Protein 3VB0 (pdb70)

Solvent-accessible surface area: 48831 Å² total; per-residue (Å²): 71,1,66,13,0,0,0,0,4,5,50,0,137,79,87,16,4,89,78,1,15,46,9,0,78,74,10,6,39,6,64,16,75,104,40,147,31,30,65,0,27,0,27,1,8,8,0,55,3,5,0,5,1,21,72,18,123,50,58,106,16,15,0,4,0,1,4,1,56,95,101,44,4,64,56,10,4,96,73,0,90,148,42,114,35,92,24,88,108,19,95,86,143,50,12,74,43,27,21,6,58,88,2,52,43,5,61,21,116,25,54,10,28,2,0,0,0,14,47,38,120,67,103,100,35,93,113,4,53,69,54,2,21,5,1,142,36,120,90,19,36,8,0,0,0,6,2,3,6,4,1,69,75,65,51,128,17,32,54,24,8,49,113,24,0,36,5,24,39,0,1,71,2,49,48,150,105,21,48,25,14,21,0,7,11,8,26,9,5,5,0,2,0,0,8,45,68,40,158,66,39,140,64,27,66,16,70,10,0,1,0,13,1,73,28,88,104,15,0,50,149,4,29,45,6,0,120,175,82,62,111,122,19,38,33,28,24,0,51,22,15,6,4,74,4,30,0,0,10,7,108,3,60,18,52,15,2,0,0,1,0,66,37,17,71,45,0,63,77,68,174,75,79,157,63,19,148,71,122,40,43,29,104,115,31,15,113,128,156,71,1,66,13,0,0,0,0,3,6,52,1,141,80,86,16,4,89,82,2,16,45,6,0,77,74,9,6,37,6,61,16,74,104,42,146,31,29,64,0,28,0,29,1,8,8,0,56,3,5,0,4,1,20,72,18,128,49,60,108,18,15,0,4,0,1,4,2,57,96,100,45,4,62,55,10,5,97,74,0,82,142,48,114,38,87,24,87,108,18,97,89,149,47,12,74,45,26,21,8,58,91,2,55,44,6,63,21,128,25,58,11,26,2,0,0,0,14,49,38,120,66,103,98,30,94,120,3,51,72,64,2,22,6,1,146,32,121,88,19,49,8,0,0,0,5,2,5,6,4,0,68,75,40,53,149,18,4,31,23,10,32,81,24,0,35,5,24,37,0,2,21,1,50,54,145,106,21,48,26,4,21,0,6,8,7,26,8,5,4,0,2,0,0,9,44,68,40,160,66,38,142,64,30,64,16,71,10,0,2,0,13,0,75,28,91,108,17,0,52,148,4,33,42,7,0,111,173,86,63,109,123,16,41,34,28,24,0,48,22,15,7,3,75,4,27,0,1,12,7,106,3,56,19,51,15,2,0,0,2,0,66,36,18,68,44,0,63,72,68,109,39,63,84,16,13,74,75,122,44,42,30,104,117,31,15,113,126,169,74,2,62,14,0,0,0,0,3,6,51,0,142,82,87,20,5,90,80,0,17,41,5,1,81,74,8,9,40,6,58,18,69,101,44,145,31,30,62,0,28,0,42,0,10,7,0,58,2,8,0,8,1,23,74,19,119,51,49,104,16,15,1,5,0,1,7,2,55,97,100,46,4,65,55,9,7,94,72,0,80,139,43,117,38,89,28,84,111,21,95,87,151,51,11,74,47,27,22,7,51,96,2,51,49,6,61,27,121,29,54,12,28,3,0,0,0,17,47,40,123,69,102,102,29,91,114,5,55,69,58,3,21,5,2,143,38,119,94,20,33,7,0,0,0,6,2,6,7,3,1,70,73,54,61,139,23,28,52,24,11,50,116,25,0,35,8,26,40,0,2,78,1,53,49,149,114,23,40,28,14,21,1,5,11,6,29,9,6,5,0,4,0,0,10,41,69,42,167,68,44,138,65,28,72,18,75,10,3,1,2,14,1,73,26,73,108,15,0,54,145,4,32,47,6,0,108,164,81,61,100,116,16,42,34,33,33,0,27,21,14,7,2,30,5,24,0,2,14,7,104,3,58,23,60,13,2,3,0,3,0,64,35,12,5,20,0,32,37,71,171,19,56,48,47,14,132,73,121,42,47,28,43,120,33,14,118,131,154,75,1,66,14,0,0,0,0,3,3,46,0,122,80,86,16,4,92,78,0,16,45,5,0,81,73,9,6,38,8,55,19,78,99,45,146,31,24,67,0,30,0,30,1,11,10,0,56,4,4,0,5,0,21,72,18,119,49,58,100,15,15,1,5,0,4,4,2,58,94,98,47,3,64,54,9,5,113,62,0,81,156,42,118,38,91,27,84,105,18,97,88,153,47,12,74,44,29,19,7,60,88,3,58,44,6,59,23,142,26,60,12,31,7,0,0,0,14,45,39,121,66,105,103,26,93,110,4,48,69,60,2,17,6,0,138,35,119,87,15,45,5,0,0,0,6,4,4,7,2,1,67,78,53,58,151,24,35,49,24,10,46,115,24,0,36,5,24,38,0,1,63,1,49,44,149,116,20,46,23,10,21,0,6,10,8,29,10,5,6,0,4,0,0,8,40,71,45,183,73,37,147,64,29,68,15,79,13,0,2,0,14,1,82,23,72,106,24,0,55,164,4,30,48,6,0,121,181,84,65,106,119,17,42,40,29,29,0,50,23,15,5,3,74,4,17,0,1,11,8,107,3,60,16,52,16,4,1,1,1,0,64,39,19,72,49,0,62,80,74,172,88,75,154,48,15,142,66,121,40,40,29,105,115,33,14,114,130,165

Radius of gyration: 57.14 Å; Cα contacts (8 Å, |Δi|>4): 2898; chains: 4; bounding box: 161×143×61 Å

Foldseek 3Di:
DFFAFAAWEKEDAPVLQVQVCCLQCVQLPFDWDADPQRKTATDLKQDSHRYIYHYDPATATAETEGEDAPVCQVVLQVLVVVVPWDKAWDDPVVCVVVQFPTWIWTADPLGYIYIYTHHDDGDTDVVSNLWFDAAQDPLWGYHFFAWEFEAADQVVVVCCCCVRVNWDWQEWEDEPFFIKTFTPDMFFSGRYMYTYDGVPDHRNDTAETETETADPVSQVRSLVSCVVVPHDWQFWFFAFPRQRWGWTWGQRPSGHIYIYTYDTGTDNDPVPRDYYYHHDGTPDGRDGD/DFFAFAAWEKEDAPVLQVQVCCLQCVQLVFDWDADPQRKTATHLKQDSHRYIYHYDPATATAETEGEHAPVCQVVLQVLVVVVPWDKAWDDPVVCVVVQFPTWIWTADPLGYIYIYTYHDDGDTDVVSNLWFDAAQDPQKGYHFFAWEFEAADQVVVVCCCCVRVNWDWQAWEDEPFWIKTFIPDMFFSGRYMYTYDTVPDHRNDTAETETETADPVSQVRSLVSCVVVPHDWQFWFFAFPRQRWGWTWGQRPSGHIYIYTYDGGTPNDRVPRDYYYHHDGGPDGRDGD/DFFAFQAWEKEDAPVLQVQVCCCQCVQLVFDWDADPQRKTATDLWQDSHRYIYHYDPAIATAETEGEDAPVCQVVLQVLVVVVPWDKAWDDPVVCVVVQFPTWIWTADPLGYIYIYTYHDDGDTDVVSNLWFDAAQDPQKGYHFFAWEFEAADQVVVVCCCCVRVPWDWQEWEAEPFWIKTFIPDMFFSGRYMYTYDGDPDHRNDTAETETETADVVSQVRSLVSCVVVPHDWQWWFFAFPRQRWGWTWGQRPSGHIYIYTYDTGTDNDRVPRDYYYHHDGGPDGRDGD/DFFAFAAWEKEDAPVLQVQVCCLQCVQLVFDWDADPQRKTATDLKQDSHRYIYHYDPATATAETEGEDAPVCQVVLQVLVVVVPWDKDWDDPVVCVVVQFPTWIWTADPLGYIYIYTYHDDGDTDVVSNLWFDAAQDPQKGYHFFAWEFEAADQVVVVCCCCVRVNWDWQEWEDEPFFIKTFIPDMFFSGRYMYTYDTVPDHRNDIAETETETADPVSQVRSQVSCVVVPHDWQFWFFAFPRQRWGWTWGQRSSGHIYIYTYDTGTDNDPVPRDYYYHHDGGPDGRDGD

Nearest PDB structures (foldseek):
  3vb0-assembly4_D  TM=1.003E+00  e=4.721E-67  Rhizorhabdus wittichii RW1
  3hpv-assembly1_D  TM=7.951E-01  e=1.410E-20  Pseudomonas alkylphenolica
  7q2a-assembly1_D  TM=8.163E-01  e=2.008E-17  Rhodococcus jostii RHA1
  7q2a-assembly1_C  TM=8.161E-01  e=2.704E-17  Rhodococcus jostii RHA1
  7q2a-assembly1_A  TM=8.266E-01  e=4.353E-17  Rhodococcus jostii RHA1

Structure (mmCIF, N/CA/C/O backbone):
data_3VB0
#
_entry.id   3VB0
#
_cell.length_a   131.587
_cell.length_b   131.587
_cell.length_c   103.146
_cell.angle_alpha   90.00
_cell.angle_beta   90.00
_cell.angle_gamma   90.00
#
_symmetry.space_group_name_H-M   'P 43 21 2'
#
loop_
_entity.id
_entity.type
_entity.pdbx_description
1 polymer 'Glyoxalase/bleomycin resistance protein/dioxygenase'
2 non-polymer 'FE (II) ION'
3 non-polymer 'HEXAETHYLENE GLYCOL'
4 non-polymer 'SULFATE ION'
5 water water
#
loop_
_atom_site.group_PDB
_atom_site.id
_atom_site.type_symbol
_atom_site.label_atom_id
_atom_site.label_alt_id
_atom_site.label_comp_id
_atom_site.label_asym_id
_atom_site.label_entity_id
_atom_site.label_seq_id
_atom_site.pdbx_PDB_ins_code
_atom_site.Cartn_x
_atom_site.Cartn_y
_atom_site.Cartn_z
_atom_site.occupancy
_atom_site.B_iso_or_equiv
_atom_site.auth_seq_id
_atom_site.auth_comp_id
_atom_site.auth_asym_id
_atom_site.auth_atom_id
_atom_site.pdbx_PDB_model_num
ATOM 1 N N . SER A 1 2 ? -15.514 96.039 27.367 0.80 24.82 2 SER A N 1
ATOM 2 C CA . SER A 1 2 ? -16.474 94.902 27.296 0.80 24.50 2 SER A CA 1
ATOM 3 C C . SER A 1 2 ? -15.946 93.773 26.404 0.80 23.40 2 SER A C 1
ATOM 4 O O . SER A 1 2 ? -14.943 93.944 25.701 0.80 23.45 2 SER A O 1
ATOM 7 N N . VAL A 1 3 ? -16.645 92.640 26.406 0.80 22.14 3 VAL A N 1
ATOM 8 C CA . VAL A 1 3 ? -16.291 91.515 25.528 0.80 21.14 3 VAL A CA 1
ATOM 9 C C . VAL A 1 3 ? -16.358 91.984 24.079 0.80 20.61 3 VAL A C 1
ATOM 10 O O . VAL A 1 3 ? -17.244 92.760 23.723 0.80 20.43 3 VAL A O 1
ATOM 14 N N . LYS A 1 4 ? -15.401 91.543 23.264 0.80 19.76 4 LYS A N 1
ATOM 15 C CA . LYS A 1 4 ? -15.309 91.986 21.863 0.80 19.12 4 LYS A CA 1
ATOM 16 C C . LYS A 1 4 ? -16.183 91.118 20.965 0.80 18.35 4 LYS A C 1
ATOM 17 O O . LYS A 1 4 ? -16.948 91.638 20.135 0.80 17.11 4 LYS A O 1
ATOM 23 N N . GLN A 1 5 ? -16.089 89.792 21.146 0.80 17.03 5 GLN A N 1
ATOM 24 C CA . GLN A 1 5 ? -16.852 88.860 20.302 0.80 16.44 5 GLN A CA 1
ATOM 25 C C . GLN A 1 5 ? -16.833 87.435 20.844 0.80 15.80 5 GLN A C 1
ATOM 26 O O . GLN A 1 5 ? -15.972 87.096 21.632 0.80 15.28 5 GLN A O 1
ATOM 32 N N . LEU A 1 6 ? -17.789 86.617 20.408 0.80 14.85 6 LEU A N 1
ATOM 33 C CA . LEU A 1 6 ? -17.732 85.193 20.618 0.80 14.44 6 LEU A CA 1
ATOM 34 C C . LEU A 1 6 ? -16.691 84.660 19.650 0.80 14.24 6 LEU A C 1
ATOM 35 O O . LEU A 1 6 ? -16.926 84.648 18.442 0.80 14.47 6 LEU A O 1
ATOM 40 N N . GLY A 1 7 ? -15.546 84.244 20.182 0.80 13.83 7 GLY A N 1
ATOM 41 C CA . GLY A 1 7 ? -14.401 83.806 19.372 0.80 13.19 7 GLY A CA 1
ATOM 42 C C . GLY A 1 7 ? -14.322 82.311 19.123 0.80 13.10 7 GLY A C 1
ATOM 43 O O . GLY A 1 7 ? -13.850 81.877 18.048 0.80 12.60 7 GLY A O 1
ATOM 44 N N . TYR A 1 8 ? -14.730 81.507 20.111 0.80 12.36 8 TYR A N 1
ATOM 45 C CA . TYR A 1 8 ? -14.741 80.043 19.927 0.80 11.85 8 TYR A CA 1
ATOM 46 C C . TYR A 1 8 ? -15.727 79.356 20.860 0.80 12.23 8 TYR A C 1
ATOM 47 O O . TYR A 1 8 ? -16.162 79.935 21.861 0.80 12.64 8 TYR A O 1
ATOM 56 N N . LEU A 1 9 ? -16.075 78.129 20.511 0.80 12.15 9 LEU A N 1
ATOM 57 C CA . LEU A 1 9 ? -16.863 77.249 21.362 0.80 12.32 9 LEU A CA 1
ATOM 58 C C . LEU A 1 9 ? -16.166 75.881 21.349 0.80 13.23 9 LEU A C 1
ATOM 59 O O . LEU A 1 9 ? -15.666 75.446 20.315 0.80 12.94 9 LEU A O 1
ATOM 64 N N . ILE A 1 10 ? -16.110 75.225 22.499 0.80 13.24 10 ILE A N 1
ATOM 65 C CA . ILE A 1 10 ? -15.504 73.907 22.584 0.80 14.27 10 ILE A CA 1
ATOM 66 C C . ILE A 1 10 ? -16.546 73.004 23.199 0.80 14.34 10 ILE A C 1
ATOM 67 O O . ILE A 1 10 ? -17.055 73.304 24.279 0.80 13.80 10 ILE A O 1
ATOM 72 N N . PHE A 1 11 ? -16.864 71.929 22.482 0.80 14.48 11 PHE A N 1
ATOM 73 C CA . PHE A 1 11 ? -17.838 70.942 22.934 0.80 15.14 11 PHE A CA 1
ATOM 74 C C . PHE A 1 11 ? -17.118 69.647 23.212 0.80 15.45 11 PHE A C 1
ATOM 75 O O . PHE A 1 11 ? -16.112 69.358 22.570 0.80 16.05 11 PHE A O 1
ATOM 83 N N . GLU A 1 12 ? -17.612 68.879 24.184 0.80 15.53 12 GLU A N 1
ATOM 84 C CA . GLU A 1 12 ? -17.207 67.489 24.327 0.80 16.29 12 GLU A CA 1
ATOM 85 C C . GLU A 1 12 ? -18.326 66.632 23.779 0.80 16.40 12 GLU A C 1
ATOM 86 O O . GLU A 1 12 ? -19.496 66.981 23.961 0.80 16.02 12 GLU A O 1
ATOM 92 N N . CYS A 1 13 ? -17.962 65.553 23.076 0.80 16.61 13 CYS A N 1
ATOM 93 C CA . CYS A 1 13 ? -18.921 64.596 22.497 0.80 18.08 13 CYS A CA 1
ATOM 94 C C . CYS A 1 13 ? -18.515 63.155 22.701 0.80 17.61 13 CYS A C 1
ATOM 95 O O . CYS A 1 13 ? -17.355 62.831 22.624 0.80 16.88 13 CYS A O 1
ATOM 98 N N . ARG A 1 14 ? -19.489 62.271 22.860 0.80 18.69 14 ARG A N 1
ATOM 99 C CA . ARG A 1 14 ? -19.208 60.824 22.787 0.80 19.96 14 ARG A CA 1
ATOM 100 C C . ARG A 1 14 ? -18.726 60.511 21.368 0.80 20.13 14 ARG A C 1
ATOM 101 O O . ARG A 1 14 ? -19.029 61.256 20.428 0.80 19.88 14 ARG A O 1
ATOM 109 N N . ALA A 1 15 ? -17.999 59.405 21.219 0.80 20.65 15 ALA A N 1
ATOM 110 C CA . ALA A 1 15 ? -17.295 59.078 19.977 0.80 21.11 15 ALA A CA 1
ATOM 111 C C . ALA A 1 15 ? -18.176 59.097 18.748 0.80 21.30 15 ALA A C 1
ATOM 112 O O . ALA A 1 15 ? -17.760 59.639 17.711 0.80 21.82 15 ALA A O 1
ATOM 114 N N . ASP A 1 16 ? -19.372 58.512 18.854 0.80 20.85 16 ASP A N 1
ATOM 115 C CA . ASP A 1 16 ? -20.274 58.436 17.704 0.80 21.19 16 ASP A CA 1
ATOM 116 C C . ASP A 1 16 ? -20.938 59.764 17.404 0.80 20.15 16 ASP A C 1
ATOM 117 O O . ASP A 1 16 ? -21.070 60.149 16.245 0.80 20.52 16 ASP A O 1
ATOM 122 N N . VAL A 1 17 ? -21.338 60.470 18.449 0.80 19.33 17 VAL A N 1
ATOM 123 C CA . VAL A 1 17 ? -21.881 61.807 18.309 0.80 18.69 17 VAL A CA 1
ATOM 124 C C . VAL A 1 17 ? -20.832 62.740 17.670 0.80 18.27 17 VAL A C 1
ATOM 125 O O . VAL A 1 17 ? -21.177 63.532 16.794 0.80 18.30 17 VAL A O 1
ATOM 129 N N . LEU A 1 18 ? -19.563 62.623 18.069 0.80 17.33 18 LEU A N 1
ATOM 130 C CA . LEU A 1 18 ? -18.537 63.485 17.476 0.80 16.79 18 LEU A CA 1
ATOM 131 C C . LEU A 1 18 ? -18.515 63.299 15.950 0.80 16.45 18 LEU A C 1
ATOM 132 O O . LEU A 1 18 ? -18.526 64.270 15.205 0.80 15.80 18 LEU A O 1
ATOM 137 N N . GLU A 1 19 ? -18.502 62.049 15.488 0.80 16.71 19 GLU A N 1
ATOM 138 C CA . GLU A 1 19 ? -18.417 61.773 14.047 0.80 16.61 19 GLU A CA 1
ATOM 139 C C . GLU A 1 19 ? -19.641 62.285 13.284 0.80 16.81 19 GLU A C 1
ATOM 140 O O . GLU A 1 19 ? -19.523 62.773 12.159 0.80 16.85 19 GLU A O 1
ATOM 146 N N . GLN A 1 20 ? -20.812 62.148 13.895 0.80 17.04 20 GLN A N 1
ATOM 147 C CA . GLN A 1 20 ? -22.067 62.667 13.349 0.80 17.51 20 GLN A CA 1
ATOM 148 C C . GLN A 1 20 ? -22.094 64.207 13.277 0.80 16.65 20 GLN A C 1
ATOM 149 O O . GLN A 1 20 ? -22.658 64.782 12.344 0.80 16.38 20 GLN A O 1
ATOM 155 N N . MET A 1 21 ? -21.489 64.879 14.251 0.80 16.24 21 MET A N 1
ATOM 156 C CA . MET A 1 21 ? -21.422 66.345 14.231 0.80 15.57 21 MET A CA 1
ATOM 157 C C . MET A 1 21 ? -20.501 66.859 13.115 0.80 15.53 21 MET A C 1
ATOM 158 O O . MET A 1 21 ? -20.758 67.913 12.528 0.80 14.99 21 MET A O 1
ATOM 163 N N . VAL A 1 22 ? -19.430 66.116 12.810 0.80 14.85 22 VAL A N 1
ATOM 164 C CA . VAL A 1 22 ? -18.587 66.460 11.681 0.80 14.51 22 VAL A CA 1
ATOM 165 C C . VAL A 1 22 ? -19.436 66.509 10.395 0.80 15.28 22 VAL A C 1
ATOM 166 O O . VAL A 1 22 ? -19.300 67.438 9.593 0.80 15.19 22 VAL A O 1
ATOM 170 N N . VAL A 1 23 ? -20.343 65.548 10.219 0.80 15.50 23 VAL A N 1
ATOM 171 C CA . VAL A 1 23 ? -21.258 65.601 9.081 0.80 16.63 23 VAL A CA 1
ATOM 172 C C . VAL A 1 23 ? -22.057 66.927 9.058 0.80 16.52 23 VAL A C 1
ATOM 173 O O . VAL A 1 23 ? -22.097 67.603 8.043 0.80 17.16 23 VAL A O 1
ATOM 177 N N . VAL A 1 24 ? -22.664 67.302 10.178 0.80 16.86 24 VAL A N 1
ATOM 178 C CA . VAL A 1 24 ? -23.383 68.568 10.282 0.80 17.12 24 VAL A CA 1
ATOM 179 C C . VAL A 1 24 ? -22.533 69.740 9.793 0.80 17.20 24 VAL A C 1
ATOM 180 O O . VAL A 1 24 ? -22.963 70.474 8.899 0.80 17.46 24 VAL A O 1
ATOM 184 N N . TYR A 1 25 ? -21.326 69.900 10.349 0.80 16.80 25 TYR A N 1
ATOM 185 C CA . TYR A 1 25 ? -20.506 71.077 10.043 0.80 16.74 25 TYR A CA 1
ATOM 186 C C . TYR A 1 25 ? -19.881 71.043 8.651 0.80 17.36 25 TYR A C 1
ATOM 187 O O . TYR A 1 25 ? -19.784 72.065 7.978 0.80 18.58 25 TYR A O 1
ATOM 196 N N . GLN A 1 26 ? -19.463 69.867 8.219 0.80 17.72 26 GLN A N 1
ATOM 197 C CA . GLN A 1 26 ? -18.732 69.752 6.976 0.80 18.03 26 GLN A CA 1
ATOM 198 C C . GLN A 1 26 ? -19.704 69.584 5.825 0.80 18.65 26 GLN A C 1
ATOM 199 O O . GLN A 1 26 ? -19.598 70.270 4.831 0.80 19.06 26 GLN A O 1
ATOM 205 N N . ASP A 1 27 ? -20.657 68.671 5.971 0.80 19.17 27 ASP A N 1
ATOM 206 C CA . ASP A 1 27 ? -21.429 68.242 4.828 0.80 20.06 27 ASP A CA 1
ATOM 207 C C . ASP A 1 27 ? -22.784 68.939 4.704 0.80 20.25 27 ASP A C 1
ATOM 208 O O . ASP A 1 27 ? -23.392 68.916 3.642 0.80 21.27 27 ASP A O 1
ATOM 213 N N . ILE A 1 28 ? -23.248 69.567 5.769 0.80 19.58 28 ILE A N 1
ATOM 214 C CA . ILE A 1 28 ? -24.444 70.383 5.662 0.80 19.61 28 ILE A CA 1
ATOM 215 C C . ILE A 1 28 ? -24.080 71.867 5.680 0.80 19.75 28 ILE A C 1
ATOM 216 O O . ILE A 1 28 ? -24.380 72.576 4.723 0.80 20.01 28 ILE A O 1
ATOM 221 N N . ILE A 1 29 ? -23.395 72.313 6.731 0.80 18.98 29 ILE A N 1
ATOM 222 C CA . ILE A 1 29 ? -23.029 73.737 6.894 0.80 19.11 29 ILE A CA 1
ATOM 223 C C . ILE A 1 29 ? -22.016 74.195 5.846 0.80 18.72 29 ILE A C 1
ATOM 224 O O . ILE A 1 29 ? -22.002 75.361 5.438 0.80 18.87 29 ILE A O 1
ATOM 229 N N . GLY A 1 30 ? -21.153 73.280 5.417 0.80 18.47 30 GLY A N 1
ATOM 230 C CA . GLY A 1 30 ? -20.111 73.621 4.451 0.80 17.84 30 GLY A CA 1
ATOM 231 C C . GLY A 1 30 ? -18.886 74.285 5.064 0.80 17.59 30 GLY A C 1
ATOM 232 O O . GLY A 1 30 ? -18.140 74.976 4.374 0.80 17.29 30 GLY A O 1
ATOM 233 N N . ALA A 1 31 ? -18.672 74.076 6.356 0.80 17.27 31 ALA A N 1
ATOM 234 C CA . ALA A 1 31 ? -17.470 74.607 7.014 0.80 17.59 31 ALA A CA 1
ATOM 235 C C . ALA A 1 31 ? -16.286 73.683 6.710 0.80 17.57 31 ALA A C 1
ATOM 236 O O . ALA A 1 31 ? -16.479 72.551 6.283 0.80 17.48 31 ALA A O 1
ATOM 238 N N . VAL A 1 32 ? -15.063 74.156 6.914 0.80 17.29 32 VAL A N 1
ATOM 239 C CA . VAL A 1 32 ? -13.910 73.255 6.816 0.80 17.09 32 VAL A CA 1
ATOM 240 C C . VAL A 1 32 ? -13.709 72.606 8.187 0.80 17.56 32 VAL A C 1
ATOM 241 O O . VAL A 1 32 ? -13.669 73.312 9.216 0.80 16.69 32 VAL A O 1
ATOM 245 N N . VAL A 1 33 ? -13.632 71.267 8.213 0.80 17.33 33 VAL A N 1
ATOM 246 C CA . VAL A 1 33 ? -13.439 70.544 9.469 0.80 17.33 33 VAL A CA 1
ATOM 247 C C . VAL A 1 33 ? -12.154 69.725 9.381 0.80 18.09 33 VAL A C 1
ATOM 248 O O . VAL A 1 33 ? -12.076 68.757 8.614 0.80 17.24 33 VAL A O 1
ATOM 252 N N . GLU A 1 34 ? -11.161 70.118 10.183 0.80 18.47 34 GLU A N 1
ATOM 253 C CA . GLU A 1 34 ? -9.871 69.445 10.242 0.80 19.33 34 GLU A CA 1
ATOM 254 C C . GLU A 1 34 ? -9.850 68.469 11.398 0.80 19.26 34 GLU A C 1
ATOM 255 O O . GLU A 1 34 ? -10.490 68.700 12.421 0.80 19.59 34 GLU A O 1
ATOM 261 N N . ARG A 1 35 ? -9.126 67.369 11.235 0.80 18.90 35 ARG A N 1
ATOM 262 C CA . ARG A 1 35 ? -8.967 66.394 12.316 0.80 18.88 35 ARG A CA 1
ATOM 263 C C . ARG A 1 35 ? -7.519 66.407 12.830 0.80 19.32 35 ARG A C 1
ATOM 264 O O . ARG A 1 35 ? -6.589 66.584 12.049 0.80 19.10 35 ARG A O 1
ATOM 272 N N . ASP A 1 36 ? -7.323 66.251 14.137 0.80 19.22 36 ASP A N 1
ATOM 273 C CA . ASP A 1 36 ? -5.948 66.191 14.646 0.80 20.23 36 ASP A CA 1
ATOM 274 C C . ASP A 1 36 ? -5.576 64.812 15.172 0.80 20.44 36 ASP A C 1
ATOM 275 O O . ASP A 1 36 ? -6.364 63.866 15.078 0.80 20.25 36 ASP A O 1
ATOM 280 N N . GLU A 1 37 ? -4.380 64.723 15.750 0.80 21.53 37 GLU A N 1
ATOM 281 C CA . GLU A 1 37 ? -3.803 63.457 16.221 0.80 22.56 37 GLU A CA 1
ATOM 282 C C . GLU A 1 37 ? -4.685 62.761 17.273 0.80 22.17 37 GLU A C 1
ATOM 283 O O . GLU A 1 37 ? -4.699 61.522 17.380 0.80 22.84 37 GLU A O 1
ATOM 289 N N . GLY A 1 38 ? -5.455 63.545 18.025 0.80 21.02 38 GLY A N 1
ATOM 290 C CA . GLY A 1 38 ? -6.305 62.981 19.067 0.80 19.71 38 GLY A CA 1
ATOM 291 C C . GLY A 1 38 ? -7.753 62.755 18.667 0.80 19.13 38 GLY A C 1
ATOM 292 O O . GLY A 1 38 ? -8.595 62.471 19.515 0.80 18.50 38 GLY A O 1
ATOM 293 N N . GLY A 1 39 ? -8.054 62.868 17.372 0.80 18.67 39 GLY A N 1
ATOM 294 C CA . GLY A 1 39 ? -9.437 62.679 16.905 0.80 17.19 39 GLY A CA 1
ATOM 295 C C . GLY A 1 39 ? -10.348 63.890 17.133 0.80 16.76 39 GLY A C 1
ATOM 296 O O . GLY A 1 39 ? -11.559 63.793 16.968 0.80 16.05 39 GLY A O 1
ATOM 297 N N . ARG A 1 40 ? -9.775 65.035 17.516 0.80 15.95 40 ARG A N 1
ATOM 298 C CA . ARG A 1 40 ? -10.579 66.245 17.695 0.80 15.47 40 ARG A CA 1
ATOM 299 C C . ARG A 1 40 ? -11.048 66.744 16.323 0.80 15.15 40 ARG A C 1
ATOM 300 O O . ARG A 1 40 ? -10.440 66.433 15.308 0.80 15.10 40 ARG A O 1
ATOM 308 N N . ALA A 1 41 ? -12.131 67.509 16.295 0.80 14.35 41 ALA A N 1
ATOM 309 C CA . ALA A 1 41 ? -12.621 68.085 15.044 0.80 13.52 41 ALA A CA 1
ATOM 310 C C . ALA A 1 41 ? -12.623 69.607 15.181 0.80 13.44 41 ALA A C 1
ATOM 311 O O . ALA A 1 41 ? -13.270 70.165 16.074 0.80 13.05 41 ALA A O 1
ATOM 313 N N . LEU A 1 42 ? -11.835 70.252 14.332 0.80 12.98 42 LEU A N 1
ATOM 314 C CA . LEU A 1 42 ? -11.626 71.696 14.386 0.80 13.84 42 LEU A CA 1
ATOM 315 C C . LEU A 1 42 ? -12.463 72.313 13.285 0.80 13.65 42 LEU A C 1
ATOM 316 O O . LEU A 1 42 ? -12.135 72.170 12.115 0.80 13.44 42 LEU A O 1
ATOM 321 N N . VAL A 1 43 ? -13.570 72.951 13.661 0.80 13.75 43 VAL A N 1
ATOM 322 C CA . VAL A 1 43 ? -14.515 73.517 12.682 0.80 13.26 43 VAL A CA 1
ATOM 323 C C . VAL A 1 43 ? -14.088 74.937 12.394 0.80 13.78 43 VAL A C 1
ATOM 324 O O . VAL A 1 43 ? -14.090 75.795 13.301 0.80 13.13 43 VAL A O 1
ATOM 328 N N . ARG A 1 44 ? -13.706 75.173 11.143 0.80 13.65 44 ARG A N 1
ATOM 329 C CA . ARG A 1 44 ? -13.128 76.449 10.730 0.80 14.83 44 ARG A CA 1
ATOM 330 C C . ARG A 1 44 ? -14.078 77.181 9.791 0.80 15.29 44 ARG A C 1
ATOM 331 O O . ARG A 1 44 ? -14.632 76.573 8.843 0.80 14.96 44 ARG A O 1
ATOM 339 N N . LEU A 1 45 ? -14.260 78.474 10.075 0.80 15.62 45 LEU A N 1
ATOM 340 C CA . LEU A 1 45 ? -15.101 79.384 9.279 0.80 15.88 45 LEU A CA 1
ATOM 341 C C . LEU A 1 45 ? -14.290 80.568 8.771 0.80 16.33 45 LEU A C 1
ATOM 342 O O . LEU A 1 45 ? -14.825 81.441 8.072 0.80 16.95 45 LEU A O 1
ATOM 347 N N . ASP A 1 46 ? -13.023 80.644 9.166 0.80 16.07 46 ASP A N 1
ATOM 348 C CA . ASP A 1 46 ? -12.113 81.675 8.654 0.80 16.48 46 ASP A CA 1
ATOM 349 C C . ASP A 1 46 ? -10.678 81.228 8.879 0.80 16.47 46 ASP A C 1
ATOM 350 O O . ASP A 1 46 ? -10.412 80.030 9.002 0.80 16.77 46 ASP A O 1
ATOM 355 N N . GLY A 1 47 ? -9.765 82.185 8.956 0.80 16.14 47 GLY A N 1
ATOM 356 C CA . GLY A 1 47 ? -8.368 81.885 9.157 0.80 16.32 47 GLY A CA 1
ATOM 357 C C . GLY A 1 47 ? -8.030 81.239 10.487 0.80 16.31 47 GLY A C 1
ATOM 358 O O . GLY A 1 47 ? -6.992 80.611 10.602 0.80 17.19 47 GLY A O 1
ATOM 359 N N . ARG A 1 48 ? -8.881 81.394 11.499 0.80 15.79 48 ARG A N 1
ATOM 360 C CA . ARG A 1 48 ? -8.576 80.876 12.829 0.80 15.37 48 ARG A CA 1
ATOM 361 C C . ARG A 1 48 ? -8.445 79.342 12.818 0.80 15.07 48 ARG A C 1
ATOM 362 O O . ARG A 1 48 ? -9.212 78.673 12.127 0.80 16.35 48 ARG A O 1
ATOM 370 N N . PRO A 1 49 ? -7.491 78.790 13.576 0.80 14.80 49 PRO A N 1
ATOM 371 C CA . PRO A 1 49 ? -7.320 77.328 13.692 0.80 14.67 49 PRO A CA 1
ATOM 372 C C . PRO A 1 49 ? -8.611 76.577 13.990 0.80 14.07 49 PRO A C 1
ATOM 373 O O . PRO A 1 49 ? -8.793 75.476 13.493 0.80 14.15 49 PRO A O 1
ATOM 377 N N . PHE A 1 50 ? -9.472 77.133 14.838 0.80 13.40 50 PHE A N 1
ATOM 378 C CA . PHE A 1 50 ? -10.845 76.620 14.986 0.80 13.29 50 PHE A CA 1
ATOM 379 C C . PHE A 1 50 ? -11.759 77.743 15.454 0.80 13.40 50 PHE A C 1
ATOM 380 O O . PHE A 1 50 ? -11.296 78.669 16.151 0.80 14.04 50 PHE A O 1
ATOM 388 N N . ARG A 1 51 ? -13.029 77.663 15.075 0.80 12.60 51 ARG A N 1
ATOM 389 C CA . ARG A 1 51 ? -14.071 78.487 15.691 0.80 13.18 51 ARG A CA 1
ATOM 390 C C . ARG A 1 51 ? -14.951 77.627 16.595 0.80 12.95 51 ARG A C 1
ATOM 391 O O . ARG A 1 51 ? -15.373 78.057 17.677 0.80 13.36 51 ARG A O 1
ATOM 399 N N . ILE A 1 52 ? -15.235 76.409 16.149 0.80 12.95 52 ILE A N 1
ATOM 400 C CA . ILE A 1 52 ? -15.881 75.418 16.999 0.80 13.15 52 ILE A CA 1
ATOM 401 C C . ILE A 1 52 ? -14.955 74.204 17.057 0.80 13.79 52 ILE A C 1
ATOM 402 O O . ILE A 1 52 ? -14.421 73.786 16.035 0.80 14.48 52 ILE A O 1
ATOM 407 N N . ARG A 1 53 ? -14.726 73.661 18.246 0.80 13.90 53 ARG A N 1
ATOM 408 C CA . ARG A 1 53 ? -13.922 72.433 18.349 0.80 13.93 53 ARG A CA 1
ATOM 409 C C . ARG A 1 53 ? -14.696 71.362 19.082 0.80 14.05 53 ARG A C 1
ATOM 410 O O . ARG A 1 53 ? -15.358 71.646 20.067 0.80 15.18 53 ARG A O 1
ATOM 418 N N . LEU A 1 54 ? -14.638 70.139 18.572 0.80 14.24 54 LEU A N 1
ATOM 419 C CA . LEU A 1 54 ? -15.279 68.993 19.210 0.80 14.37 54 LEU A CA 1
ATOM 420 C C . LEU A 1 54 ? -14.194 68.081 19.794 0.80 14.62 54 LEU A C 1
ATOM 421 O O . LEU A 1 54 ? -13.286 67.664 19.089 0.80 14.25 54 LEU A O 1
ATOM 426 N N . ASP A 1 55 ? -14.285 67.803 21.084 0.80 15.33 55 ASP A N 1
ATOM 427 C CA . ASP A 1 55 ? -13.274 66.975 21.773 0.80 16.28 55 ASP A CA 1
ATOM 428 C C . ASP A 1 55 ? -13.926 65.695 22.267 0.80 16.60 55 ASP A C 1
ATOM 429 O O . ASP A 1 55 ? -15.032 65.739 22.801 0.80 16.79 55 ASP A O 1
ATOM 434 N N . PRO A 1 56 ? -13.242 64.544 22.125 0.80 18.04 56 PRO A N 1
ATOM 435 C CA . PRO A 1 56 ? -13.895 63.313 22.628 0.80 18.60 56 PRO A CA 1
ATOM 436 C C . PRO A 1 56 ? -14.031 63.362 24.129 0.80 19.11 56 PRO A C 1
ATOM 437 O O . PRO A 1 56 ? -13.131 63.846 24.800 0.80 19.34 56 PRO A O 1
ATOM 441 N N . GLY A 1 57 ? -15.176 62.912 24.639 0.80 19.18 57 GLY A N 1
ATOM 442 C CA . GLY A 1 57 ? -15.430 62.900 26.076 0.80 19.42 57 GLY A CA 1
ATOM 443 C C . GLY A 1 57 ? -16.529 61.909 26.385 0.80 19.82 57 GLY A C 1
ATOM 444 O O . GLY A 1 57 ? -17.204 61.455 25.471 0.80 19.58 57 GLY A O 1
ATOM 445 N N . PRO A 1 58 ? -16.708 61.566 27.676 0.80 20.41 58 PRO A N 1
ATOM 446 C CA . PRO A 1 58 ? -17.710 60.592 28.150 0.80 20.37 58 PRO A CA 1
ATOM 447 C C . PRO A 1 58 ? -19.140 61.111 28.095 0.80 20.96 58 PRO A C 1
ATOM 448 O O . PRO A 1 58 ? -20.084 60.331 28.168 0.80 20.80 58 PRO A O 1
ATOM 452 N N . ALA A 1 59 ? -19.310 62.419 27.929 0.80 21.01 59 ALA A N 1
ATOM 453 C CA . ALA A 1 59 ? -20.646 62.992 27.813 0.80 20.99 59 ALA A CA 1
ATOM 454 C C . ALA A 1 59 ? -20.669 64.134 26.824 0.80 20.96 59 ALA A C 1
ATOM 455 O O . ALA A 1 59 ? -19.655 64.803 26.592 0.80 21.11 59 ALA A O 1
ATOM 457 N N . ASN A 1 60 ? -21.838 64.350 26.240 0.80 21.26 60 ASN A N 1
ATOM 458 C CA . ASN A 1 60 ? -22.067 65.454 25.334 0.80 21.23 60 ASN A CA 1
ATOM 459 C C . ASN A 1 60 ? -22.361 66.712 26.114 0.80 20.95 60 ASN A C 1
ATOM 460 O O . ASN A 1 60 ? -23.396 66.796 26.779 0.80 20.82 60 ASN A O 1
ATOM 465 N N . ARG A 1 61 ? -21.483 67.711 26.007 0.80 20.41 61 ARG A N 1
ATOM 466 C CA . ARG A 1 61 ? -21.719 68.995 26.685 0.80 20.03 61 ARG A CA 1
ATOM 467 C C . ARG A 1 61 ? -20.932 70.122 26.048 0.80 19.43 61 ARG A C 1
ATOM 468 O O . ARG A 1 61 ? -19.913 69.879 25.406 0.80 18.34 61 ARG A O 1
ATOM 476 N N . LEU A 1 62 ? -21.407 71.355 26.242 0.80 18.31 62 LEU A N 1
ATOM 477 C CA . LEU A 1 62 ? -20.625 72.528 25.927 0.80 17.90 62 LEU A CA 1
ATOM 478 C C . LEU A 1 62 ? -19.554 72.679 27.001 0.80 17.75 62 LEU A C 1
ATOM 479 O O . LEU A 1 62 ? -19.872 72.787 28.175 0.80 18.45 62 LEU A O 1
ATOM 484 N N . ALA A 1 63 ? -18.289 72.696 26.608 0.80 17.10 63 ALA A N 1
ATOM 485 C CA . ALA A 1 63 ? -17.213 72.641 27.577 0.80 16.55 63 ALA A CA 1
ATOM 486 C C . ALA A 1 63 ? -16.572 74.010 27.843 0.80 16.34 63 ALA A C 1
ATOM 487 O O . ALA A 1 63 ? -16.057 74.251 28.929 0.80 15.88 63 ALA A O 1
ATOM 489 N N . ALA A 1 64 ? -16.567 74.887 26.843 0.80 15.15 64 ALA A N 1
ATOM 490 C CA . ALA A 1 64 ? -15.962 76.187 27.026 0.80 15.51 64 ALA A CA 1
ATOM 491 C C . ALA A 1 64 ? -16.536 77.177 26.041 0.80 15.14 64 ALA A C 1
ATOM 492 O O . ALA A 1 64 ? -16.705 76.870 24.849 0.80 14.80 64 ALA A O 1
ATOM 494 N N . ILE A 1 65 ? -16.811 78.373 26.539 0.80 14.75 65 ILE A N 1
ATOM 495 C CA . ILE A 1 65 ? -17.212 79.482 25.692 0.80 14.43 65 ILE A CA 1
ATOM 496 C C . ILE A 1 65 ? -16.057 80.495 25.657 0.80 14.88 65 ILE A C 1
ATOM 497 O O . ILE A 1 65 ? -15.637 80.999 26.708 0.80 14.61 65 ILE A O 1
ATOM 502 N N . GLY A 1 66 ? -15.555 80.795 24.457 0.80 13.75 66 GLY A N 1
ATOM 503 C CA . GLY A 1 66 ? -14.397 81.669 24.329 0.80 13.64 66 GLY A CA 1
ATOM 504 C C . GLY A 1 66 ? -14.784 83.079 23.942 0.80 14.20 66 GLY A C 1
ATOM 505 O O . GLY A 1 66 ? -15.151 83.332 22.783 0.80 13.84 66 GLY A O 1
ATOM 506 N N . TRP A 1 67 ? -14.739 83.981 24.923 0.80 14.35 67 TRP A N 1
ATOM 507 C CA . TRP A 1 67 ? -15.077 85.381 24.722 0.80 15.21 67 TRP A CA 1
ATOM 508 C C . TRP A 1 67 ? -13.784 86.127 24.425 0.80 15.44 67 TRP A C 1
ATOM 509 O O . TRP A 1 67 ? -12.919 86.274 25.301 0.80 15.18 67 TRP A O 1
ATOM 520 N N . ASN A 1 68 ? -13.653 86.595 23.192 0.80 15.54 68 ASN A N 1
ATOM 521 C CA . ASN A 1 68 ? -12.462 87.330 22.808 0.80 16.45 68 ASN A CA 1
ATOM 522 C C . ASN A 1 68 ? -12.581 88.731 23.401 0.80 17.25 68 ASN A C 1
ATOM 523 O O . ASN A 1 68 ? -13.667 89.350 23.376 0.80 17.14 68 ASN A O 1
ATOM 528 N N . VAL A 1 69 ? -11.490 89.205 23.991 0.80 18.13 69 VAL A N 1
ATOM 529 C CA . VAL A 1 69 ? -11.438 90.583 24.506 0.80 19.20 69 VAL A CA 1
ATOM 530 C C . VAL A 1 69 ? -10.151 91.255 24.031 0.80 20.21 69 VAL A C 1
ATOM 531 O O . VAL A 1 69 ? -9.144 90.582 23.747 0.80 19.93 69 VAL A O 1
ATOM 535 N N . ASP A 1 70 ? -10.180 92.581 23.928 0.80 21.60 70 ASP A N 1
ATOM 536 C CA . ASP A 1 70 ? -8.962 93.317 23.589 0.80 23.26 70 ASP A CA 1
ATOM 537 C C . ASP A 1 70 ? -7.976 93.193 24.755 0.80 23.14 70 ASP A C 1
ATOM 538 O O . ASP A 1 70 ? -8.386 93.203 25.915 0.80 23.14 70 ASP A O 1
ATOM 543 N N . PRO A 1 71 ? -6.673 93.115 24.455 0.80 23.72 71 PRO A N 1
ATOM 544 C CA . PRO A 1 71 ? -5.673 93.015 25.517 0.80 23.98 71 PRO A CA 1
ATOM 545 C C . PRO A 1 71 ? -5.927 94.014 26.644 0.80 24.72 71 PRO A C 1
ATOM 546 O O . PRO A 1 71 ? -5.853 93.645 27.820 0.80 24.76 71 PRO A O 1
ATOM 550 N N . SER A 1 72 ? -6.259 95.257 26.292 0.80 24.98 72 SER A N 1
ATOM 551 C CA . SER A 1 72 ? -6.391 96.322 27.291 0.80 25.62 72 SER A CA 1
ATOM 552 C C . SER A 1 72 ? -7.596 96.158 28.206 0.80 26.00 72 SER A C 1
ATOM 553 O O . SER A 1 72 ? -7.646 96.762 29.282 0.80 26.61 72 SER A O 1
ATOM 556 N N . ASP A 1 73 ? -8.567 95.356 27.775 0.80 25.64 73 ASP A N 1
ATOM 557 C CA . ASP A 1 73 ? -9.772 95.114 28.563 0.80 25.64 73 ASP A CA 1
ATOM 558 C C . ASP A 1 73 ? -9.730 93.839 29.406 0.80 25.02 73 ASP A C 1
ATOM 559 O O . ASP A 1 73 ? -10.560 93.676 30.281 0.80 25.48 73 ASP A O 1
ATOM 564 N N . LEU A 1 74 ? -8.784 92.938 29.149 0.80 24.56 74 LEU A N 1
ATOM 565 C CA . LEU A 1 74 ? -8.802 91.619 29.804 0.80 24.26 74 LEU A CA 1
ATOM 566 C C . LEU A 1 74 ? -8.790 91.690 31.328 0.80 24.38 74 LEU A C 1
ATOM 567 O O . LEU A 1 74 ? -9.715 91.214 31.980 0.80 23.90 74 LEU A O 1
ATOM 572 N N . ALA A 1 75 ? -7.747 92.298 31.880 0.80 24.64 75 ALA A N 1
ATOM 573 C CA . ALA A 1 75 ? -7.586 92.390 33.335 0.80 25.16 75 ALA A CA 1
ATOM 574 C C . ALA A 1 75 ? -8.769 93.074 34.000 0.80 25.22 75 ALA A C 1
ATOM 575 O O . ALA A 1 75 ? -9.176 92.697 35.100 0.80 25.69 75 ALA A O 1
ATOM 577 N N . ALA A 1 76 ? -9.325 94.068 33.320 0.80 25.45 76 ALA A N 1
ATOM 578 C CA . ALA A 1 76 ? -10.421 94.855 33.875 0.80 25.58 76 ALA A CA 1
ATOM 579 C C . ALA A 1 76 ? -11.699 94.027 33.946 0.80 25.73 76 ALA A C 1
ATOM 580 O O . ALA A 1 76 ? -12.378 94.007 34.977 0.80 26.06 76 ALA A O 1
ATOM 582 N N . ILE A 1 77 ? -12.028 93.335 32.854 0.80 25.87 77 ILE A N 1
ATOM 583 C CA . ILE A 1 77 ? -13.241 92.508 32.830 0.80 25.70 77 ILE A CA 1
ATOM 584 C C . ILE A 1 77 ? -13.134 91.385 33.840 0.80 25.73 77 ILE A C 1
ATOM 585 O O . ILE A 1 77 ? -14.095 91.105 34.560 0.80 25.84 77 ILE A O 1
ATOM 590 N N . ALA A 1 78 ? -11.965 90.757 33.908 0.80 25.78 78 ALA A N 1
ATOM 591 C CA . ALA A 1 78 ? -11.734 89.683 34.861 0.80 26.34 78 ALA A CA 1
ATOM 592 C C . ALA A 1 78 ? -11.974 90.197 36.284 0.80 27.03 78 ALA A C 1
ATOM 593 O O . ALA A 1 78 ? -12.543 89.490 37.128 0.80 27.06 78 ALA A O 1
ATOM 595 N N . GLU A 1 79 ? -11.552 91.434 36.547 0.80 27.61 79 GLU A N 1
ATOM 596 C CA . GLU A 1 79 ? -11.782 92.033 37.858 0.80 28.34 79 GLU A CA 1
ATOM 597 C C . GLU A 1 79 ? -13.275 92.169 38.174 0.80 27.96 79 GLU A C 1
ATOM 598 O O . GLU A 1 79 ? -13.693 91.898 39.295 0.80 27.86 79 GLU A O 1
ATOM 604 N N . GLN A 1 80 ? -14.076 92.585 37.194 0.80 27.82 80 GLN A N 1
ATOM 605 C CA . GLN A 1 80 ? -15.513 92.740 37.426 0.80 27.77 80 GLN A CA 1
ATOM 606 C C . GLN A 1 80 ? -16.186 91.388 37.640 0.80 27.47 80 GLN A C 1
ATOM 607 O O . GLN A 1 80 ? -17.140 91.275 38.415 0.80 26.73 80 GLN A O 1
ATOM 613 N N . VAL A 1 81 ? -15.692 90.359 36.950 0.80 26.70 81 VAL A N 1
ATOM 614 C CA . VAL A 1 81 ? -16.221 89.024 37.152 0.80 26.53 81 VAL A CA 1
ATOM 615 C C . VAL A 1 81 ? -15.955 88.594 38.601 0.80 27.04 81 VAL A C 1
ATOM 616 O O . VAL A 1 81 ? -16.828 88.049 39.269 0.80 26.30 81 VAL A O 1
ATOM 620 N N . GLU A 1 82 ? -14.751 88.862 39.087 0.80 27.97 82 GLU A N 1
ATOM 621 C CA . GLU A 1 82 ? -14.421 88.492 40.447 0.80 29.39 82 GLU A CA 1
ATOM 622 C C . GLU A 1 82 ? -15.301 89.229 41.432 0.80 29.56 82 GLU A C 1
ATOM 623 O O . GLU A 1 82 ? -15.732 88.643 42.418 0.80 29.59 82 GLU A O 1
ATOM 629 N N . LYS A 1 83 ? -15.581 90.500 41.144 0.80 30.06 83 LYS A N 1
ATOM 630 C CA . LYS A 1 83 ? -16.460 91.328 41.982 0.80 30.66 83 LYS A CA 1
ATOM 631 C C . LYS A 1 83 ? -17.875 90.783 41.993 0.80 30.67 83 LYS A C 1
ATOM 632 O O . LYS A 1 83 ? -18.582 90.895 42.992 0.80 31.06 83 LYS A O 1
ATOM 638 N N . ALA A 1 84 ? -18.279 90.179 40.883 0.80 30.50 84 ALA A N 1
ATOM 639 C CA . ALA A 1 84 ? -19.561 89.484 40.806 0.80 30.37 84 ALA A CA 1
ATOM 640 C C . ALA A 1 84 ? -19.481 88.118 41.486 0.80 30.39 84 ALA A C 1
ATOM 641 O O . ALA A 1 84 ? -20.400 87.309 41.394 0.80 30.89 84 ALA A O 1
ATOM 643 N N . CYS A 1 85 ? -18.369 87.867 42.167 0.80 30.32 85 CYS A N 1
ATOM 644 C CA . CYS A 1 85 ? -18.175 86.646 42.965 0.80 30.07 85 CYS A CA 1
ATOM 645 C C . CYS A 1 85 ? -18.031 85.334 42.181 0.80 29.35 85 CYS A C 1
ATOM 646 O O . CYS A 1 85 ? -18.369 84.262 42.694 0.80 29.46 85 CYS A O 1
ATOM 649 N N . TYR A 1 86 ? -17.505 85.402 40.961 0.80 27.85 86 TYR A N 1
ATOM 650 C CA . TYR A 1 86 ? -16.964 84.192 40.315 0.80 26.69 86 TYR A CA 1
ATOM 651 C C . TYR A 1 86 ? -15.434 84.240 40.349 0.80 25.49 86 TYR A C 1
ATOM 652 O O . TYR A 1 86 ? -14.843 85.256 39.987 0.80 25.58 86 TYR A O 1
ATOM 661 N N . SER A 1 87 ? -14.797 83.154 40.776 0.80 24.40 87 SER A N 1
ATOM 662 C CA . SER A 1 87 ? -13.336 83.063 40.787 0.80 23.43 87 SER A CA 1
ATOM 663 C C . SER A 1 87 ? -12.799 82.923 39.379 0.80 22.12 87 SER A C 1
ATOM 664 O O . SER A 1 87 ? -13.257 82.056 38.630 0.80 21.56 87 SER A O 1
ATOM 667 N N . VAL A 1 88 ? -11.824 83.763 39.034 0.80 20.56 88 VAL A N 1
ATOM 668 C CA . VAL A 1 88 ? -11.184 83.740 37.710 0.80 19.43 88 VAL A CA 1
ATOM 669 C C . VAL A 1 88 ? -9.760 83.150 37.786 0.80 18.90 88 VAL A C 1
ATOM 670 O O . VAL A 1 88 ? -8.892 83.723 38.458 0.80 18.96 88 VAL A O 1
ATOM 674 N N . VAL A 1 89 ? -9.515 82.034 37.102 0.80 17.33 89 VAL A N 1
ATOM 675 C CA . VAL A 1 89 ? -8.189 81.423 37.112 0.80 17.08 89 VAL A CA 1
ATOM 676 C C . VAL A 1 89 ? -7.419 81.742 35.841 0.80 17.40 89 VAL A C 1
ATOM 677 O O . VAL A 1 89 ? -8.004 81.801 34.757 0.80 17.36 89 VAL A O 1
ATOM 681 N N . THR A 1 90 ? -6.114 81.970 35.991 0.80 16.96 90 THR A N 1
ATOM 682 C CA . THR A 1 90 ? -5.226 82.263 34.876 0.80 16.79 90 THR A CA 1
ATOM 683 C C . THR A 1 90 ? -4.789 80.949 34.227 0.80 17.11 90 THR A C 1
ATOM 684 O O . THR A 1 90 ? -4.279 80.052 34.900 0.80 16.99 90 THR A O 1
ATOM 688 N N . ALA A 1 91 ? -4.994 80.824 32.922 0.80 17.29 91 ALA A N 1
ATOM 689 C CA . ALA A 1 91 ? -4.598 79.601 32.228 0.80 17.37 91 ALA A CA 1
ATOM 690 C C . ALA A 1 91 ? -3.083 79.516 32.094 0.80 17.84 91 ALA A C 1
ATOM 691 O O . ALA A 1 91 ? -2.398 80.547 31.925 0.80 17.75 91 ALA A O 1
ATOM 693 N N . ASP A 1 92 ? -2.560 78.288 32.141 0.80 18.20 92 ASP A N 1
ATOM 694 C CA . ASP A 1 92 ? -1.133 78.085 31.905 0.80 18.94 92 ASP A CA 1
ATOM 695 C C . ASP A 1 92 ? -0.809 78.099 30.425 0.80 19.26 92 ASP A C 1
ATOM 696 O O . ASP A 1 92 ? -1.707 78.291 29.594 0.80 19.39 92 ASP A O 1
ATOM 701 N N . ALA A 1 93 ? 0.467 77.924 30.086 0.80 19.49 93 ALA A N 1
ATOM 702 C CA . ALA A 1 93 ? 0.889 78.047 28.698 0.80 19.68 93 ALA A CA 1
ATOM 703 C C . ALA A 1 93 ? 0.244 76.998 27.783 0.80 19.76 93 ALA A C 1
ATOM 704 O O . ALA A 1 93 ? -0.118 77.306 26.650 0.80 20.38 93 ALA A O 1
ATOM 706 N N . GLU A 1 94 ? 0.115 75.777 28.284 0.80 19.52 94 GLU A N 1
ATOM 707 C CA . GLU A 1 94 ? -0.463 74.664 27.548 0.80 19.57 94 GLU A CA 1
ATOM 708 C C . GLU A 1 94 ? -1.918 74.927 27.211 0.80 19.07 94 GLU A C 1
ATOM 709 O O . GLU A 1 94 ? -2.350 74.654 26.085 0.80 19.50 94 GLU A O 1
ATOM 715 N N . LEU A 1 95 ? -2.674 75.443 28.175 0.80 18.43 95 LEU A N 1
ATOM 716 C CA . LEU A 1 95 ? -4.088 75.722 27.950 0.80 18.07 95 LEU A CA 1
ATOM 717 C C . LEU A 1 95 ? -4.265 76.867 26.955 0.80 17.56 95 LEU A C 1
ATOM 718 O O . LEU A 1 95 ? -5.081 76.763 26.038 0.80 17.56 95 LEU A O 1
ATOM 723 N N . ALA A 1 96 ? -3.493 77.940 27.119 0.80 16.71 96 ALA A N 1
ATOM 724 C CA . ALA A 1 96 ? -3.552 79.083 26.193 0.80 16.90 96 ALA A CA 1
ATOM 725 C C . ALA A 1 96 ? -3.241 78.647 24.752 0.80 17.07 96 ALA A C 1
ATOM 726 O O . ALA A 1 96 ? -4.001 78.952 23.814 0.80 17.26 96 ALA A O 1
ATOM 728 N N . ALA A 1 97 ? -2.148 77.906 24.579 0.80 16.96 97 ALA A N 1
ATOM 729 C CA . ALA A 1 97 ? -1.797 77.378 23.264 0.80 17.29 97 ALA A CA 1
ATOM 730 C C . ALA A 1 97 ? -2.873 76.436 22.748 0.80 17.30 97 ALA A C 1
ATOM 731 O O . ALA A 1 97 ? -3.192 76.486 21.569 0.80 17.61 97 ALA A O 1
ATOM 733 N N . ASP A 1 98 ? -3.443 75.592 23.615 0.80 17.10 98 ASP A N 1
ATOM 734 C CA . ASP A 1 98 ? -4.507 74.668 23.180 0.80 17.13 98 ASP A CA 1
ATOM 735 C C . ASP A 1 98 ? -5.674 75.460 22.552 0.80 17.06 98 ASP A C 1
ATOM 736 O O . ASP A 1 98 ? -6.301 75.019 21.580 0.80 16.73 98 ASP A O 1
ATOM 741 N N . ARG A 1 99 ? -5.973 76.623 23.121 0.80 16.41 99 ARG A N 1
ATOM 742 C CA . ARG A 1 99 ? -7.079 77.437 22.627 0.80 15.88 99 ARG A CA 1
ATOM 743 C C . ARG A 1 99 ? -6.678 78.270 21.406 0.80 16.17 99 ARG A C 1
ATOM 744 O O . ARG A 1 99 ? -7.507 79.001 20.847 0.80 15.92 99 ARG A O 1
ATOM 752 N N . ALA A 1 100 ? -5.409 78.167 21.008 0.80 15.81 100 ALA A N 1
ATOM 753 C CA . ALA A 1 100 ? -4.807 79.080 20.023 0.80 16.49 100 ALA A CA 1
ATOM 754 C C . ALA A 1 100 ? -4.984 80.543 20.456 0.80 16.52 100 ALA A C 1
ATOM 755 O O . ALA A 1 100 ? -5.352 81.402 19.670 0.80 17.35 100 ALA A O 1
ATOM 757 N N . ALA A 1 101 ? -4.707 80.810 21.729 0.80 16.60 101 ALA A N 1
ATOM 758 C CA . ALA A 1 101 ? -4.906 82.131 22.323 0.80 16.78 101 ALA A CA 1
ATOM 759 C C . ALA A 1 101 ? -3.596 82.598 22.949 0.80 17.22 101 ALA A C 1
ATOM 760 O O . ALA A 1 101 ? -2.742 81.776 23.286 0.80 16.66 101 ALA A O 1
ATOM 762 N N . ALA A 1 102 ? -3.419 83.910 23.071 0.80 17.16 102 ALA A N 1
ATOM 763 C CA . ALA A 1 102 ? -2.212 84.440 23.694 0.80 17.60 102 ALA A CA 1
ATOM 764 C C . ALA A 1 102 ? -2.349 84.410 25.216 0.80 18.10 102 ALA A C 1
ATOM 765 O O . ALA A 1 102 ? -1.359 84.161 25.930 0.80 18.07 102 ALA A O 1
ATOM 767 N N . GLN A 1 103 ? -3.565 84.672 25.705 0.80 17.46 103 GLN A N 1
ATOM 768 C CA . GLN A 1 103 ? -3.877 84.581 27.147 0.80 18.54 103 GLN A CA 1
ATOM 769 C C . GLN A 1 103 ? -5.313 84.178 27.342 0.80 17.61 103 GLN A C 1
ATOM 770 O O . GLN A 1 103 ? -6.158 84.573 26.561 0.80 17.86 103 GLN A O 1
ATOM 776 N N . VAL A 1 104 ? -5.583 83.431 28.408 0.80 17.28 104 VAL A N 1
ATOM 777 C CA . VAL A 1 104 ? -6.927 82.947 28.713 0.80 17.25 104 VAL A CA 1
ATOM 778 C C . VAL A 1 104 ? -7.101 83.056 30.225 0.80 17.59 104 VAL A C 1
ATOM 779 O O . VAL A 1 104 ? -6.212 82.658 30.988 0.80 17.02 104 VAL A O 1
ATOM 783 N N . ARG A 1 105 ? -8.225 83.633 30.643 0.80 17.64 105 ARG A N 1
ATOM 784 C CA . ARG A 1 105 ? -8.656 83.570 32.030 0.80 18.41 105 ARG A CA 1
ATOM 785 C C . ARG A 1 105 ? -10.004 82.853 32.040 0.80 18.06 105 ARG A C 1
ATOM 786 O O . ARG A 1 105 ? -10.877 83.166 31.219 0.80 18.71 105 ARG A O 1
ATOM 794 N N . GLN A 1 106 ? -10.170 81.900 32.950 0.80 17.29 106 GLN A N 1
ATOM 795 C CA . GLN A 1 106 ? -11.343 81.035 32.952 0.80 17.07 106 GLN A CA 1
ATOM 796 C C . GLN A 1 106 ? -12.179 81.203 34.219 0.80 17.33 106 GLN A C 1
ATOM 797 O O . GLN A 1 106 ? -11.634 81.417 35.300 0.80 17.13 106 GLN A O 1
ATOM 803 N N . PHE A 1 107 ? -13.497 81.106 34.085 0.80 17.52 107 PHE A N 1
ATOM 804 C CA . PHE A 1 107 ? -14.395 81.040 35.255 0.80 17.88 107 PHE A CA 1
ATOM 805 C C . PHE A 1 107 ? -15.629 80.214 34.926 0.80 18.35 107 PHE A C 1
ATOM 806 O O . PHE A 1 107 ? -15.951 80.025 33.745 0.80 18.25 107 PHE A O 1
ATOM 814 N N . ALA A 1 108 ? -16.308 79.700 35.952 0.80 18.33 108 ALA A N 1
ATOM 815 C CA . ALA A 1 108 ? -17.571 78.965 35.740 0.80 19.26 108 ALA A CA 1
ATOM 816 C C . ALA A 1 108 ? -18.731 79.703 36.393 0.80 19.71 108 ALA A C 1
ATOM 817 O O . ALA A 1 108 ? -18.568 80.298 37.456 0.80 20.57 108 ALA A O 1
ATOM 819 N N . ASP A 1 109 ? -19.895 79.672 35.756 0.80 20.26 109 ASP A N 1
ATOM 820 C CA . ASP A 1 109 ? -21.050 80.403 36.266 0.80 21.20 109 ASP A CA 1
ATOM 821 C C . ASP A 1 109 ? -22.014 79.468 37.035 0.80 21.93 109 ASP A C 1
ATOM 822 O O . ASP A 1 109 ? -21.771 78.257 37.121 0.80 21.81 109 ASP A O 1
ATOM 827 N N . ASN A 1 110 ? -23.082 80.024 37.604 0.80 22.77 110 ASN A N 1
ATOM 828 C CA . ASN A 1 110 ? -24.038 79.211 38.349 0.80 23.86 110 ASN A CA 1
ATOM 829 C C . ASN A 1 110 ? -24.913 78.331 37.491 0.80 24.27 110 ASN A C 1
ATOM 830 O O . ASN A 1 110 ? -25.587 77.446 38.024 0.80 25.34 110 ASN A O 1
ATOM 835 N N . ASP A 1 111 ? -24.930 78.570 36.180 0.80 24.40 111 ASP A N 1
ATOM 836 C CA . ASP A 1 111 ? -25.703 77.744 35.256 0.80 24.43 111 ASP A CA 1
ATOM 837 C C . ASP A 1 111 ? -24.894 76.607 34.648 0.80 24.24 111 ASP A C 1
ATOM 838 O O . ASP A 1 111 ? -25.372 75.919 33.741 0.80 24.33 111 ASP A O 1
ATOM 843 N N . GLY A 1 112 ? -23.681 76.403 35.150 0.80 23.47 112 GLY A N 1
ATOM 844 C CA . GLY A 1 112 ? -22.835 75.286 34.688 0.80 23.07 112 GLY A CA 1
ATOM 845 C C . GLY A 1 112 ? -22.008 75.544 33.440 0.80 22.37 112 GLY A C 1
ATOM 846 O O . GLY A 1 112 ? -21.362 74.631 32.926 0.80 23.01 112 GLY A O 1
ATOM 847 N N . PHE A 1 113 ? -22.000 76.777 32.939 0.80 21.33 113 PHE A N 1
ATOM 848 C CA . PHE A 1 113 ? -21.168 77.086 31.776 0.80 20.29 113 PHE A CA 1
ATOM 849 C C . PHE A 1 113 ? -19.785 77.556 32.171 0.80 19.48 113 PHE A C 1
ATOM 850 O O . PHE A 1 113 ? -19.633 78.341 33.099 0.80 19.82 113 PHE A O 1
ATOM 858 N N . THR A 1 114 ? -18.786 77.103 31.431 0.80 18.06 114 THR A N 1
ATOM 859 C CA . THR A 1 114 ? -17.420 77.547 31.615 0.80 17.50 114 THR A CA 1
ATOM 860 C C . THR A 1 114 ? -17.108 78.662 30.602 0.80 17.22 114 THR A C 1
ATOM 861 O O . THR A 1 114 ? -17.279 78.481 29.402 0.80 16.50 114 THR A O 1
ATOM 865 N N . HIS A 1 115 ? -16.680 79.821 31.102 0.80 17.09 115 HIS A N 1
ATOM 866 C CA . HIS A 1 115 ? -16.366 80.994 30.265 0.80 16.82 115 HIS A CA 1
ATOM 867 C C . HIS A 1 115 ? -14.874 81.200 30.228 0.80 16.90 115 HIS A C 1
ATOM 868 O O . HIS A 1 115 ? -14.194 81.006 31.234 0.80 16.83 115 HIS A O 1
ATOM 875 N N . GLU A 1 116 ? -14.358 81.578 29.064 0.80 16.56 116 GLU A N 1
ATOM 876 C CA . GLU A 1 116 ? -12.948 81.903 28.935 0.80 16.81 116 GLU A CA 1
ATOM 877 C C . GLU A 1 116 ? -12.789 83.259 28.258 0.80 17.01 116 GLU A C 1
ATOM 878 O O . GLU A 1 116 ? -13.153 83.433 27.083 0.80 17.68 116 GLU A O 1
ATOM 884 N N . LEU A 1 117 ? -12.249 84.210 29.003 0.80 16.70 117 LEU A N 1
ATOM 885 C CA . LEU A 1 117 ? -11.866 85.506 28.456 0.80 16.55 117 LEU A CA 1
ATOM 886 C C . LEU A 1 117 ? -10.462 85.365 27.872 0.80 16.48 117 LEU A C 1
ATOM 887 O O . LEU A 1 117 ? -9.534 84.919 28.562 0.80 15.93 117 LEU A O 1
ATOM 892 N N . TYR A 1 118 ? -10.295 85.715 26.597 0.80 15.91 118 TYR A N 1
ATOM 893 C CA . TYR A 1 118 ? -9.022 85.437 25.952 0.80 15.59 118 TYR A CA 1
ATOM 894 C C . TYR A 1 118 ? -8.565 86.544 25.014 0.80 16.30 118 TYR A C 1
ATOM 895 O O . TYR A 1 118 ? -9.379 87.252 24.434 0.80 17.31 118 TYR A O 1
ATOM 904 N N . VAL A 1 119 ? -7.258 86.690 24.886 0.80 16.52 119 VAL A N 1
ATOM 905 C CA . VAL A 1 119 ? -6.666 87.562 23.893 0.80 17.02 119 VAL A CA 1
ATOM 906 C C . VAL A 1 119 ? -6.262 86.678 22.732 0.80 17.77 119 VAL A C 1
ATOM 907 O O . VAL A 1 119 ? -5.631 85.620 22.926 0.80 17.55 119 VAL A O 1
ATOM 911 N N . GLU A 1 120 ? -6.639 87.111 21.534 0.80 17.88 120 GLU A N 1
ATOM 912 C CA . GLU A 1 120 ? -6.428 86.353 20.318 0.80 18.95 120 GLU A CA 1
ATOM 913 C C . GLU A 1 120 ? -4.950 86.276 19.896 0.80 19.91 120 GLU A C 1
ATOM 914 O O . GLU A 1 120 ? -4.178 87.235 20.099 0.80 19.72 120 GLU A O 1
ATOM 920 N N . SER A 1 121 ? -4.573 85.122 19.336 0.80 20.49 121 SER A N 1
ATOM 921 C CA . SER A 1 121 ? -3.307 84.933 18.642 0.80 21.80 121 SER A CA 1
ATOM 922 C C . SER A 1 121 ? -3.527 85.250 17.169 0.80 22.49 121 SER A C 1
ATOM 923 O O . SER A 1 121 ? -4.578 84.923 16.619 0.80 22.22 121 SER A O 1
ATOM 926 N N . SER A 1 122 ? -2.536 85.849 16.511 0.80 23.39 122 SER A N 1
ATOM 927 C CA . SER A 1 122 ? -2.692 86.165 15.091 0.80 24.25 122 SER A CA 1
ATOM 928 C C . SER A 1 122 ? -2.834 84.886 14.265 0.80 24.19 122 SER A C 1
ATOM 929 O O . SER A 1 122 ? -2.355 83.813 14.646 0.80 24.48 122 SER A O 1
ATOM 932 N N . PHE A 1 123 ? -3.548 84.998 13.157 0.80 24.38 123 PHE A N 1
ATOM 933 C CA . PHE A 1 123 ? -3.708 83.891 12.216 0.80 24.50 123 PHE A CA 1
ATOM 934 C C . PHE A 1 123 ? -3.831 84.439 10.799 0.80 25.16 123 PHE A C 1
ATOM 935 O O . PHE A 1 123 ? -4.234 85.585 10.632 0.80 24.51 123 PHE A O 1
ATOM 943 N N . PRO A 1 124 ? -3.484 83.621 9.776 0.80 25.97 124 PRO A N 1
ATOM 944 C CA . PRO A 1 124 ? -3.489 84.117 8.403 0.80 26.69 124 PRO A CA 1
ATOM 945 C C . PRO A 1 124 ? -4.903 84.309 7.887 0.80 27.17 124 PRO A C 1
ATOM 946 O O . PRO A 1 124 ? -5.852 83.728 8.426 0.80 27.05 124 PRO A O 1
ATOM 950 N N . THR A 1 125 ? -5.031 85.123 6.849 0.80 27.86 125 THR A N 1
ATOM 951 C CA . THR A 1 125 ? -6.272 85.226 6.087 0.80 28.86 125 THR A CA 1
ATOM 952 C C . THR A 1 125 ? -6.581 83.881 5.419 0.80 28.79 125 THR A C 1
ATOM 953 O O . THR A 1 125 ? -5.667 83.135 5.073 0.80 28.90 125 THR A O 1
ATOM 957 N N . ASP A 1 126 ? -7.861 83.565 5.260 0.80 28.99 126 ASP A N 1
ATOM 958 C CA . ASP A 1 126 ? -8.285 82.417 4.449 0.80 29.00 126 ASP A CA 1
ATOM 959 C C . ASP A 1 126 ? -9.393 82.908 3.498 0.80 28.70 126 ASP A C 1
ATOM 960 O O . ASP A 1 126 ? -10.575 82.815 3.815 0.80 28.57 126 ASP A O 1
ATOM 965 N N . PRO A 1 127 ? -9.004 83.438 2.323 0.80 28.52 127 PRO A N 1
ATOM 966 C CA . PRO A 1 127 ? -9.935 84.146 1.436 0.80 28.20 127 PRO A CA 1
ATOM 967 C C . PRO A 1 127 ? -11.139 83.319 1.003 0.80 27.82 127 PRO A C 1
ATOM 968 O O . PRO A 1 127 ? -12.257 83.810 1.039 0.80 28.04 127 PRO A O 1
ATOM 972 N N . VAL A 1 128 ? -10.920 82.067 0.626 0.80 27.65 128 VAL A N 1
ATOM 973 C CA . VAL A 1 128 ? -12.013 81.227 0.162 0.80 27.45 128 VAL A CA 1
ATOM 974 C C . VAL A 1 128 ? -13.046 81.010 1.276 0.80 27.11 128 VAL A C 1
ATOM 975 O O . VAL A 1 128 ? -14.245 81.250 1.093 0.80 27.13 128 VAL A O 1
ATOM 979 N N . LEU A 1 129 ? -12.571 80.572 2.438 0.80 26.62 129 LEU A N 1
ATOM 980 C CA . LEU A 1 129 ? -13.444 80.308 3.576 0.80 25.90 129 LEU A CA 1
ATOM 981 C C . LEU A 1 129 ? -14.132 81.582 4.042 0.80 25.68 129 LEU A C 1
ATOM 982 O O . LEU A 1 129 ? -15.332 81.580 4.308 0.80 25.80 129 LEU A O 1
ATOM 987 N N . GLU A 1 130 ? -13.382 82.676 4.095 0.80 25.21 130 GLU A N 1
ATOM 988 C CA . GLU A 1 130 ? -13.942 83.979 4.470 0.80 25.23 130 GLU A CA 1
ATOM 989 C C . GLU A 1 130 ? -15.023 84.470 3.511 0.80 24.97 130 GLU A C 1
ATOM 990 O O . GLU A 1 130 ? -15.908 85.233 3.902 0.80 25.63 130 GLU A O 1
ATOM 996 N N . SER A 1 131 ? -14.978 84.027 2.260 0.80 24.26 131 SER A N 1
ATOM 997 C CA . SER A 1 131 ? -16.024 84.402 1.313 0.80 23.61 131 SER A CA 1
ATOM 998 C C . SER A 1 131 ? -17.336 83.688 1.632 0.80 23.04 131 SER A C 1
ATOM 999 O O . SER A 1 131 ? -18.366 83.990 1.041 0.80 23.85 131 SER A O 1
ATOM 1002 N N . LEU A 1 132 ? -17.306 82.738 2.563 0.80 21.77 132 LEU A N 1
ATOM 1003 C CA . LEU A 1 132 ? -18.455 81.880 2.806 0.80 20.98 132 LEU A CA 1
ATOM 1004 C C . LEU A 1 132 ? -19.260 82.169 4.097 0.80 20.54 132 LEU A C 1
ATOM 1005 O O . LEU A 1 132 ? -20.472 81.907 4.157 0.80 20.48 132 LEU A O 1
ATOM 1010 N N . PHE A 1 133 ? -18.596 82.702 5.117 0.80 19.39 133 PHE A N 1
ATOM 1011 C CA . PHE A 1 133 ? -19.224 82.887 6.433 0.80 18.61 133 PHE A CA 1
ATOM 1012 C C . PHE A 1 133 ? -19.012 84.285 6.986 0.80 18.57 133 PHE A C 1
ATOM 1013 O O . PHE A 1 133 ? -17.952 84.881 6.779 0.80 18.31 133 PHE A O 1
ATOM 1021 N N . VAL A 1 134 ? -20.019 84.809 7.690 0.80 18.91 134 VAL A N 1
ATOM 1022 C CA . VAL A 1 134 ? -19.821 86.027 8.470 0.80 19.52 134 VAL A CA 1
ATOM 1023 C C . VAL A 1 134 ? -19.218 85.601 9.813 0.80 19.82 134 VAL A C 1
ATOM 1024 O O . VAL A 1 134 ? -19.889 84.989 10.640 0.80 20.39 134 VAL A O 1
ATOM 1028 N N . CYS A 1 135 ? -17.951 85.914 10.018 0.80 21.05 135 CYS A N 1
ATOM 1029 C CA . CYS A 1 135 ? -17.222 85.425 11.192 0.80 21.21 135 CYS A CA 1
ATOM 1030 C C . CYS A 1 135 ? -16.089 86.381 11.519 0.80 21.82 135 CYS A C 1
ATOM 1031 O O . CYS A 1 135 ? -15.313 86.735 10.652 0.80 22.21 135 CYS A O 1
ATOM 1034 N N . GLY A 1 136 ? -15.999 86.820 12.769 0.80 22.53 136 GLY A N 1
ATOM 1035 C CA . GLY A 1 136 ? -14.846 87.614 13.198 0.80 22.78 136 GLY A CA 1
ATOM 1036 C C . GLY A 1 136 ? -14.885 89.016 12.627 0.80 23.71 136 GLY A C 1
ATOM 1037 O O . GLY A 1 136 ? -15.932 89.687 12.653 0.80 23.41 136 GLY A O 1
ATOM 1038 N N . GLU A 1 137 ? -13.745 89.469 12.115 0.80 24.08 137 GLU A N 1
ATOM 1039 C CA . GLU A 1 137 ? -13.654 90.824 11.606 0.80 25.55 137 GLU A CA 1
ATOM 1040 C C . GLU A 1 137 ? -14.062 90.878 10.140 0.80 24.91 137 GLU A C 1
ATOM 1041 O O . GLU A 1 137 ? -13.532 90.146 9.309 0.80 25.12 137 GLU A O 1
ATOM 1047 N N . GLU A 1 138 ? -15.049 91.717 9.855 0.80 24.58 138 GLU A N 1
ATOM 1048 C CA . GLU A 1 138 ? -15.580 91.925 8.514 0.80 24.51 138 GLU A CA 1
ATOM 1049 C C . GLU A 1 138 ? -15.402 93.400 8.082 0.80 24.80 138 GLU A C 1
ATOM 1050 O O . GLU A 1 138 ? -14.975 94.245 8.872 0.80 25.01 138 GLU A O 1
ATOM 1056 N N . ALA A 1 139 ? -15.727 93.701 6.830 0.80 24.87 139 ALA A N 1
ATOM 1057 C CA . ALA A 1 139 ? -15.673 95.076 6.323 0.80 24.86 139 ALA A CA 1
ATOM 1058 C C . ALA A 1 139 ? -16.660 95.983 7.055 0.80 24.68 139 ALA A C 1
ATOM 1059 O O . ALA A 1 139 ? -16.392 97.164 7.241 0.80 24.56 139 ALA A O 1
ATOM 1061 N N . ASN A 1 140 ? -17.805 95.433 7.454 0.80 24.22 140 ASN A N 1
ATOM 1062 C CA . ASN A 1 140 ? -18.824 96.223 8.157 0.80 24.23 140 ASN A CA 1
ATOM 1063 C C . ASN A 1 140 ? -18.813 96.019 9.684 0.80 23.83 140 ASN A C 1
ATOM 1064 O O . ASN A 1 140 ? -19.791 96.353 10.370 0.80 24.29 140 ASN A O 1
ATOM 1069 N N . GLY A 1 141 ? -17.721 95.479 10.228 0.80 22.97 141 GLY A N 1
ATOM 1070 C CA . GLY A 1 141 ? -17.600 95.413 11.680 0.80 21.90 141 GLY A CA 1
ATOM 1071 C C . GLY A 1 141 ? -17.066 94.117 12.248 0.80 21.11 141 GLY A C 1
ATOM 1072 O O . GLY A 1 141 ? -16.458 93.325 11.533 0.80 20.96 141 GLY A O 1
ATOM 1073 N N . ILE A 1 142 ? -17.284 93.929 13.548 0.80 20.45 142 ILE A N 1
ATOM 1074 C CA . ILE A 1 142 ? -16.810 92.759 14.286 0.80 19.86 142 ILE A CA 1
ATOM 1075 C C . ILE A 1 142 ? -18.033 91.914 14.609 0.80 19.39 142 ILE A C 1
ATOM 1076 O O . ILE A 1 142 ? -19.046 92.443 15.096 0.80 19.52 142 ILE A O 1
ATOM 1081 N N . PHE A 1 143 ? -17.953 90.612 14.356 0.80 18.45 143 PHE A N 1
ATOM 1082 C CA . PHE A 1 143 ? -19.141 89.762 14.420 0.80 18.19 143 PHE A CA 1
ATOM 1083 C C . PHE A 1 143 ? -19.005 88.513 15.303 0.80 17.94 143 PHE A C 1
ATOM 1084 O O . PHE A 1 143 ? -19.996 87.940 15.734 0.80 18.15 143 PHE A O 1
ATOM 1092 N N . GLY A 1 144 ? -17.775 88.076 15.544 0.80 18.05 144 GLY A N 1
ATOM 1093 C CA . GLY A 1 144 ? -17.548 86.780 16.169 0.80 17.49 144 GLY A CA 1
ATOM 1094 C C . GLY A 1 144 ? -18.089 85.693 15.262 0.80 17.34 144 GLY A C 1
ATOM 1095 O O . GLY A 1 144 ? -18.404 85.961 14.085 0.80 17.36 144 GLY A O 1
ATOM 1096 N N . LEU A 1 145 ? -18.249 84.483 15.807 0.80 16.55 145 LEU A N 1
ATOM 1097 C CA . LEU A 1 145 ? -18.577 83.299 14.993 0.80 15.94 145 LEU A CA 1
ATOM 1098 C C . LEU A 1 145 ? -20.059 83.070 14.721 0.80 16.03 145 LEU A C 1
ATOM 1099 O O . LEU A 1 145 ? -20.405 82.274 13.841 0.80 15.86 145 LEU A O 1
ATOM 1104 N N . GLY A 1 146 ? -20.933 83.700 15.501 0.80 15.93 146 GLY A N 1
ATOM 1105 C CA . GLY A 1 146 ? -22.355 83.379 15.431 0.80 16.01 146 GLY A CA 1
ATOM 1106 C C . GLY A 1 146 ? -22.994 83.703 16.754 0.80 16.28 146 GLY A C 1
ATOM 1107 O O . GLY A 1 146 ? -22.463 84.512 17.503 0.80 15.98 146 GLY A O 1
ATOM 1108 N N . HIS A 1 147 ? -24.123 83.066 17.048 0.80 16.27 147 HIS A N 1
ATOM 1109 C CA . HIS A 1 147 ? -24.736 83.213 18.364 0.80 17.13 147 HIS A CA 1
ATOM 1110 C C . HIS A 1 147 ? -25.066 81.913 19.030 0.80 17.90 147 HIS A C 1
ATOM 1111 O O . HIS A 1 147 ? -25.244 80.884 18.371 0.80 18.14 147 HIS A O 1
ATOM 1118 N N . LEU A 1 148 ? -25.099 81.975 20.351 0.80 18.62 148 LEU A N 1
ATOM 1119 C CA . LEU A 1 148 ? -25.474 80.867 21.198 0.80 19.51 148 LEU A CA 1
ATOM 1120 C C . LEU A 1 148 ? -26.687 81.294 22.013 0.80 20.24 148 LEU A C 1
ATOM 1121 O O . LEU A 1 148 ? -26.683 82.371 22.620 0.80 20.74 148 LEU A O 1
ATOM 1126 N N . VAL A 1 149 ? -27.709 80.443 22.047 0.80 20.43 149 VAL A N 1
ATOM 1127 C CA . VAL A 1 149 ? -28.887 80.690 22.856 0.80 20.93 149 VAL A CA 1
ATOM 1128 C C . VAL A 1 149 ? -28.930 79.634 23.968 0.80 21.63 149 VAL A C 1
ATOM 1129 O O . VAL A 1 149 ? -28.872 78.417 23.692 0.80 21.49 149 VAL A O 1
ATOM 1133 N N . VAL A 1 150 ? -28.993 80.102 25.217 0.80 21.99 150 VAL A N 1
ATOM 1134 C CA . VAL A 1 150 ? -28.930 79.219 26.385 0.80 22.77 150 VAL A CA 1
ATOM 1135 C C . VAL A 1 150 ? -30.134 79.368 27.318 0.80 23.79 150 VAL A C 1
ATOM 1136 O O . VAL A 1 150 ? -30.745 80.452 27.410 0.80 23.74 150 VAL A O 1
ATOM 1140 N N . ILE A 1 151 ? -30.475 78.262 27.983 0.80 24.48 151 ILE A N 1
ATOM 1141 C CA . ILE A 1 151 ? -31.497 78.235 29.020 0.80 25.18 151 ILE A CA 1
ATOM 1142 C C . ILE A 1 151 ? -30.846 78.359 30.399 0.80 25.76 151 ILE A C 1
ATOM 1143 O O . ILE A 1 151 ? -29.856 77.675 30.692 0.80 26.17 151 ILE A O 1
ATOM 1148 N N . VAL A 1 152 ? -31.401 79.234 31.239 0.80 26.17 152 VAL A N 1
ATOM 1149 C CA . VAL A 1 152 ? -30.860 79.497 32.567 0.80 26.44 152 VAL A CA 1
ATOM 1150 C C . VAL A 1 152 ? -31.957 79.520 33.668 0.80 27.10 152 VAL A C 1
ATOM 1151 O O . VAL A 1 152 ? -33.133 79.770 33.394 0.80 27.19 152 VAL A O 1
ATOM 1155 N N . ALA A 1 153 ? -31.556 79.252 34.908 0.80 27.18 153 ALA A N 1
ATOM 1156 C CA . ALA A 1 153 ? -32.495 79.233 36.029 0.80 27.73 153 ALA A CA 1
ATOM 1157 C C . ALA A 1 153 ? -33.114 80.602 36.271 0.80 27.70 153 ALA A C 1
ATOM 1158 O O . ALA A 1 153 ? -34.322 80.724 36.445 0.80 28.28 153 ALA A O 1
ATOM 1160 N N . ASP A 1 154 ? -32.269 81.624 36.279 0.80 27.86 154 ASP A N 1
ATOM 1161 C CA . ASP A 1 154 ? -32.677 82.988 36.606 0.80 27.74 154 ASP A CA 1
ATOM 1162 C C . ASP A 1 154 ? -32.247 83.938 35.492 0.80 26.99 154 ASP A C 1
ATOM 1163 O O . ASP A 1 154 ? -31.125 84.439 35.490 0.80 26.58 154 ASP A O 1
ATOM 1168 N N . ARG A 1 155 ? -33.157 84.194 34.560 0.80 26.37 155 ARG A N 1
ATOM 1169 C CA . ARG A 1 155 ? -32.842 84.979 33.381 0.80 26.19 155 ARG A CA 1
ATOM 1170 C C . ARG A 1 155 ? -32.357 86.388 33.723 0.80 25.57 155 ARG A C 1
ATOM 1171 O O . ARG A 1 155 ? -31.351 86.848 33.179 0.80 25.79 155 ARG A O 1
ATOM 1179 N N . ALA A 1 156 ? -33.068 87.074 34.616 0.80 24.96 156 ALA A N 1
ATOM 1180 C CA . ALA A 1 156 ? -32.732 88.452 34.997 0.80 24.24 156 ALA A CA 1
ATOM 1181 C C . ALA A 1 156 ? -31.314 88.562 35.555 0.80 23.89 156 ALA A C 1
ATOM 1182 O O . ALA A 1 156 ? -30.561 89.477 35.210 0.80 23.46 156 ALA A O 1
ATOM 1184 N N . LYS A 1 157 ? -30.951 87.631 36.434 0.80 23.71 157 LYS A N 1
ATOM 1185 C CA . LYS A 1 157 ? -29.617 87.668 37.033 0.80 23.82 157 LYS A CA 1
ATOM 1186 C C . LYS A 1 157 ? -28.546 87.448 35.948 0.80 23.48 157 LYS A C 1
ATOM 1187 O O . LYS A 1 157 ? -27.582 88.194 35.859 0.80 23.51 157 LYS A O 1
ATOM 1193 N N . THR A 1 158 ? -28.733 86.417 35.129 0.80 23.62 158 THR A N 1
ATOM 1194 C CA . THR A 1 158 ? -27.797 86.117 34.037 0.80 23.36 158 THR A CA 1
ATOM 1195 C C . THR A 1 158 ? -27.700 87.288 33.069 0.80 22.98 158 THR A C 1
ATOM 1196 O O . THR A 1 158 ? -26.607 87.652 32.630 0.80 23.53 158 THR A O 1
ATOM 1200 N N . GLN A 1 159 ? -28.844 87.894 32.757 0.80 22.98 159 GLN A N 1
ATOM 1201 C CA . GLN A 1 159 ? -28.863 89.091 31.915 0.80 22.93 159 GLN A CA 1
ATOM 1202 C C . GLN A 1 159 ? -28.070 90.230 32.542 0.80 22.38 159 GLN A C 1
ATOM 1203 O O . GLN A 1 159 ? -27.300 90.893 31.854 0.80 22.37 159 GLN A O 1
ATOM 1209 N N . SER A 1 160 ? -28.242 90.444 33.846 0.80 22.63 160 SER A N 1
ATOM 1210 C CA . SER A 1 160 ? -27.433 91.442 34.579 0.80 22.95 160 SER A CA 1
ATOM 1211 C C . SER A 1 160 ? -25.925 91.143 34.530 0.80 22.95 160 SER A C 1
ATOM 1212 O O . SER A 1 160 ? -25.123 92.055 34.351 0.80 23.33 160 SER A O 1
ATOM 1215 N N . PHE A 1 161 ? -25.541 89.883 34.726 0.80 22.66 161 PHE A N 1
ATOM 1216 C CA . PHE A 1 161 ? -24.125 89.500 34.577 0.80 22.71 161 PHE A CA 1
ATOM 1217 C C . PHE A 1 161 ? -23.614 89.846 33.164 0.80 22.43 161 PHE A C 1
ATOM 1218 O O . PHE A 1 161 ? -22.641 90.588 33.030 0.80 22.44 161 PHE A O 1
ATOM 1226 N N . PHE A 1 162 ? -24.288 89.342 32.122 0.80 21.73 162 PHE A N 1
ATOM 1227 C CA . PHE A 1 162 ? -23.883 89.649 30.747 0.80 21.71 162 PHE A CA 1
ATOM 1228 C C . PHE A 1 162 ? -23.820 91.153 30.515 0.80 21.96 162 PHE A C 1
ATOM 1229 O O . PHE A 1 162 ? -22.855 91.655 29.933 0.80 21.50 162 PHE A O 1
ATOM 1237 N N . THR A 1 163 ? -24.838 91.869 30.989 0.80 22.42 163 THR A N 1
ATOM 1238 C CA . THR A 1 163 ? -24.916 93.307 30.742 0.80 23.13 163 THR A CA 1
ATOM 1239 C C . THR A 1 163 ? -23.939 94.137 31.594 0.80 23.61 163 THR A C 1
ATOM 1240 O O . THR A 1 163 ? -23.139 94.903 31.044 0.80 23.08 163 THR A O 1
ATOM 1244 N N . ASP A 1 164 ? -23.997 93.988 32.924 0.80 24.02 164 ASP A N 1
ATOM 1245 C CA . ASP A 1 164 ? -23.211 94.847 33.823 0.80 24.80 164 ASP A CA 1
ATOM 1246 C C . ASP A 1 164 ? -21.777 94.389 34.010 0.80 24.43 164 ASP A C 1
ATOM 1247 O O . ASP A 1 164 ? -20.912 95.202 34.341 0.80 25.01 164 ASP A O 1
ATOM 1252 N N . VAL A 1 165 ? -21.521 93.096 33.830 0.80 23.89 165 VAL A N 1
ATOM 1253 C CA . VAL A 1 165 ? -20.160 92.572 34.008 0.80 23.33 165 VAL A CA 1
ATOM 1254 C C . VAL A 1 165 ? -19.430 92.399 32.680 0.80 22.72 165 VAL A C 1
ATOM 1255 O O . VAL A 1 165 ? -18.301 92.851 32.546 0.80 22.69 165 VAL A O 1
ATOM 1259 N N . LEU A 1 166 ? -20.069 91.753 31.707 0.80 21.87 166 LEU A N 1
ATOM 1260 C CA . LEU A 1 166 ? -19.405 91.433 30.442 0.80 21.11 166 LEU A CA 1
ATOM 1261 C C . LEU A 1 166 ? -19.578 92.517 29.389 0.80 21.47 166 LEU A C 1
ATOM 1262 O O . LEU A 1 166 ? -18.862 92.543 28.388 0.80 21.00 166 LEU A O 1
ATOM 1267 N N . GLY A 1 167 ? -20.533 93.414 29.623 0.80 21.30 167 GLY A N 1
ATOM 1268 C CA . GLY A 1 167 ? -20.650 94.627 28.816 0.80 21.07 167 GLY A CA 1
ATOM 1269 C C . GLY A 1 167 ? -21.533 94.491 27.594 0.80 20.82 167 GLY A C 1
ATOM 1270 O O . GLY A 1 167 ? -21.422 95.301 26.680 0.80 20.79 167 GLY A O 1
ATOM 1271 N N . PHE A 1 168 ? -22.394 93.469 27.571 0.80 20.40 168 PHE A N 1
ATOM 1272 C CA . PHE A 1 168 ? -23.332 93.262 26.475 0.80 20.99 168 PHE A CA 1
ATOM 1273 C C . PHE A 1 168 ? -24.455 94.292 26.560 0.80 21.36 168 PHE A C 1
ATOM 1274 O O . PHE A 1 168 ? -24.730 94.817 27.630 0.80 21.20 168 PHE A O 1
ATOM 1282 N N . GLY A 1 169 ? -25.104 94.575 25.436 0.80 21.87 169 GLY A N 1
ATOM 1283 C CA . GLY A 1 169 ? -26.279 95.454 25.440 0.80 22.20 169 GLY A CA 1
ATOM 1284 C C . GLY A 1 169 ? -27.457 94.648 24.950 0.80 22.55 169 GLY A C 1
ATOM 1285 O O . GLY A 1 169 ? -27.287 93.672 24.210 0.80 22.87 169 GLY A O 1
ATOM 1286 N N . LEU A 1 170 ? -28.646 95.034 25.376 0.80 22.55 170 LEU A N 1
ATOM 1287 C CA . LEU A 1 170 ? -29.859 94.350 24.979 0.80 23.01 170 LEU A CA 1
ATOM 1288 C C . LEU A 1 170 ? -30.295 94.814 23.591 0.80 23.16 170 LEU A C 1
ATOM 1289 O O . LEU A 1 170 ? -30.377 96.020 23.312 0.80 23.19 170 LEU A O 1
ATOM 1294 N N . SER A 1 171 ? -30.574 93.848 22.728 0.80 23.15 171 SER A N 1
ATOM 1295 C CA . SER A 1 171 ? -31.016 94.138 21.381 0.80 23.99 171 SER A CA 1
ATOM 1296 C C . SER A 1 171 ? -32.522 94.281 21.379 0.80 24.55 171 SER A C 1
ATOM 1297 O O . SER A 1 171 ? -33.058 95.323 20.983 0.80 24.76 171 SER A O 1
ATOM 1300 N N . ASP A 1 172 ? -33.201 93.240 21.846 0.80 24.97 172 ASP A N 1
ATOM 1301 C CA . ASP A 1 172 ? -34.648 93.223 21.853 0.80 25.98 172 ASP A CA 1
ATOM 1302 C C . ASP A 1 172 ? -35.151 92.053 22.654 0.80 26.93 172 ASP A C 1
ATOM 1303 O O . ASP A 1 172 ? -34.373 91.182 23.052 0.80 27.08 172 ASP A O 1
ATOM 1308 N N . ARG A 1 173 ? -36.456 92.052 22.898 0.80 27.78 173 ARG A N 1
ATOM 1309 C CA . ARG A 1 173 ? -37.128 90.984 23.612 0.80 28.69 173 ARG A CA 1
ATOM 1310 C C . ARG A 1 173 ? -38.244 90.469 22.717 0.80 29.04 173 ARG A C 1
ATOM 1311 O O . ARG A 1 173 ? -38.995 91.257 22.144 0.80 28.88 173 ARG A O 1
ATOM 1319 N N . VAL A 1 174 ? -38.322 89.150 22.568 0.80 29.69 174 VAL A N 1
ATOM 1320 C CA . VAL A 1 174 ? -39.376 88.521 21.788 0.80 30.70 174 VAL A CA 1
ATOM 1321 C C . VAL A 1 174 ? -40.207 87.640 22.722 0.80 32.20 174 VAL A C 1
ATOM 1322 O O . VAL A 1 174 ? -39.677 86.709 23.346 0.80 31.98 174 VAL A O 1
ATOM 1326 N N . THR A 1 175 ? -41.499 87.957 22.818 0.80 33.66 175 THR A N 1
ATOM 1327 C CA . THR A 1 175 ? -42.393 87.338 23.786 0.80 35.85 175 THR A CA 1
ATOM 1328 C C . THR A 1 175 ? -43.685 86.861 23.142 0.80 36.89 175 THR A C 1
ATOM 1329 O O . THR A 1 175 ? -44.367 87.618 22.447 0.80 36.93 175 THR A O 1
ATOM 1333 N N . TRP A 1 176 ? -43.995 85.588 23.366 0.80 38.27 176 TRP A N 1
ATOM 1334 C CA . TRP A 1 176 ? -45.255 84.993 22.932 0.80 39.80 176 TRP A CA 1
ATOM 1335 C C . TRP A 1 176 ? -45.668 83.901 23.922 0.80 40.22 176 TRP A C 1
ATOM 1336 O O . TRP A 1 176 ? -44.897 83.575 24.826 0.80 40.66 176 TRP A O 1
ATOM 1347 N N . PRO A 1 177 ? -46.893 83.362 23.793 0.80 40.70 177 PRO A N 1
ATOM 1348 C CA . PRO A 1 177 ? -47.402 82.431 24.818 0.80 40.66 177 PRO A CA 1
ATOM 1349 C C . PRO A 1 177 ? -46.428 81.341 25.267 0.80 40.49 177 PRO A C 1
ATOM 1350 O O . PRO A 1 177 ? -46.452 80.939 26.437 0.80 40.82 177 PRO A O 1
ATOM 1354 N N . GLU A 1 178 ? -45.565 80.893 24.358 0.80 40.26 178 GLU A N 1
ATOM 1355 C CA . GLU A 1 178 ? -44.641 79.783 24.639 0.80 39.64 178 GLU A CA 1
ATOM 1356 C C . GLU A 1 178 ? -43.298 80.200 25.235 0.80 39.08 178 GLU A C 1
ATOM 1357 O O . GLU A 1 178 ? -42.676 79.417 25.967 0.80 39.50 178 GLU A O 1
ATOM 1363 N N . ALA A 1 179 ? -42.841 81.412 24.926 0.80 37.95 179 ALA A N 1
ATOM 1364 C CA . ALA A 1 179 ? -41.516 81.833 25.390 0.80 36.98 179 ALA A CA 1
ATOM 1365 C C . ALA A 1 179 ? -41.338 83.334 25.544 0.80 36.25 179 ALA A C 1
ATOM 1366 O O . ALA A 1 179 ? -42.152 84.134 25.045 0.80 36.27 179 ALA A O 1
ATOM 1368 N N . ASP A 1 180 ? -40.259 83.689 26.243 0.80 34.62 180 ASP A N 1
ATOM 1369 C CA . ASP A 1 180 ? -39.884 85.061 26.512 0.80 33.53 180 ASP A CA 1
ATOM 1370 C C . ASP A 1 180 ? -38.360 85.187 26.441 0.80 31.92 180 ASP A C 1
ATOM 1371 O O . ASP A 1 180 ? -37.664 84.942 27.427 0.80 31.69 180 ASP A O 1
ATOM 1376 N N . ILE A 1 181 ? -37.850 85.556 25.267 0.80 30.21 181 ILE A N 1
ATOM 1377 C CA . ILE A 1 181 ? -36.414 85.485 24.989 0.80 28.30 181 ILE A CA 1
ATOM 1378 C C . ILE A 1 181 ? -35.735 86.864 24.892 0.80 27.06 181 ILE A C 1
ATOM 1379 O O . ILE A 1 181 ? -36.271 87.792 24.282 0.80 26.91 181 ILE A O 1
ATOM 1384 N N . PHE A 1 182 ? -34.549 86.972 25.487 0.80 25.19 182 PHE A N 1
ATOM 1385 C CA . PHE A 1 182 ? -33.812 88.233 25.597 0.80 23.84 182 PHE A CA 1
ATOM 1386 C C . PHE A 1 182 ? -32.512 88.147 24.801 0.80 23.26 182 PHE A C 1
ATOM 1387 O O . PHE A 1 182 ? -31.635 87.338 25.125 0.80 22.53 182 PHE A O 1
ATOM 1395 N N . PHE A 1 183 ? -32.395 88.989 23.772 0.80 22.10 183 PHE A N 1
ATOM 1396 C CA . PHE A 1 183 ? -31.301 88.917 22.806 0.80 21.25 183 PHE A CA 1
ATOM 1397 C C . PHE A 1 183 ? -30.280 90.002 23.077 0.80 21.38 183 PHE A C 1
ATOM 1398 O O . PHE A 1 183 ? -30.635 91.189 23.163 0.80 21.06 183 PHE A O 1
ATOM 1406 N N . LEU A 1 184 ? -29.016 89.596 23.197 0.80 20.72 184 LEU A N 1
ATOM 1407 C CA . LEU A 1 184 ? -27.935 90.471 23.650 0.80 20.89 184 LEU A CA 1
ATOM 1408 C C . LEU A 1 184 ? -26.794 90.510 22.662 0.80 20.64 184 LEU A C 1
ATOM 1409 O O . LEU A 1 184 ? -26.371 89.470 22.139 0.80 20.70 184 LEU A O 1
ATOM 1414 N N . HIS A 1 185 ? -26.254 91.704 22.463 0.80 20.27 185 HIS A N 1
ATOM 1415 C CA . HIS A 1 185 ? -25.178 91.918 21.514 0.80 20.52 185 HIS A CA 1
ATOM 1416 C C . HIS A 1 185 ? -23.949 92.456 22.218 0.80 20.29 185 HIS A C 1
ATOM 1417 O O . HIS A 1 185 ? -24.052 93.073 23.283 0.80 20.26 185 HIS A O 1
ATOM 1424 N N . CYS A 1 186 ? -22.789 92.270 21.600 0.80 19.86 186 CYS A N 1
ATOM 1425 C CA . CYS A 1 186 ? -21.585 92.885 22.124 0.80 20.15 186 CYS A CA 1
ATOM 1426 C C . CYS A 1 186 ? -20.762 93.484 21.010 0.80 19.92 186 CYS A C 1
ATOM 1427 O O . CYS A 1 186 ? -19.685 93.997 21.246 0.80 20.35 186 CYS A O 1
ATOM 1430 N N . ASN A 1 187 ? -21.298 93.439 19.794 0.80 19.73 187 ASN A N 1
ATOM 1431 C CA . ASN A 1 187 ? -20.642 94.003 18.613 0.80 19.66 187 ASN A CA 1
ATOM 1432 C C . ASN A 1 187 ? -21.696 94.197 17.516 0.80 19.81 187 ASN A C 1
ATOM 1433 O O . ASN A 1 187 ? -22.869 94.399 17.833 0.80 19.89 187 ASN A O 1
ATOM 1438 N N . GLN A 1 188 ? -21.289 94.141 16.247 0.80 19.47 188 GLN A N 1
ATOM 1439 C CA . GLN A 1 188 ? -22.210 94.324 15.111 0.80 19.36 188 GLN A CA 1
ATOM 1440 C C . GLN A 1 188 ? -23.282 93.252 14.935 0.80 19.06 188 GLN A C 1
ATOM 1441 O O . GLN A 1 188 ? -24.372 93.526 14.393 0.80 18.11 188 GLN A O 1
ATOM 1447 N N . ARG A 1 189 ? -22.986 92.027 15.366 0.80 18.16 189 ARG A N 1
ATOM 1448 C CA . ARG A 1 189 ? -23.941 90.932 15.221 0.80 18.15 189 ARG A CA 1
ATOM 1449 C C . ARG A 1 189 ? -25.194 91.205 16.081 0.80 18.25 189 ARG A C 1
ATOM 1450 O O . ARG A 1 189 ? -25.073 91.507 17.270 0.80 18.76 189 ARG A O 1
ATOM 1458 N N . HIS A 1 190 ? -26.380 91.099 15.484 0.80 18.43 190 HIS A N 1
ATOM 1459 C CA . HIS A 1 190 ? -27.625 91.459 16.160 0.80 18.56 190 HIS A CA 1
ATOM 1460 C C . HIS A 1 190 ? -27.677 90.868 17.562 0.80 18.68 190 HIS A C 1
ATOM 1461 O O . HIS A 1 190 ? -28.094 91.533 18.526 0.80 18.29 190 HIS A O 1
ATOM 1468 N N . HIS A 1 191 ? -27.297 89.600 17.679 0.80 17.69 191 HIS A N 1
ATOM 1469 C CA . HIS A 1 191 ? -27.056 89.045 18.992 0.80 17.97 191 HIS A CA 1
ATOM 1470 C C . HIS A 1 191 ? -25.994 87.974 18.934 0.80 18.20 191 HIS A C 1
ATOM 1471 O O . HIS A 1 191 ? -25.901 87.253 17.952 0.80 17.82 191 HIS A O 1
ATOM 1478 N N . THR A 1 192 ? -25.196 87.914 19.990 0.80 18.32 192 THR A N 1
ATOM 1479 C CA . THR A 1 192 ? -24.156 86.908 20.156 0.80 18.87 192 THR A CA 1
ATOM 1480 C C . THR A 1 192 ? -24.644 85.865 21.172 0.80 19.55 192 THR A C 1
ATOM 1481 O O . THR A 1 192 ? -24.242 84.703 21.124 0.80 19.93 192 THR A O 1
ATOM 1485 N N . VAL A 1 193 ? -25.502 86.302 22.095 0.80 19.98 193 VAL A N 1
ATOM 1486 C CA . VAL A 1 193 ? -26.122 85.431 23.092 0.80 21.53 193 VAL A CA 1
ATOM 1487 C C . VAL A 1 193 ? -27.585 85.776 23.216 0.80 21.85 193 VAL A C 1
ATOM 1488 O O . VAL A 1 193 ? -27.945 86.949 23.110 0.80 22.39 193 VAL A O 1
ATOM 1492 N N . ALA A 1 194 ? -28.432 84.766 23.408 0.80 22.03 194 ALA A N 1
ATOM 1493 C CA . ALA A 1 194 ? -29.818 85.002 23.835 0.80 22.39 194 ALA A CA 1
ATOM 1494 C C . ALA A 1 194 ? -30.135 84.141 25.047 0.80 22.89 194 ALA A C 1
ATOM 1495 O O . ALA A 1 194 ? -29.656 83.016 25.160 0.80 22.41 194 ALA A O 1
ATOM 1497 N N . LEU A 1 195 ? -30.960 84.681 25.941 0.80 23.71 195 LEU A N 1
ATOM 1498 C CA . LEU A 1 195 ? -31.262 84.056 27.216 0.80 24.07 195 LEU A CA 1
ATOM 1499 C C . LEU A 1 195 ? -32.739 83.757 27.363 0.80 24.89 195 LEU A C 1
ATOM 1500 O O . LEU A 1 195 ? -33.584 84.582 27.016 0.80 24.67 195 LEU A O 1
ATOM 1505 N N . SER A 1 196 ? -33.034 82.571 27.887 0.80 25.75 196 SER A N 1
ATOM 1506 C CA . SER A 1 196 ? -34.391 82.167 28.226 0.80 27.01 196 SER A CA 1
ATOM 1507 C C . SER A 1 196 ? -34.413 81.446 29.577 0.80 28.11 196 SER A C 1
ATOM 1508 O O . SER A 1 196 ? -33.447 80.763 29.944 0.80 28.19 196 SER A O 1
ATOM 1511 N N . ALA A 1 197 ? -35.509 81.624 30.315 0.80 29.35 197 ALA A N 1
ATOM 1512 C CA . ALA A 1 197 ? -35.839 80.798 31.479 0.80 30.56 197 ALA A CA 1
ATOM 1513 C C . ALA A 1 197 ? -36.296 79.409 30.995 0.80 31.66 197 ALA A C 1
ATOM 1514 O O . ALA A 1 197 ? -36.500 79.219 29.801 0.80 31.46 197 ALA A O 1
ATOM 1516 N N . PRO A 1 198 ? -36.428 78.425 31.909 0.80 33.10 198 PRO A N 1
ATOM 1517 C CA . PRO A 1 198 ? -36.899 77.096 31.517 0.80 34.24 198 PRO A CA 1
ATOM 1518 C C . PRO A 1 198 ? -38.232 77.097 30.773 0.80 35.60 198 PRO A C 1
ATOM 1519 O O . PRO A 1 198 ? -39.116 77.909 31.052 0.80 35.94 198 PRO A O 1
ATOM 1523 N N . ALA A 1 199 ? -38.365 76.184 29.821 0.80 37.15 199 ALA A N 1
ATOM 1524 C CA . ALA A 1 199 ? -39.564 76.125 28.995 0.80 38.71 199 ALA A CA 1
ATOM 1525 C C . ALA A 1 199 ? -39.892 74.684 28.638 0.80 39.84 199 ALA A C 1
ATOM 1526 O O . ALA A 1 199 ? -39.138 73.757 28.982 0.80 40.52 199 ALA A O 1
ATOM 1528 N N . LEU A 1 200 ? -41.018 74.493 27.952 0.80 40.65 200 LEU A N 1
ATOM 1529 C CA . LEU A 1 200 ? -41.375 73.168 27.468 0.80 41.24 200 LEU A CA 1
ATOM 1530 C C . LEU A 1 200 ? -40.155 72.580 26.765 0.80 41.46 200 LEU A C 1
ATOM 1531 O O . LEU A 1 200 ? -39.705 73.079 25.717 0.80 42.13 200 LEU A O 1
ATOM 1536 N N . GLY A 1 201 ? -39.588 71.563 27.404 0.80 41.23 201 GLY A N 1
ATOM 1537 C CA . GLY A 1 201 ? -38.456 70.845 26.858 0.80 40.90 201 GLY A CA 1
ATOM 1538 C C . GLY A 1 201 ? -37.204 71.098 27.666 0.80 40.59 201 GLY A C 1
ATOM 1539 O O . GLY A 1 201 ? -36.571 70.156 28.159 0.80 41.01 201 GLY A O 1
ATOM 1540 N N . LEU A 1 202 ? -36.863 72.374 27.832 0.80 39.81 202 LEU A N 1
ATOM 1541 C CA . LEU A 1 202 ? -35.502 72.739 28.202 0.80 38.89 202 LEU A CA 1
ATOM 1542 C C . LEU A 1 202 ? -35.325 73.166 29.655 0.80 38.11 202 LEU A C 1
ATOM 1543 O O . LEU A 1 202 ? -36.205 73.787 30.251 0.80 38.16 202 LEU A O 1
ATOM 1548 N N . LYS A 1 203 ? -34.164 72.827 30.206 0.80 36.89 203 LYS A N 1
ATOM 1549 C CA . LYS A 1 203 ? -33.860 73.057 31.610 0.80 35.97 203 LYS A CA 1
ATOM 1550 C C . LYS A 1 203 ? -32.625 73.942 31.748 0.80 34.91 203 LYS A C 1
ATOM 1551 O O . LYS A 1 203 ? -31.833 74.022 30.818 0.80 35.17 203 LYS A O 1
ATOM 1557 N N . PRO A 1 204 ? -32.460 74.615 32.903 0.80 33.84 204 PRO A N 1
ATOM 1558 C CA . PRO A 1 204 ? -31.307 75.478 33.138 0.80 33.00 204 PRO A CA 1
ATOM 1559 C C . PRO A 1 204 ? -29.994 74.814 32.737 0.80 32.30 204 PRO A C 1
ATOM 1560 O O . PRO A 1 204 ? -29.770 73.652 33.072 0.80 32.29 204 PRO A O 1
ATOM 1564 N N . GLY A 1 205 ? -29.140 75.550 32.026 0.80 31.25 205 GLY A N 1
ATOM 1565 C CA . GLY A 1 205 ? -27.823 75.055 31.622 0.80 29.87 205 GLY A CA 1
ATOM 1566 C C . GLY A 1 205 ? -27.781 74.330 30.280 0.80 29.30 205 GLY A C 1
ATOM 1567 O O . GLY A 1 205 ? -26.721 73.892 29.845 0.80 29.01 205 GLY A O 1
ATOM 1568 N N . MET A 1 206 ? -28.936 74.184 29.638 0.80 28.33 206 MET A N 1
ATOM 1569 C CA . MET A 1 206 ? -29.011 73.595 28.315 0.80 28.02 206 MET A CA 1
ATOM 1570 C C . MET A 1 206 ? -28.795 74.635 27.210 0.80 26.66 206 MET A C 1
ATOM 1571 O O . MET A 1 206 ? -29.146 75.808 27.355 0.80 26.03 206 MET A O 1
ATOM 1576 N N . VAL A 1 207 ? -28.206 74.187 26.106 0.80 25.63 207 VAL A N 1
ATOM 1577 C CA . VAL A 1 207 ? -28.112 74.983 24.892 0.80 24.05 207 VAL A CA 1
ATOM 1578 C C . VAL A 1 207 ? -29.403 74.810 24.102 0.80 24.12 207 VAL A C 1
ATOM 1579 O O . VAL A 1 207 ? -29.795 73.694 23.789 0.80 23.38 207 VAL A O 1
ATOM 1583 N N . HIS A 1 208 ? -30.068 75.921 23.797 0.80 24.06 208 HIS A N 1
ATOM 1584 C CA . HIS A 1 208 ? -31.228 75.886 22.914 0.80 24.03 208 HIS A CA 1
ATOM 1585 C C . HIS A 1 208 ? -30.773 75.691 21.465 0.80 23.26 208 HIS A C 1
ATOM 1586 O O . HIS A 1 208 ? -31.164 74.723 20.803 0.80 23.08 208 HIS A O 1
ATOM 1593 N N . HIS A 1 209 ? -29.974 76.629 20.968 0.80 21.99 209 HIS A N 1
ATOM 1594 C CA . HIS A 1 209 ? -29.336 76.465 19.671 0.80 21.45 209 HIS A CA 1
ATOM 1595 C C . HIS A 1 209 ? -28.073 77.271 19.536 0.80 21.05 209 HIS A C 1
ATOM 1596 O O . HIS A 1 209 ? -27.776 78.155 20.350 0.80 20.39 209 HIS A O 1
ATOM 1603 N N . LEU A 1 210 ? -27.371 76.955 18.456 0.80 20.71 210 LEU A N 1
ATOM 1604 C CA . LEU A 1 210 ? -26.189 77.647 18.001 0.80 20.29 210 LEU A CA 1
ATOM 1605 C C . LEU A 1 210 ? -26.517 78.136 16.598 0.80 19.79 210 LEU A C 1
ATOM 1606 O O . LEU A 1 210 ? -27.207 77.442 15.849 0.80 19.48 210 LEU A O 1
ATOM 1611 N N . MET A 1 211 ? -25.994 79.296 16.217 0.80 19.28 211 MET A N 1
ATOM 1612 C CA . MET A 1 211 ? -26.213 79.783 14.858 0.80 19.19 211 MET A CA 1
ATOM 1613 C C . MET A 1 211 ? -24.915 80.154 14.168 0.80 18.82 211 MET A C 1
ATOM 1614 O O . MET A 1 211 ? -24.068 80.843 14.750 0.80 18.71 211 MET A O 1
ATOM 1619 N N . LEU A 1 212 ? -24.772 79.706 12.922 0.80 18.10 212 LEU A N 1
ATOM 1620 C CA . LEU A 1 212 ? -23.703 80.171 12.044 0.80 18.01 212 LEU A CA 1
ATOM 1621 C C . LEU A 1 212 ? -24.313 80.965 10.879 0.80 18.27 212 LEU A C 1
ATOM 1622 O O . LEU A 1 212 ? -25.470 80.746 10.518 0.80 18.16 212 LEU A O 1
ATOM 1627 N N . GLU A 1 213 ? -23.530 81.860 10.295 0.80 18.11 213 GLU A N 1
ATOM 1628 C CA . GLU A 1 213 ? -24.066 82.776 9.301 0.80 19.67 213 GLU A CA 1
ATOM 1629 C C . GLU A 1 213 ? -23.316 82.695 7.984 0.80 19.29 213 GLU A C 1
ATOM 1630 O O . GLU A 1 213 ? -22.132 83.016 7.923 0.80 19.55 213 GLU A O 1
ATOM 1636 N N . ALA A 1 214 ? -24.018 82.256 6.942 0.80 20.02 214 ALA A N 1
ATOM 1637 C CA . ALA A 1 214 ? -23.477 82.205 5.579 0.80 20.79 214 ALA A CA 1
ATOM 1638 C C . ALA A 1 214 ? -23.478 83.592 4.928 0.80 21.54 214 ALA A C 1
ATOM 1639 O O . ALA A 1 214 ? -24.226 84.484 5.348 0.80 21.55 214 ALA A O 1
ATOM 1641 N N . LYS A 1 215 ? -22.659 83.758 3.891 0.80 22.07 215 LYS A N 1
ATOM 1642 C CA . LYS A 1 215 ? -22.590 85.022 3.174 0.80 23.24 215 LYS A CA 1
ATOM 1643 C C . LYS A 1 215 ? -23.491 85.093 1.925 0.80 24.10 215 LYS A C 1
ATOM 1644 O O . LYS A 1 215 ? -23.428 86.063 1.175 0.80 24.63 215 LYS A O 1
ATOM 1650 N N . SER A 1 216 ? -24.335 84.085 1.712 0.80 24.39 216 SER A N 1
ATOM 1651 C CA . SER A 1 216 ? -25.298 84.146 0.613 0.80 25.18 216 SER A CA 1
ATOM 1652 C C . SER A 1 216 ? -26.552 83.367 0.965 0.80 25.20 216 SER A C 1
ATOM 1653 O O . SER A 1 216 ? -26.495 82.370 1.703 0.80 24.86 216 SER A O 1
ATOM 1656 N N . LYS A 1 217 ? -27.678 83.808 0.418 0.80 24.76 217 LYS A N 1
ATOM 1657 C CA . LYS A 1 217 ? -28.932 83.127 0.637 0.80 25.14 217 LYS A CA 1
ATOM 1658 C C . LYS A 1 217 ? -28.882 81.714 0.045 0.80 24.94 217 LYS A C 1
ATOM 1659 O O . LYS A 1 217 ? -29.473 80.775 0.588 0.80 25.31 217 LYS A O 1
ATOM 1665 N N . GLU A 1 218 ? -28.163 81.569 -1.059 0.80 24.92 218 GLU A N 1
ATOM 1666 C CA . GLU A 1 218 ? -28.076 80.279 -1.756 0.80 25.16 218 GLU A CA 1
ATOM 1667 C C . GLU A 1 218 ? -27.389 79.202 -0.910 0.80 24.25 218 GLU A C 1
ATOM 1668 O O . GLU A 1 218 ? -27.769 78.032 -0.981 0.80 24.08 218 GLU A O 1
ATOM 1674 N N . GLN A 1 219 ? -26.394 79.593 -0.109 0.80 23.71 219 GLN A N 1
ATOM 1675 C CA . GLN A 1 219 ? -25.776 78.652 0.857 0.80 23.29 219 GLN A CA 1
ATOM 1676 C C . GLN A 1 219 ? -26.808 78.070 1.807 0.80 22.86 219 GLN A C 1
ATOM 1677 O O . GLN A 1 219 ? -26.765 76.890 2.119 0.80 22.82 219 GLN A O 1
ATOM 1683 N N . VAL A 1 220 ? -27.725 78.915 2.278 0.80 22.54 220 VAL A N 1
ATOM 1684 C CA . VAL A 1 220 ? -28.764 78.474 3.192 0.80 22.48 220 VAL A CA 1
ATOM 1685 C C . VAL A 1 220 ? -29.714 77.494 2.500 0.80 22.77 220 VAL A C 1
ATOM 1686 O O . VAL A 1 220 ? -30.045 76.442 3.060 0.80 22.63 220 VAL A O 1
ATOM 1690 N N . ASP A 1 221 ? -30.158 77.839 1.289 0.80 23.36 221 ASP A N 1
ATOM 1691 C CA . ASP A 1 221 ? -31.028 76.944 0.507 0.80 23.87 221 ASP A CA 1
ATOM 1692 C C . ASP A 1 221 ? -30.340 75.604 0.195 0.80 23.93 221 ASP A C 1
ATOM 1693 O O . ASP A 1 221 ? -30.953 74.556 0.303 0.80 24.09 221 ASP A O 1
ATOM 1698 N N . ARG A 1 222 ? -29.067 75.649 -0.182 0.80 24.50 222 ARG A N 1
ATOM 1699 C CA . ARG A 1 222 ? -28.299 74.430 -0.436 0.80 25.70 222 ARG A CA 1
ATOM 1700 C C . ARG A 1 222 ? -28.223 73.542 0.822 0.80 25.33 222 ARG A C 1
ATOM 1701 O O . ARG A 1 222 ? -28.564 72.341 0.781 0.80 25.17 222 ARG A O 1
ATOM 1709 N N . ALA A 1 223 ? -27.805 74.143 1.943 0.80 24.85 223 ALA A N 1
ATOM 1710 C CA . ALA A 1 223 ? -27.681 73.402 3.206 0.80 24.90 223 ALA A CA 1
ATOM 1711 C C . ALA A 1 223 ? -29.014 72.785 3.577 0.80 24.82 223 ALA A C 1
ATOM 1712 O O . ALA A 1 223 ? -29.084 71.622 3.945 0.80 24.16 223 ALA A O 1
ATOM 1714 N N . PHE A 1 224 ? -30.081 73.564 3.435 0.80 25.39 224 PHE A N 1
ATOM 1715 C CA . PHE A 1 224 ? -31.439 73.062 3.701 0.80 25.76 224 PHE A CA 1
ATOM 1716 C C . PHE A 1 224 ? -31.787 71.852 2.820 0.80 25.67 224 PHE A C 1
ATOM 1717 O O . PHE A 1 224 ? -32.302 70.847 3.305 0.80 25.45 224 PHE A O 1
ATOM 1725 N N . ALA A 1 225 ? -31.500 71.951 1.527 0.80 26.44 225 ALA A N 1
ATOM 1726 C CA . ALA A 1 225 ? -31.689 70.816 0.623 0.80 27.09 225 ALA A CA 1
ATOM 1727 C C . ALA A 1 225 ? -30.882 69.614 1.111 0.80 27.33 225 ALA A C 1
ATOM 1728 O O . ALA A 1 225 ? -31.389 68.488 1.116 0.80 27.44 225 ALA A O 1
ATOM 1730 N N . ALA A 1 226 ? -29.637 69.861 1.522 0.80 27.50 226 ALA A N 1
ATOM 1731 C CA . ALA A 1 226 ? -28.745 68.789 2.000 0.80 28.05 226 ALA A CA 1
ATOM 1732 C C . ALA A 1 226 ? -29.291 68.039 3.222 0.80 28.39 226 ALA A C 1
ATOM 1733 O O . ALA A 1 226 ? -29.227 66.813 3.266 0.80 28.58 226 ALA A O 1
ATOM 1735 N N . VAL A 1 227 ? -29.845 68.758 4.195 0.80 28.92 227 VAL A N 1
ATOM 1736 C CA . VAL A 1 227 ? -30.506 68.118 5.345 0.80 29.88 227 VAL A CA 1
ATOM 1737 C C . VAL A 1 227 ? -31.518 67.079 4.842 0.80 30.55 227 VAL A C 1
ATOM 1738 O O . VAL A 1 227 ? -31.503 65.922 5.263 0.80 30.57 227 VAL A O 1
ATOM 1742 N N . LYS A 1 228 ? -32.380 67.496 3.916 0.80 31.58 228 LYS A N 1
ATOM 1743 C CA . LYS A 1 228 ? -33.409 66.609 3.351 0.80 32.44 228 LYS A CA 1
ATOM 1744 C C . LYS A 1 228 ? -32.802 65.489 2.496 0.80 32.77 228 LYS A C 1
ATOM 1745 O O . LYS A 1 228 ? -33.078 64.312 2.724 0.80 33.04 228 LYS A O 1
ATOM 1751 N N . ARG A 1 229 ? -31.964 65.861 1.536 0.80 33.43 229 ARG A N 1
ATOM 1752 C CA . ARG A 1 229 ? -31.306 64.896 0.647 0.80 34.42 229 ARG A CA 1
ATOM 1753 C C . ARG A 1 229 ? -30.497 63.829 1.395 0.80 34.24 229 ARG A C 1
ATOM 1754 O O . ARG A 1 229 ? -30.442 62.682 0.960 0.80 34.70 229 ARG A O 1
ATOM 1762 N N . LEU A 1 230 ? -29.865 64.208 2.503 0.80 34.20 230 LEU A N 1
ATOM 1763 C CA . LEU A 1 230 ? -29.055 63.269 3.279 0.80 34.23 230 LEU A CA 1
ATOM 1764 C C . LEU A 1 230 ? -29.926 62.487 4.236 0.80 34.90 230 LEU A C 1
ATOM 1765 O O . LEU A 1 230 ? -29.433 61.706 5.054 0.80 34.71 230 LEU A O 1
ATOM 1770 N N . GLY A 1 231 ? -31.234 62.698 4.114 0.80 35.64 231 GLY A N 1
ATOM 1771 C CA . GLY A 1 231 ? -32.221 61.878 4.808 0.80 36.61 231 GLY A CA 1
ATOM 1772 C C . GLY A 1 231 ? -32.513 62.298 6.229 0.80 37.16 231 GLY A C 1
ATOM 1773 O O . GLY A 1 231 ? -33.150 61.550 6.976 0.80 37.59 231 GLY A O 1
ATOM 1774 N N . TYR A 1 232 ? -32.051 63.483 6.613 0.80 37.66 232 TYR A N 1
ATOM 1775 C CA . TYR A 1 232 ? -32.289 63.981 7.964 0.80 38.30 232 TYR A CA 1
ATOM 1776 C C . TYR A 1 232 ? -33.621 64.720 8.088 0.80 38.54 232 TYR A C 1
ATOM 1777 O O . TYR A 1 232 ? -34.353 64.910 7.095 0.80 38.49 232 TYR A O 1
ATOM 1786 N N . ASP A 1 233 ? -33.924 65.135 9.314 0.80 38.58 233 ASP A N 1
ATOM 1787 C CA . ASP A 1 233 ? -35.167 65.829 9.612 0.80 39.03 233 ASP A CA 1
ATOM 1788 C C . ASP A 1 233 ? -34.879 67.296 9.902 0.80 38.46 233 ASP A C 1
ATOM 1789 O O . ASP A 1 233 ? -33.825 67.641 10.424 0.80 38.38 233 ASP A O 1
ATOM 1794 N N . VAL A 1 234 ? -35.833 68.145 9.543 0.80 37.80 234 VAL A N 1
ATOM 1795 C CA . VAL A 1 234 ? -35.758 69.578 9.763 0.80 36.84 234 VAL A CA 1
ATOM 1796 C C . VAL A 1 234 ? -36.461 69.894 11.079 0.80 36.31 234 VAL A C 1
ATOM 1797 O O . VAL A 1 234 ? -37.526 69.335 11.366 0.80 36.66 234 VAL A O 1
ATOM 1801 N N . LEU A 1 235 ? -35.867 70.764 11.894 0.80 34.99 235 LEU A N 1
ATOM 1802 C CA . LEU A 1 235 ? -36.545 71.208 13.102 0.80 33.85 235 LEU A CA 1
ATOM 1803 C C . LEU A 1 235 ? -37.518 72.345 12.774 0.80 33.37 235 LEU A C 1
ATOM 1804 O O . LEU A 1 235 ? -38.695 72.273 13.122 0.80 33.21 235 LEU A O 1
ATOM 1809 N N . MET A 1 236 ? -36.999 73.385 12.126 0.80 32.41 236 MET A N 1
ATOM 1810 C CA . MET A 1 236 ? -37.783 74.490 11.596 0.80 32.56 236 MET A CA 1
ATOM 1811 C C . MET A 1 236 ? -37.407 74.772 10.153 0.80 30.93 236 MET A C 1
ATOM 1812 O O . MET A 1 236 ? -36.220 74.935 9.825 0.80 30.73 236 MET A O 1
ATOM 1817 N N . THR A 1 237 ? -38.422 74.834 9.294 0.80 29.27 237 THR A N 1
ATOM 1818 C CA . THR A 1 237 ? -38.233 75.112 7.874 0.80 28.14 237 THR A CA 1
ATOM 1819 C C . THR A 1 237 ? -37.733 76.540 7.660 0.80 27.46 237 THR A C 1
ATOM 1820 O O . THR A 1 237 ? -37.713 77.342 8.581 0.80 27.09 237 THR A O 1
ATOM 1824 N N . ILE A 1 238 ? -37.337 76.847 6.435 0.80 26.58 238 ILE A N 1
ATOM 1825 C CA . ILE A 1 238 ? -36.821 78.156 6.096 0.80 26.60 238 ILE A CA 1
ATOM 1826 C C . ILE A 1 238 ? -37.800 79.242 6.546 0.80 26.79 238 ILE A C 1
ATOM 1827 O O . ILE A 1 238 ? -39.017 79.068 6.467 0.80 26.85 238 ILE A O 1
ATOM 1832 N N . GLY A 1 239 ? -37.255 80.345 7.050 0.80 26.72 239 GLY A N 1
ATOM 1833 C CA . GLY A 1 239 ? -38.061 81.452 7.548 0.80 26.57 239 GLY A CA 1
ATOM 1834 C C . GLY A 1 239 ? -37.223 82.692 7.771 0.80 26.59 239 GLY A C 1
ATOM 1835 O O . GLY A 1 239 ? -36.040 82.721 7.439 0.80 25.77 239 GLY A O 1
ATOM 1836 N N . GLN A 1 240 ? -37.856 83.726 8.319 0.80 26.60 240 GLN A N 1
ATOM 1837 C CA . GLN A 1 240 ? -37.166 84.979 8.625 0.80 27.20 240 GLN A CA 1
ATOM 1838 C C . GLN A 1 240 ? -37.618 85.401 10.002 0.80 26.70 240 GLN A C 1
ATOM 1839 O O . GLN A 1 240 ? -38.828 85.457 10.274 0.80 26.49 240 GLN A O 1
ATOM 1845 N N . HIS A 1 241 ? -36.649 85.651 10.882 0.80 26.09 241 HIS A N 1
ATOM 1846 C CA . HIS A 1 241 ? -36.958 86.080 12.239 0.80 25.70 241 HIS A CA 1
ATOM 1847 C C . HIS A 1 241 ? -37.344 87.547 12.253 0.80 25.52 241 HIS A C 1
ATOM 1848 O O . HIS A 1 241 ? -36.842 88.339 11.455 0.80 25.35 241 HIS A O 1
ATOM 1855 N N . SER A 1 242 ? -38.228 87.899 13.176 0.80 26.16 242 SER A N 1
ATOM 1856 C CA . SER A 1 242 ? -38.747 89.255 13.229 0.80 26.64 242 SER A CA 1
ATOM 1857 C C . SER A 1 242 ? -37.692 90.216 13.755 0.80 26.77 242 SER A C 1
ATOM 1858 O O . SER A 1 242 ? -37.571 91.332 13.246 0.80 27.27 242 SER A O 1
ATOM 1861 N N . ASN A 1 243 ? -36.913 89.782 14.749 0.80 26.65 243 ASN A N 1
ATOM 1862 C CA . ASN A 1 243 ? -35.931 90.685 15.358 0.80 26.56 243 ASN A CA 1
ATOM 1863 C C . ASN A 1 243 ? -34.641 90.820 14.562 0.80 26.48 243 ASN A C 1
ATOM 1864 O O . ASN A 1 243 ? -34.301 91.928 14.136 0.80 26.98 243 ASN A O 1
ATOM 1869 N N . ASP A 1 244 ? -33.930 89.718 14.335 0.80 26.26 244 ASP A N 1
ATOM 1870 C CA . ASP A 1 244 ? -32.659 89.804 13.610 0.80 26.52 244 ASP A CA 1
ATOM 1871 C C . ASP A 1 244 ? -32.782 89.782 12.074 0.80 26.50 244 ASP A C 1
ATOM 1872 O O . ASP A 1 244 ? -31.787 90.027 11.367 0.80 26.80 244 ASP A O 1
ATOM 1877 N N . LYS A 1 245 ? -33.986 89.512 11.559 0.80 26.32 245 LYS A N 1
ATOM 1878 C CA . LYS A 1 245 ? -34.243 89.543 10.094 0.80 26.21 245 LYS A CA 1
ATOM 1879 C C . LYS A 1 245 ? -33.525 88.414 9.339 0.80 25.92 245 LYS A C 1
ATOM 1880 O O . LYS A 1 245 ? -33.506 88.389 8.099 0.80 25.85 245 LYS A O 1
ATOM 1886 N N . VAL A 1 246 ? -32.921 87.500 10.089 0.80 25.17 246 VAL A N 1
ATOM 1887 C CA . VAL A 1 246 ? -32.158 86.400 9.520 0.80 24.75 246 VAL A CA 1
ATOM 1888 C C . VAL A 1 246 ? -33.037 85.481 8.673 0.80 24.07 246 VAL A C 1
ATOM 1889 O O . VAL A 1 246 ? -34.132 85.081 9.083 0.80 23.68 246 VAL A O 1
ATOM 1893 N N . TYR A 1 247 ? -32.547 85.166 7.479 0.80 23.53 247 TYR A N 1
ATOM 1894 C CA . TYR A 1 247 ? -33.141 84.116 6.637 0.80 22.91 247 TYR A CA 1
ATOM 1895 C C . TYR A 1 247 ? -32.463 82.801 7.025 0.80 22.05 247 TYR A C 1
ATOM 1896 O O . TYR A 1 247 ? -31.274 82.625 6.756 0.80 21.05 247 TYR A O 1
ATOM 1905 N N . SER A 1 248 ? -33.195 81.891 7.663 0.80 21.30 248 SER A N 1
ATOM 1906 C CA . SER A 1 248 ? -32.554 80.699 8.207 0.80 21.30 248 SER A CA 1
ATOM 1907 C C . SER A 1 248 ? -33.456 79.492 8.299 0.80 21.27 248 SER A C 1
ATOM 1908 O O . SER A 1 248 ? -34.673 79.611 8.163 0.80 21.16 248 SER A O 1
ATOM 1911 N N . PHE A 1 249 ? -32.840 78.332 8.543 0.80 20.50 249 PHE A N 1
ATOM 1912 C CA . PHE A 1 249 ? -33.559 77.139 8.974 0.80 20.62 249 PHE A CA 1
ATOM 1913 C C . PHE A 1 249 ? -32.861 76.542 10.191 0.80 20.96 249 PHE A C 1
ATOM 1914 O O . PHE A 1 249 ? -31.718 76.906 10.500 0.80 20.65 249 PHE A O 1
ATOM 1922 N N . TYR A 1 250 ? -33.543 75.629 10.875 0.80 21.43 250 TYR A N 1
ATOM 1923 C CA . TYR A 1 250 ? -32.989 74.963 12.054 0.80 22.35 250 TYR A CA 1
ATOM 1924 C C . TYR A 1 250 ? -33.013 73.461 11.857 0.80 22.87 250 TYR A C 1
ATOM 1925 O O . TYR A 1 250 ? -33.933 72.907 11.238 0.80 23.46 250 TYR A O 1
ATOM 1934 N N . MET A 1 251 ? -32.000 72.794 12.385 0.80 23.42 251 MET A N 1
ATOM 1935 C CA . MET A 1 251 ? -31.980 71.339 12.408 0.80 24.16 251 MET A CA 1
ATOM 1936 C C . MET A 1 251 ? -31.615 70.904 13.813 0.80 23.93 251 MET A C 1
ATOM 1937 O O . MET A 1 251 ? -30.935 71.634 14.533 0.80 23.64 251 MET A O 1
ATOM 1942 N N . MET A 1 252 ? -32.088 69.730 14.208 0.80 24.30 252 MET A N 1
ATOM 1943 C CA . MET A 1 252 ? -31.735 69.154 15.492 0.80 25.07 252 MET A CA 1
ATOM 1944 C C . MET A 1 252 ? -30.459 68.344 15.313 0.80 25.01 252 MET A C 1
ATOM 1945 O O . MET A 1 252 ? -30.423 67.430 14.504 0.80 25.59 252 MET A O 1
ATOM 1950 N N . ALA A 1 253 ? -29.408 68.701 16.043 0.80 24.32 253 ALA A N 1
ATOM 1951 C CA . ALA A 1 253 ? -28.133 68.014 15.928 0.80 23.75 253 ALA A CA 1
ATOM 1952 C C . ALA A 1 253 ? -28.074 66.858 16.908 0.80 23.24 253 ALA A C 1
ATOM 1953 O O . ALA A 1 253 ? -28.722 66.897 17.935 0.80 23.15 253 ALA A O 1
ATOM 1955 N N . PRO A 1 254 ? -27.291 65.814 16.590 0.80 23.59 254 PRO A N 1
ATOM 1956 C CA . PRO A 1 254 ? -27.076 64.645 17.467 0.80 23.54 254 PRO A CA 1
ATOM 1957 C C . PRO A 1 254 ? -26.548 64.955 18.861 0.80 24.17 254 PRO A C 1
ATOM 1958 O O . PRO A 1 254 ? -26.781 64.174 19.789 0.80 24.83 254 PRO A O 1
ATOM 1962 N N . ALA A 1 255 ? -25.832 66.068 19.017 0.80 23.99 255 ALA A N 1
ATOM 1963 C CA . ALA A 1 255 ? -25.287 66.429 20.323 0.80 24.02 255 ALA A CA 1
ATOM 1964 C C . ALA A 1 255 ? -26.373 66.983 21.252 0.80 24.13 255 ALA A C 1
ATOM 1965 O O . ALA A 1 255 ? -26.096 67.370 22.403 0.80 24.55 255 ALA A O 1
ATOM 1967 N N . GLY A 1 256 ? -27.599 67.050 20.743 0.80 23.97 256 GLY A N 1
ATOM 1968 C CA . GLY A 1 256 ? -28.747 67.345 21.594 0.80 24.00 256 GLY A CA 1
ATOM 1969 C C . GLY A 1 256 ? -29.177 68.794 21.688 0.80 23.83 256 GLY A C 1
ATOM 1970 O O . GLY A 1 256 ? -29.844 69.167 22.661 0.80 24.79 256 GLY A O 1
ATOM 1971 N N . PHE A 1 257 ? -28.799 69.603 20.696 0.80 22.64 257 PHE A N 1
ATOM 1972 C CA . PHE A 1 257 ? -29.264 70.990 20.567 0.80 21.64 257 PHE A CA 1
ATOM 1973 C C . PHE A 1 257 ? -29.442 71.308 19.085 0.80 21.46 257 PHE A C 1
ATOM 1974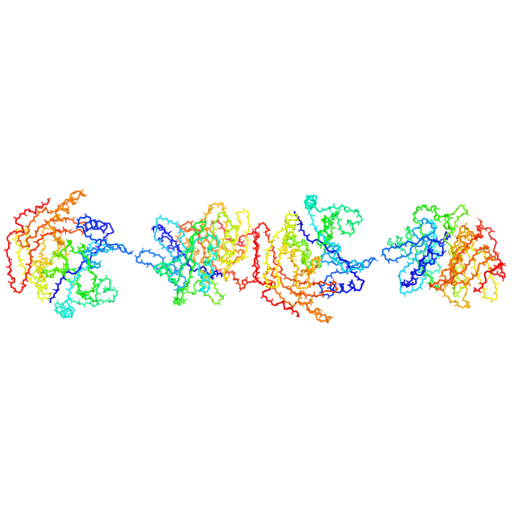 O O . PHE A 1 257 ? -28.889 70.615 18.224 0.80 21.48 257 PHE A O 1
ATOM 1982 N N . ALA A 1 258 ? -30.198 72.359 18.785 0.80 20.85 258 ALA A N 1
ATOM 1983 C CA . ALA A 1 258 ? -30.423 72.755 17.389 0.80 20.25 258 ALA A CA 1
ATOM 1984 C C . ALA A 1 258 ? -29.259 73.550 16.809 0.80 19.74 258 ALA A C 1
ATOM 1985 O O . ALA A 1 258 ? -28.526 74.255 17.514 0.80 19.87 258 ALA A O 1
ATOM 1987 N N . VAL A 1 259 ? -29.082 73.420 15.506 0.80 19.19 259 VAL A N 1
ATOM 1988 C CA . VAL A 1 259 ? -28.098 74.209 14.792 0.80 18.65 259 VAL A CA 1
ATOM 1989 C C . VAL A 1 259 ? -28.848 74.997 13.723 0.80 19.05 259 VAL A C 1
ATOM 1990 O O . VAL A 1 259 ? -29.674 74.439 13.010 0.80 18.87 259 VAL A O 1
ATOM 1994 N N . GLU A 1 260 ? -28.560 76.293 13.647 0.80 19.19 260 GLU A N 1
ATOM 1995 C CA . GLU A 1 260 ? -29.231 77.198 12.720 0.80 19.69 260 GLU A CA 1
ATOM 1996 C C . GLU A 1 260 ? -28.199 77.724 11.733 0.80 19.70 260 GLU A C 1
ATOM 1997 O O . GLU A 1 260 ? -27.086 78.102 12.124 0.80 19.67 260 GLU A O 1
ATOM 2003 N N . LEU A 1 261 ? -28.537 77.697 10.448 0.80 19.39 261 LEU A N 1
ATOM 2004 C CA . LEU A 1 261 ? -27.702 78.356 9.464 0.80 19.44 261 LEU A CA 1
ATOM 2005 C C . LEU A 1 261 ? -28.530 79.460 8.853 0.80 19.77 261 LEU A C 1
ATOM 2006 O O . LEU A 1 261 ? -29.604 79.204 8.324 0.80 19.92 261 LEU A O 1
ATOM 2011 N N . GLY A 1 262 ? -28.025 80.690 8.919 0.80 20.16 262 GLY A N 1
ATOM 2012 C CA . GLY A 1 262 ? -28.803 81.843 8.460 0.80 20.63 262 GLY A CA 1
ATOM 2013 C C . GLY A 1 262 ? -28.054 82.787 7.547 0.80 20.91 262 GLY A C 1
ATOM 2014 O O . GLY A 1 262 ? -26.832 82.684 7.393 0.80 20.67 262 GLY A O 1
ATOM 2015 N N . PHE A 1 263 ? -28.807 83.701 6.935 0.80 21.36 263 PHE A N 1
ATOM 2016 C CA . PHE A 1 263 ? -28.248 84.722 6.059 0.80 21.96 263 PHE A CA 1
ATOM 2017 C C . PHE A 1 263 ? -28.939 86.082 6.247 0.80 22.20 263 PHE A C 1
ATOM 2018 O O . PHE A 1 263 ? -30.138 86.142 6.469 0.80 22.12 263 PHE A O 1
ATOM 2026 N N . GLY A 1 264 ? -28.166 87.157 6.121 0.80 22.96 264 GLY A N 1
ATOM 2027 C CA . GLY A 1 264 ? -28.705 88.510 6.087 0.80 23.82 264 GLY A CA 1
ATOM 2028 C C . GLY A 1 264 ? -29.134 89.018 7.450 0.80 24.62 264 GLY A C 1
ATOM 2029 O O . GLY A 1 264 ? -30.181 89.663 7.575 0.80 24.62 264 GLY A O 1
ATOM 2030 N N . GLY A 1 265 ? -28.331 88.720 8.474 0.80 24.86 265 GLY A N 1
ATOM 2031 C CA . GLY A 1 265 ? -28.614 89.188 9.836 0.80 25.22 265 GLY A CA 1
ATOM 2032 C C . GLY A 1 265 ? -28.513 90.698 9.972 0.80 25.32 265 GLY A C 1
ATOM 2033 O O . GLY A 1 265 ? -27.587 91.302 9.443 0.80 25.50 265 GLY A O 1
ATOM 2034 N N . GLN A 1 266 ? -29.470 91.303 10.673 0.80 25.48 266 GLN A N 1
ATOM 2035 C CA . GLN A 1 266 ? -29.448 92.736 10.956 0.80 25.70 266 GLN A CA 1
ATOM 2036 C C . GLN A 1 266 ? -28.156 93.105 11.679 0.80 25.86 266 GLN A C 1
ATOM 2037 O O . GLN A 1 266 ? -27.745 92.440 12.628 0.80 25.51 266 GLN A O 1
ATOM 2043 N N . VAL A 1 267 ? -27.524 94.176 11.221 0.80 26.41 267 VAL A N 1
ATOM 2044 C CA . VAL A 1 267 ? -26.287 94.677 11.811 0.80 26.63 267 VAL A CA 1
ATOM 2045 C C . VAL A 1 267 ? -26.606 95.790 12.820 0.80 27.48 267 VAL A C 1
ATOM 2046 O O . VAL A 1 267 ? -27.472 96.646 12.561 0.80 27.36 267 VAL A O 1
ATOM 2050 N N . ILE A 1 268 ? -25.946 95.757 13.984 0.80 27.81 268 ILE A N 1
ATOM 2051 C CA . ILE A 1 268 ? -25.978 96.875 14.935 0.80 28.38 268 ILE A CA 1
ATOM 2052 C C . ILE A 1 268 ? -24.846 97.837 14.567 0.80 28.67 268 ILE A C 1
ATOM 2053 O O . ILE A 1 268 ? -23.688 97.651 14.990 0.80 29.45 268 ILE A O 1
ATOM 2058 N N . GLY A 1 269 ? -25.168 98.862 13.789 0.80 28.52 269 GLY A N 1
ATOM 2059 C CA . GLY A 1 269 ? -24.170 99.821 13.333 0.80 28.53 269 GLY A CA 1
ATOM 2060 C C . GLY A 1 269 ? -23.506 100.617 14.438 0.80 28.96 269 GLY A C 1
ATOM 2061 O O . GLY A 1 269 ? -22.279 100.766 14.459 0.80 29.84 269 GLY A O 1
ATOM 2062 N N . ASP A 1 270 ? -24.300 101.158 15.346 0.80 28.76 270 ASP A N 1
ATOM 2063 C CA . ASP A 1 270 ? -23.760 101.972 16.431 0.80 29.20 270 ASP A CA 1
ATOM 2064 C C . ASP A 1 270 ? -24.388 101.498 17.711 0.80 28.94 270 ASP A C 1
ATOM 2065 O O . ASP A 1 270 ? -25.591 101.706 17.923 0.80 28.68 270 ASP A O 1
ATOM 2070 N N . LEU A 1 271 ? -23.589 100.847 18.551 0.80 28.12 271 LEU A N 1
ATOM 2071 C CA . LEU A 1 271 ? -24.140 100.226 19.749 0.80 28.21 271 LEU A CA 1
ATOM 2072 C C . LEU A 1 271 ? -24.694 101.277 20.704 0.80 28.08 271 LEU A C 1
ATOM 2073 O O . LEU A 1 271 ? -25.687 101.030 21.375 0.80 28.29 271 LEU A O 1
ATOM 2078 N N . GLU A 1 272 ? -24.057 102.448 20.754 0.80 27.80 272 GLU A N 1
ATOM 2079 C CA . GLU A 1 272 ? -24.451 103.475 21.719 0.80 28.05 272 GLU A CA 1
ATOM 2080 C C . GLU A 1 272 ? -25.858 103.965 21.473 0.80 27.46 272 GLU A C 1
ATOM 2081 O O . GLU A 1 272 ? -26.532 104.353 22.402 0.80 27.76 272 GLU A O 1
ATOM 2087 N N . SER A 1 273 ? -26.314 103.938 20.226 0.80 27.37 273 SER A N 1
ATOM 2088 C CA . SER A 1 273 ? -27.624 104.497 19.918 0.80 27.29 273 SER A CA 1
ATOM 2089 C C . SER A 1 273 ? -28.684 103.449 19.556 0.80 26.86 273 SER A C 1
ATOM 2090 O O . SER A 1 273 ? -29.807 103.818 19.202 0.80 26.21 273 SER A O 1
ATOM 2093 N N . TRP A 1 274 ? -28.336 102.158 19.672 0.80 25.86 274 TRP A N 1
ATOM 2094 C CA . TRP A 1 274 ? -29.302 101.074 19.431 0.80 25.28 274 TRP A CA 1
ATOM 2095 C C . TRP A 1 274 ? -30.516 101.167 20.350 0.80 25.32 274 TRP A C 1
ATOM 2096 O O . TRP A 1 274 ? -30.384 101.316 21.559 0.80 25.43 274 TRP A O 1
ATOM 2107 N N . HIS A 1 275 ? -31.699 101.058 19.765 0.80 25.38 275 HIS A N 1
ATOM 2108 C CA . HIS A 1 275 ? -32.937 101.027 20.527 0.80 25.16 275 HIS A CA 1
ATOM 2109 C C . HIS A 1 275 ? -33.367 99.614 20.841 0.80 25.30 275 HIS A C 1
ATOM 2110 O O . HIS A 1 275 ? -33.481 98.779 19.933 0.80 25.11 275 HIS A O 1
ATOM 2117 N N . VAL A 1 276 ? -33.653 99.357 22.120 0.80 25.59 276 VAL A N 1
ATOM 2118 C CA . VAL A 1 276 ? -34.162 98.057 22.524 0.80 25.39 276 VAL A CA 1
ATOM 2119 C C . VAL A 1 276 ? -35.519 97.839 21.858 0.80 25.73 276 VAL A C 1
ATOM 2120 O O . VAL A 1 276 ? -36.433 98.638 22.036 0.80 25.89 276 VAL A O 1
ATOM 2124 N N . GLY A 1 277 ? -35.661 96.746 21.114 0.80 25.85 277 GLY A N 1
ATOM 2125 C CA . GLY A 1 277 ? -36.917 96.460 20.414 0.80 25.74 277 GLY A CA 1
ATOM 2126 C C . GLY A 1 277 ? -37.785 95.460 21.153 0.80 25.78 277 GLY A C 1
ATOM 2127 O O . GLY A 1 277 ? -37.326 94.777 22.064 0.80 25.21 277 GLY A O 1
ATOM 2128 N N . PHE A 1 278 ? -39.053 95.380 20.765 0.80 26.13 278 PHE A N 1
ATOM 2129 C CA . PHE A 1 278 ? -40.001 94.462 21.400 0.80 26.88 278 PHE A CA 1
ATOM 2130 C C . PHE A 1 278 ? -40.887 93.865 20.309 0.80 27.29 278 PHE A C 1
ATOM 2131 O O . PHE A 1 278 ? -41.394 94.593 19.454 0.80 27.71 278 PHE A O 1
ATOM 2139 N N . TYR A 1 279 ? -41.030 92.541 20.323 0.80 27.68 279 TYR A N 1
ATOM 2140 C CA . TYR A 1 279 ? -41.761 91.804 19.291 0.80 28.08 279 TYR A CA 1
ATOM 2141 C C . TYR A 1 279 ? -42.666 90.766 19.938 0.80 28.79 279 TYR A C 1
ATOM 2142 O O . TYR A 1 279 ? -42.288 90.159 20.936 0.80 28.98 279 TYR A O 1
ATOM 2151 N N . ASP A 1 280 ? -43.852 90.564 19.366 0.80 29.88 280 ASP A N 1
ATOM 2152 C CA . ASP A 1 280 ? -44.832 89.616 19.898 0.80 30.84 280 ASP A CA 1
ATOM 2153 C C . ASP A 1 280 ? -44.774 88.252 19.209 0.80 30.92 280 ASP A C 1
ATOM 2154 O O . ASP A 1 280 ? -45.469 87.305 19.616 0.80 31.47 280 ASP A O 1
ATOM 2159 N N . ALA A 1 281 ? -43.967 88.150 18.158 0.80 30.87 281 ALA A N 1
ATOM 2160 C CA . ALA A 1 281 ? -43.796 86.880 17.443 0.80 30.95 281 ALA A CA 1
ATOM 2161 C C . ALA A 1 281 ? -42.361 86.717 16.953 0.80 30.80 281 ALA A C 1
ATOM 2162 O O . ALA A 1 281 ? -41.737 87.698 16.532 0.80 30.98 281 ALA A O 1
ATOM 2164 N N . PRO A 1 282 ? -41.836 85.477 16.992 0.80 30.79 282 PRO A N 1
ATOM 2165 C CA . PRO A 1 282 ? -40.430 85.266 16.651 0.80 30.73 282 PRO A CA 1
ATOM 2166 C C . PRO A 1 282 ? -40.117 85.340 15.155 0.80 30.72 282 PRO A C 1
ATOM 2167 O O . PRO A 1 282 ? -38.986 85.671 14.786 0.80 30.70 282 PRO A O 1
ATOM 2171 N N . SER A 1 283 ? -41.100 85.064 14.299 0.80 30.51 283 SER A N 1
ATOM 2172 C CA . SER A 1 283 ? -40.854 85.065 12.852 0.80 30.59 283 SER A CA 1
ATOM 2173 C C . SER A 1 283 ? -41.859 85.879 12.012 0.80 30.89 283 SER A C 1
ATOM 2174 O O . SER A 1 283 ? -43.041 85.967 12.350 0.80 30.90 283 SER A O 1
ATOM 2177 N N . ILE A 1 284 ? -41.363 86.470 10.926 0.80 30.76 284 ILE A N 1
ATOM 2178 C CA . ILE A 1 284 ? -42.184 87.175 9.933 0.80 31.15 284 ILE A CA 1
ATOM 2179 C C . ILE A 1 284 ? -42.964 86.157 9.095 0.80 31.36 284 ILE A C 1
ATOM 2180 O O . ILE A 1 284 ? -44.178 86.257 8.958 0.80 31.52 284 ILE A O 1
ATOM 2185 N N . TRP A 1 285 ? -42.258 85.162 8.558 0.80 31.34 285 TRP A N 1
ATOM 2186 C CA . TRP A 1 285 ? -42.861 84.113 7.746 0.80 31.35 285 TRP A CA 1
ATOM 2187 C C . TRP A 1 285 ? -42.017 82.839 7.857 0.80 31.87 285 TRP A C 1
ATOM 2188 O O . TRP A 1 285 ? -40.867 82.893 8.305 0.80 31.79 285 TRP A O 1
ATOM 2199 N N . GLY A 1 286 ? -42.578 81.703 7.440 0.80 32.17 286 GLY A N 1
ATOM 2200 C CA . GLY A 1 286 ? -41.846 80.428 7.442 0.80 32.66 286 GLY A CA 1
ATOM 2201 C C . GLY A 1 286 ? -41.516 79.974 8.847 0.80 32.92 286 GLY A C 1
ATOM 2202 O O . GLY A 1 286 ? -42.279 80.231 9.771 0.80 32.84 286 GLY A O 1
ATOM 2203 N N . HIS A 1 287 ? -40.372 79.309 9.012 0.80 33.43 287 HIS A N 1
ATOM 2204 C CA . HIS A 1 287 ? -39.945 78.790 10.320 0.80 33.69 287 HIS A CA 1
ATOM 2205 C C . HIS A 1 287 ? -40.994 77.885 10.959 0.80 34.84 287 HIS A C 1
ATOM 2206 O O . HIS A 1 287 ? -41.274 77.986 12.159 0.80 34.76 287 HIS A O 1
ATOM 2213 N N . GLU A 1 288 ? -41.571 77.005 10.145 0.80 36.10 288 GLU A N 1
ATOM 2214 C CA . GLU A 1 288 ? -42.590 76.074 10.601 0.80 37.51 288 GLU A CA 1
ATOM 2215 C C . GLU A 1 288 ? -41.951 74.934 11.378 0.80 38.21 288 GLU A C 1
ATOM 2216 O O . GLU A 1 288 ? -41.054 74.251 10.873 0.80 37.87 288 GLU A O 1
ATOM 2222 N N . LEU A 1 289 ? -42.407 74.750 12.615 0.80 39.38 289 LEU A N 1
ATOM 2223 C CA . LEU A 1 289 ? -41.928 73.676 13.475 0.80 40.82 289 LEU A CA 1
ATOM 2224 C C . LEU A 1 289 ? -42.304 72.345 12.839 0.80 41.51 289 LEU A C 1
ATOM 2225 O O . LEU A 1 289 ? -43.459 72.155 12.458 0.80 41.80 289 LEU A O 1
ATOM 2230 N N . GLN A 1 290 ? -41.330 71.436 12.724 0.80 42.41 290 GLN A N 1
ATOM 2231 C CA . GLN A 1 290 ? -41.444 70.230 11.882 0.80 43.19 290 GLN A CA 1
ATOM 2232 C C . GLN A 1 290 ? -41.585 70.597 10.399 0.80 43.30 290 GLN A C 1
ATOM 2233 O O . GLN A 1 290 ? -40.800 70.157 9.553 0.80 43.24 290 GLN A O 1
ATOM 2239 N N . SER B 1 2 ? 30.117 50.133 10.868 0.80 23.05 2 SER B N 1
ATOM 2240 C CA . SER B 1 2 ? 29.060 49.108 10.989 0.80 22.98 2 SER B CA 1
ATOM 2241 C C . SER B 1 2 ? 27.935 49.664 11.866 0.80 22.27 2 SER B C 1
ATOM 2242 O O . SER B 1 2 ? 28.152 50.668 12.554 0.80 22.18 2 SER B O 1
ATOM 2245 N N . VAL B 1 3 ? 26.746 49.051 11.859 0.80 21.16 3 VAL B N 1
ATOM 2246 C CA . VAL B 1 3 ? 25.685 49.596 12.731 0.80 20.26 3 VAL B CA 1
ATOM 2247 C C . VAL B 1 3 ? 26.123 49.462 14.194 0.80 19.71 3 VAL B C 1
ATOM 2248 O O . VAL B 1 3 ? 26.913 48.576 14.529 0.80 19.48 3 VAL B O 1
ATOM 2252 N N . LYS B 1 4 ? 25.679 50.388 15.032 0.80 18.55 4 LYS B N 1
ATOM 2253 C CA . LYS B 1 4 ? 26.157 50.458 16.422 0.80 18.18 4 LYS B CA 1
ATOM 2254 C C . LYS B 1 4 ? 25.304 49.577 17.320 0.80 17.57 4 LYS B C 1
ATOM 2255 O O . LYS B 1 4 ? 25.826 48.825 18.157 0.80 16.65 4 LYS B O 1
ATOM 2261 N N . GLN B 1 5 ? 23.981 49.670 17.144 0.80 16.23 5 GLN B N 1
ATOM 2262 C CA . GLN B 1 5 ? 23.059 48.902 17.984 0.80 15.71 5 GLN B CA 1
ATOM 2263 C C . GLN B 1 5 ? 21.638 48.939 17.436 0.80 14.99 5 GLN B C 1
ATOM 2264 O O . GLN B 1 5 ? 21.301 49.805 16.632 0.80 14.35 5 GLN B O 1
ATOM 2270 N N . LEU B 1 6 ? 20.817 47.996 17.879 0.80 14.22 6 LEU B N 1
ATOM 2271 C CA . LEU B 1 6 ? 19.405 48.054 17.598 0.80 14.09 6 LEU B CA 1
ATOM 2272 C C . LEU B 1 6 ? 18.841 49.090 18.569 0.80 14.03 6 LEU B C 1
ATOM 2273 O O . LEU B 1 6 ? 18.782 48.836 19.778 0.80 13.98 6 LEU B O 1
ATOM 2278 N N . GLY B 1 7 ? 18.435 50.243 18.038 0.80 13.35 7 GLY B N 1
ATOM 2279 C CA . GLY B 1 7 ? 17.999 51.378 18.861 0.80 12.81 7 GLY B CA 1
ATOM 2280 C C . GLY B 1 7 ? 16.497 51.442 19.128 0.80 13.03 7 GLY B C 1
ATOM 2281 O O . GLY B 1 7 ? 16.072 51.903 20.203 0.80 12.50 7 GLY B O 1
ATOM 2282 N N . TYR B 1 8 ? 15.682 51.042 18.144 0.80 12.39 8 TYR B N 1
ATOM 2283 C CA . TYR B 1 8 ? 14.212 51.029 18.335 0.80 11.69 8 TYR B CA 1
ATOM 2284 C C . TYR B 1 8 ? 13.523 50.053 17.392 0.80 12.08 8 TYR B C 1
ATOM 2285 O O . TYR B 1 8 ? 14.097 49.646 16.380 0.80 12.04 8 TYR B O 1
ATOM 2294 N N . LEU B 1 9 ? 12.304 49.679 17.749 0.80 12.28 9 LEU B N 1
ATOM 2295 C CA . LEU B 1 9 ? 11.416 48.907 16.896 0.80 12.52 9 LEU B CA 1
ATOM 2296 C C . LEU B 1 9 ? 10.049 49.611 16.904 0.80 13.07 9 LEU B C 1
ATOM 2297 O O . LEU B 1 9 ? 9.617 50.115 17.926 0.80 11.90 9 LEU B O 1
ATOM 2302 N N . ILE B 1 10 ? 9.404 49.667 15.745 0.80 12.92 10 ILE B N 1
ATOM 2303 C CA . ILE B 1 10 ? 8.089 50.264 15.645 0.80 13.99 10 ILE B CA 1
ATOM 2304 C C . ILE B 1 10 ? 7.184 49.218 15.063 0.80 13.93 10 ILE B C 1
ATOM 2305 O O . ILE B 1 10 ? 7.486 48.688 14.001 0.80 13.97 10 ILE B O 1
ATOM 2310 N N . PHE B 1 11 ? 6.113 48.907 15.787 0.80 14.15 11 PHE B N 1
ATOM 2311 C CA . PHE B 1 11 ? 5.124 47.926 15.356 0.80 14.66 11 PHE B CA 1
ATOM 2312 C C . PHE B 1 11 ? 3.824 48.662 15.060 0.80 15.40 11 PHE B C 1
ATOM 2313 O O . PHE B 1 11 ? 3.522 49.687 15.709 0.80 15.53 11 PHE B O 1
ATOM 2321 N N . GLU B 1 12 ? 3.067 48.164 14.080 0.80 15.33 12 GLU B N 1
ATOM 2322 C CA . GLU B 1 12 ? 1.671 48.575 13.909 0.80 16.09 12 GLU B CA 1
ATOM 2323 C C . GLU B 1 12 ? 0.779 47.470 14.463 0.80 16.24 12 GLU B C 1
ATOM 2324 O O . GLU B 1 12 ? 1.087 46.300 14.279 0.80 16.14 12 GLU B O 1
ATOM 2330 N N . CYS B 1 13 ? -0.306 47.850 15.146 0.80 16.79 13 CYS B N 1
ATOM 2331 C CA . CYS B 1 13 ? -1.230 46.894 15.791 0.80 18.11 13 CYS B CA 1
ATOM 2332 C C . CYS B 1 13 ? -2.673 47.286 15.571 0.80 17.53 13 CYS B C 1
ATOM 2333 O O . CYS B 1 13 ? -3.003 48.448 15.641 0.80 16.85 13 CYS B O 1
ATOM 2336 N N . ARG B 1 14 ? -3.547 46.307 15.383 0.80 18.36 14 ARG B N 1
ATOM 2337 C CA . ARG B 1 14 ? -4.980 46.587 15.436 0.80 19.12 14 ARG B CA 1
ATOM 2338 C C . ARG B 1 14 ? -5.316 47.059 16.849 0.80 19.40 14 ARG B C 1
ATOM 2339 O O . ARG B 1 14 ? -4.570 46.784 17.791 0.80 19.25 14 ARG B O 1
ATOM 2347 N N . ALA B 1 15 ? -6.425 47.778 16.992 0.80 19.92 15 ALA B N 1
ATOM 2348 C CA . ALA B 1 15 ? -6.750 48.497 18.232 0.80 20.38 15 ALA B CA 1
ATOM 2349 C C . ALA B 1 15 ? -6.714 47.625 19.470 0.80 20.63 15 ALA B C 1
ATOM 2350 O O . ALA B 1 15 ? -6.129 48.024 20.487 0.80 21.42 15 ALA B O 1
ATOM 2352 N N . ASP B 1 16 ? -7.339 46.450 19.385 0.80 20.21 16 ASP B N 1
ATOM 2353 C CA . ASP B 1 16 ? -7.415 45.540 20.521 0.80 20.59 16 ASP B CA 1
ATOM 2354 C C . ASP B 1 16 ? -6.074 44.897 20.787 0.80 19.29 16 ASP B C 1
ATOM 2355 O O . ASP B 1 16 ? -5.677 44.777 21.948 0.80 19.53 16 ASP B O 1
ATOM 2360 N N . VAL B 1 17 ? -5.365 44.522 19.726 0.80 17.65 17 VAL B N 1
ATOM 2361 C CA . VAL B 1 17 ? -4.038 43.941 19.899 0.80 17.26 17 VAL B CA 1
ATOM 2362 C C . VAL B 1 17 ? -3.091 44.931 20.570 0.80 16.70 17 VAL B C 1
ATOM 2363 O O . VAL B 1 17 ? -2.361 44.558 21.463 0.80 16.99 17 VAL B O 1
ATOM 2367 N N . LEU B 1 18 ? -3.147 46.200 20.170 0.80 16.59 18 LEU B N 1
ATOM 2368 C CA . LEU B 1 18 ? -2.317 47.237 20.787 0.80 16.01 18 LEU B CA 1
ATOM 2369 C C . LEU B 1 18 ? -2.512 47.267 22.309 0.80 16.14 18 LEU B C 1
ATOM 2370 O O . LEU B 1 18 ? -1.530 47.275 23.067 0.80 14.88 18 LEU B O 1
ATOM 2375 N N . GLU B 1 19 ? -3.777 47.269 22.750 0.80 16.23 19 GLU B N 1
ATOM 2376 C CA . GLU B 1 19 ? -4.090 47.331 24.188 0.80 16.60 19 GLU B CA 1
ATOM 2377 C C . GLU B 1 19 ? -3.559 46.121 24.981 0.80 16.74 19 GLU B C 1
ATOM 2378 O O . GLU B 1 19 ? -3.055 46.267 26.096 0.80 16.77 19 GLU B O 1
ATOM 2384 N N . GLN B 1 20 ? -3.663 44.937 24.387 0.80 16.94 20 GLN B N 1
ATOM 2385 C CA . GLN B 1 20 ? -3.124 43.702 24.961 0.80 17.74 20 GLN B CA 1
ATOM 2386 C C . GLN B 1 20 ? -1.600 43.717 25.032 0.80 17.16 20 GLN B C 1
ATOM 2387 O O . GLN B 1 20 ? -1.013 43.208 25.987 0.80 17.04 20 GLN B O 1
ATOM 2393 N N . MET B 1 21 ? -0.949 44.228 23.993 0.80 16.96 21 MET B N 1
ATOM 2394 C CA . MET B 1 21 ? 0.517 44.334 24.014 0.80 16.41 21 MET B CA 1
ATOM 2395 C C . MET B 1 21 ? 1.012 45.272 25.122 0.80 16.12 21 MET B C 1
ATOM 2396 O O . MET B 1 21 ? 2.075 45.038 25.702 0.80 15.80 21 MET B O 1
ATOM 2401 N N . VAL B 1 22 ? 0.264 46.338 25.420 0.80 15.39 22 VAL B N 1
ATOM 2402 C CA . VAL B 1 22 ? 0.620 47.194 26.555 0.80 15.28 22 VAL B CA 1
ATOM 2403 C C . VAL B 1 22 ? 0.695 46.347 27.837 0.80 16.09 22 VAL B C 1
ATOM 2404 O O . VAL B 1 22 ? 1.629 46.492 28.630 0.80 16.03 22 VAL B O 1
ATOM 2408 N N . VAL B 1 23 ? -0.284 45.464 28.038 0.80 16.33 23 VAL B N 1
ATOM 2409 C CA . VAL B 1 23 ? -0.236 44.534 29.166 0.80 17.48 23 VAL B CA 1
ATOM 2410 C C . VAL B 1 23 ? 1.096 43.747 29.184 0.80 17.49 23 VAL B C 1
ATOM 2411 O O . VAL B 1 23 ? 1.781 43.713 30.189 0.80 17.68 23 VAL B O 1
ATOM 2415 N N . VAL B 1 24 ? 1.463 43.137 28.063 0.80 17.84 24 VAL B N 1
ATOM 2416 C CA . VAL B 1 24 ? 2.731 42.409 27.976 0.80 17.85 24 VAL B CA 1
ATOM 2417 C C . VAL B 1 24 ? 3.890 43.280 28.485 0.80 17.98 24 VAL B C 1
ATOM 2418 O O . VAL B 1 24 ? 4.619 42.882 29.412 0.80 18.02 24 VAL B O 1
ATOM 2422 N N . TYR B 1 25 ? 4.042 44.474 27.915 0.80 17.18 25 TYR B N 1
ATOM 2423 C CA . TYR B 1 25 ? 5.221 45.281 28.221 0.80 17.06 25 TYR B CA 1
ATOM 2424 C C . TYR B 1 25 ? 5.162 45.915 29.604 0.80 17.42 25 TYR B C 1
ATOM 2425 O O . TYR B 1 25 ? 6.170 45.998 30.289 0.80 18.64 25 TYR B O 1
ATOM 2434 N N . GLN B 1 26 ? 3.987 46.346 30.022 0.80 17.56 26 GLN B N 1
ATOM 2435 C CA . GLN B 1 26 ? 3.881 47.065 31.275 0.80 17.87 26 GLN B CA 1
ATOM 2436 C C . GLN B 1 26 ? 3.726 46.113 32.451 0.80 18.40 26 GLN B C 1
ATOM 2437 O O . GLN B 1 26 ? 4.419 46.240 33.447 0.80 18.64 26 GLN B O 1
ATOM 2443 N N . ASP B 1 27 ? 2.832 45.144 32.316 0.80 19.00 27 ASP B N 1
ATOM 2444 C CA . ASP B 1 27 ? 2.404 44.348 33.464 0.80 19.90 27 ASP B CA 1
ATOM 2445 C C . ASP B 1 27 ? 3.087 42.974 33.566 0.80 19.95 27 ASP B C 1
ATOM 2446 O O . ASP B 1 27 ? 3.081 42.352 34.612 0.80 20.72 27 ASP B O 1
ATOM 2451 N N . ILE B 1 28 ? 3.703 42.515 32.495 0.80 19.34 28 ILE B N 1
ATOM 2452 C CA . ILE B 1 28 ? 4.539 41.339 32.585 0.80 19.38 28 ILE B CA 1
ATOM 2453 C C . ILE B 1 28 ? 6.035 41.711 32.581 0.80 19.47 28 ILE B C 1
ATOM 2454 O O . ILE B 1 28 ? 6.758 41.399 33.537 0.80 19.27 28 ILE B O 1
ATOM 2459 N N . ILE B 1 29 ? 6.481 42.414 31.536 0.80 18.59 29 ILE B N 1
ATOM 2460 C CA . ILE B 1 29 ? 7.901 42.770 31.382 0.80 18.38 29 ILE B CA 1
ATOM 2461 C C . ILE B 1 29 ? 8.357 43.798 32.421 0.80 17.91 29 ILE B C 1
ATOM 2462 O O . ILE B 1 29 ? 9.526 43.846 32.805 0.80 17.74 29 ILE B O 1
ATOM 2467 N N . GLY B 1 30 ? 7.437 44.652 32.848 0.80 17.73 30 GLY B N 1
ATOM 2468 C CA . GLY B 1 30 ? 7.774 45.709 33.817 0.80 17.00 30 GLY B CA 1
ATOM 2469 C C . GLY B 1 30 ? 8.418 46.934 33.192 0.80 16.28 30 GLY B C 1
ATOM 2470 O O . GLY B 1 30 ? 9.091 47.694 33.860 0.80 15.82 30 GLY B O 1
ATOM 2471 N N . ALA B 1 31 ? 8.222 47.128 31.902 0.80 16.12 31 ALA B N 1
ATOM 2472 C CA . ALA B 1 31 ? 8.789 48.313 31.244 0.80 16.93 31 ALA B CA 1
ATOM 2473 C C . ALA B 1 31 ? 7.884 49.524 31.557 0.80 17.00 31 ALA B C 1
ATOM 2474 O O . ALA B 1 31 ? 6.772 49.346 32.045 0.80 17.14 31 ALA B O 1
ATOM 2476 N N . VAL B 1 32 ? 8.350 50.745 31.304 0.80 16.72 32 VAL B N 1
ATOM 2477 C CA . VAL B 1 32 ? 7.450 51.910 31.405 0.80 16.65 32 VAL B CA 1
ATOM 2478 C C . VAL B 1 32 ? 6.770 52.116 30.047 0.80 16.92 32 VAL B C 1
ATOM 2479 O O . VAL B 1 32 ? 7.448 52.122 29.009 0.80 16.15 32 VAL B O 1
ATOM 2483 N N . VAL B 1 33 ? 5.440 52.256 30.039 0.80 16.98 33 VAL B N 1
ATOM 2484 C CA . VAL B 1 33 ? 4.714 52.385 28.785 0.80 16.90 33 VAL B CA 1
ATOM 2485 C C . VAL B 1 33 ? 3.878 53.665 28.857 0.80 17.53 33 VAL B C 1
ATOM 2486 O O . VAL B 1 33 ? 2.900 53.723 29.600 0.80 16.56 33 VAL B O 1
ATOM 2490 N N . GLU B 1 34 ? 4.274 54.670 28.073 0.80 17.80 34 GLU B N 1
ATOM 2491 C CA . GLU B 1 34 ? 3.597 55.966 28.025 0.80 18.84 34 GLU B CA 1
ATOM 2492 C C . GLU B 1 34 ? 2.659 55.973 26.851 0.80 18.65 34 GLU B C 1
ATOM 2493 O O . GLU B 1 34 ? 2.935 55.331 25.843 0.80 18.91 34 GLU B O 1
ATOM 2499 N N . ARG B 1 35 ? 1.548 56.684 26.983 0.80 18.48 35 ARG B N 1
ATOM 2500 C CA . ARG B 1 35 ? 0.579 56.817 25.881 0.80 18.41 35 ARG B CA 1
ATOM 2501 C C . ARG B 1 35 ? 0.592 58.261 25.374 0.80 18.78 35 ARG B C 1
ATOM 2502 O O . ARG B 1 35 ? 0.788 59.173 26.157 0.80 18.56 35 ARG B O 1
ATOM 2510 N N . ASP B 1 36 ? 0.402 58.471 24.071 0.80 18.97 36 ASP B N 1
ATOM 2511 C CA . ASP B 1 36 ? 0.364 59.854 23.568 0.80 19.92 36 ASP B CA 1
ATOM 2512 C C . ASP B 1 36 ? -1.012 60.238 23.053 0.80 20.19 36 ASP B C 1
ATOM 2513 O O . ASP B 1 36 ? -1.948 59.464 23.164 0.80 20.36 36 ASP B O 1
ATOM 2518 N N . GLU B 1 37 ? -1.116 61.426 22.472 0.80 20.97 37 GLU B N 1
ATOM 2519 C CA . GLU B 1 37 ? -2.396 61.970 22.007 0.80 22.00 37 GLU B CA 1
ATOM 2520 C C . GLU B 1 37 ? -3.079 61.061 20.975 0.80 21.61 37 GLU B C 1
ATOM 2521 O O . GLU B 1 37 ? -4.307 60.923 20.957 0.80 21.91 37 GLU B O 1
ATOM 2527 N N . GLY B 1 38 ? -2.278 60.386 20.152 0.80 20.40 38 GLY B N 1
ATOM 2528 C CA . GLY B 1 38 ? -2.841 59.513 19.140 0.80 19.18 38 GLY B CA 1
ATOM 2529 C C . GLY B 1 38 ? -3.072 58.089 19.594 0.80 18.56 38 GLY B C 1
ATOM 2530 O O . GLY B 1 38 ? -3.365 57.228 18.770 0.80 18.61 38 GLY B O 1
ATOM 2531 N N . GLY B 1 39 ? -2.950 57.833 20.894 0.80 17.61 39 GLY B N 1
ATOM 2532 C CA . GLY B 1 39 ? -3.103 56.465 21.409 0.80 16.94 39 GLY B CA 1
ATOM 2533 C C . GLY B 1 39 ? -1.922 55.530 21.130 0.80 16.55 39 GLY B C 1
ATOM 2534 O O . GLY B 1 39 ? -2.031 54.306 21.306 0.80 16.15 39 GLY B O 1
ATOM 2535 N N . ARG B 1 40 ? -0.794 56.080 20.692 0.80 15.55 40 ARG B N 1
ATOM 2536 C CA . ARG B 1 40 ? 0.403 55.241 20.519 0.80 15.36 40 ARG B CA 1
ATOM 2537 C C . ARG B 1 40 ? 0.909 54.773 21.905 0.80 14.97 40 ARG B C 1
ATOM 2538 O O . ARG B 1 40 ? 0.578 55.373 22.928 0.80 14.88 40 ARG B O 1
ATOM 2546 N N . ALA B 1 41 ? 1.675 53.687 21.945 0.80 14.12 41 ALA B N 1
ATOM 2547 C CA . ALA B 1 41 ? 2.257 53.214 23.207 0.80 13.48 41 ALA B CA 1
ATOM 2548 C C . ALA B 1 41 ? 3.761 53.187 23.071 0.80 13.36 41 ALA B C 1
ATOM 2549 O O . ALA B 1 41 ? 4.302 52.498 22.206 0.80 12.46 41 ALA B O 1
ATOM 2551 N N . LEU B 1 42 ? 4.424 53.970 23.911 0.80 13.12 42 LEU B N 1
ATOM 2552 C CA . LEU B 1 42 ? 5.874 54.162 23.846 0.80 13.77 42 LEU B CA 1
ATOM 2553 C C . LEU B 1 42 ? 6.496 53.342 24.966 0.80 13.90 42 LEU B C 1
ATOM 2554 O O . LEU B 1 42 ? 6.350 53.681 26.130 0.80 13.65 42 LEU B O 1
ATOM 2559 N N . VAL B 1 43 ? 7.153 52.243 24.601 0.80 14.06 43 VAL B N 1
ATOM 2560 C CA . VAL B 1 43 ? 7.697 51.299 25.573 0.80 13.76 43 VAL B CA 1
ATOM 2561 C C . VAL B 1 43 ? 9.126 51.720 25.873 0.80 14.14 43 VAL B C 1
ATOM 2562 O O . VAL B 1 43 ? 9.992 51.708 24.984 0.80 13.59 43 VAL B O 1
ATOM 2566 N N . ARG B 1 44 ? 9.349 52.110 27.119 0.80 14.25 44 ARG B N 1
ATOM 2567 C CA . ARG B 1 44 ? 10.628 52.662 27.546 0.80 15.49 44 ARG B CA 1
ATOM 2568 C C . ARG B 1 44 ? 11.369 51.710 28.473 0.80 15.47 44 ARG B C 1
ATOM 2569 O O . ARG B 1 44 ? 10.785 51.122 29.404 0.80 15.18 44 ARG B O 1
ATOM 2577 N N . LEU B 1 45 ? 12.657 51.557 28.181 0.80 15.90 45 LEU B N 1
ATOM 2578 C CA . LEU B 1 45 ? 13.572 50.695 28.938 0.80 16.03 45 LEU B CA 1
ATOM 2579 C C . LEU B 1 45 ? 14.741 51.509 29.488 0.80 16.07 45 LEU B C 1
ATOM 2580 O O . LEU B 1 45 ? 15.568 50.984 30.253 0.80 16.42 45 LEU B O 1
ATOM 2585 N N . ASP B 1 46 ? 14.832 52.769 29.065 0.80 15.99 46 ASP B N 1
ATOM 2586 C CA . ASP B 1 46 ? 15.842 53.702 29.588 0.80 16.33 46 ASP B CA 1
ATOM 2587 C C . ASP B 1 46 ? 15.384 55.129 29.350 0.80 16.44 46 ASP B C 1
ATOM 2588 O O . ASP B 1 46 ? 14.180 55.383 29.213 0.80 16.73 46 ASP B O 1
ATOM 2593 N N . GLY B 1 47 ? 16.341 56.054 29.276 0.80 16.12 47 GLY B N 1
ATOM 2594 C CA . GLY B 1 47 ? 16.045 57.456 29.109 0.80 15.81 47 GLY B CA 1
ATOM 2595 C C . GLY B 1 47 ? 15.393 57.776 27.776 0.80 15.94 47 GLY B C 1
ATOM 2596 O O . GLY B 1 47 ? 14.718 58.769 27.666 0.80 16.41 47 GLY B O 1
ATOM 2597 N N . ARG B 1 48 ? 15.583 56.940 26.757 0.80 15.59 48 ARG B N 1
ATOM 2598 C CA . ARG B 1 48 ? 15.055 57.249 25.417 0.80 14.73 48 ARG B CA 1
ATOM 2599 C C . ARG B 1 48 ? 13.534 57.368 25.445 0.80 14.63 48 ARG B C 1
ATOM 2600 O O . ARG B 1 48 ? 12.869 56.597 26.136 0.80 15.15 48 ARG B O 1
ATOM 2608 N N . PRO B 1 49 ? 12.980 58.325 24.690 0.80 14.32 49 PRO B N 1
ATOM 2609 C CA . PRO B 1 49 ? 11.526 58.477 24.557 0.80 14.05 49 PRO B CA 1
ATOM 2610 C C . PRO B 1 49 ? 10.784 57.175 24.237 0.80 13.87 49 PRO B C 1
ATOM 2611 O O . PRO B 1 49 ? 9.672 56.976 24.726 0.80 13.70 49 PRO B O 1
ATOM 2615 N N . PHE B 1 50 ? 11.369 56.309 23.414 0.80 13.52 50 PHE B N 1
ATOM 2616 C CA . PHE B 1 50 ? 10.860 54.940 23.277 0.80 13.27 50 PHE B CA 1
ATOM 2617 C C . PHE B 1 50 ? 11.961 54.001 22.794 0.80 13.46 50 PHE B C 1
ATOM 2618 O O . PHE B 1 50 ? 12.926 54.441 22.134 0.80 13.50 50 PHE B O 1
ATOM 2626 N N . ARG B 1 51 ? 11.812 52.720 23.115 0.80 12.15 51 ARG B N 1
ATOM 2627 C CA . ARG B 1 51 ? 12.631 51.684 22.506 0.80 12.27 51 ARG B CA 1
ATOM 2628 C C . ARG B 1 51 ? 11.778 50.807 21.618 0.80 12.65 51 ARG B C 1
ATOM 2629 O O . ARG B 1 51 ? 12.204 50.394 20.534 0.80 12.88 51 ARG B O 1
ATOM 2637 N N . ILE B 1 52 ? 10.568 50.507 22.084 0.80 12.85 52 ILE B N 1
ATOM 2638 C CA . ILE B 1 52 ? 9.563 49.884 21.230 0.80 13.73 52 ILE B CA 1
ATOM 2639 C C . ILE B 1 52 ? 8.354 50.810 21.188 0.80 13.91 52 ILE B C 1
ATOM 2640 O O . ILE B 1 52 ? 7.921 51.311 22.221 0.80 14.30 52 ILE B O 1
ATOM 2645 N N . ARG B 1 53 ? 7.832 51.083 19.997 0.80 14.11 53 ARG B N 1
ATOM 2646 C CA . ARG B 1 53 ? 6.602 51.879 19.900 0.80 13.42 53 ARG B CA 1
ATOM 2647 C C . ARG B 1 53 ? 5.558 51.083 19.150 0.80 13.82 53 ARG B C 1
ATOM 2648 O O . ARG B 1 53 ? 5.855 50.454 18.128 0.80 13.45 53 ARG B O 1
ATOM 2656 N N . LEU B 1 54 ? 4.333 51.131 19.668 0.80 13.95 54 LEU B N 1
ATOM 2657 C CA . LEU B 1 54 ? 3.172 50.511 19.037 0.80 14.05 54 LEU B CA 1
ATOM 2658 C C . LEU B 1 54 ? 2.271 51.605 18.458 0.80 14.66 54 LEU B C 1
ATOM 2659 O O . LEU B 1 54 ? 1.863 52.504 19.177 0.80 14.60 54 LEU B O 1
ATOM 2664 N N . ASP B 1 55 ? 1.995 51.521 17.160 0.80 15.23 55 ASP B N 1
ATOM 2665 C CA . ASP B 1 55 ? 1.167 52.507 16.443 0.80 16.60 55 ASP B CA 1
ATOM 2666 C C . ASP B 1 55 ? -0.116 51.836 15.959 0.80 16.69 55 ASP B C 1
ATOM 2667 O O . ASP B 1 55 ? -0.067 50.702 15.493 0.80 17.28 55 ASP B O 1
ATOM 2672 N N . PRO B 1 56 ? -1.260 52.535 16.030 0.80 17.70 56 PRO B N 1
ATOM 2673 C CA . PRO B 1 56 ? -2.511 51.935 15.569 0.80 18.07 56 PRO B CA 1
ATOM 2674 C C . PRO B 1 56 ? -2.439 51.755 14.082 0.80 18.47 56 PRO B C 1
ATOM 2675 O O . PRO B 1 56 ? -1.955 52.628 13.391 0.80 18.77 56 PRO B O 1
ATOM 2679 N N . GLY B 1 57 ? -2.899 50.614 13.594 0.80 18.81 57 GLY B N 1
ATOM 2680 C CA . GLY B 1 57 ? -2.871 50.340 12.172 0.80 19.00 57 GLY B CA 1
ATOM 2681 C C . GLY B 1 57 ? -3.873 49.262 11.879 0.80 19.54 57 GLY B C 1
ATOM 2682 O O . GLY B 1 57 ? -4.340 48.607 12.804 0.80 19.46 57 GLY B O 1
ATOM 2683 N N . PRO B 1 58 ? -4.200 49.064 10.589 0.80 20.06 58 PRO B N 1
ATOM 2684 C CA . PRO B 1 58 ? -5.192 48.078 10.161 0.80 20.32 58 PRO B CA 1
ATOM 2685 C C . PRO B 1 58 ? -4.650 46.631 10.153 0.80 20.85 58 PRO B C 1
ATOM 2686 O O . PRO B 1 58 ? -5.423 45.684 10.061 0.80 20.51 58 PRO B O 1
ATOM 2690 N N . ALA B 1 59 ? -3.336 46.471 10.318 0.80 21.16 59 ALA B N 1
ATOM 2691 C CA . ALA B 1 59 ? -2.728 45.144 10.391 0.80 21.43 59 ALA B CA 1
ATOM 2692 C C . ALA B 1 59 ? -1.618 45.101 11.419 0.80 21.42 59 ALA B C 1
ATOM 2693 O O . ALA B 1 59 ? -0.943 46.111 11.665 0.80 21.14 59 ALA B O 1
ATOM 2695 N N . ASN B 1 60 ? -1.413 43.922 12.002 0.80 21.64 60 ASN B N 1
ATOM 2696 C CA . ASN B 1 60 ? -0.324 43.723 12.933 0.80 21.70 60 ASN B CA 1
ATOM 2697 C C . ASN B 1 60 ? 0.923 43.405 12.150 0.80 21.11 60 ASN B C 1
ATOM 2698 O O . ASN B 1 60 ? 0.973 42.405 11.435 0.80 20.64 60 ASN B O 1
ATOM 2703 N N . ARG B 1 61 ? 1.934 44.257 12.288 0.80 20.63 61 ARG B N 1
ATOM 2704 C CA . ARG B 1 61 ? 3.202 44.030 11.596 0.80 19.84 61 ARG B CA 1
ATOM 2705 C C . ARG B 1 61 ? 4.311 44.859 12.210 0.80 19.27 61 ARG B C 1
ATOM 2706 O O . ARG B 1 61 ? 4.041 45.896 12.828 0.80 18.64 61 ARG B O 1
ATOM 2714 N N . LEU B 1 62 ? 5.554 44.396 12.024 0.80 18.06 62 LEU B N 1
ATOM 2715 C CA . LEU B 1 62 ? 6.741 45.169 12.353 0.80 17.47 62 LEU B CA 1
ATOM 2716 C C . LEU B 1 62 ? 6.888 46.228 11.273 0.80 16.96 62 LEU B C 1
ATOM 2717 O O . LEU B 1 62 ? 6.970 45.906 10.102 0.80 17.57 62 LEU B O 1
ATOM 2722 N N . ALA B 1 63 ? 6.897 47.489 11.664 0.80 16.43 63 ALA B N 1
ATOM 2723 C CA . ALA B 1 63 ? 6.839 48.586 10.703 0.80 15.87 63 ALA B CA 1
ATOM 2724 C C . ALA B 1 63 ? 8.213 49.180 10.415 0.80 15.47 63 ALA B C 1
ATOM 2725 O O . ALA B 1 63 ? 8.464 49.626 9.299 0.80 15.01 63 ALA B O 1
ATOM 2727 N N . ALA B 1 64 ? 9.088 49.225 11.421 0.80 14.06 64 ALA B N 1
ATOM 2728 C CA . ALA B 1 64 ? 10.399 49.785 11.200 0.80 14.40 64 ALA B CA 1
ATOM 2729 C C . ALA B 1 64 ? 11.367 49.226 12.198 0.80 14.22 64 ALA B C 1
ATOM 2730 O O . ALA B 1 64 ? 11.027 49.071 13.378 0.80 14.12 64 ALA B O 1
ATOM 2732 N N . ILE B 1 65 ? 12.573 48.954 11.720 0.80 13.69 65 ILE B N 1
ATOM 2733 C CA . ILE B 1 65 ? 13.689 48.552 12.561 0.80 13.28 65 ILE B CA 1
ATOM 2734 C C . ILE B 1 65 ? 14.700 49.700 12.570 0.80 13.89 65 ILE B C 1
ATOM 2735 O O . ILE B 1 65 ? 15.207 50.098 11.515 0.80 13.27 65 ILE B O 1
ATOM 2740 N N . GLY B 1 66 ? 14.991 50.230 13.763 0.80 13.01 66 GLY B N 1
ATOM 2741 C CA . GLY B 1 66 ? 15.872 51.365 13.885 0.80 12.88 66 GLY B CA 1
ATOM 2742 C C . GLY B 1 66 ? 17.279 50.995 14.293 0.80 13.88 66 GLY B C 1
ATOM 2743 O O . GLY B 1 66 ? 17.540 50.679 15.476 0.80 13.19 66 GLY B O 1
ATOM 2744 N N . TRP B 1 67 ? 18.181 51.019 13.310 0.80 14.14 67 TRP B N 1
ATOM 2745 C CA . TRP B 1 67 ? 19.585 50.674 13.510 0.80 15.11 67 TRP B CA 1
ATOM 2746 C C . TRP B 1 67 ? 20.325 51.949 13.810 0.80 15.63 67 TRP B C 1
ATOM 2747 O O . TRP B 1 67 ? 20.509 52.793 12.926 0.80 16.05 67 TRP B O 1
ATOM 2758 N N . ASN B 1 68 ? 20.751 52.096 15.051 0.80 15.98 68 ASN B N 1
ATOM 2759 C CA . 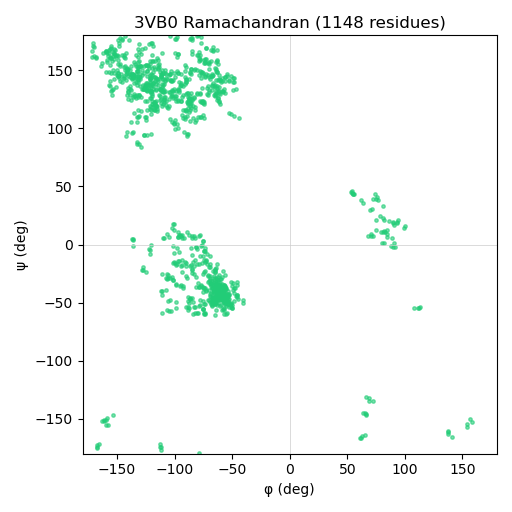ASN B 1 68 ? 21.530 53.255 15.442 0.80 17.05 68 ASN B CA 1
ATOM 2760 C C . ASN B 1 68 ? 22.933 53.147 14.831 0.80 17.75 68 ASN B C 1
ATOM 2761 O O . ASN B 1 68 ? 23.558 52.062 14.833 0.80 16.99 68 ASN B O 1
ATOM 2766 N N . VAL B 1 69 ? 23.405 54.255 14.268 0.80 18.48 69 VAL B N 1
ATOM 2767 C CA . VAL B 1 69 ? 24.775 54.312 13.749 0.80 19.85 69 VAL B CA 1
ATOM 2768 C C . VAL B 1 69 ? 25.446 55.585 14.265 0.80 20.86 69 VAL B C 1
ATOM 2769 O O . VAL B 1 69 ? 24.760 56.572 14.574 0.80 20.78 69 VAL B O 1
ATOM 2773 N N . ASP B 1 70 ? 26.774 55.565 14.389 0.80 21.87 70 ASP B N 1
ATOM 2774 C CA . ASP B 1 70 ? 27.505 56.801 14.705 0.80 23.42 70 ASP B CA 1
ATOM 2775 C C . ASP B 1 70 ? 27.395 57.768 13.528 0.80 23.10 70 ASP B C 1
ATOM 2776 O O . ASP B 1 70 ? 27.371 57.343 12.382 0.80 23.05 70 ASP B O 1
ATOM 2781 N N . PRO B 1 71 ? 27.338 59.077 13.810 0.80 23.78 71 PRO B N 1
ATOM 2782 C CA . PRO B 1 71 ? 27.252 60.074 12.744 0.80 23.89 71 PRO B CA 1
ATOM 2783 C C . PRO B 1 71 ? 28.240 59.806 11.615 0.80 24.38 71 PRO B C 1
ATOM 2784 O O . PRO B 1 71 ? 27.872 59.892 10.444 0.80 24.58 71 PRO B O 1
ATOM 2788 N N . SER B 1 72 ? 29.476 59.455 11.958 0.80 24.68 72 SER B N 1
ATOM 2789 C CA . SER B 1 72 ? 30.532 59.306 10.951 0.80 25.18 72 SER B CA 1
ATOM 2790 C C . SER B 1 72 ? 30.336 58.101 10.043 0.80 25.75 72 SER B C 1
ATOM 2791 O O . SER B 1 72 ? 30.917 58.048 8.957 0.80 26.49 72 SER B O 1
ATOM 2794 N N . ASP B 1 73 ? 29.524 57.139 10.476 0.80 25.54 73 ASP B N 1
ATOM 2795 C CA . ASP B 1 73 ? 29.278 55.938 9.677 0.80 25.87 73 ASP B CA 1
ATOM 2796 C C . ASP B 1 73 ? 28.005 56.003 8.849 0.80 25.37 73 ASP B C 1
ATOM 2797 O O . ASP B 1 73 ? 27.832 55.193 7.952 0.80 26.16 73 ASP B O 1
ATOM 2802 N N . LEU B 1 74 ? 27.116 56.951 9.134 0.80 24.68 74 LEU B N 1
ATOM 2803 C CA . LEU B 1 74 ? 25.801 56.940 8.488 0.80 24.46 74 LEU B CA 1
ATOM 2804 C C . LEU B 1 74 ? 25.873 56.965 6.962 0.80 24.33 74 LEU B C 1
ATOM 2805 O O . LEU B 1 74 ? 25.331 56.090 6.304 0.80 23.54 74 LEU B O 1
ATOM 2810 N N . ALA B 1 75 ? 26.550 57.973 6.424 0.80 24.65 75 ALA B N 1
ATOM 2811 C CA . ALA B 1 75 ? 26.655 58.139 4.977 0.80 25.00 75 ALA B CA 1
ATOM 2812 C C . ALA B 1 75 ? 27.349 56.960 4.343 0.80 25.06 75 ALA B C 1
ATOM 2813 O O . ALA B 1 75 ? 26.968 56.529 3.257 0.80 25.74 75 ALA B O 1
ATOM 2815 N N . ALA B 1 76 ? 28.338 56.406 5.035 0.80 25.45 76 ALA B N 1
ATOM 2816 C CA . ALA B 1 76 ? 29.102 55.279 4.490 0.80 25.61 76 ALA B CA 1
ATOM 2817 C C . ALA B 1 76 ? 28.244 54.011 4.381 0.80 25.78 76 ALA B C 1
ATOM 2818 O O . ALA B 1 76 ? 28.210 53.350 3.330 0.80 25.81 76 ALA B O 1
ATOM 2820 N N . ILE B 1 77 ? 27.536 53.683 5.464 0.80 25.98 77 ILE B N 1
ATOM 2821 C CA . ILE B 1 77 ? 26.689 52.488 5.480 0.80 25.80 77 ILE B CA 1
ATOM 2822 C C . ILE B 1 77 ? 25.575 52.604 4.449 0.80 25.77 77 ILE B C 1
ATOM 2823 O O . ILE B 1 77 ? 25.294 51.655 3.718 0.80 25.67 77 ILE B O 1
ATOM 2828 N N . ALA B 1 78 ? 24.961 53.777 4.377 0.80 25.82 78 ALA B N 1
ATOM 2829 C CA . ALA B 1 78 ? 23.895 54.008 3.413 0.80 26.42 78 ALA B CA 1
ATOM 2830 C C . ALA B 1 78 ? 24.418 53.739 1.996 0.80 26.81 78 ALA B C 1
ATOM 2831 O O . ALA B 1 78 ? 23.719 53.161 1.152 0.80 26.47 78 ALA B O 1
ATOM 2833 N N . GLU B 1 79 ? 25.661 54.136 1.739 0.80 27.72 79 GLU B N 1
ATOM 2834 C CA . GLU B 1 79 ? 26.255 53.888 0.423 0.80 28.48 79 GLU B CA 1
ATOM 2835 C C . GLU B 1 79 ? 26.397 52.394 0.120 0.80 27.80 79 GLU B C 1
ATOM 2836 O O . GLU B 1 79 ? 26.158 51.967 -1.009 0.80 27.72 79 GLU B O 1
ATOM 2842 N N . GLN B 1 80 ? 26.774 51.601 1.116 0.80 27.62 80 GLN B N 1
ATOM 2843 C CA . GLN B 1 80 ? 26.906 50.168 0.882 0.80 27.93 80 GLN B CA 1
ATOM 2844 C C . GLN B 1 80 ? 25.555 49.486 0.642 0.80 27.37 80 GLN B C 1
ATOM 2845 O O . GLN B 1 80 ? 25.469 48.554 -0.157 0.80 26.87 80 GLN B O 1
ATOM 2851 N N . VAL B 1 81 ? 24.512 49.957 1.328 0.80 26.55 81 VAL B N 1
ATOM 2852 C CA . VAL B 1 81 ? 23.151 49.476 1.112 0.80 26.39 81 VAL B CA 1
ATOM 2853 C C . VAL B 1 81 ? 22.721 49.747 -0.340 0.80 27.01 81 VAL B C 1
ATOM 2854 O O . VAL B 1 81 ? 22.228 48.851 -1.017 0.80 26.15 81 VAL B O 1
ATOM 2858 N N . GLU B 1 82 ? 22.948 50.974 -0.811 0.80 27.83 82 GLU B N 1
ATOM 2859 C CA . GLU B 1 82 ? 22.632 51.330 -2.189 0.80 29.51 82 GLU B CA 1
ATOM 2860 C C . GLU B 1 82 ? 23.409 50.434 -3.146 0.80 29.63 82 GLU B C 1
ATOM 2861 O O . GLU B 1 82 ? 22.849 49.948 -4.118 0.80 30.15 82 GLU B O 1
ATOM 2867 N N . LYS B 1 83 ? 24.675 50.176 -2.842 0.80 30.08 83 LYS B N 1
ATOM 2868 C CA . LYS B 1 83 ? 25.511 49.282 -3.667 0.80 30.73 83 LYS B CA 1
ATOM 2869 C C . LYS B 1 83 ? 24.974 47.860 -3.696 0.80 30.89 83 LYS B C 1
ATOM 2870 O O . LYS B 1 83 ? 25.057 47.178 -4.708 0.80 31.23 83 LYS B O 1
ATOM 2876 N N . ALA B 1 84 ? 24.422 47.417 -2.576 0.80 31.00 84 ALA B N 1
ATOM 2877 C CA . ALA B 1 84 ? 23.776 46.121 -2.486 0.80 31.28 84 ALA B CA 1
ATOM 2878 C C . ALA B 1 84 ? 22.411 46.157 -3.179 0.80 31.64 84 ALA B C 1
ATOM 2879 O O . ALA B 1 84 ? 21.668 45.181 -3.169 0.80 31.93 84 ALA B O 1
ATOM 2881 N N . CYS B 1 85 ? 22.101 47.306 -3.773 0.80 32.12 85 CYS B N 1
ATOM 2882 C CA . CYS B 1 85 ? 20.884 47.537 -4.566 0.80 32.52 85 CYS B CA 1
ATOM 2883 C C . CYS B 1 85 ? 19.560 47.641 -3.801 0.80 31.11 85 CYS B C 1
ATOM 2884 O O . CYS B 1 85 ? 18.527 47.160 -4.259 0.80 31.84 85 CYS B O 1
ATOM 2887 N N . TYR B 1 86 ? 19.588 48.298 -2.645 0.80 29.17 86 TYR B N 1
ATOM 2888 C CA . TYR B 1 86 ? 18.356 48.794 -2.041 0.80 27.33 86 TYR B CA 1
ATOM 2889 C C . TYR B 1 86 ? 18.399 50.308 -2.103 0.80 26.06 86 TYR B C 1
ATOM 2890 O O . TYR B 1 86 ? 19.414 50.912 -1.734 0.80 25.96 86 TYR B O 1
ATOM 2899 N N . SER B 1 87 ? 17.317 50.929 -2.558 0.80 24.89 87 SER B N 1
ATOM 2900 C CA . SER B 1 87 ? 17.244 52.402 -2.565 0.80 24.15 87 SER B CA 1
ATOM 2901 C C . SER B 1 87 ? 17.127 52.903 -1.152 0.80 22.44 87 SER B C 1
ATOM 2902 O O . SER B 1 87 ? 16.306 52.394 -0.387 0.80 21.85 87 SER B O 1
ATOM 2905 N N . VAL B 1 88 ? 17.930 53.913 -0.825 0.80 21.22 88 VAL B N 1
ATOM 2906 C CA . VAL B 1 88 ? 17.921 54.518 0.509 0.80 19.62 88 VAL B CA 1
ATOM 2907 C C . VAL B 1 88 ? 17.354 55.948 0.467 0.80 19.13 88 VAL B C 1
ATOM 2908 O O . VAL B 1 88 ? 17.910 56.820 -0.195 0.80 19.40 88 VAL B O 1
ATOM 2912 N N . VAL B 1 89 ? 16.267 56.198 1.181 0.80 17.64 89 VAL B N 1
ATOM 2913 C CA . VAL B 1 89 ? 15.680 57.525 1.163 0.80 17.46 89 VAL B CA 1
ATOM 2914 C C . VAL B 1 89 ? 15.993 58.285 2.435 0.80 17.72 89 VAL B C 1
ATOM 2915 O O . VAL B 1 89 ? 16.124 57.683 3.517 0.80 17.41 89 VAL B O 1
ATOM 2919 N N . THR B 1 90 ? 16.138 59.600 2.286 0.80 17.08 90 THR B N 1
ATOM 2920 C CA . THR B 1 90 ? 16.423 60.493 3.393 0.80 17.10 90 THR B CA 1
ATOM 2921 C C . THR B 1 90 ? 15.119 60.959 4.022 0.80 17.69 90 THR B C 1
ATOM 2922 O O . THR B 1 90 ? 14.224 61.461 3.328 0.80 17.90 90 THR B O 1
ATOM 2926 N N . ALA B 1 91 ? 15.006 60.792 5.332 0.80 17.83 91 ALA B N 1
ATOM 2927 C CA . ALA B 1 91 ? 13.793 61.190 6.036 0.80 17.85 91 ALA B CA 1
ATOM 2928 C C . ALA B 1 91 ? 13.704 62.709 6.147 0.80 18.15 91 ALA B C 1
ATOM 2929 O O . ALA B 1 91 ? 14.734 63.385 6.330 0.80 18.29 91 ALA B O 1
ATOM 2931 N N . ASP B 1 92 ? 12.485 63.246 6.082 0.80 18.19 92 ASP B N 1
ATOM 2932 C CA . ASP B 1 92 ? 12.291 64.672 6.314 0.80 18.94 92 ASP B CA 1
ATOM 2933 C C . ASP B 1 92 ? 12.312 64.985 7.807 0.80 19.38 92 ASP B C 1
ATOM 2934 O O . ASP B 1 92 ? 12.504 64.082 8.634 0.80 19.00 92 ASP B O 1
ATOM 2939 N N . ALA B 1 93 ? 12.125 66.256 8.156 0.80 19.64 93 ALA B N 1
ATOM 2940 C CA . ALA B 1 93 ? 12.237 66.675 9.548 0.80 20.17 93 ALA B CA 1
ATOM 2941 C C . ALA B 1 93 ? 11.187 66.002 10.426 0.80 20.51 93 ALA B C 1
ATOM 2942 O O . ALA B 1 93 ? 11.469 65.650 11.561 0.80 20.75 93 ALA B O 1
ATOM 2944 N N . GLU B 1 94 ? 9.979 65.860 9.899 0.80 20.88 94 GLU B N 1
ATOM 2945 C CA . GLU B 1 94 ? 8.872 65.253 10.626 0.80 22.10 94 GLU B CA 1
ATOM 2946 C C . GLU B 1 94 ? 9.141 63.806 10.991 0.80 20.45 94 GLU B C 1
ATOM 2947 O O . GLU B 1 94 ? 8.883 63.417 12.133 0.80 20.37 94 GLU B O 1
ATOM 2953 N N . LEU B 1 95 ? 9.629 63.020 10.032 0.80 19.27 95 LEU B N 1
ATOM 2954 C CA . LEU B 1 95 ? 9.950 61.621 10.276 0.80 18.60 95 LEU B CA 1
ATOM 2955 C C . LEU B 1 95 ? 11.086 61.478 11.285 0.80 17.86 95 LEU B C 1
ATOM 2956 O O . LEU B 1 95 ? 10.973 60.693 12.236 0.80 17.66 95 LEU B O 1
ATOM 2961 N N . ALA B 1 96 ? 12.167 62.233 11.093 0.80 16.75 96 ALA B N 1
ATOM 2962 C CA . ALA B 1 96 ? 13.289 62.187 12.026 0.80 17.25 96 ALA B CA 1
ATOM 2963 C C . ALA B 1 96 ? 12.831 62.523 13.452 0.80 17.10 96 ALA B C 1
ATOM 2964 O O . ALA B 1 96 ? 13.115 61.780 14.395 0.80 18.03 96 ALA B O 1
ATOM 2966 N N . ALA B 1 97 ? 12.087 63.615 13.609 0.80 16.88 97 ALA B N 1
ATOM 2967 C CA . ALA B 1 97 ? 11.582 63.984 14.933 0.80 16.92 97 ALA B CA 1
ATOM 2968 C C . ALA B 1 97 ? 10.656 62.894 15.470 0.80 16.26 97 ALA B C 1
ATOM 2969 O O . ALA B 1 97 ? 10.749 62.552 16.633 0.80 16.59 97 ALA B O 1
ATOM 2971 N N . ASP B 1 98 ? 9.784 62.344 14.625 0.80 16.19 98 ASP B N 1
ATOM 2972 C CA . ASP B 1 98 ? 8.868 61.274 15.059 0.80 16.40 98 ASP B CA 1
ATOM 2973 C C . ASP B 1 98 ? 9.652 60.086 15.673 0.80 16.32 98 ASP B C 1
ATOM 2974 O O . ASP B 1 98 ? 9.209 59.460 16.636 0.80 16.21 98 ASP B O 1
ATOM 2979 N N . ARG B 1 99 ? 10.811 59.778 15.099 0.80 15.88 99 ARG B N 1
ATOM 2980 C CA . ARG B 1 99 ? 11.635 58.679 15.593 0.80 15.74 99 ARG B CA 1
ATOM 2981 C C . ARG B 1 99 ? 12.491 59.084 16.799 0.80 15.92 99 ARG B C 1
ATOM 2982 O O . ARG B 1 99 ? 13.225 58.253 17.353 0.80 15.98 99 ARG B O 1
ATOM 2990 N N . ALA B 1 100 ? 12.399 60.354 17.199 0.80 16.11 100 ALA B N 1
ATOM 2991 C CA . ALA B 1 100 ? 13.309 60.963 18.198 0.80 16.31 100 ALA B CA 1
ATOM 2992 C C . ALA B 1 100 ? 14.778 60.788 17.795 0.80 16.29 100 ALA B C 1
ATOM 2993 O O . ALA B 1 100 ? 15.640 60.452 18.597 0.80 17.09 100 ALA B O 1
ATOM 2995 N N . ALA B 1 101 ? 15.048 61.025 16.525 0.80 16.16 101 ALA B N 1
ATOM 2996 C CA . ALA B 1 101 ? 16.366 60.835 15.962 0.80 16.41 101 ALA B CA 1
ATOM 2997 C C . ALA B 1 101 ? 16.838 62.160 15.321 0.80 16.61 101 ALA B C 1
ATOM 2998 O O . ALA B 1 101 ? 16.008 63.002 14.953 0.80 15.85 101 ALA B O 1
ATOM 3000 N N . ALA B 1 102 ? 18.154 62.369 15.242 0.80 16.86 102 ALA B N 1
ATOM 3001 C CA . ALA B 1 102 ? 18.681 63.571 14.582 0.80 17.19 102 ALA B CA 1
ATOM 3002 C C . ALA B 1 102 ? 18.615 63.424 13.065 0.80 17.61 102 ALA B C 1
ATOM 3003 O O . ALA B 1 102 ? 18.401 64.419 12.345 0.80 17.82 102 ALA B O 1
ATOM 3005 N N . GLN B 1 103 ? 18.816 62.197 12.585 0.80 17.03 103 GLN B N 1
ATOM 3006 C CA . GLN B 1 103 ? 18.748 61.888 11.146 0.80 18.24 103 GLN B CA 1
ATOM 3007 C C . GLN B 1 103 ? 18.356 60.452 10.944 0.80 17.08 103 GLN B C 1
ATOM 3008 O O . GLN B 1 103 ? 18.727 59.601 11.734 0.80 16.86 103 GLN B O 1
ATOM 3014 N N . VAL B 1 104 ? 17.637 60.195 9.861 0.80 16.71 104 VAL B N 1
ATOM 3015 C CA . VAL B 1 104 ? 17.144 58.848 9.549 0.80 16.67 104 VAL B CA 1
ATOM 3016 C C . VAL B 1 104 ? 17.262 58.637 8.050 0.80 17.02 104 VAL B C 1
ATOM 3017 O O . VAL B 1 104 ? 16.833 59.499 7.266 0.80 16.74 104 VAL B O 1
ATOM 3021 N N . ARG B 1 105 ? 17.882 57.523 7.656 0.80 17.20 105 ARG B N 1
ATOM 3022 C CA . ARG B 1 105 ? 17.831 57.058 6.269 0.80 18.02 105 ARG B CA 1
ATOM 3023 C C . ARG B 1 105 ? 17.099 55.718 6.252 0.80 17.98 105 ARG B C 1
ATOM 3024 O O . ARG B 1 105 ? 17.378 54.833 7.076 0.80 18.39 105 ARG B O 1
ATOM 3032 N N . GLN B 1 106 ? 16.167 55.576 5.319 0.80 17.37 106 GLN B N 1
ATOM 3033 C CA . GLN B 1 106 ? 15.257 54.44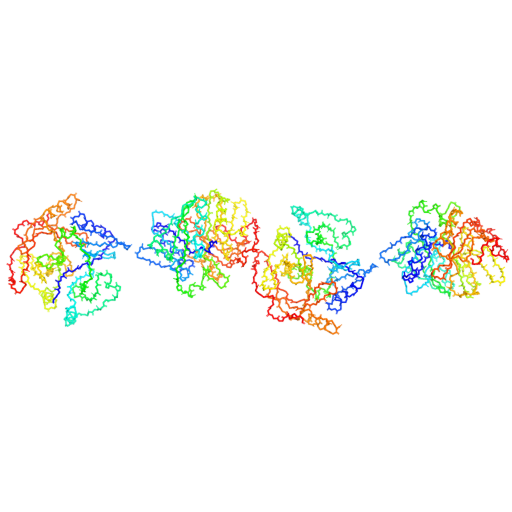2 5.314 0.80 18.24 106 GLN B CA 1
ATOM 3034 C C . GLN B 1 106 ? 15.415 53.581 4.057 0.80 18.27 106 GLN B C 1
ATOM 3035 O O . GLN B 1 106 ? 15.582 54.116 2.953 0.80 18.12 106 GLN B O 1
ATOM 3041 N N . PHE B 1 107 ? 15.353 52.258 4.220 0.80 18.44 107 PHE B N 1
ATOM 3042 C CA . PHE B 1 107 ? 15.246 51.323 3.072 0.80 18.48 107 PHE B CA 1
ATOM 3043 C C . PHE B 1 107 ? 14.404 50.101 3.421 0.80 18.61 107 PHE B C 1
ATOM 3044 O O . PHE B 1 107 ? 14.145 49.837 4.600 0.80 17.61 107 PHE B O 1
ATOM 3052 N N . ALA B 1 108 ? 13.962 49.388 2.383 0.80 18.24 108 ALA B N 1
ATOM 3053 C CA . ALA B 1 108 ? 13.158 48.178 2.543 0.80 19.38 108 ALA B CA 1
ATOM 3054 C C . ALA B 1 108 ? 13.887 47.010 1.887 0.80 19.70 108 ALA B C 1
ATOM 3055 O O . ALA B 1 108 ? 14.518 47.173 0.845 0.80 19.94 108 ALA B O 1
ATOM 3057 N N . ASP B 1 109 ? 13.820 45.838 2.499 0.80 20.29 109 ASP B N 1
ATOM 3058 C CA . ASP B 1 109 ? 14.578 44.712 1.975 0.80 21.19 109 ASP B CA 1
ATOM 3059 C C . ASP B 1 109 ? 13.651 43.726 1.232 0.80 22.06 109 ASP B C 1
ATOM 3060 O O . ASP B 1 109 ? 12.436 43.940 1.140 0.80 21.91 109 ASP B O 1
ATOM 3065 N N . ASN B 1 110 ? 14.231 42.659 0.697 0.80 22.87 110 ASN B N 1
ATOM 3066 C CA . ASN B 1 110 ? 13.475 41.669 -0.054 0.80 24.01 110 ASN B CA 1
ATOM 3067 C C . ASN B 1 110 ? 12.581 40.801 0.790 0.80 24.34 110 ASN B C 1
ATOM 3068 O O . ASN B 1 110 ? 11.679 40.156 0.266 0.80 25.17 110 ASN B O 1
ATOM 3073 N N . ASP B 1 111 ? 12.831 40.798 2.095 0.80 24.36 111 ASP B N 1
ATOM 3074 C CA . ASP B 1 111 ? 12.083 39.986 3.041 0.80 24.33 111 ASP B CA 1
ATOM 3075 C C . ASP B 1 111 ? 10.890 40.733 3.619 0.80 24.15 111 ASP B C 1
ATOM 3076 O O . ASP B 1 111 ? 10.223 40.223 4.521 0.80 24.12 111 ASP B O 1
ATOM 3081 N N . GLY B 1 112 ? 10.630 41.939 3.119 0.80 23.51 112 GLY B N 1
ATOM 3082 C CA . GLY B 1 112 ? 9.505 42.745 3.612 0.80 23.10 112 GLY B CA 1
ATOM 3083 C C . GLY B 1 112 ? 9.771 43.659 4.802 0.80 22.31 112 GLY B C 1
ATOM 3084 O O . GLY B 1 112 ? 8.876 44.375 5.233 0.80 23.04 112 GLY B O 1
ATOM 3085 N N . PHE B 1 113 ? 10.990 43.663 5.340 0.80 21.47 113 PHE B N 1
ATOM 3086 C CA . PHE B 1 113 ? 11.291 44.516 6.499 0.80 20.36 113 PHE B CA 1
ATOM 3087 C C . PHE B 1 113 ? 11.728 45.905 6.078 0.80 19.91 113 PHE B C 1
ATOM 3088 O O . PHE B 1 113 ? 12.460 46.057 5.098 0.80 20.16 113 PHE B O 1
ATOM 3096 N N . THR B 1 114 ? 11.301 46.908 6.840 0.80 18.45 114 THR B N 1
ATOM 3097 C CA . THR B 1 114 ? 11.740 48.277 6.636 0.80 18.12 114 THR B CA 1
ATOM 3098 C C . THR B 1 114 ? 12.840 48.621 7.641 0.80 17.54 114 THR B C 1
ATOM 3099 O O . THR B 1 114 ? 12.661 48.452 8.852 0.80 17.43 114 THR B O 1
ATOM 3103 N N . HIS B 1 115 ? 13.980 49.098 7.145 0.80 16.96 115 HIS B N 1
ATOM 3104 C CA . HIS B 1 115 ? 15.145 49.390 7.999 0.80 16.47 115 HIS B CA 1
ATOM 3105 C C . HIS B 1 115 ? 15.348 50.884 8.030 0.80 16.59 115 HIS B C 1
ATOM 3106 O O . HIS B 1 115 ? 15.111 51.567 7.022 0.80 16.91 115 HIS B O 1
ATOM 3113 N N . GLU B 1 116 ? 15.779 51.395 9.171 0.80 15.78 116 GLU B N 1
ATOM 3114 C CA . GLU B 1 116 ? 16.101 52.800 9.312 0.80 16.41 116 GLU B CA 1
ATOM 3115 C C . GLU B 1 116 ? 17.457 52.953 9.989 0.80 16.73 116 GLU B C 1
ATOM 3116 O O . GLU B 1 116 ? 17.636 52.562 11.158 0.80 17.60 116 GLU B O 1
ATOM 3122 N N . LEU B 1 117 ? 18.400 53.507 9.246 0.80 15.81 117 LEU B N 1
ATOM 3123 C CA . LEU B 1 117 ? 19.711 53.851 9.774 0.80 15.95 117 LEU B CA 1
ATOM 3124 C C . LEU B 1 117 ? 19.572 55.253 10.348 0.80 15.71 117 LEU B C 1
ATOM 3125 O O . LEU B 1 117 ? 19.096 56.176 9.646 0.80 15.57 117 LEU B O 1
ATOM 3130 N N . TYR B 1 118 ? 19.939 55.421 11.614 0.80 15.06 118 TYR B N 1
ATOM 3131 C CA . TYR B 1 118 ? 19.660 56.692 12.283 0.80 15.00 118 TYR B CA 1
ATOM 3132 C C . TYR B 1 118 ? 20.775 57.149 13.199 0.80 15.35 118 TYR B C 1
ATOM 3133 O O . TYR B 1 118 ? 21.539 56.331 13.715 0.80 15.33 118 TYR B O 1
ATOM 3142 N N . VAL B 1 119 ? 20.878 58.464 13.356 0.80 15.48 119 VAL B N 1
ATOM 3143 C CA . VAL B 1 119 ? 21.745 59.067 14.358 0.80 16.08 119 VAL B CA 1
ATOM 3144 C C . VAL B 1 119 ? 20.856 59.492 15.515 0.80 16.73 119 VAL B C 1
ATOM 3145 O O . VAL B 1 119 ? 19.809 60.142 15.304 0.80 16.59 119 VAL B O 1
ATOM 3149 N N . GLU B 1 120 ? 21.284 59.132 16.720 0.80 17.10 120 GLU B N 1
ATOM 3150 C CA . GLU B 1 120 ? 20.539 59.345 17.959 0.80 18.19 120 GLU B CA 1
ATOM 3151 C C . GLU B 1 120 ? 20.430 60.825 18.376 0.80 19.20 120 GLU B C 1
ATOM 3152 O O . GLU B 1 120 ? 21.380 61.601 18.182 0.80 19.56 120 GLU B O 1
ATOM 3158 N N . SER B 1 121 ? 19.271 61.207 18.916 0.80 19.58 121 SER B N 1
ATOM 3159 C CA . SER B 1 121 ? 19.094 62.486 19.602 0.80 20.53 121 SER B CA 1
ATOM 3160 C C . SER B 1 121 ? 19.417 62.290 21.070 0.80 21.19 121 SER B C 1
ATOM 3161 O O . SER B 1 121 ? 19.083 61.264 21.637 0.80 20.83 121 SER B O 1
ATOM 3164 N N . SER B 1 122 ? 20.046 63.275 21.706 0.80 22.27 122 SER B N 1
ATOM 3165 C CA . SER B 1 122 ? 20.404 63.096 23.116 0.80 23.36 122 SER B CA 1
ATOM 3166 C C . SER B 1 122 ? 19.130 62.981 23.950 0.80 23.45 122 SER B C 1
ATOM 3167 O O . SER B 1 122 ? 18.072 63.456 23.553 0.80 23.48 122 SER B O 1
ATOM 3170 N N . PHE B 1 123 ? 19.224 62.273 25.063 0.80 23.52 123 PHE B N 1
ATOM 3171 C CA . PHE B 1 123 ? 18.110 62.116 25.997 0.80 23.87 123 PHE B CA 1
ATOM 3172 C C . PHE B 1 123 ? 18.667 61.966 27.410 0.80 24.74 123 PHE B C 1
ATOM 3173 O O . PHE B 1 123 ? 19.808 61.547 27.580 0.80 24.39 123 PHE B O 1
ATOM 3181 N N . PRO B 1 124 ? 17.860 62.314 28.433 0.80 25.75 124 PRO B N 1
ATOM 3182 C CA . PRO B 1 124 ? 18.377 62.289 29.791 0.80 26.30 124 PRO B CA 1
ATOM 3183 C C . PRO B 1 124 ? 18.431 60.887 30.365 0.80 26.96 124 PRO B C 1
ATOM 3184 O O . PRO B 1 124 ? 17.750 59.983 29.883 0.80 26.76 124 PRO B O 1
ATOM 3188 N N . THR B 1 125 ? 19.275 60.715 31.376 0.80 27.56 125 THR B N 1
ATOM 3189 C CA . THR B 1 125 ? 19.363 59.472 32.130 0.80 28.45 125 THR B CA 1
ATOM 3190 C C . THR B 1 125 ? 18.042 59.193 32.851 0.80 28.35 125 THR B C 1
ATOM 3191 O O . THR B 1 125 ? 17.325 60.118 33.220 0.80 28.15 125 THR B O 1
ATOM 3195 N N . ASP B 1 126 ? 17.709 57.916 33.024 0.80 28.41 126 ASP B N 1
ATOM 3196 C CA . ASP B 1 126 ? 16.556 57.533 33.836 0.80 28.44 126 ASP B CA 1
ATOM 3197 C C . ASP B 1 126 ? 17.033 56.414 34.765 0.80 28.05 126 ASP B C 1
ATOM 3198 O O . ASP B 1 126 ? 16.915 55.237 34.442 0.80 27.85 126 ASP B O 1
ATOM 3203 N N . PRO B 1 127 ? 17.592 56.795 35.928 0.80 27.97 127 PRO B N 1
ATOM 3204 C CA . PRO B 1 127 ? 18.254 55.853 36.843 0.80 27.62 127 PRO B CA 1
ATOM 3205 C C . PRO B 1 127 ? 17.393 54.663 37.278 0.80 27.18 127 PRO B C 1
ATOM 3206 O O . PRO B 1 127 ? 17.873 53.532 37.214 0.80 27.34 127 PRO B O 1
ATOM 3210 N N . VAL B 1 128 ? 16.138 54.887 37.679 0.80 26.86 128 VAL B N 1
ATOM 3211 C CA . VAL B 1 128 ? 15.317 53.768 38.128 0.80 26.55 128 VAL B CA 1
ATOM 3212 C C . VAL B 1 128 ? 15.129 52.784 36.987 0.80 26.37 128 VAL B C 1
ATOM 3213 O O . VAL B 1 128 ? 15.397 51.587 37.117 0.80 26.56 128 VAL B O 1
ATOM 3217 N N . LEU B 1 129 ? 14.718 53.293 35.843 0.80 25.96 129 LEU B N 1
ATOM 3218 C CA . LEU B 1 129 ? 14.432 52.427 34.721 0.80 25.60 129 LEU B CA 1
ATOM 3219 C C . LEU B 1 129 ? 15.707 51.746 34.233 0.80 25.51 129 LEU B C 1
ATOM 3220 O O . LEU B 1 129 ? 15.703 50.564 33.913 0.80 25.81 129 LEU B O 1
ATOM 3225 N N . GLU B 1 130 ? 16.810 52.478 34.226 0.80 25.24 130 GLU B N 1
ATOM 3226 C CA . GLU B 1 130 ? 18.079 51.899 33.781 0.80 25.28 130 GLU B CA 1
ATOM 3227 C C . GLU B 1 130 ? 18.615 50.809 34.711 0.80 24.89 130 GLU B C 1
ATOM 3228 O O . GLU B 1 130 ? 19.398 49.955 34.293 0.80 25.28 130 GLU B O 1
ATOM 3234 N N . SER B 1 131 ? 18.187 50.821 35.965 0.80 24.16 131 SER B N 1
ATOM 3235 C CA . SER B 1 131 ? 18.586 49.772 36.887 0.80 23.28 131 SER B CA 1
ATOM 3236 C C . SER B 1 131 ? 17.840 48.475 36.590 0.80 22.52 131 SER B C 1
ATOM 3237 O O . SER B 1 131 ? 18.112 47.451 37.211 0.80 22.98 131 SER B O 1
ATOM 3240 N N . LEU B 1 132 ? 16.896 48.508 35.650 0.80 21.30 132 LEU B N 1
ATOM 3241 C CA . LEU B 1 132 ? 16.016 47.357 35.427 0.80 20.55 132 LEU B CA 1
ATOM 3242 C C . LEU B 1 132 ? 16.305 46.540 34.156 0.80 19.87 132 LEU B C 1
ATOM 3243 O O . LEU B 1 132 ? 15.973 45.346 34.090 0.80 19.43 132 LEU B O 1
ATOM 3248 N N . PHE B 1 133 ? 16.893 47.183 33.154 0.80 18.75 133 PHE B N 1
ATOM 3249 C CA . PHE B 1 133 ? 17.052 46.571 31.821 0.80 18.25 133 PHE B CA 1
ATOM 3250 C C . PHE B 1 133 ? 18.444 46.807 31.276 0.80 18.26 133 PHE B C 1
ATOM 3251 O O . PHE B 1 133 ? 19.015 47.893 31.469 0.80 17.76 133 PHE B O 1
ATOM 3259 N N . VAL B 1 134 ? 19.010 45.777 30.647 0.80 18.21 134 VAL B N 1
ATOM 3260 C CA . VAL B 1 134 ? 20.223 45.973 29.857 0.80 18.57 134 VAL B CA 1
ATOM 3261 C C . VAL B 1 134 ? 19.767 46.567 28.507 0.80 18.79 134 VAL B C 1
ATOM 3262 O O . VAL B 1 134 ? 19.128 45.880 27.688 0.80 19.03 134 VAL B O 1
ATOM 3266 N N . CYS B 1 135 ? 20.080 47.840 28.287 0.80 19.37 135 CYS B N 1
ATOM 3267 C CA . CYS B 1 135 ? 19.607 48.563 27.094 0.80 19.67 135 CYS B CA 1
ATOM 3268 C C . CYS B 1 135 ? 20.535 49.714 26.758 0.80 20.49 135 CYS B C 1
ATOM 3269 O O . CYS B 1 135 ? 20.900 50.471 27.627 0.80 20.83 135 CYS B O 1
ATOM 3272 N N . GLY B 1 136 ? 20.935 49.838 25.497 0.80 21.52 136 GLY B N 1
ATOM 3273 C CA . GLY B 1 136 ? 21.772 50.960 25.061 0.80 21.97 136 GLY B CA 1
ATOM 3274 C C . GLY B 1 136 ? 23.184 50.907 25.614 0.80 22.97 136 GLY B C 1
ATOM 3275 O O . GLY B 1 136 ? 23.853 49.869 25.570 0.80 22.45 136 GLY B O 1
ATOM 3276 N N . GLU B 1 137 ? 23.641 52.031 26.143 0.80 23.45 137 GLU B N 1
ATOM 3277 C CA . GLU B 1 137 ? 25.006 52.112 26.663 0.80 25.58 137 GLU B CA 1
ATOM 3278 C C . GLU B 1 137 ? 25.055 51.709 28.139 0.80 24.84 137 GLU B C 1
ATOM 3279 O O . GLU B 1 137 ? 24.354 52.282 28.978 0.80 25.27 137 GLU B O 1
ATOM 3285 N N . GLU B 1 138 ? 25.869 50.706 28.431 0.80 24.50 138 GLU B N 1
ATOM 3286 C CA . GLU B 1 138 ? 26.070 50.189 29.788 0.80 24.44 138 GLU B CA 1
ATOM 3287 C C . GLU B 1 138 ? 27.547 50.352 30.221 0.80 24.71 138 GLU B C 1
ATOM 3288 O O . GLU B 1 138 ? 28.404 50.693 29.412 0.80 24.93 138 GLU B O 1
ATOM 3294 N N . ALA B 1 139 ? 27.832 50.105 31.492 0.80 24.85 139 ALA B N 1
ATOM 3295 C CA . ALA B 1 139 ? 29.205 50.132 32.008 0.80 25.23 139 ALA B CA 1
ATOM 3296 C C . ALA B 1 139 ? 30.102 49.161 31.251 0.80 25.09 139 ALA B C 1
ATOM 3297 O O . ALA B 1 139 ? 31.292 49.427 31.058 0.80 25.24 139 ALA B O 1
ATOM 3299 N N . ASN B 1 140 ? 29.535 48.030 30.834 0.80 24.67 140 ASN B N 1
ATOM 3300 C CA . ASN B 1 140 ? 30.320 46.990 30.152 0.80 24.18 140 ASN B CA 1
ATOM 3301 C C . ASN B 1 140 ? 30.155 46.975 28.627 0.80 24.04 140 ASN B C 1
ATOM 3302 O O . ASN B 1 140 ? 30.490 45.982 27.961 0.80 24.29 140 ASN B O 1
ATOM 3307 N N . GLY B 1 141 ? 29.642 48.067 28.063 0.80 22.91 141 GLY B N 1
ATOM 3308 C CA . GLY B 1 141 ? 29.574 48.164 26.612 0.80 21.76 141 GLY B CA 1
ATOM 3309 C C . GLY B 1 141 ? 28.290 48.733 26.045 0.80 20.79 141 GLY B C 1
ATOM 3310 O O . GLY B 1 141 ? 27.527 49.413 26.748 0.80 20.19 141 GLY B O 1
ATOM 3311 N N . ILE B 1 142 ? 28.075 48.469 24.756 0.80 20.32 142 ILE B N 1
ATOM 3312 C CA . ILE B 1 142 ? 26.889 48.945 24.036 0.80 19.62 142 ILE B CA 1
ATOM 3313 C C . ILE B 1 142 ? 26.042 47.736 23.669 0.80 19.19 142 ILE B C 1
ATOM 3314 O O . ILE B 1 142 ? 26.568 46.728 23.175 0.80 18.89 142 ILE B O 1
ATOM 3319 N N . PHE B 1 143 ? 24.741 47.826 23.913 0.80 17.87 143 PHE B N 1
ATOM 3320 C CA . PHE B 1 143 ? 23.885 46.649 23.807 0.80 17.60 143 PHE B CA 1
ATOM 3321 C C . PHE B 1 143 ? 22.652 46.796 22.932 0.80 17.23 143 PHE B C 1
ATOM 3322 O O . PHE B 1 143 ? 22.085 45.800 22.512 0.80 17.62 143 PHE B O 1
ATOM 3330 N N . GLY B 1 144 ? 22.222 48.026 22.666 0.80 17.12 144 GLY B N 1
ATOM 3331 C CA . GLY B 1 144 ? 20.917 48.245 22.025 0.80 16.40 144 GLY B CA 1
ATOM 3332 C C . GLY B 1 144 ? 19.818 47.680 22.910 0.80 16.51 144 GLY B C 1
ATOM 3333 O O . GLY B 1 144 ? 20.072 47.332 24.065 0.80 16.53 144 GLY B O 1
ATOM 3334 N N . LEU B 1 145 ? 18.603 47.546 22.379 0.80 15.36 145 LEU B N 1
ATOM 3335 C CA . LEU B 1 145 ? 17.452 47.204 23.227 0.80 15.05 145 LEU B CA 1
ATOM 3336 C C . LEU B 1 145 ? 17.252 45.712 23.535 0.80 14.76 145 LEU B C 1
ATOM 3337 O O . LEU B 1 145 ? 16.525 45.363 24.473 0.80 14.15 145 LEU B O 1
ATOM 3342 N N . GLY B 1 146 ? 17.865 44.836 22.732 0.80 14.77 146 GLY B N 1
ATOM 3343 C CA . GLY B 1 146 ? 17.579 43.406 22.795 0.80 14.48 146 GLY B CA 1
ATOM 3344 C C . GLY B 1 146 ? 17.858 42.760 21.466 0.80 14.60 146 GLY B C 1
ATOM 3345 O O . GLY B 1 146 ? 18.650 43.269 20.701 0.80 13.67 146 GLY B O 1
ATOM 3346 N N . HIS B 1 147 ? 17.199 41.641 21.186 0.80 14.61 147 HIS B N 1
ATOM 3347 C CA . HIS B 1 147 ? 17.379 40.998 19.893 0.80 16.03 147 HIS B CA 1
ATOM 3348 C C . HIS B 1 147 ? 16.088 40.673 19.220 0.80 17.13 147 HIS B C 1
ATOM 3349 O O . HIS B 1 147 ? 15.056 40.476 19.878 0.80 17.22 147 HIS B O 1
ATOM 3356 N N . LEU B 1 148 ? 16.172 40.615 17.900 0.80 17.92 148 LEU B N 1
ATOM 3357 C CA . LEU B 1 148 ? 15.059 40.266 17.053 0.80 19.01 148 LEU B CA 1
ATOM 3358 C C . LEU B 1 148 ? 15.450 39.025 16.275 0.80 20.02 148 LEU B C 1
ATOM 3359 O O . LEU B 1 148 ? 16.510 38.992 15.637 0.80 20.79 148 LEU B O 1
ATOM 3364 N N . VAL B 1 149 ? 14.610 37.999 16.308 0.80 20.36 149 VAL B N 1
ATOM 3365 C CA . VAL B 1 149 ? 14.867 36.830 15.496 0.80 20.73 149 VAL B CA 1
ATOM 3366 C C . VAL B 1 149 ? 13.836 36.772 14.357 0.80 21.29 149 VAL B C 1
ATOM 3367 O O . VAL B 1 149 ? 12.619 36.844 14.599 0.80 21.10 149 VAL B O 1
ATOM 3371 N N . VAL B 1 150 ? 14.336 36.686 13.120 0.80 21.66 150 VAL B N 1
ATOM 3372 C CA . VAL B 1 150 ? 13.477 36.720 11.936 0.80 22.38 150 VAL B CA 1
ATOM 3373 C C . VAL B 1 150 ? 13.603 35.490 11.030 0.80 23.59 150 VAL B C 1
ATOM 3374 O O . VAL B 1 150 ? 14.661 34.824 10.976 0.80 23.37 150 VAL B O 1
ATOM 3378 N N . ILE B 1 151 ? 12.500 35.199 10.338 0.80 24.37 151 ILE B N 1
ATOM 3379 C CA . ILE B 1 151 ? 12.424 34.147 9.326 0.80 25.29 151 ILE B CA 1
ATOM 3380 C C . ILE B 1 151 ? 12.541 34.769 7.939 0.80 25.68 151 ILE B C 1
ATOM 3381 O O . ILE B 1 151 ? 11.816 35.721 7.609 0.80 26.07 151 ILE B O 1
ATOM 3386 N N . VAL B 1 152 ? 13.470 34.249 7.133 0.80 26.14 152 VAL B N 1
ATOM 3387 C CA . VAL B 1 152 ? 13.695 34.767 5.782 0.80 26.34 152 VAL B CA 1
ATOM 3388 C C . VAL B 1 152 ? 13.735 33.656 4.704 0.80 26.96 152 VAL B C 1
ATOM 3389 O O . VAL B 1 152 ? 13.983 32.487 5.006 0.80 26.98 152 VAL B O 1
ATOM 3393 N N . ALA B 1 153 ? 13.478 34.037 3.453 0.80 27.25 153 ALA B N 1
ATOM 3394 C CA . ALA B 1 153 ? 13.468 33.085 2.337 0.80 27.61 153 ALA B CA 1
ATOM 3395 C C . ALA B 1 153 ? 14.854 32.502 2.093 0.80 27.78 153 ALA B C 1
ATOM 3396 O O . ALA B 1 153 ? 15.014 31.292 1.961 0.80 28.27 153 ALA B O 1
ATOM 3398 N N . ASP B 1 154 ? 15.853 33.374 2.034 0.80 27.80 154 ASP B N 1
ATOM 3399 C CA . ASP B 1 154 ? 17.207 32.979 1.687 0.80 27.54 154 ASP B CA 1
ATOM 3400 C C . ASP B 1 154 ? 18.128 33.418 2.817 0.80 26.93 154 ASP B C 1
ATOM 3401 O O . ASP B 1 154 ? 18.600 34.553 2.841 0.80 26.63 154 ASP B O 1
ATOM 3406 N N . ARG B 1 155 ? 18.379 32.509 3.753 0.80 26.47 155 ARG B N 1
ATOM 3407 C CA . ARG B 1 155 ? 19.152 32.844 4.960 0.80 26.48 155 ARG B CA 1
ATOM 3408 C C . ARG B 1 155 ? 20.560 33.357 4.642 0.80 25.93 155 ARG B C 1
ATOM 3409 O O . ARG B 1 155 ? 21.021 34.326 5.243 0.80 26.00 155 ARG B O 1
ATOM 3417 N N . ALA B 1 156 ? 21.237 32.718 3.691 0.80 25.51 156 ALA B N 1
ATOM 3418 C CA . ALA B 1 156 ? 22.634 33.042 3.379 0.80 24.95 156 ALA B CA 1
ATOM 3419 C C . ALA B 1 156 ? 22.803 34.431 2.781 0.80 24.80 156 ALA B C 1
ATOM 3420 O O . ALA B 1 156 ? 23.749 35.147 3.114 0.80 24.56 156 ALA B O 1
ATOM 3422 N N . LYS B 1 157 ? 21.893 34.816 1.889 0.80 24.54 157 LYS B N 1
ATOM 3423 C CA . LYS B 1 157 ? 21.959 36.145 1.289 0.80 24.17 157 LYS B CA 1
ATOM 3424 C C . LYS B 1 157 ? 21.709 37.218 2.336 0.80 23.68 157 LYS B C 1
ATOM 3425 O O . LYS B 1 157 ? 22.454 38.194 2.430 0.80 24.06 157 LYS B O 1
ATOM 3431 N N . THR B 1 158 ? 20.665 37.024 3.129 0.80 23.64 158 THR B N 1
ATOM 3432 C CA . THR B 1 158 ? 20.334 37.950 4.207 0.80 23.63 158 THR B CA 1
ATOM 3433 C C . THR B 1 158 ? 21.473 38.010 5.215 0.80 23.25 158 THR B C 1
ATOM 3434 O O . THR B 1 158 ? 21.850 39.084 5.668 0.80 23.28 158 THR B O 1
ATOM 3438 N N . GLN B 1 159 ? 22.029 36.851 5.563 0.80 23.23 159 GLN B N 1
ATOM 3439 C CA . GLN B 1 159 ? 23.189 36.840 6.443 0.80 23.17 159 GLN B CA 1
ATOM 3440 C C . GLN B 1 159 ? 24.328 37.636 5.850 0.80 22.77 159 GLN B C 1
ATOM 3441 O O . GLN B 1 159 ? 24.946 38.441 6.536 0.80 23.16 159 GLN B O 1
ATOM 3447 N N . SER B 1 160 ? 24.592 37.460 4.566 0.80 23.22 160 SER B N 1
ATOM 3448 C CA . SER B 1 160 ? 25.700 38.200 3.976 0.80 24.10 160 SER B CA 1
ATOM 3449 C C . SER B 1 160 ? 25.385 39.715 3.841 0.80 23.67 160 SER B C 1
ATOM 3450 O O . SER B 1 160 ? 26.289 40.556 3.874 0.80 24.04 160 SER B O 1
ATOM 3453 N N . PHE B 1 161 ? 24.110 40.070 3.734 0.80 23.51 161 PHE B N 1
ATOM 3454 C CA . PHE B 1 161 ? 23.737 41.503 3.796 0.80 23.02 161 PHE B CA 1
ATOM 3455 C C . PHE B 1 161 ? 24.047 42.080 5.189 0.80 22.34 161 PHE B C 1
ATOM 3456 O O . PHE B 1 161 ? 24.730 43.087 5.305 0.80 22.10 161 PHE B O 1
ATOM 3464 N N . PHE B 1 162 ? 23.576 41.411 6.245 0.80 21.65 162 PHE B N 1
ATOM 3465 C CA . PHE B 1 162 ? 23.848 41.859 7.615 0.80 21.37 162 PHE B CA 1
ATOM 3466 C C . PHE B 1 162 ? 25.343 41.919 7.888 0.80 21.77 162 PHE B C 1
ATOM 3467 O O . PHE B 1 162 ? 25.841 42.870 8.507 0.80 21.46 162 PHE B O 1
ATOM 3475 N N . THR B 1 163 ? 26.061 40.906 7.414 0.80 22.15 163 THR B N 1
ATOM 3476 C CA . THR B 1 163 ? 27.494 40.814 7.656 0.80 22.96 163 THR B CA 1
ATOM 3477 C C . THR B 1 163 ? 28.316 41.779 6.806 0.80 23.26 163 THR B C 1
ATOM 3478 O O . THR B 1 163 ? 29.100 42.567 7.334 0.80 23.24 163 THR B O 1
ATOM 3482 N N . ASP B 1 164 ? 28.151 41.722 5.485 0.80 24.00 164 ASP B N 1
ATOM 3483 C CA . ASP B 1 164 ? 29.042 42.483 4.598 0.80 24.61 164 ASP B CA 1
ATOM 3484 C C . ASP B 1 164 ? 28.624 43.938 4.372 0.80 24.25 164 ASP B C 1
ATOM 3485 O O . ASP B 1 164 ? 29.457 44.770 4.000 0.80 24.56 164 ASP B O 1
ATOM 3490 N N . VAL B 1 165 ? 27.344 44.241 4.581 0.80 23.62 165 VAL B N 1
ATOM 3491 C CA . VAL B 1 165 ? 26.836 45.595 4.339 0.80 23.00 165 VAL B CA 1
ATOM 3492 C C . VAL B 1 165 ? 26.632 46.331 5.651 0.80 22.15 165 VAL B C 1
ATOM 3493 O O . VAL B 1 165 ? 27.068 47.461 5.798 0.80 21.90 165 VAL B O 1
ATOM 3497 N N . LEU B 1 166 ? 25.984 45.678 6.611 0.80 21.42 166 LEU B N 1
ATOM 3498 C CA . LEU B 1 166 ? 25.628 46.325 7.869 0.80 20.56 166 LEU B CA 1
ATOM 3499 C C . LEU B 1 166 ? 26.720 46.167 8.922 0.80 20.95 166 LEU B C 1
ATOM 3500 O O . LEU B 1 166 ? 26.769 46.909 9.902 0.80 20.48 166 LEU B O 1
ATOM 3505 N N . GLY B 1 167 ? 27.604 45.190 8.711 0.80 20.77 167 GLY B N 1
ATOM 3506 C CA . GLY B 1 167 ? 28.810 45.088 9.519 0.80 20.23 167 GLY B CA 1
ATOM 3507 C C . GLY B 1 167 ? 28.683 44.193 10.729 0.80 19.83 167 GLY B C 1
ATOM 3508 O O . GLY B 1 167 ? 29.490 44.288 11.627 0.80 19.81 167 GLY B O 1
ATOM 3509 N N . PHE B 1 168 ? 27.679 43.323 10.749 0.80 19.84 168 PHE B N 1
ATOM 3510 C CA . PHE B 1 168 ? 27.487 42.393 11.854 0.80 20.38 168 PHE B CA 1
ATOM 3511 C C . PHE B 1 168 ? 28.520 41.271 11.770 0.80 20.97 168 PHE B C 1
ATOM 3512 O O . PHE B 1 168 ? 29.070 41.017 10.693 0.80 21.25 168 PHE B O 1
ATOM 3520 N N . GLY B 1 169 ? 28.768 40.601 12.894 0.80 21.31 169 GLY B N 1
ATOM 3521 C CA . GLY B 1 169 ? 29.664 39.433 12.935 0.80 21.66 169 GLY B CA 1
ATOM 3522 C C . GLY B 1 169 ? 28.867 38.238 13.405 0.80 22.20 169 GLY B C 1
ATOM 3523 O O . GLY B 1 169 ? 27.882 38.390 14.127 0.80 22.08 169 GLY B O 1
ATOM 3524 N N . LEU B 1 170 ? 29.274 37.051 12.980 0.80 22.66 170 LEU B N 1
ATOM 3525 C CA . LEU B 1 170 ? 28.606 35.819 13.370 0.80 23.10 170 LEU B CA 1
ATOM 3526 C C . LEU B 1 170 ? 29.018 35.440 14.787 0.80 23.32 170 LEU B C 1
ATOM 3527 O O . LEU B 1 170 ? 30.207 35.431 15.116 0.80 23.89 170 LEU B O 1
ATOM 3532 N N . SER B 1 171 ? 28.046 35.145 15.639 0.80 23.40 171 SER B N 1
ATOM 3533 C CA . SER B 1 171 ? 28.357 34.751 17.010 0.80 24.13 171 SER B CA 1
ATOM 3534 C C . SER B 1 171 ? 28.516 33.252 17.040 0.80 24.77 171 SER B C 1
ATOM 3535 O O . SER B 1 171 ? 29.549 32.730 17.474 0.80 24.90 171 SER B O 1
ATOM 3538 N N . ASP B 1 172 ? 27.494 32.564 16.550 0.80 24.85 172 ASP B N 1
ATOM 3539 C CA . ASP B 1 172 ? 27.487 31.124 16.540 0.80 25.84 172 ASP B CA 1
ATOM 3540 C C . ASP B 1 172 ? 26.313 30.632 15.734 0.80 26.71 172 ASP B C 1
ATOM 3541 O O . ASP B 1 172 ? 25.458 31.426 15.305 0.80 27.14 172 ASP B O 1
ATOM 3546 N N . ARG B 1 173 ? 26.279 29.322 15.534 0.80 27.48 173 ARG B N 1
ATOM 3547 C CA . ARG B 1 173 ? 25.211 28.674 14.814 0.80 28.15 173 ARG B CA 1
ATOM 3548 C C . ARG B 1 173 ? 24.676 27.549 15.687 0.80 28.89 173 ARG B C 1
ATOM 3549 O O . ARG B 1 173 ? 25.453 26.790 16.265 0.80 28.86 173 ARG B O 1
ATOM 3557 N N . VAL B 1 174 ? 23.354 27.449 15.793 0.80 29.44 174 VAL B N 1
ATOM 3558 C CA . VAL B 1 174 ? 22.730 26.373 16.556 0.80 30.41 174 VAL B CA 1
ATOM 3559 C C . VAL B 1 174 ? 21.889 25.538 15.601 0.80 31.87 174 VAL B C 1
ATOM 3560 O O . VAL B 1 174 ? 20.992 26.062 14.926 0.80 31.69 174 VAL B O 1
ATOM 3564 N N . THR B 1 175 ? 22.196 24.243 15.537 0.80 33.25 175 THR B N 1
ATOM 3565 C CA . THR B 1 175 ? 21.593 23.358 14.554 0.80 35.05 175 THR B CA 1
ATOM 3566 C C . THR B 1 175 ? 21.121 22.068 15.198 0.80 36.12 175 THR B C 1
ATOM 3567 O O . THR B 1 175 ? 21.887 21.384 15.877 0.80 36.10 175 THR B O 1
ATOM 3571 N N . TRP B 1 176 ? 19.849 21.752 14.984 0.80 37.45 176 TRP B N 1
ATOM 3572 C CA . TRP B 1 176 ? 19.287 20.469 15.377 0.80 38.99 176 TRP B CA 1
ATOM 3573 C C . TRP B 1 176 ? 18.203 20.069 14.373 0.80 39.62 176 TRP B C 1
ATOM 3574 O O . TRP B 1 176 ? 17.956 20.811 13.423 0.80 40.13 176 TRP B O 1
ATOM 3585 N N . PRO B 1 177 ? 17.586 18.886 14.543 0.80 40.22 177 PRO B N 1
ATOM 3586 C CA . PRO B 1 177 ? 16.660 18.383 13.518 0.80 40.37 177 PRO B CA 1
ATOM 3587 C C . PRO B 1 177 ? 15.567 19.363 13.081 0.80 40.43 177 PRO B C 1
ATOM 3588 O O . PRO B 1 177 ? 15.161 19.348 11.909 0.80 40.70 177 PRO B O 1
ATOM 3592 N N . GLU B 1 178 ? 15.107 20.218 13.991 0.80 40.40 178 GLU B N 1
ATOM 3593 C CA . GLU B 1 178 ? 14.007 21.118 13.647 0.80 40.28 178 GLU B CA 1
ATOM 3594 C C . GLU B 1 178 ? 14.417 22.512 13.168 0.80 39.41 178 GLU B C 1
ATOM 3595 O O . GLU B 1 178 ? 13.617 23.197 12.525 0.80 39.64 178 GLU B O 1
ATOM 3601 N N . ALA B 1 179 ? 15.650 22.930 13.451 0.80 38.30 179 ALA B N 1
ATOM 3602 C CA . ALA B 1 179 ? 16.087 24.268 13.043 0.80 37.12 179 ALA B CA 1
ATOM 3603 C C . ALA B 1 179 ? 17.587 24.430 12.854 0.80 36.33 179 ALA B C 1
ATOM 3604 O O . ALA B 1 179 ? 18.391 23.667 13.417 0.80 36.31 179 ALA B O 1
ATOM 3606 N N . ASP B 1 180 ? 17.944 25.443 12.062 0.80 34.57 180 ASP B N 1
ATOM 3607 C CA . ASP B 1 180 ? 19.327 25.827 11.838 0.80 33.41 180 ASP B CA 1
ATOM 3608 C C . ASP B 1 180 ? 19.418 27.351 11.908 0.80 31.87 180 ASP B C 1
ATOM 3609 O O . ASP B 1 180 ? 19.123 28.050 10.933 0.80 31.54 180 ASP B O 1
ATOM 3614 N N . ILE B 1 181 ? 19.808 27.858 13.078 0.80 30.29 181 ILE B N 1
ATOM 3615 C CA . ILE B 1 181 ? 19.718 29.292 13.365 0.80 28.46 181 ILE B CA 1
ATOM 3616 C C . ILE B 1 181 ? 21.092 29.958 13.467 0.80 27.22 181 ILE B C 1
ATOM 3617 O O . ILE B 1 181 ? 22.020 29.401 14.056 0.80 27.09 181 ILE B O 1
ATOM 3622 N N . PHE B 1 182 ? 21.194 31.153 12.892 0.80 25.48 182 PHE B N 1
ATOM 3623 C CA . PHE B 1 182 ? 22.439 31.909 12.809 0.80 24.07 182 PHE B CA 1
ATOM 3624 C C . PHE B 1 182 ? 22.332 33.222 13.588 0.80 23.48 182 PHE B C 1
ATOM 3625 O O . PHE B 1 182 ? 21.506 34.081 13.265 0.80 22.78 182 PHE B O 1
ATOM 3633 N N . PHE B 1 183 ? 23.191 33.362 14.596 0.80 22.15 183 PHE B N 1
ATOM 3634 C CA . PHE B 1 183 ? 23.125 34.439 15.566 0.80 21.23 183 PHE B CA 1
ATOM 3635 C C . PHE B 1 183 ? 24.204 35.468 15.283 0.80 21.25 183 PHE B C 1
ATOM 3636 O O . PHE B 1 183 ? 25.396 35.123 15.233 0.80 21.03 183 PHE B O 1
ATOM 3644 N N . LEU B 1 184 ? 23.788 36.728 15.132 0.80 20.25 184 LEU B N 1
ATOM 3645 C CA . LEU B 1 184 ? 24.673 37.810 14.683 0.80 20.56 184 LEU B CA 1
ATOM 3646 C C . LEU B 1 184 ? 24.701 38.965 15.656 0.80 20.25 184 LEU B C 1
ATOM 3647 O O . LEU B 1 184 ? 23.658 39.388 16.169 0.80 20.06 184 LEU B O 1
ATOM 3652 N N . HIS B 1 185 ? 25.898 39.499 15.866 0.80 19.95 185 HIS B N 1
ATOM 3653 C CA . HIS B 1 185 ? 26.104 40.587 16.803 0.80 19.97 185 HIS B CA 1
ATOM 3654 C C . HIS B 1 185 ? 26.641 41.815 16.096 0.80 19.62 185 HIS B C 1
ATOM 3655 O O . HIS B 1 185 ? 27.234 41.712 15.019 0.80 19.35 185 HIS B O 1
ATOM 3662 N N . CYS B 1 186 ? 26.454 42.974 16.714 0.80 19.22 186 CYS B N 1
ATOM 3663 C CA . CYS B 1 186 ? 27.073 44.191 16.201 0.80 19.51 186 CYS B CA 1
ATOM 3664 C C . CYS B 1 186 ? 27.695 45.032 17.326 0.80 19.34 186 CYS B C 1
ATOM 3665 O O . CYS B 1 186 ? 28.222 46.121 17.093 0.80 19.79 186 CYS B O 1
ATOM 3668 N N . ASN B 1 187 ? 27.649 44.503 18.543 0.80 19.12 187 ASN B N 1
ATOM 3669 C CA . ASN B 1 187 ? 28.215 45.158 19.727 0.80 19.18 187 ASN B CA 1
ATOM 3670 C C . ASN B 1 187 ? 28.392 44.072 20.802 0.80 19.17 187 ASN B C 1
ATOM 3671 O O . ASN B 1 187 ? 28.582 42.897 20.467 0.80 19.81 187 ASN B O 1
ATOM 3676 N N . GLN B 1 188 ? 28.307 44.456 22.072 0.80 18.88 188 GLN B N 1
ATOM 3677 C CA . GLN B 1 188 ? 28.493 43.538 23.211 0.80 18.90 188 GLN B CA 1
ATOM 3678 C C . GLN B 1 188 ? 27.393 42.500 23.394 0.80 18.97 188 GLN B C 1
ATOM 3679 O O . GLN B 1 188 ? 27.633 41.425 23.962 0.80 18.35 188 GLN B O 1
ATOM 3685 N N . ARG B 1 189 ? 26.176 42.808 22.941 0.80 18.16 189 ARG B N 1
ATOM 3686 C CA . ARG B 1 189 ? 25.076 41.846 23.088 0.80 18.41 189 ARG B CA 1
ATOM 3687 C C . ARG B 1 189 ? 25.338 40.563 22.260 0.80 18.41 189 ARG B C 1
ATOM 3688 O O . ARG B 1 189 ? 25.597 40.651 21.074 0.80 18.43 189 ARG B O 1
ATOM 3696 N N . HIS B 1 190 ? 25.244 39.383 22.874 0.80 18.96 190 HIS B N 1
ATOM 3697 C CA . HIS B 1 190 ? 25.595 38.138 22.189 0.80 18.87 190 HIS B CA 1
ATOM 3698 C C . HIS B 1 190 ? 25.008 38.086 20.779 0.80 19.01 190 HIS B C 1
ATOM 3699 O O . HIS B 1 190 ? 25.691 37.710 19.812 0.80 18.38 190 HIS B O 1
ATOM 3706 N N . HIS B 1 191 ? 23.728 38.425 20.658 0.80 18.31 191 HIS B N 1
ATOM 3707 C CA . HIS B 1 191 ? 23.176 38.682 19.334 0.80 18.14 191 HIS B CA 1
ATOM 3708 C C . HIS B 1 191 ? 22.109 39.757 19.370 0.80 18.42 191 HIS B C 1
ATOM 3709 O O . HIS B 1 191 ? 21.376 39.870 20.340 0.80 18.61 191 HIS B O 1
ATOM 3716 N N . THR B 1 192 ? 22.040 40.518 18.290 0.80 18.63 192 THR B N 1
ATOM 3717 C CA . THR B 1 192 ? 21.042 41.556 18.110 0.80 18.99 192 THR B CA 1
ATOM 3718 C C . THR B 1 192 ? 20.011 41.084 17.077 0.80 19.55 192 THR B C 1
ATOM 3719 O O . THR B 1 192 ? 18.849 41.476 17.108 0.80 19.39 192 THR B O 1
ATOM 3723 N N . VAL B 1 193 ? 20.475 40.247 16.152 0.80 19.99 193 VAL B N 1
ATOM 3724 C CA . VAL B 1 193 ? 19.610 39.598 15.180 0.80 21.24 193 VAL B CA 1
ATOM 3725 C C . VAL B 1 193 ? 19.975 38.132 15.110 0.80 21.72 193 VAL B C 1
ATOM 3726 O O . VAL B 1 193 ? 21.152 37.776 15.213 0.80 22.25 193 VAL B O 1
ATOM 3730 N N . ALA B 1 194 ? 18.975 37.279 14.946 0.80 22.12 194 ALA B N 1
ATOM 3731 C CA . ALA B 1 194 ? 19.225 35.895 14.528 0.80 22.39 194 ALA B CA 1
ATOM 3732 C C . ALA B 1 194 ? 18.378 35.589 13.304 0.80 22.86 194 ALA B C 1
ATOM 3733 O O . ALA B 1 194 ? 17.263 36.107 13.170 0.80 22.34 194 ALA B O 1
ATOM 3735 N N . LEU B 1 195 ? 18.915 34.739 12.430 0.80 23.46 195 LEU B N 1
ATOM 3736 C CA . LEU B 1 195 ? 18.297 34.425 11.145 0.80 24.07 195 LEU B CA 1
ATOM 3737 C C . LEU B 1 195 ? 17.985 32.953 11.002 0.80 24.78 195 LEU B C 1
ATOM 3738 O O . LEU B 1 195 ? 18.812 32.102 11.326 0.80 24.64 195 LEU B O 1
ATOM 3743 N N . SER B 1 196 ? 16.796 32.670 10.488 0.80 25.71 196 SER B N 1
ATOM 3744 C CA . SER B 1 196 ? 16.397 31.317 10.135 0.80 27.36 196 SER B CA 1
ATOM 3745 C C . SER B 1 196 ? 15.666 31.271 8.777 0.80 28.27 196 SER B C 1
ATOM 3746 O O . SER B 1 196 ? 14.926 32.195 8.423 0.80 28.09 196 SER B O 1
ATOM 3749 N N . ALA B 1 197 ? 15.902 30.196 8.021 0.80 29.44 197 ALA B N 1
ATOM 3750 C CA . ALA B 1 197 ? 15.078 29.833 6.866 0.80 30.75 197 ALA B CA 1
ATOM 3751 C C . ALA B 1 197 ? 13.696 29.393 7.360 0.80 31.95 197 ALA B C 1
ATOM 3752 O O . ALA B 1 197 ? 13.522 29.164 8.557 0.80 31.73 197 ALA B O 1
ATOM 3754 N N . PRO B 1 198 ? 12.703 29.272 6.449 0.80 33.55 198 PRO B N 1
ATOM 3755 C CA . PRO B 1 198 ? 11.376 28.817 6.876 0.80 34.71 198 PRO B CA 1
ATOM 3756 C C . PRO B 1 198 ? 11.420 27.492 7.613 0.80 36.11 198 PRO B C 1
ATOM 3757 O O . PRO B 1 198 ? 12.262 26.642 7.330 0.80 36.47 198 PRO B O 1
ATOM 3761 N N . ALA B 1 199 ? 10.516 27.336 8.571 0.80 37.72 199 ALA B N 1
ATOM 3762 C CA . ALA B 1 199 ? 10.423 26.121 9.370 0.80 39.14 199 ALA B CA 1
ATOM 3763 C C . ALA B 1 199 ? 8.960 25.753 9.603 0.80 40.30 199 ALA B C 1
ATOM 3764 O O . ALA B 1 199 ? 8.038 26.499 9.201 0.80 40.86 199 ALA B O 1
ATOM 3766 N N . LEU B 1 200 ? 8.743 24.612 10.257 0.80 41.06 200 LEU B N 1
ATOM 3767 C CA . LEU B 1 200 ? 7.400 24.268 10.712 0.80 41.67 200 LEU B CA 1
ATOM 3768 C C . LEU B 1 200 ? 6.857 25.441 11.517 0.80 41.74 200 LEU B C 1
ATOM 3769 O O . LEU B 1 200 ? 7.393 25.807 12.584 0.80 42.18 200 LEU B O 1
ATOM 3774 N N . GLY B 1 201 ? 5.824 26.057 10.951 0.80 41.51 201 GLY B N 1
ATOM 3775 C CA . GLY B 1 201 ? 5.174 27.195 11.564 0.80 40.91 201 GLY B CA 1
ATOM 3776 C C . GLY B 1 201 ? 5.387 28.462 10.768 0.80 40.55 201 GLY B C 1
ATOM 3777 O O . GLY B 1 201 ? 4.421 29.115 10.384 0.80 41.02 201 GLY B O 1
ATOM 3778 N N . LEU B 1 202 ? 6.648 28.792 10.487 0.80 39.91 202 LEU B N 1
ATOM 3779 C CA . LEU B 1 202 ? 7.003 30.158 10.122 0.80 38.83 202 LEU B CA 1
ATOM 3780 C C . LEU B 1 202 ? 7.424 30.374 8.666 0.80 38.12 202 LEU B C 1
ATOM 3781 O O . LEU B 1 202 ? 8.110 29.544 8.064 0.80 38.34 202 LEU B O 1
ATOM 3786 N N . LYS B 1 203 ? 7.016 31.513 8.119 0.80 36.94 203 LYS B N 1
ATOM 3787 C CA . LYS B 1 203 ? 7.234 31.831 6.716 0.80 35.91 203 LYS B CA 1
ATOM 3788 C C . LYS B 1 203 ? 8.160 33.031 6.589 0.80 34.83 203 LYS B C 1
ATOM 3789 O O . LYS B 1 203 ? 8.327 33.768 7.555 0.80 34.87 203 LYS B O 1
ATOM 3795 N N . PRO B 1 204 ? 8.788 33.219 5.409 0.80 33.82 204 PRO B N 1
ATOM 3796 C CA . PRO B 1 204 ? 9.667 34.374 5.222 0.80 33.15 204 PRO B CA 1
ATOM 3797 C C . PRO B 1 204 ? 9.000 35.671 5.685 0.80 32.54 204 PRO B C 1
ATOM 3798 O O . PRO B 1 204 ? 7.786 35.824 5.530 0.80 32.09 204 PRO B O 1
ATOM 3802 N N . GLY B 1 205 ? 9.787 36.573 6.274 0.80 31.44 205 GLY B N 1
ATOM 3803 C CA . GLY B 1 205 ? 9.296 37.884 6.706 0.80 30.12 205 GLY B CA 1
ATOM 3804 C C . GLY B 1 205 ? 8.537 37.915 8.028 0.80 29.36 205 GLY B C 1
ATOM 3805 O O . GLY B 1 205 ? 8.039 38.968 8.433 0.80 28.92 205 GLY B O 1
ATOM 3806 N N . MET B 1 206 ? 8.418 36.756 8.678 0.80 28.48 206 MET B N 1
ATOM 3807 C CA . MET B 1 206 ? 7.834 36.653 10.016 0.80 28.08 206 MET B CA 1
ATOM 3808 C C . MET B 1 206 ? 8.857 36.906 11.107 0.80 26.73 206 MET B C 1
ATOM 3809 O O . MET B 1 206 ? 10.036 36.570 10.962 0.80 26.16 206 MET B O 1
ATOM 3814 N N . VAL B 1 207 ? 8.391 37.499 12.203 0.80 25.81 207 VAL B N 1
ATOM 3815 C CA . VAL B 1 207 ? 9.200 37.633 13.399 0.80 24.49 207 VAL B CA 1
ATOM 3816 C C . VAL B 1 207 ? 8.993 36.360 14.194 0.80 24.09 207 VAL B C 1
ATOM 3817 O O . VAL B 1 207 ? 7.862 35.990 14.499 0.80 23.73 207 VAL B O 1
ATOM 3821 N N . HIS B 1 208 ? 10.090 35.673 14.492 0.80 23.97 208 HIS B N 1
ATOM 3822 C CA . HIS B 1 208 ? 10.038 34.529 15.389 0.80 23.77 208 HIS B CA 1
ATOM 3823 C C . HIS B 1 208 ? 9.875 35.010 16.833 0.80 22.84 208 HIS B C 1
ATOM 3824 O O . HIS B 1 208 ? 8.921 34.646 17.521 0.80 22.78 208 HIS B O 1
ATOM 3831 N N . HIS B 1 209 ? 10.824 35.812 17.301 0.80 21.70 209 HIS B N 1
ATOM 3832 C CA . HIS B 1 209 ? 10.657 36.466 18.589 0.80 20.92 209 HIS B CA 1
ATOM 3833 C C . HIS B 1 209 ? 11.484 37.712 18.749 0.80 20.51 209 HIS B C 1
ATOM 3834 O O . HIS B 1 209 ? 12.395 38.003 17.965 0.80 19.81 209 HIS B O 1
ATOM 3841 N N . LEU B 1 210 ? 11.123 38.430 19.806 0.80 20.36 210 LEU B N 1
ATOM 3842 C CA . LEU B 1 210 ? 11.798 39.613 20.285 0.80 19.66 210 LEU B CA 1
ATOM 3843 C C . LEU B 1 210 ? 12.285 39.285 21.694 0.80 19.20 210 LEU B C 1
ATOM 3844 O O . LEU B 1 210 ? 11.578 38.608 22.447 0.80 18.97 210 LEU B O 1
ATOM 3849 N N . MET B 1 211 ? 13.455 39.793 22.078 0.80 18.43 211 MET B N 1
ATOM 3850 C CA . MET B 1 211 ? 13.941 39.574 23.436 0.80 18.18 211 MET B CA 1
ATOM 3851 C C . MET B 1 211 ? 14.307 40.874 24.140 0.80 17.64 211 MET B C 1
ATOM 3852 O O . MET B 1 211 ? 14.987 41.717 23.565 0.80 17.20 211 MET B O 1
ATOM 3857 N N . LEU B 1 212 ? 13.866 41.015 25.386 0.80 16.81 212 LEU B N 1
ATOM 3858 C CA . LEU B 1 212 ? 14.349 42.081 26.272 0.80 16.72 212 LEU B CA 1
ATOM 3859 C C . LEU B 1 212 ? 15.153 41.490 27.458 0.80 17.16 212 LEU B C 1
ATOM 3860 O O . LEU B 1 212 ? 14.924 40.359 27.871 0.80 16.88 212 LEU B O 1
ATOM 3865 N N . GLU B 1 213 ? 16.073 42.262 28.005 0.80 17.52 213 GLU B N 1
ATOM 3866 C CA . GLU B 1 213 ? 16.965 41.742 29.028 0.80 18.98 213 GLU B CA 1
ATOM 3867 C C . GLU B 1 213 ? 16.855 42.498 30.344 0.80 18.92 213 GLU B C 1
ATOM 3868 O O . GLU B 1 213 ? 17.167 43.680 30.419 0.80 19.78 213 GLU B O 1
ATOM 3874 N N . ALA B 1 214 ? 16.404 41.811 31.379 0.80 19.81 214 ALA B N 1
ATOM 3875 C CA . ALA B 1 214 ? 16.344 42.386 32.724 0.80 20.45 214 ALA B CA 1
ATOM 3876 C C . ALA B 1 214 ? 17.733 42.392 33.368 0.80 20.96 214 ALA B C 1
ATOM 3877 O O . ALA B 1 214 ? 18.622 41.666 32.924 0.80 20.90 214 ALA B O 1
ATOM 3879 N N . LYS B 1 215 ? 17.907 43.182 34.427 0.80 21.18 215 LYS B N 1
ATOM 3880 C CA . LYS B 1 215 ? 19.177 43.211 35.129 0.80 21.98 215 LYS B CA 1
ATOM 3881 C C . LYS B 1 215 ? 19.261 42.291 36.348 0.80 22.65 215 LYS B C 1
ATOM 3882 O O . LYS B 1 215 ? 20.240 42.334 37.082 0.80 23.12 215 LYS B O 1
ATOM 3888 N N . SER B 1 216 ? 18.253 41.454 36.554 0.80 23.03 216 SER B N 1
ATOM 3889 C CA . SER B 1 216 ? 18.273 40.506 37.667 0.80 23.77 216 SER B CA 1
ATOM 3890 C C . SER B 1 216 ? 17.508 39.253 37.316 0.80 24.19 216 SER B C 1
ATOM 3891 O O . SER B 1 216 ? 16.509 39.303 36.577 0.80 23.70 216 SER B O 1
ATOM 3894 N N . LYS B 1 217 ? 17.964 38.131 37.864 0.80 24.27 217 LYS B N 1
ATOM 3895 C CA . LYS B 1 217 ? 17.279 36.866 37.671 0.80 25.10 217 LYS B CA 1
ATOM 3896 C C . LYS B 1 217 ? 15.849 36.914 38.245 0.80 25.14 217 LYS B C 1
ATOM 3897 O O . LYS B 1 217 ? 14.910 36.362 37.662 0.80 25.49 217 LYS B O 1
ATOM 3903 N N . GLU B 1 218 ? 15.695 37.611 39.362 0.80 25.40 218 GLU B N 1
ATOM 3904 C CA . GLU B 1 218 ? 14.415 37.727 40.061 0.80 25.71 218 GLU B CA 1
ATOM 3905 C C . GLU B 1 218 ? 13.347 38.407 39.192 0.80 24.76 218 GLU B C 1
ATOM 3906 O O . GLU B 1 218 ? 12.181 38.004 39.204 0.80 24.46 218 GLU B O 1
ATOM 3912 N N . GLN B 1 219 ? 13.749 39.431 38.439 0.80 23.98 219 GLN B N 1
ATOM 3913 C CA . GLN B 1 219 ? 12.846 40.052 37.455 0.80 23.34 219 GLN B CA 1
ATOM 3914 C C . GLN B 1 219 ? 12.257 39.013 36.497 0.80 23.09 219 GLN B C 1
ATOM 3915 O O . GLN B 1 219 ? 11.062 39.041 36.202 0.80 22.79 219 GLN B O 1
ATOM 3921 N N . VAL B 1 220 ? 13.097 38.092 36.019 0.80 22.51 220 VAL B N 1
ATOM 3922 C CA . VAL B 1 220 ? 12.641 37.046 35.102 0.80 22.26 220 VAL B CA 1
ATOM 3923 C C . VAL B 1 220 ? 11.649 36.120 35.802 0.80 22.89 220 VAL B C 1
ATOM 3924 O O . VAL B 1 220 ? 10.565 35.845 35.276 0.80 23.12 220 VAL B O 1
ATOM 3928 N N . ASP B 1 221 ? 12.014 35.641 36.994 0.80 23.43 221 ASP B N 1
ATOM 3929 C CA . ASP B 1 221 ? 11.117 34.789 37.786 0.80 23.49 221 ASP B CA 1
ATOM 3930 C C . ASP B 1 221 ? 9.776 35.465 38.112 0.80 23.49 221 ASP B C 1
ATOM 3931 O O . ASP B 1 221 ? 8.728 34.832 38.035 0.80 23.40 221 ASP B O 1
ATOM 3936 N N . ARG B 1 222 ? 9.806 36.745 38.458 0.80 23.50 222 ARG B N 1
ATOM 3937 C CA . ARG B 1 222 ? 8.565 37.475 38.720 0.80 24.26 222 ARG B CA 1
ATOM 3938 C C . ARG B 1 222 ? 7.693 37.598 37.458 0.80 24.29 222 ARG B C 1
ATOM 3939 O O . ARG B 1 222 ? 6.481 37.321 37.491 0.80 24.34 222 ARG B O 1
ATOM 3947 N N . ALA B 1 223 ? 8.317 37.972 36.343 0.80 23.80 223 ALA B N 1
ATOM 3948 C CA . ALA B 1 223 ? 7.588 38.108 35.089 0.80 23.91 223 ALA B CA 1
ATOM 3949 C C . ALA B 1 223 ? 6.931 36.779 34.740 0.80 24.04 223 ALA B C 1
ATOM 3950 O O . ALA B 1 223 ? 5.750 36.735 34.409 0.80 23.68 223 ALA B O 1
ATOM 3952 N N . PHE B 1 224 ? 7.695 35.698 34.842 0.80 24.53 224 PHE B N 1
ATOM 3953 C CA . PHE B 1 224 ? 7.182 34.343 34.578 0.80 25.26 224 PHE B CA 1
ATOM 3954 C C . PHE B 1 224 ? 5.983 33.990 35.454 0.80 25.34 224 PHE B C 1
ATOM 3955 O O . PHE B 1 224 ? 5.000 33.442 34.970 0.80 25.51 224 PHE B O 1
ATOM 3963 N N . ALA B 1 225 ? 6.076 34.291 36.744 0.80 25.82 225 ALA B N 1
ATOM 3964 C CA . ALA B 1 225 ? 4.949 34.106 37.640 0.80 26.44 225 ALA B CA 1
ATOM 3965 C C . ALA B 1 225 ? 3.762 34.942 37.157 0.80 26.79 225 ALA B C 1
ATOM 3966 O O . ALA B 1 225 ? 2.625 34.456 37.146 0.80 26.89 225 ALA B O 1
ATOM 3968 N N . ALA B 1 226 ? 4.025 36.185 36.748 0.80 27.01 226 ALA B N 1
ATOM 3969 C CA . ALA B 1 226 ? 2.948 37.076 36.275 0.80 27.54 226 ALA B CA 1
ATOM 3970 C C . ALA B 1 226 ? 2.178 36.526 35.067 0.80 27.92 226 ALA B C 1
ATOM 3971 O O . ALA B 1 226 ? 0.953 36.616 35.038 0.80 27.86 226 ALA B O 1
ATOM 3973 N N . VAL B 1 227 ? 2.879 35.942 34.093 0.80 28.47 227 VAL B N 1
ATOM 3974 C CA . VAL B 1 227 ? 2.222 35.288 32.954 0.80 29.63 227 VAL B CA 1
ATOM 3975 C C . VAL B 1 227 ? 1.189 34.274 33.472 0.80 30.42 227 VAL B C 1
ATOM 3976 O O . VAL B 1 227 ? 0.032 34.302 33.073 0.80 30.70 227 VAL B O 1
ATOM 3980 N N . LYS B 1 228 ? 1.604 33.410 34.393 0.80 31.51 228 LYS B N 1
ATOM 3981 C CA . LYS B 1 228 ? 0.712 32.390 34.965 0.80 32.45 228 LYS B CA 1
ATOM 3982 C C . LYS B 1 228 ? -0.392 33.008 35.822 0.80 32.65 228 LYS B C 1
ATOM 3983 O O . LYS B 1 228 ? -1.568 32.727 35.619 0.80 32.88 228 LYS B O 1
ATOM 3989 N N . ARG B 1 229 ? -0.011 33.861 36.764 0.80 33.11 229 ARG B N 1
ATOM 3990 C CA . ARG B 1 229 ? -0.975 34.518 37.653 0.80 33.82 229 ARG B CA 1
ATOM 3991 C C . ARG B 1 229 ? -2.064 35.320 36.910 0.80 33.84 229 ARG B C 1
ATOM 3992 O O . ARG B 1 229 ? -3.214 35.371 37.357 0.80 34.08 229 ARG B O 1
ATOM 4000 N N . LEU B 1 230 ? -1.698 35.935 35.787 0.80 33.65 230 LEU B N 1
ATOM 4001 C CA . LEU B 1 230 ? -2.633 36.730 35.004 0.80 33.85 230 LEU B CA 1
ATOM 4002 C C . LEU B 1 230 ? -3.405 35.834 34.055 0.80 34.49 230 LEU B C 1
ATOM 4003 O O . LEU B 1 230 ? -4.167 36.303 33.199 0.80 34.12 230 LEU B O 1
ATOM 4008 N N . GLY B 1 231 ? -3.204 34.531 34.228 0.80 35.16 231 GLY B N 1
ATOM 4009 C CA . GLY B 1 231 ? -3.994 33.523 33.529 0.80 36.10 231 GLY B CA 1
ATOM 4010 C C . GLY B 1 231 ? -3.571 33.234 32.105 0.80 36.65 231 GLY B C 1
ATOM 4011 O O . GLY B 1 231 ? -4.294 32.558 31.379 0.80 37.14 231 GLY B O 1
ATOM 4012 N N . TYR B 1 232 ? -2.411 33.741 31.697 0.80 37.15 232 TYR B N 1
ATOM 4013 C CA . TYR B 1 232 ? -1.909 33.492 30.342 0.80 37.80 232 TYR B CA 1
ATOM 4014 C C . TYR B 1 232 ? -1.143 32.175 30.215 0.80 37.98 232 TYR B C 1
ATOM 4015 O O . TYR B 1 232 ? -0.948 31.446 31.202 0.80 37.93 232 TYR B O 1
ATOM 4024 N N . ASP B 1 233 ? -0.705 31.886 28.992 0.80 38.08 233 ASP B N 1
ATOM 4025 C CA . ASP B 1 233 ? 0.019 30.654 28.708 0.80 38.48 233 ASP B CA 1
ATOM 4026 C C . ASP B 1 233 ? 1.497 30.924 28.436 0.80 38.03 233 ASP B C 1
ATOM 4027 O O . ASP B 1 233 ? 1.876 31.979 27.947 0.80 38.03 233 ASP B O 1
ATOM 4032 N N . VAL B 1 234 ? 2.321 29.944 28.777 0.80 37.50 234 VAL B N 1
ATOM 4033 C CA . VAL B 1 234 ? 3.758 30.004 28.601 0.80 36.55 234 VAL B CA 1
ATOM 4034 C C . VAL B 1 234 ? 4.087 29.308 27.288 0.80 35.92 234 VAL B C 1
ATOM 4035 O O . VAL B 1 234 ? 3.611 28.194 27.054 0.80 36.42 234 VAL B O 1
ATOM 4039 N N . LEU B 1 235 ? 4.883 29.941 26.431 0.80 34.33 235 LEU B N 1
ATOM 4040 C CA . LEU B 1 235 ? 5.337 29.265 25.224 0.80 33.21 235 LEU B CA 1
ATOM 4041 C C . LEU B 1 235 ? 6.477 28.292 25.549 0.80 32.80 235 LEU B C 1
ATOM 4042 O O . LEU B 1 235 ? 6.435 27.121 25.161 0.80 32.37 235 LEU B O 1
ATOM 4047 N N . MET B 1 236 ? 7.490 28.807 26.240 0.80 31.91 236 MET B N 1
ATOM 4048 C CA . MET B 1 236 ? 8.600 28.012 26.745 0.80 31.97 236 MET B CA 1
ATOM 4049 C C . MET B 1 236 ? 8.920 28.387 28.183 0.80 30.52 236 MET B C 1
ATOM 4050 O O . MET B 1 236 ? 9.076 29.568 28.512 0.80 30.20 236 MET B O 1
ATOM 4055 N N . THR B 1 237 ? 9.008 27.369 29.034 0.80 29.08 237 THR B N 1
ATOM 4056 C CA . THR B 1 237 ? 9.254 27.541 30.455 0.80 27.97 237 THR B CA 1
ATOM 4057 C C . THR B 1 237 ? 10.651 28.098 30.656 0.80 27.39 237 THR B C 1
ATOM 4058 O O . THR B 1 237 ? 11.460 28.079 29.726 0.80 27.22 237 THR B O 1
ATOM 4062 N N . ILE B 1 238 ? 10.932 28.579 31.865 0.80 26.57 238 ILE B N 1
ATOM 4063 C CA . ILE B 1 238 ? 12.260 29.057 32.222 0.80 26.31 238 ILE B CA 1
ATOM 4064 C C . ILE B 1 238 ? 13.337 28.041 31.810 0.80 26.44 238 ILE B C 1
ATOM 4065 O O . ILE B 1 238 ? 13.149 26.834 31.922 0.80 26.33 238 ILE B O 1
ATOM 4070 N N . GLY B 1 239 ? 14.453 28.551 31.308 0.80 26.25 239 GLY B N 1
ATOM 4071 C CA . GLY B 1 239 ? 15.549 27.716 30.852 0.80 26.23 239 GLY B CA 1
ATOM 4072 C C . GLY B 1 239 ? 16.789 28.553 30.618 0.80 25.94 239 GLY B C 1
ATOM 4073 O O . GLY B 1 239 ? 16.823 29.732 30.957 0.80 25.08 239 GLY B O 1
ATOM 4074 N N . GLN B 1 240 ? 17.809 27.926 30.049 0.80 25.67 240 GLN B N 1
ATOM 4075 C CA . GLN B 1 240 ? 19.047 28.620 29.739 0.80 26.04 240 GLN B CA 1
ATOM 4076 C C . GLN B 1 240 ? 19.526 28.155 28.376 0.80 25.81 240 GLN B C 1
ATOM 4077 O O . GLN B 1 240 ? 19.600 26.948 28.118 0.80 25.93 240 GLN B O 1
ATOM 4083 N N . HIS B 1 241 ? 19.820 29.122 27.506 0.80 25.33 241 HIS B N 1
ATOM 4084 C CA . HIS B 1 241 ? 20.267 28.837 26.151 0.80 24.98 241 HIS B CA 1
ATOM 4085 C C . HIS B 1 241 ? 21.729 28.451 26.121 0.80 25.13 241 HIS B C 1
ATOM 4086 O O . HIS B 1 241 ? 22.527 28.965 26.900 0.80 24.76 241 HIS B O 1
ATOM 4093 N N . SER B 1 242 ? 22.074 27.553 25.206 0.80 25.58 242 SER B N 1
ATOM 4094 C CA . SER B 1 242 ? 23.435 27.031 25.142 0.80 26.11 242 SER B CA 1
ATOM 4095 C C . SER B 1 242 ? 24.407 28.088 24.646 0.80 26.17 242 SER B C 1
ATOM 4096 O O . SER B 1 242 ? 25.519 28.200 25.161 0.80 26.32 242 SER B O 1
ATOM 4099 N N . ASN B 1 243 ? 23.977 28.886 23.669 0.80 26.24 243 ASN B N 1
ATOM 4100 C CA . ASN B 1 243 ? 24.890 29.845 23.050 0.80 25.96 243 ASN B CA 1
ATOM 4101 C C . ASN B 1 243 ? 25.017 31.157 23.819 0.80 25.95 243 ASN B C 1
ATOM 4102 O O . ASN B 1 243 ? 26.120 31.501 24.279 0.80 26.28 243 ASN B O 1
ATOM 4107 N N . ASP B 1 244 ? 23.909 31.880 23.993 0.80 25.77 244 ASP B N 1
ATOM 4108 C CA . ASP B 1 244 ? 23.970 33.159 24.707 0.80 25.96 244 ASP B CA 1
ATOM 4109 C C . ASP B 1 244 ? 23.938 33.026 26.232 0.80 25.66 244 ASP B C 1
ATOM 4110 O O . ASP B 1 244 ? 24.242 33.986 26.937 0.80 25.88 244 ASP B O 1
ATOM 4115 N N . LYS B 1 245 ? 23.587 31.844 26.741 0.80 25.67 245 LYS B N 1
ATOM 4116 C CA . LYS B 1 245 ? 23.650 31.570 28.194 0.80 25.43 245 LYS B CA 1
ATOM 4117 C C . LYS B 1 245 ? 22.553 32.297 28.957 0.80 25.16 245 LYS B C 1
ATOM 4118 O O . LYS B 1 245 ? 22.546 32.301 30.196 0.80 24.96 245 LYS B O 1
ATOM 4124 N N . VAL B 1 246 ? 21.640 32.928 28.218 0.80 24.57 246 VAL B N 1
ATOM 4125 C CA . VAL B 1 246 ? 20.555 33.692 28.820 0.80 24.13 246 VAL B CA 1
ATOM 4126 C C . VAL B 1 246 ? 19.632 32.789 29.638 0.80 23.48 246 VAL B C 1
ATOM 4127 O O . VAL B 1 246 ? 19.283 31.681 29.220 0.80 23.27 246 VAL B O 1
ATOM 4131 N N . TYR B 1 247 ? 19.267 33.275 30.815 0.80 22.65 247 TYR B N 1
ATOM 4132 C CA . TYR B 1 247 ? 18.238 32.651 31.640 0.80 22.25 247 TYR B CA 1
ATOM 4133 C C . TYR B 1 247 ? 16.939 33.344 31.257 0.80 21.53 247 TYR B C 1
ATOM 4134 O O . TYR B 1 247 ? 16.807 34.541 31.475 0.80 20.51 247 TYR B O 1
ATOM 4143 N N . SER B 1 248 ? 15.989 32.613 30.687 0.80 20.98 248 SER B N 1
ATOM 4144 C CA . SER B 1 248 ? 14.825 33.270 30.100 0.80 20.84 248 SER B CA 1
ATOM 4145 C C . SER B 1 248 ? 13.621 32.370 29.997 0.80 20.91 248 SER B C 1
ATOM 4146 O O . SER B 1 248 ? 13.742 31.147 30.105 0.80 20.74 248 SER B O 1
ATOM 4149 N N . PHE B 1 249 ? 12.460 32.987 29.772 0.80 20.30 249 PHE B N 1
ATOM 4150 C CA . PHE B 1 249 ? 11.263 32.273 29.346 0.80 20.32 249 PHE B CA 1
ATOM 4151 C C . PHE B 1 249 ? 10.672 32.960 28.112 0.80 20.67 249 PHE B C 1
ATOM 4152 O O . PHE B 1 249 ? 11.030 34.099 27.800 0.80 20.47 249 PHE B O 1
ATOM 4160 N N . TYR B 1 250 ? 9.789 32.263 27.408 0.80 20.78 250 TYR B N 1
ATOM 4161 C CA . TYR B 1 250 ? 9.097 32.821 26.240 0.80 21.53 250 TYR B CA 1
ATOM 4162 C C . TYR B 1 250 ? 7.594 32.790 26.453 0.80 22.27 250 TYR B C 1
ATOM 4163 O O . TYR B 1 250 ? 7.047 31.853 27.051 0.80 22.54 250 TYR B O 1
ATOM 4172 N N . MET B 1 251 ? 6.925 33.824 25.965 0.80 22.79 251 MET B N 1
ATOM 4173 C CA . MET B 1 251 ? 5.472 33.848 25.905 0.80 23.47 251 MET B CA 1
ATOM 4174 C C . MET B 1 251 ? 5.041 34.200 24.487 0.80 23.31 251 MET B C 1
ATOM 4175 O O . MET B 1 251 ? 5.760 34.885 23.763 0.80 22.86 251 MET B O 1
ATOM 4180 N N . MET B 1 252 ? 3.881 33.703 24.080 0.80 23.71 252 MET B N 1
ATOM 4181 C CA . MET B 1 252 ? 3.326 34.059 22.788 0.80 24.60 252 MET B CA 1
ATOM 4182 C C . MET B 1 252 ? 2.523 35.345 22.978 0.80 24.60 252 MET B C 1
ATOM 4183 O O . MET B 1 252 ? 1.593 35.376 23.771 0.80 25.14 252 MET B O 1
ATOM 4188 N N . ALA B 1 253 ? 2.917 36.400 22.282 0.80 23.82 253 ALA B N 1
ATOM 4189 C CA . ALA B 1 253 ? 2.233 37.688 22.369 0.80 23.70 253 ALA B CA 1
ATOM 4190 C C . ALA B 1 253 ? 1.072 37.725 21.404 0.80 23.30 253 ALA B C 1
ATOM 4191 O O . ALA B 1 253 ? 1.116 37.070 20.374 0.80 23.02 253 ALA B O 1
ATOM 4193 N N . PRO B 1 254 ? 0.024 38.505 21.724 0.80 23.87 254 PRO B N 1
ATOM 4194 C CA . PRO B 1 254 ? -1.129 38.614 20.820 0.80 23.89 254 PRO B CA 1
ATOM 4195 C C . PRO B 1 254 ? -0.836 39.233 19.450 0.80 24.43 254 PRO B C 1
ATOM 4196 O O . PRO B 1 254 ? -1.632 39.071 18.518 0.80 25.16 254 PRO B O 1
ATOM 4200 N N . ALA B 1 255 ? 0.294 39.913 19.298 0.80 24.12 255 ALA B N 1
ATOM 4201 C CA . ALA B 1 255 ? 0.642 40.461 17.985 0.80 23.95 255 ALA B CA 1
ATOM 4202 C C . ALA B 1 255 ? 1.173 39.391 17.034 0.80 24.16 255 ALA B C 1
ATOM 4203 O O . ALA B 1 255 ? 1.510 39.685 15.883 0.80 24.86 255 ALA B O 1
ATOM 4205 N N . GLY B 1 256 ? 1.273 38.159 17.518 0.80 24.05 256 GLY B N 1
ATOM 4206 C CA . GLY B 1 256 ? 1.546 37.020 16.638 0.80 23.85 256 GLY B CA 1
ATOM 4207 C C . GLY B 1 256 ? 2.981 36.522 16.609 0.80 23.65 256 GLY B C 1
ATOM 4208 O O . GLY B 1 256 ? 3.354 35.778 15.703 0.80 24.40 256 GLY B O 1
ATOM 4209 N N . PHE B 1 257 ? 3.785 36.927 17.589 0.80 22.34 257 PHE B N 1
ATOM 4210 C CA . PHE B 1 257 ? 5.159 36.449 17.720 0.80 21.10 257 PHE B CA 1
ATOM 4211 C C . PHE B 1 257 ? 5.491 36.299 19.201 0.80 20.83 257 PHE B C 1
ATOM 4212 O O . PHE B 1 257 ? 4.797 36.862 20.053 0.80 21.17 257 PHE B O 1
ATOM 4220 N N . ALA B 1 258 ? 6.560 35.565 19.514 0.80 20.11 258 ALA B N 1
ATOM 4221 C CA . ALA B 1 258 ? 6.936 35.338 20.911 0.80 19.53 258 ALA B CA 1
ATOM 4222 C C . ALA B 1 258 ? 7.723 36.509 21.474 0.80 19.14 258 ALA B C 1
ATOM 4223 O O . ALA B 1 258 ? 8.409 37.239 20.744 0.80 19.01 258 ALA B O 1
ATOM 4225 N N . VAL B 1 259 ? 7.592 36.700 22.781 0.80 18.57 259 VAL B N 1
ATOM 4226 C CA . VAL B 1 259 ? 8.379 37.671 23.497 0.80 18.04 259 VAL B CA 1
ATOM 4227 C C . VAL B 1 259 ? 9.155 36.904 24.569 0.80 18.39 259 VAL B C 1
ATOM 4228 O O . VAL B 1 259 ? 8.582 36.076 25.306 0.80 18.04 259 VAL B O 1
ATOM 4232 N N . GLU B 1 260 ? 10.457 37.165 24.615 0.80 18.18 260 GLU B N 1
ATOM 4233 C CA . GLU B 1 260 ? 11.357 36.530 25.571 0.80 18.66 260 GLU B CA 1
ATOM 4234 C C . GLU B 1 260 ? 11.868 37.573 26.561 0.80 18.62 260 GLU B C 1
ATOM 4235 O O . GLU B 1 260 ? 12.232 38.678 26.159 0.80 18.63 260 GLU B O 1
ATOM 4241 N N . LEU B 1 261 ? 11.848 37.245 27.854 0.80 18.28 261 LEU B N 1
ATOM 4242 C CA . LEU B 1 261 ? 12.494 38.092 28.846 0.80 18.43 261 LEU B CA 1
ATOM 4243 C C . LEU B 1 261 ? 13.601 37.290 29.478 0.80 18.84 261 LEU B C 1
ATOM 4244 O O . LEU B 1 261 ? 13.363 36.198 30.010 0.80 19.26 261 LEU B O 1
ATOM 4249 N N . GLY B 1 262 ? 14.820 37.809 29.397 0.80 19.08 262 GLY B N 1
ATOM 4250 C CA . GLY B 1 262 ? 15.974 37.034 29.868 0.80 19.75 262 GLY B CA 1
ATOM 4251 C C . GLY B 1 262 ? 16.912 37.784 30.787 0.80 19.93 262 GLY B C 1
ATOM 4252 O O . GLY B 1 262 ? 16.790 38.995 30.975 0.80 20.13 262 GLY B O 1
ATOM 4253 N N . PHE B 1 263 ? 17.865 37.060 31.347 0.80 20.29 263 PHE B N 1
ATOM 4254 C CA . PHE B 1 263 ? 18.857 37.658 32.199 0.80 21.05 263 PHE B CA 1
ATOM 4255 C C . PHE B 1 263 ? 20.217 36.971 32.008 0.80 21.47 263 PHE B C 1
ATOM 4256 O O . PHE B 1 263 ? 20.280 35.762 31.796 0.80 21.37 263 PHE B O 1
ATOM 4264 N N . GLY B 1 264 ? 21.290 37.753 32.104 0.80 21.93 264 GLY B N 1
ATOM 4265 C CA . GLY B 1 264 ? 22.644 37.208 32.141 0.80 22.88 264 GLY B CA 1
ATOM 4266 C C . GLY B 1 264 ? 23.172 36.761 30.793 0.80 23.59 264 GLY B C 1
ATOM 4267 O O . GLY B 1 264 ? 23.856 35.741 30.698 0.80 23.50 264 GLY B O 1
ATOM 4268 N N . GLY B 1 265 ? 22.852 37.506 29.737 0.80 23.72 265 GLY B N 1
ATOM 4269 C CA . GLY B 1 265 ? 23.391 37.171 28.418 0.80 24.08 265 GLY B CA 1
ATOM 4270 C C . GLY B 1 265 ? 24.917 37.240 28.365 0.80 24.37 265 GLY B C 1
ATOM 4271 O O . GLY B 1 265 ? 25.521 38.122 28.979 0.80 24.30 265 GLY B O 1
ATOM 4272 N N . GLN B 1 266 ? 25.531 36.308 27.633 0.80 24.26 266 GLN B N 1
ATOM 4273 C CA . GLN B 1 266 ? 26.953 36.369 27.340 0.80 24.48 266 GLN B CA 1
ATOM 4274 C C . GLN B 1 266 ? 27.301 37.676 26.629 0.80 24.63 266 GLN B C 1
ATOM 4275 O O . GLN B 1 266 ? 26.646 38.073 25.662 0.80 24.01 266 GLN B O 1
ATOM 4281 N N . VAL B 1 267 ? 28.346 38.340 27.113 0.80 25.05 267 VAL B N 1
ATOM 4282 C CA . VAL B 1 267 ? 28.835 39.576 26.522 0.80 25.29 267 VAL B CA 1
ATOM 4283 C C . VAL B 1 267 ? 29.939 39.259 25.494 0.80 26.16 267 VAL B C 1
ATOM 4284 O O . VAL B 1 267 ? 30.808 38.412 25.745 0.80 26.02 267 VAL B O 1
ATOM 4288 N N . ILE B 1 268 ? 29.890 39.918 24.335 0.80 26.35 268 ILE B N 1
ATOM 4289 C CA . ILE B 1 268 ? 30.984 39.852 23.366 0.80 26.99 268 ILE B CA 1
ATOM 4290 C C . ILE B 1 268 ? 31.949 40.984 23.715 0.80 27.45 268 ILE B C 1
ATOM 4291 O O . ILE B 1 268 ? 31.779 42.134 23.274 0.80 27.93 268 ILE B O 1
ATOM 4296 N N . GLY B 1 269 ? 32.953 40.662 24.520 0.80 27.45 269 GLY B N 1
ATOM 4297 C CA . GLY B 1 269 ? 33.888 41.663 25.006 0.80 27.70 269 GLY B CA 1
ATOM 4298 C C . GLY B 1 269 ? 34.755 42.286 23.937 0.80 28.02 269 GLY B C 1
ATOM 4299 O O . GLY B 1 269 ? 35.028 43.486 23.972 0.80 28.80 269 GLY B O 1
ATOM 4300 N N . ASP B 1 270 ? 35.212 41.486 22.990 0.80 27.99 270 ASP B N 1
ATOM 4301 C CA . ASP B 1 270 ? 36.079 42.004 21.949 0.80 28.50 270 ASP B CA 1
ATOM 4302 C C . ASP B 1 270 ? 35.634 41.388 20.650 0.80 28.29 270 ASP B C 1
ATOM 4303 O O . ASP B 1 270 ? 35.863 40.202 20.418 0.80 27.85 270 ASP B O 1
ATOM 4308 N N . LEU B 1 271 ? 34.969 42.188 19.819 0.80 27.80 271 LEU B N 1
ATOM 4309 C CA . LEU B 1 271 ? 34.358 41.665 18.601 0.80 27.87 271 LEU B CA 1
ATOM 4310 C C . LEU B 1 271 ? 35.401 41.064 17.663 0.80 27.82 271 LEU B C 1
ATOM 4311 O O . LEU B 1 271 ? 35.135 40.063 17.017 0.80 27.94 271 LEU B O 1
ATOM 4316 N N . GLU B 1 272 ? 36.580 41.678 17.609 0.80 27.93 272 GLU B N 1
ATOM 4317 C CA . GLU B 1 272 ? 37.630 41.259 16.677 0.80 28.84 272 GLU B CA 1
ATOM 4318 C C . GLU B 1 272 ? 38.113 39.842 16.924 0.80 28.09 272 GLU B C 1
ATOM 4319 O O . GLU B 1 272 ? 38.438 39.141 15.981 0.80 28.47 272 GLU B O 1
ATOM 4325 N N . SER B 1 273 ? 38.156 39.423 18.183 0.80 27.86 273 SER B N 1
ATOM 4326 C CA . SER B 1 273 ? 38.707 38.117 18.509 0.80 27.80 273 SER B CA 1
ATOM 4327 C C . SER B 1 273 ? 37.647 37.075 18.860 0.80 27.41 273 SER B C 1
ATOM 4328 O O . SER B 1 273 ? 37.999 35.965 19.272 0.80 27.08 273 SER B O 1
ATOM 4331 N N . TRP B 1 274 ? 36.361 37.417 18.699 0.80 26.54 274 TRP B N 1
ATOM 4332 C CA . TRP B 1 274 ? 35.281 36.466 18.995 0.80 26.16 274 TRP B CA 1
ATOM 4333 C C . TRP B 1 274 ? 35.358 35.225 18.111 0.80 26.31 274 TRP B C 1
ATOM 4334 O O . TRP B 1 274 ? 35.496 35.327 16.897 0.80 26.74 274 TRP B O 1
ATOM 4345 N N . HIS B 1 275 ? 35.261 34.055 18.731 0.80 26.61 275 HIS B N 1
ATOM 4346 C CA . HIS B 1 275 ? 35.315 32.779 18.018 0.80 27.03 275 HIS B CA 1
ATOM 4347 C C . HIS B 1 275 ? 33.899 32.303 17.690 0.80 26.80 275 HIS B C 1
ATOM 4348 O O . HIS B 1 275 ? 33.056 32.164 18.588 0.80 26.83 275 HIS B O 1
ATOM 4355 N N . VAL B 1 276 ? 33.631 32.062 16.408 0.80 26.73 276 VAL B N 1
ATOM 4356 C CA . VAL B 1 276 ? 32.329 31.556 15.985 0.80 26.20 276 VAL B CA 1
ATOM 4357 C C . VAL B 1 276 ? 32.086 30.193 16.628 0.80 26.47 276 VAL B C 1
ATOM 4358 O O . VAL B 1 276 ? 32.882 29.267 16.462 0.80 26.48 276 VAL B O 1
ATOM 4362 N N . GLY B 1 277 ? 30.990 30.075 17.370 0.80 26.24 277 GLY B N 1
ATOM 4363 C CA . GLY B 1 277 ? 30.660 28.821 18.030 0.80 26.05 277 GLY B CA 1
ATOM 4364 C C . GLY B 1 277 ? 29.666 27.972 17.257 0.80 26.21 277 GLY B C 1
ATOM 4365 O O . GLY B 1 277 ? 28.993 28.439 16.339 0.80 25.22 277 GLY B O 1
ATOM 4366 N N . PHE B 1 278 ? 29.583 26.704 17.632 0.80 26.84 278 PHE B N 1
ATOM 4367 C CA . PHE B 1 278 ? 28.632 25.779 17.027 0.80 27.67 278 PHE B CA 1
ATOM 4368 C C . PHE B 1 278 ? 28.033 24.917 18.128 0.80 27.94 278 PHE B C 1
ATOM 4369 O O . PHE B 1 278 ? 28.754 24.450 19.014 0.80 27.95 278 PHE B O 1
ATOM 4377 N N . TYR B 1 279 ? 26.717 24.719 18.075 0.80 28.22 279 TYR B N 1
ATOM 4378 C CA . TYR B 1 279 ? 25.989 23.974 19.108 0.80 28.54 279 TYR B CA 1
ATOM 4379 C C . TYR B 1 279 ? 24.944 23.063 18.461 0.80 29.42 279 TYR B C 1
ATOM 4380 O O . TYR B 1 279 ? 24.378 23.409 17.419 0.80 29.46 279 TYR B O 1
ATOM 4389 N N . ASP B 1 280 ? 24.695 21.900 19.069 0.80 30.36 280 ASP B N 1
ATOM 4390 C CA . ASP B 1 280 ? 23.726 20.944 18.515 0.80 31.43 280 ASP B CA 1
ATOM 4391 C C . ASP B 1 280 ? 22.377 20.965 19.229 0.80 31.39 280 ASP B C 1
ATOM 4392 O O . ASP B 1 280 ? 21.458 20.216 18.863 0.80 31.91 280 ASP B O 1
ATOM 4397 N N . ALA B 1 281 ? 22.257 21.807 20.252 0.80 31.15 281 ALA B N 1
ATOM 4398 C CA . ALA B 1 281 ? 20.996 21.972 20.966 0.80 31.09 281 ALA B CA 1
ATOM 4399 C C . ALA B 1 281 ? 20.865 23.407 21.460 0.80 30.85 281 ALA B C 1
ATOM 4400 O O . ALA B 1 281 ? 21.849 23.984 21.921 0.80 30.81 281 ALA B O 1
ATOM 4402 N N . PRO B 1 282 ? 19.649 23.976 21.377 0.80 30.67 282 PRO B N 1
ATOM 4403 C CA . PRO B 1 282 ? 19.461 25.385 21.717 0.80 30.71 282 PRO B CA 1
ATOM 4404 C C . PRO B 1 282 ? 19.525 25.700 23.210 0.80 30.64 282 PRO B C 1
ATOM 4405 O O . PRO B 1 282 ? 19.818 26.850 23.577 0.80 30.71 282 PRO B O 1
ATOM 4409 N N . SER B 1 283 ? 19.278 24.704 24.061 0.80 30.13 283 SER B N 1
ATOM 4410 C CA . SER B 1 283 ? 19.228 24.944 25.504 0.80 30.27 283 SER B CA 1
ATOM 4411 C C . SER B 1 283 ? 20.007 23.946 26.360 0.80 30.51 283 SER B C 1
ATOM 4412 O O . SER B 1 283 ? 20.080 22.759 26.040 0.80 30.83 283 SER B O 1
ATOM 4415 N N . ILE B 1 284 ? 20.580 24.452 27.448 0.80 30.43 284 ILE B N 1
ATOM 4416 C CA . ILE B 1 284 ? 21.295 23.644 28.436 0.80 30.84 284 ILE B CA 1
ATOM 4417 C C . ILE B 1 284 ? 20.286 22.875 29.290 0.80 30.92 284 ILE B C 1
ATOM 4418 O O . ILE B 1 284 ? 20.418 21.666 29.488 0.80 30.92 284 ILE B O 1
ATOM 4423 N N . TRP B 1 285 ? 19.281 23.592 29.791 0.80 30.87 285 TRP B N 1
ATOM 4424 C CA . TRP B 1 285 ? 18.233 23.016 30.630 0.80 30.87 285 TRP B CA 1
ATOM 4425 C C . TRP B 1 285 ? 16.946 23.846 30.514 0.80 31.40 285 TRP B C 1
ATOM 4426 O O . TRP B 1 285 ? 16.982 25.001 30.084 0.80 31.15 285 TRP B O 1
ATOM 4437 N N . GLY B 1 286 ? 15.817 23.259 30.910 0.80 31.75 286 GLY B N 1
ATOM 4438 C CA . GLY B 1 286 ? 14.534 23.971 30.917 0.80 32.35 286 GLY B CA 1
ATOM 4439 C C . GLY B 1 286 ? 14.089 24.304 29.512 0.80 32.55 286 GLY B C 1
ATOM 4440 O O . GLY B 1 286 ? 14.353 23.542 28.593 0.80 32.43 286 GLY B O 1
ATOM 4441 N N . HIS B 1 287 ? 13.427 25.449 29.343 0.80 32.97 287 HIS B N 1
ATOM 4442 C CA . HIS B 1 287 ? 12.916 25.870 28.030 0.80 33.36 287 HIS B CA 1
ATOM 4443 C C . HIS B 1 287 ? 12.007 24.817 27.401 0.80 34.56 287 HIS B C 1
ATOM 4444 O O . HIS B 1 287 ? 12.103 24.518 26.206 0.80 34.61 287 HIS B O 1
ATOM 4451 N N . GLU B 1 288 ? 11.129 24.251 28.223 0.80 36.03 288 GLU B N 1
ATOM 4452 C CA . GLU B 1 288 ? 10.210 23.215 27.782 0.80 37.55 288 GLU B CA 1
ATOM 4453 C C . GLU B 1 288 ? 9.078 23.837 26.981 0.80 38.24 288 GLU B C 1
ATOM 4454 O O . GLU B 1 288 ? 8.383 24.733 27.462 0.80 37.97 288 GLU B O 1
ATOM 4460 N N . LEU B 1 289 ? 8.923 23.376 25.744 0.80 39.40 289 LEU B N 1
ATOM 4461 C CA . LEU B 1 289 ? 7.869 23.848 24.867 0.80 40.79 289 LEU B CA 1
ATOM 4462 C C . LEU B 1 289 ? 6.518 23.499 25.483 0.80 41.62 289 LEU B C 1
ATOM 4463 O O . LEU B 1 289 ? 6.268 22.348 25.829 0.80 41.68 289 LEU B O 1
ATOM 4468 N N . GLN B 1 290 ? 5.669 24.517 25.629 0.80 42.73 290 GLN B N 1
ATOM 4469 C CA . GLN B 1 290 ? 4.419 24.452 26.405 0.80 43.86 290 GLN B CA 1
ATOM 4470 C C . GLN B 1 290 ? 4.665 24.143 27.889 0.80 43.78 290 GLN B C 1
ATOM 4471 O O . GLN B 1 290 ? 4.292 24.929 28.770 0.80 43.89 290 GLN B O 1
ATOM 4477 N N . SER C 1 2 ? 35.594 15.562 -2.358 0.20 24.24 2 SER C N 1
ATOM 4478 C CA . SER C 1 2 ? 36.737 16.524 -2.300 0.20 23.85 2 SER C CA 1
ATOM 4479 C C . SER C 1 2 ? 37.842 16.032 -1.368 0.20 23.21 2 SER C C 1
ATOM 4480 O O . SER C 1 2 ? 37.650 15.071 -0.621 0.20 23.26 2 SER C O 1
ATOM 4483 N N . VAL C 1 3 ? 38.991 16.702 -1.405 0.20 22.15 3 VAL C N 1
ATOM 4484 C CA . VAL C 1 3 ? 40.104 16.350 -0.527 0.20 21.06 3 VAL C CA 1
ATOM 4485 C C . VAL C 1 3 ? 39.635 16.388 0.926 0.20 20.53 3 VAL C C 1
ATOM 4486 O O . VAL C 1 3 ? 38.866 17.268 1.317 0.20 20.37 3 VAL C O 1
ATOM 4490 N N . LYS C 1 4 ? 40.102 15.435 1.724 0.20 19.58 4 LYS C N 1
ATOM 4491 C CA . LYS C 1 4 ? 39.688 15.329 3.123 0.20 18.95 4 LYS C CA 1
ATOM 4492 C C . LYS C 1 4 ? 40.525 16.228 4.036 0.20 18.17 4 LYS C C 1
ATOM 4493 O O . LYS C 1 4 ? 39.990 16.942 4.893 0.20 17.32 4 LYS C O 1
ATOM 4499 N N . GLN C 1 5 ? 41.840 16.185 3.844 0.20 17.08 5 GLN C N 1
ATOM 4500 C CA . GLN C 1 5 ? 42.758 16.936 4.693 0.20 16.40 5 GLN C CA 1
ATOM 4501 C C . GLN C 1 5 ? 44.189 16.885 4.162 0.20 15.73 5 GLN C C 1
ATOM 4502 O O . GLN C 1 5 ? 44.534 16.021 3.353 0.20 15.35 5 GLN C O 1
ATOM 4508 N N . LEU C 1 6 ? 45.020 17.818 4.612 0.20 15.04 6 LEU C N 1
ATOM 4509 C CA . LEU C 1 6 ? 46.448 17.694 4.362 0.20 14.55 6 LEU C CA 1
ATOM 4510 C C . LEU C 1 6 ? 46.977 16.636 5.316 0.20 14.13 6 LEU C C 1
ATOM 4511 O O . LEU C 1 6 ? 47.020 16.844 6.526 0.20 14.37 6 LEU C O 1
ATOM 4516 N N . GLY C 1 7 ? 47.372 15.498 4.762 0.20 13.82 7 GLY C N 1
ATOM 4517 C CA . GLY C 1 7 ? 47.846 14.376 5.566 0.20 13.18 7 GLY C CA 1
ATOM 4518 C C . GLY C 1 7 ? 49.349 14.340 5.791 0.20 12.95 7 GLY C C 1
ATOM 4519 O O . GLY C 1 7 ? 49.812 13.959 6.864 0.20 12.69 7 GLY C O 1
ATOM 4520 N N . TYR C 1 8 ? 50.127 14.718 4.783 0.20 12.38 8 TYR C N 1
ATOM 4521 C CA . TYR C 1 8 ? 51.583 14.747 4.960 0.20 12.04 8 TYR C CA 1
ATOM 4522 C C . TYR C 1 8 ? 52.299 15.712 4.020 0.20 12.31 8 TYR C C 1
ATOM 4523 O O . TYR C 1 8 ? 51.747 16.122 2.997 0.20 12.34 8 TYR C O 1
ATOM 4532 N N . LEU C 1 9 ? 53.523 16.075 4.405 0.20 12.39 9 LEU C N 1
ATOM 4533 C CA . LEU C 1 9 ? 54.432 16.871 3.589 0.20 12.70 9 LEU C CA 1
ATOM 4534 C C . LEU C 1 9 ? 55.788 16.176 3.538 0.20 13.02 9 LEU C C 1
ATOM 4535 O O . LEU C 1 9 ? 56.284 15.684 4.548 0.20 12.82 9 LEU C O 1
ATOM 4540 N N . ILE C 1 10 ? 56.383 16.124 2.355 0.20 13.54 10 ILE C N 1
ATOM 4541 C CA . ILE C 1 10 ? 57.711 15.546 2.216 0.20 14.11 10 ILE C CA 1
ATOM 4542 C C . ILE C 1 10 ? 58.653 16.603 1.675 0.20 14.19 10 ILE C C 1
ATOM 4543 O O . ILE C 1 10 ? 58.424 17.145 0.596 0.20 13.90 10 ILE C O 1
ATOM 4548 N N . PHE C 1 11 ? 59.705 16.892 2.431 0.20 14.44 11 PHE C N 1
ATOM 4549 C CA . PHE C 1 11 ? 60.702 17.866 2.015 0.20 15.03 11 PHE C CA 1
ATOM 4550 C C . PHE C 1 11 ? 62.018 17.171 1.703 0.20 15.45 11 PHE C C 1
ATOM 4551 O O . PHE C 1 11 ? 62.362 16.161 2.320 0.20 15.74 11 PHE C O 1
ATOM 4559 N N . GLU C 1 12 ? 62.745 17.714 0.735 0.20 15.71 12 GLU C N 1
ATOM 4560 C CA . GLU C 1 12 ? 64.128 17.329 0.506 0.20 16.56 12 GLU C CA 1
ATOM 4561 C C . GLU C 1 12 ? 65.029 18.426 1.083 0.20 16.56 12 GLU C C 1
ATOM 4562 O O . GLU C 1 12 ? 64.799 19.614 0.846 0.20 16.19 12 GLU C O 1
ATOM 4568 N N . CYS C 1 13 ? 66.035 18.024 1.856 0.20 16.95 13 CYS C N 1
ATOM 4569 C CA . CYS C 1 13 ? 66.969 18.966 2.477 0.20 17.82 13 CYS C CA 1
ATOM 4570 C C . CYS C 1 13 ? 68.413 18.549 2.220 0.20 17.89 13 CYS C C 1
ATOM 4571 O O . CYS C 1 13 ? 68.727 17.360 2.211 0.20 17.36 13 CYS C O 1
ATOM 4574 N N . ARG C 1 14 ? 69.296 19.524 2.032 0.20 18.87 14 ARG C N 1
ATOM 4575 C CA . ARG C 1 14 ? 70.727 19.244 2.084 0.20 20.00 14 ARG C CA 1
ATOM 4576 C C . ARG C 1 14 ? 71.103 18.767 3.487 0.20 20.04 14 ARG C C 1
ATOM 4577 O O . ARG C 1 14 ? 70.386 19.029 4.450 0.20 19.91 14 ARG C O 1
ATOM 4585 N N . ALA C 1 15 ? 72.231 18.075 3.597 0.20 20.52 15 ALA C N 1
ATOM 4586 C CA . ALA C 1 15 ? 72.601 17.370 4.825 0.20 20.92 15 ALA C CA 1
ATOM 4587 C C . ALA C 1 15 ? 72.571 18.221 6.092 0.20 21.08 15 ALA C C 1
ATOM 4588 O O . ALA C 1 15 ? 72.033 17.797 7.117 0.20 21.49 15 ALA C O 1
ATOM 4590 N N . ASP C 1 16 ? 73.160 19.411 6.028 0.20 20.86 16 ASP C N 1
ATOM 4591 C CA . ASP C 1 16 ? 73.225 20.285 7.194 0.20 20.85 16 ASP C CA 1
ATOM 4592 C C . ASP C 1 16 ? 71.886 20.961 7.486 0.20 20.14 16 ASP C C 1
ATOM 4593 O O . ASP C 1 16 ? 71.511 21.135 8.643 0.20 20.14 16 ASP C O 1
ATOM 4598 N N . VAL C 1 17 ? 71.168 21.328 6.430 0.20 19.39 17 VAL C N 1
ATOM 4599 C CA . VAL C 1 17 ? 69.832 21.888 6.580 0.20 18.63 17 VAL C CA 1
ATOM 4600 C C . VAL C 1 17 ? 68.917 20.862 7.244 0.20 18.22 17 VAL C C 1
ATOM 4601 O O . VAL C 1 17 ? 68.137 21.202 8.134 0.20 18.15 17 VAL C O 1
ATOM 4605 N N . LEU C 1 18 ? 69.021 19.605 6.823 0.20 17.45 18 LEU C N 1
ATOM 4606 C CA . LEU C 1 18 ? 68.175 18.566 7.395 0.20 16.93 18 LEU C CA 1
ATOM 4607 C C . LEU C 1 18 ? 68.343 18.514 8.916 0.20 16.59 18 LEU C C 1
ATOM 4608 O O . LEU C 1 18 ? 67.361 18.503 9.656 0.20 15.98 18 LEU C O 1
ATOM 4613 N N . GLU C 1 19 ? 69.591 18.502 9.376 0.20 16.58 19 GLU C N 1
ATOM 4614 C CA . GLU C 1 19 ? 69.870 18.411 10.806 0.20 16.63 19 GLU C CA 1
ATOM 4615 C C . GLU C 1 19 ? 69.359 19.628 11.572 0.20 16.80 19 GLU C C 1
ATOM 4616 O O . GLU C 1 19 ? 68.871 19.508 12.694 0.20 16.78 19 GLU C O 1
ATOM 4622 N N . GLN C 1 20 ? 69.481 20.798 10.953 0.20 16.93 20 GLN C N 1
ATOM 4623 C CA . GLN C 1 20 ? 68.993 22.044 11.533 0.20 17.24 20 GLN C CA 1
ATOM 4624 C C . GLN C 1 20 ? 67.471 22.066 11.629 0.20 16.56 20 GLN C C 1
ATOM 4625 O O . GLN C 1 20 ? 66.905 22.645 12.555 0.20 16.44 20 GLN C O 1
ATOM 4631 N N . MET C 1 21 ? 66.808 21.450 10.656 0.20 16.32 21 MET C N 1
ATOM 4632 C CA . MET C 1 21 ? 65.351 21.373 10.663 0.20 15.76 21 MET C CA 1
ATOM 4633 C C . MET C 1 21 ? 64.859 20.505 11.814 0.20 15.38 21 MET C C 1
ATOM 4634 O O . MET C 1 21 ? 63.829 20.795 12.423 0.20 15.15 21 MET C O 1
ATOM 4639 N N . VAL C 1 22 ? 65.598 19.438 12.104 0.20 15.01 22 VAL C N 1
ATOM 4640 C CA . VAL C 1 22 ? 65.291 18.565 13.237 0.20 14.75 22 VAL C CA 1
ATOM 4641 C C . VAL C 1 22 ? 65.178 19.426 14.498 0.20 15.22 22 VAL C C 1
ATOM 4642 O O . VAL C 1 22 ? 64.267 19.248 15.308 0.20 15.23 22 VAL C O 1
ATOM 4646 N N . VAL C 1 23 ? 66.108 20.364 14.653 0.20 15.64 23 VAL C N 1
ATOM 4647 C CA . VAL C 1 23 ? 66.087 21.278 15.784 0.20 16.35 23 VAL C CA 1
ATOM 4648 C C . VAL C 1 23 ? 64.747 22.013 15.845 0.20 16.48 23 VAL C C 1
ATOM 4649 O O . VAL C 1 23 ? 64.085 22.034 16.877 0.20 16.76 23 VAL C O 1
ATOM 4653 N N . VAL C 1 24 ? 64.367 22.626 14.733 0.20 16.80 24 VAL C N 1
ATOM 4654 C CA . VAL C 1 24 ? 63.107 23.359 14.656 0.20 17.10 24 VAL C CA 1
ATOM 4655 C C . VAL C 1 24 ? 61.941 22.516 15.176 0.20 17.09 24 VAL C C 1
ATOM 4656 O O . VAL C 1 24 ? 61.186 22.963 16.041 0.20 17.34 24 VAL C O 1
ATOM 4660 N N . TYR C 1 25 ? 61.801 21.299 14.656 0.20 16.88 25 TYR C N 1
ATOM 4661 C CA . TYR C 1 25 ? 60.614 20.486 14.930 0.20 16.85 25 TYR C CA 1
ATOM 4662 C C . TYR C 1 25 ? 60.642 19.802 16.288 0.20 17.32 25 TYR C C 1
ATOM 4663 O O . TYR C 1 25 ? 59.615 19.661 16.944 0.20 18.07 25 TYR C O 1
ATOM 4672 N N . GLN C 1 26 ? 61.819 19.370 16.707 0.20 17.72 26 GLN C N 1
ATOM 4673 C CA . GLN C 1 26 ? 61.946 18.662 17.963 0.20 17.97 26 GLN C CA 1
ATOM 4674 C C . GLN C 1 26 ? 62.143 19.638 19.123 0.20 18.64 26 GLN C C 1
ATOM 4675 O O . GLN C 1 26 ? 61.432 19.577 20.123 0.20 18.88 26 GLN C O 1
ATOM 4681 N N . ASP C 1 27 ? 63.091 20.557 18.971 0.20 19.21 27 ASP C N 1
ATOM 4682 C CA . ASP C 1 27 ? 63.540 21.375 20.097 0.20 19.84 27 ASP C CA 1
ATOM 4683 C C . ASP C 1 27 ? 62.815 22.720 20.229 0.20 19.94 27 ASP C C 1
ATOM 4684 O O . ASP C 1 27 ? 62.893 23.378 21.258 0.20 20.63 27 ASP C O 1
ATOM 4689 N N . ILE C 1 28 ? 62.093 23.117 19.193 0.20 19.81 28 ILE C N 1
ATOM 4690 C CA . ILE C 1 28 ? 61.295 24.330 19.258 0.20 19.73 28 ILE C CA 1
ATOM 4691 C C . ILE C 1 28 ? 59.798 24.000 19.248 0.20 19.63 28 ILE C C 1
ATOM 4692 O O . ILE C 1 28 ? 59.068 24.346 20.179 0.20 19.67 28 ILE C O 1
ATOM 4697 N N . ILE C 1 29 ? 59.345 23.322 18.199 0.20 19.18 29 ILE C N 1
ATOM 4698 C CA . ILE C 1 29 ? 57.926 22.980 18.083 0.20 19.00 29 ILE C CA 1
ATOM 4699 C C . ILE C 1 29 ? 57.494 21.953 19.134 0.20 18.74 29 ILE C C 1
ATOM 4700 O O . ILE C 1 29 ? 56.360 21.986 19.610 0.20 18.77 29 ILE C O 1
ATOM 4705 N N . GLY C 1 30 ? 58.399 21.050 19.496 0.20 18.42 30 GLY C N 1
ATOM 4706 C CA . GLY C 1 30 ? 58.090 20.030 20.498 0.20 17.90 30 GLY C CA 1
ATOM 4707 C C . GLY C 1 30 ? 57.434 18.804 19.898 0.20 17.61 30 GLY C C 1
ATOM 4708 O O . GLY C 1 30 ? 56.781 18.033 20.595 0.20 17.38 30 GLY C O 1
ATOM 4709 N N . ALA C 1 31 ? 57.600 18.628 18.593 0.20 17.41 31 ALA C N 1
ATOM 4710 C CA . ALA C 1 31 ? 57.089 17.445 17.919 0.20 17.47 31 ALA C CA 1
ATOM 4711 C C . ALA C 1 31 ? 58.024 16.256 18.158 0.20 17.41 31 ALA C C 1
ATOM 4712 O O . ALA C 1 31 ? 59.189 16.434 18.512 0.20 17.51 31 ALA C O 1
ATOM 4714 N N . VAL C 1 32 ? 57.512 15.047 17.965 0.20 17.35 32 VAL C N 1
ATOM 4715 C CA . VAL C 1 32 ? 58.346 13.846 18.044 0.20 17.22 32 VAL C CA 1
ATOM 4716 C C . VAL C 1 32 ? 59.047 13.657 16.703 0.20 17.26 32 VAL C C 1
ATOM 4717 O O . VAL C 1 32 ? 58.402 13.649 15.658 0.20 16.93 32 VAL C O 1
ATOM 4721 N N . VAL C 1 33 ? 60.367 13.513 16.734 0.20 17.44 33 VAL C N 1
ATOM 4722 C CA . VAL C 1 33 ? 61.149 13.415 15.506 0.20 17.60 33 VAL C CA 1
ATOM 4723 C C . VAL C 1 33 ? 61.981 12.136 15.532 0.20 17.99 33 VAL C C 1
ATOM 4724 O O . VAL C 1 33 ? 62.941 12.018 16.294 0.20 17.37 33 VAL C O 1
ATOM 4728 N N . GLU C 1 34 ? 61.601 11.181 14.693 0.20 18.44 34 GLU C N 1
ATOM 4729 C CA . GLU C 1 34 ? 62.269 9.891 14.655 0.20 19.23 34 GLU C CA 1
ATOM 4730 C C . GLU C 1 34 ? 63.188 9.811 13.448 0.20 19.06 34 GLU C C 1
ATOM 4731 O O . GLU C 1 34 ? 62.932 10.428 12.419 0.20 19.30 34 GLU C O 1
ATOM 4737 N N . ARG C 1 35 ? 64.269 9.058 13.584 0.20 18.95 35 ARG C N 1
ATOM 4738 C CA . ARG C 1 35 ? 65.249 8.937 12.514 0.20 18.97 35 ARG C CA 1
ATOM 4739 C C . ARG C 1 35 ? 65.260 7.503 12.018 0.20 19.28 35 ARG C C 1
ATOM 4740 O O . ARG C 1 35 ? 65.107 6.575 12.806 0.20 19.12 35 ARG C O 1
ATOM 4748 N N . ASP C 1 36 ? 65.423 7.311 10.715 0.20 19.57 36 ASP C N 1
ATOM 4749 C CA . ASP C 1 36 ? 65.478 5.949 10.194 0.20 20.20 36 ASP C CA 1
ATOM 4750 C C . ASP C 1 36 ? 66.845 5.562 9.636 0.20 20.48 36 ASP C C 1
ATOM 4751 O O . ASP C 1 36 ? 67.821 6.299 9.769 0.20 20.48 36 ASP C O 1
ATOM 4756 N N . GLU C 1 37 ? 66.892 4.401 9.003 0.20 21.23 37 GLU C N 1
ATOM 4757 C CA . GLU C 1 37 ? 68.136 3.813 8.525 0.20 22.17 37 GLU C CA 1
ATOM 4758 C C . GLU C 1 37 ? 68.868 4.708 7.524 0.20 21.73 37 GLU C C 1
ATOM 4759 O O . GLU C 1 37 ? 70.098 4.686 7.439 0.20 22.25 37 GLU C O 1
ATOM 4765 N N . GLY C 1 38 ? 68.107 5.502 6.777 0.20 20.90 38 GLY C N 1
ATOM 4766 C CA . GLY C 1 38 ? 68.677 6.351 5.736 0.20 19.78 38 GLY C CA 1
ATOM 4767 C C . GLY C 1 38 ? 68.922 7.788 6.154 0.20 19.02 38 GLY C C 1
ATOM 4768 O O . GLY C 1 38 ? 69.294 8.623 5.332 0.20 18.70 38 GLY C O 1
ATOM 4769 N N . GLY C 1 39 ? 68.716 8.080 7.434 0.20 18.32 39 GLY C N 1
ATOM 4770 C CA . GLY C 1 39 ? 68.956 9.420 7.958 0.20 17.28 39 GLY C CA 1
ATOM 4771 C C . GLY C 1 39 ? 67.782 10.363 7.759 0.20 16.63 39 GLY C C 1
ATOM 4772 O O . GLY C 1 39 ? 67.892 11.566 7.994 0.20 16.23 39 GLY C O 1
ATOM 4773 N N . ARG C 1 40 ? 66.652 9.821 7.322 0.20 15.93 40 ARG C N 1
ATOM 4774 C CA . ARG C 1 40 ? 65.460 10.639 7.132 0.20 15.43 40 ARG C CA 1
ATOM 4775 C C . ARG C 1 40 ? 64.912 11.065 8.495 0.20 14.97 40 ARG C C 1
ATOM 4776 O O . ARG C 1 40 ? 65.176 10.418 9.509 0.20 14.92 40 ARG C O 1
ATOM 4784 N N . ALA C 1 41 ? 64.176 12.171 8.527 0.20 14.24 41 ALA C N 1
ATOM 4785 C CA . ALA C 1 41 ? 63.595 12.647 9.782 0.20 13.74 41 ALA C CA 1
ATOM 4786 C C . ALA C 1 41 ? 62.073 12.642 9.701 0.20 13.48 41 ALA C C 1
ATOM 4787 O O . ALA C 1 41 ? 61.479 13.367 8.907 0.20 12.97 41 ALA C O 1
ATOM 4789 N N . LEU C 1 42 ? 61.454 11.807 10.525 0.20 13.18 42 LEU C N 1
ATOM 4790 C CA . LEU C 1 42 ? 60.006 11.626 10.501 0.20 13.44 42 LEU C CA 1
ATOM 4791 C C . LEU C 1 42 ? 59.377 12.477 11.603 0.20 13.36 42 LEU C C 1
ATOM 4792 O O . LEU C 1 42 ? 59.468 12.145 12.778 0.20 13.13 42 LEU C O 1
ATOM 4797 N N . VAL C 1 43 ? 58.771 13.598 11.218 0.20 13.43 43 VAL C N 1
ATOM 4798 C CA . VAL C 1 43 ? 58.183 14.503 12.198 0.20 13.47 43 VAL C CA 1
ATOM 4799 C C . VAL C 1 43 ? 56.759 14.045 12.497 0.20 13.70 43 VAL C C 1
ATOM 4800 O O . VAL C 1 43 ? 55.904 14.044 11.615 0.20 13.34 43 VAL C O 1
ATOM 4804 N N . ARG C 1 44 ? 56.528 13.641 13.743 0.20 13.98 44 ARG C N 1
ATOM 4805 C CA . ARG C 1 44 ? 55.245 13.084 14.162 0.20 14.97 44 ARG C CA 1
ATOM 4806 C C . ARG C 1 44 ? 54.499 14.027 15.101 0.20 15.16 44 ARG C C 1
ATOM 4807 O O . ARG C 1 44 ? 55.071 14.543 16.067 0.20 14.95 44 ARG C O 1
ATOM 4815 N N . LEU C 1 45 ? 53.221 14.245 14.805 0.20 15.59 45 LEU C N 1
ATOM 4816 C CA . LEU C 1 45 ? 52.361 15.085 15.637 0.20 15.89 45 LEU C CA 1
ATOM 4817 C C . LEU C 1 45 ? 51.157 14.286 16.149 0.20 16.15 45 LEU C C 1
ATOM 4818 O O . LEU C 1 45 ? 50.312 14.809 16.881 0.20 16.64 45 LEU C O 1
ATOM 4823 N N . ASP C 1 46 ? 51.095 13.016 15.761 0.20 16.08 46 ASP C N 1
ATOM 4824 C CA . ASP C 1 46 ? 50.091 12.090 16.284 0.20 16.37 46 ASP C CA 1
ATOM 4825 C C . ASP C 1 46 ? 50.488 10.639 16.016 0.20 16.40 46 ASP C C 1
ATOM 4826 O O . ASP C 1 46 ? 51.670 10.320 15.914 0.20 16.49 46 ASP C O 1
ATOM 4831 N N . GLY C 1 47 ? 49.492 9.768 15.887 0.20 16.38 47 GLY C N 1
ATOM 4832 C CA . GLY C 1 47 ? 49.737 8.350 15.688 0.20 16.30 47 GLY C CA 1
ATOM 4833 C C . GLY C 1 47 ? 50.445 8.010 14.394 0.20 16.12 47 GLY C C 1
ATOM 4834 O O . GLY C 1 47 ? 51.161 7.015 14.323 0.20 16.58 47 GLY C O 1
ATOM 4835 N N . ARG C 1 48 ? 50.252 8.828 13.364 0.20 15.91 48 ARG C N 1
ATOM 4836 C CA . ARG C 1 48 ? 50.831 8.522 12.054 0.20 15.26 48 ARG C CA 1
ATOM 4837 C C . ARG C 1 48 ? 52.355 8.410 12.106 0.20 15.16 48 ARG C C 1
ATOM 4838 O O . ARG C 1 48 ? 53.015 9.170 12.812 0.20 15.65 48 ARG C O 1
ATOM 4846 N N . PRO C 1 49 ? 52.916 7.446 11.356 0.20 14.95 49 PRO C N 1
ATOM 4847 C CA . PRO C 1 49 ? 54.364 7.288 11.215 0.20 14.60 49 PRO C CA 1
ATOM 4848 C C . PRO C 1 49 ? 55.082 8.601 10.898 0.20 14.09 49 PRO C C 1
ATOM 4849 O O . PRO C 1 49 ? 56.193 8.827 11.381 0.20 13.97 49 PRO C O 1
ATOM 4853 N N . PHE C 1 50 ? 54.462 9.447 10.084 0.20 13.62 50 PHE C N 1
ATOM 4854 C CA . PHE C 1 50 ? 54.988 10.789 9.852 0.20 13.38 50 PHE C CA 1
ATOM 4855 C C . PHE C 1 50 ? 53.899 11.757 9.387 0.20 13.42 50 PHE C C 1
ATOM 4856 O O . PHE C 1 50 ? 52.945 11.360 8.718 0.20 13.60 50 PHE C O 1
ATOM 4864 N N . ARG C 1 51 ? 54.055 13.024 9.756 0.20 12.95 51 ARG C N 1
ATOM 4865 C CA . ARG C 1 51 ? 53.214 14.094 9.240 0.20 12.97 51 ARG C CA 1
ATOM 4866 C C . ARG C 1 51 ? 54.049 14.997 8.337 0.20 13.02 51 ARG C C 1
ATOM 4867 O O . ARG C 1 51 ? 53.606 15.413 7.269 0.20 13.18 51 ARG C O 1
ATOM 4875 N N . ILE C 1 52 ? 55.259 15.303 8.787 0.20 13.13 52 ILE C N 1
ATOM 4876 C CA . ILE C 1 52 ? 56.276 15.915 7.937 0.20 13.53 52 ILE C CA 1
ATOM 4877 C C . ILE C 1 52 ? 57.470 14.958 7.881 0.20 13.71 52 ILE C C 1
ATOM 4878 O O . ILE C 1 52 ? 57.868 14.391 8.894 0.20 14.30 52 ILE C O 1
ATOM 4883 N N . ARG C 1 53 ? 58.032 14.764 6.697 0.20 14.02 53 ARG C N 1
ATOM 4884 C CA . ARG C 1 53 ? 59.225 13.936 6.570 0.20 13.98 53 ARG C CA 1
ATOM 4885 C C . ARG C 1 53 ? 60.291 14.716 5.827 0.20 14.25 53 ARG C C 1
ATOM 4886 O O . ARG C 1 53 ? 60.003 15.406 4.843 0.20 14.70 53 ARG C O 1
ATOM 4894 N N . LEU C 1 54 ? 61.523 14.617 6.310 0.20 14.30 54 LEU C N 1
ATOM 4895 C CA . LEU C 1 54 ? 62.639 15.282 5.663 0.20 14.29 54 LEU C CA 1
ATOM 4896 C C . LEU C 1 54 ? 63.569 14.233 5.053 0.20 14.63 54 LEU C C 1
ATOM 4897 O O . LEU C 1 54 ? 64.019 13.323 5.739 0.20 14.30 54 LEU C O 1
ATOM 4902 N N . ASP C 1 55 ? 63.829 14.361 3.754 0.20 15.21 55 ASP C N 1
ATOM 4903 C CA . ASP C 1 55 ? 64.639 13.395 3.017 0.20 16.20 55 ASP C CA 1
ATOM 4904 C C . ASP C 1 55 ? 65.934 14.033 2.525 0.20 16.75 55 ASP C C 1
ATOM 4905 O O . ASP C 1 55 ? 65.922 15.149 2.011 0.20 16.78 55 ASP C O 1
ATOM 4910 N N . PRO C 1 56 ? 67.056 13.317 2.652 0.20 17.79 56 PRO C N 1
ATOM 4911 C CA . PRO C 1 56 ? 68.315 13.871 2.175 0.20 18.32 56 PRO C CA 1
ATOM 4912 C C . PRO C 1 56 ? 68.266 14.071 0.664 0.20 18.84 56 PRO C C 1
ATOM 4913 O O . PRO C 1 56 ? 67.854 13.172 -0.065 0.20 19.13 56 PRO C O 1
ATOM 4917 N N . GLY C 1 57 ? 68.676 15.245 0.199 0.20 19.18 57 GLY C N 1
ATOM 4918 C CA . GLY C 1 57 ? 68.735 15.524 -1.232 0.20 19.42 57 GLY C CA 1
ATOM 4919 C C . GLY C 1 57 ? 69.749 16.604 -1.525 0.20 19.76 57 GLY C C 1
ATOM 4920 O O . GLY C 1 57 ? 70.252 17.242 -0.604 0.20 19.78 57 GLY C O 1
ATOM 4921 N N . PRO C 1 58 ? 70.051 16.825 -2.814 0.20 20.18 58 PRO C N 1
ATOM 4922 C CA . PRO C 1 58 ? 71.042 17.807 -3.253 0.20 20.44 58 PRO C CA 1
ATOM 4923 C C . PRO C 1 58 ? 70.522 19.248 -3.171 0.20 20.80 58 PRO C C 1
ATOM 4924 O O . PRO C 1 58 ? 71.302 20.198 -3.222 0.20 20.81 58 PRO C O 1
ATOM 4928 N N . ALA C 1 59 ? 69.210 19.401 -3.046 0.20 20.87 59 ALA C N 1
ATOM 4929 C CA . ALA C 1 59 ? 68.613 20.724 -2.962 0.20 20.97 59 ALA C CA 1
ATOM 4930 C C . ALA C 1 59 ? 67.484 20.745 -1.947 0.20 20.99 59 ALA C C 1
ATOM 4931 O O . ALA C 1 59 ? 66.819 19.733 -1.716 0.20 21.10 59 ALA C O 1
ATOM 4933 N N . ASN C 1 60 ? 67.265 21.900 -1.336 0.20 21.13 60 ASN C N 1
ATOM 4934 C CA . ASN C 1 60 ? 66.154 22.036 -0.419 0.20 21.10 60 ASN C CA 1
ATOM 4935 C C . ASN C 1 60 ? 64.890 22.456 -1.155 0.20 20.90 60 ASN C C 1
ATOM 4936 O O . ASN C 1 60 ? 64.831 23.519 -1.780 0.20 20.98 60 ASN C O 1
ATOM 4941 N N . ARG C 1 61 ? 63.888 21.588 -1.109 0.20 20.38 61 ARG C N 1
ATOM 4942 C CA . ARG C 1 61 ? 62.615 21.868 -1.752 0.20 19.92 61 ARG C CA 1
ATOM 4943 C C . ARG C 1 61 ? 61.488 21.034 -1.156 0.20 19.33 61 ARG C C 1
ATOM 4944 O O . ARG C 1 61 ? 61.732 19.996 -0.541 0.20 18.82 61 ARG C O 1
ATOM 4952 N N . LEU C 1 62 ? 60.256 21.504 -1.338 0.20 18.51 62 LEU C N 1
ATOM 4953 C CA . LEU C 1 62 ? 59.082 20.711 -1.012 0.20 17.95 62 LEU C CA 1
ATOM 4954 C C . LEU C 1 62 ? 58.926 19.647 -2.094 0.20 17.68 62 LEU C C 1
ATOM 4955 O O . LEU C 1 62 ? 58.796 19.970 -3.275 0.20 18.06 62 LEU C O 1
ATOM 4960 N N . ALA C 1 63 ? 58.950 18.381 -1.693 0.20 17.08 63 ALA C N 1
ATOM 4961 C CA . ALA C 1 63 ? 58.984 17.288 -2.657 0.20 16.47 63 ALA C CA 1
ATOM 4962 C C . ALA C 1 63 ? 57.615 16.670 -2.913 0.20 16.17 63 ALA C C 1
ATOM 4963 O O . ALA C 1 63 ? 57.329 16.219 -4.022 0.20 15.91 63 ALA C O 1
ATOM 4965 N N . ALA C 1 64 ? 56.774 16.624 -1.886 0.20 15.37 64 ALA C N 1
ATOM 4966 C CA . ALA C 1 64 ? 55.465 16.021 -2.051 0.20 15.37 64 ALA C CA 1
ATOM 4967 C C . ALA C 1 64 ? 54.451 16.583 -1.074 0.20 14.98 64 ALA C C 1
ATOM 4968 O O . ALA C 1 64 ? 54.734 16.722 0.114 0.20 14.90 64 ALA C O 1
ATOM 4970 N N . ILE C 1 65 ? 53.271 16.905 -1.591 0.20 14.73 65 ILE C N 1
ATOM 4971 C CA . ILE C 1 65 ? 52.143 17.306 -0.758 0.20 14.61 65 ILE C CA 1
ATOM 4972 C C . ILE C 1 65 ? 51.122 16.167 -0.752 0.20 14.55 65 ILE C C 1
ATOM 4973 O O . ILE C 1 65 ? 50.622 15.758 -1.803 0.20 14.40 65 ILE C O 1
ATOM 4978 N N . GLY C 1 66 ? 50.840 15.647 0.439 0.20 14.09 66 GLY C N 1
ATOM 4979 C CA . GLY C 1 66 ? 49.972 14.488 0.594 0.20 14.01 66 GLY C CA 1
ATOM 4980 C C . GLY C 1 66 ? 48.554 14.845 0.985 0.20 14.34 66 GLY C C 1
ATOM 4981 O O . GLY C 1 66 ? 48.265 15.098 2.159 0.20 13.99 66 GLY C O 1
ATOM 4982 N N . TRP C 1 67 ? 47.673 14.865 -0.014 0.20 14.52 67 TRP C N 1
ATOM 4983 C CA . TRP C 1 67 ? 46.261 15.146 0.187 0.20 14.92 67 TRP C CA 1
ATOM 4984 C C . TRP C 1 67 ? 45.519 13.860 0.523 0.20 15.28 67 TRP C C 1
ATOM 4985 O O . TRP C 1 67 ? 45.298 13.013 -0.345 0.20 15.10 67 TRP C O 1
ATOM 4996 N N . ASN C 1 68 ? 45.137 13.713 1.783 0.20 15.78 68 ASN C N 1
ATOM 4997 C CA . ASN C 1 68 ? 44.322 12.588 2.187 0.20 16.64 68 ASN C CA 1
ATOM 4998 C C . ASN C 1 68 ? 42.926 12.668 1.573 0.20 17.34 68 ASN C C 1
ATOM 4999 O O . ASN C 1 68 ? 42.282 13.713 1.598 0.20 17.19 68 ASN C O 1
ATOM 5004 N N . VAL C 1 69 ? 42.472 11.552 1.018 0.20 18.33 69 VAL C N 1
ATOM 5005 C CA . VAL C 1 69 ? 41.143 11.470 0.436 0.20 19.33 69 VAL C CA 1
ATOM 5006 C C . VAL C 1 69 ? 40.445 10.197 0.928 0.20 20.29 69 VAL C C 1
ATOM 5007 O O . VAL C 1 69 ? 41.104 9.195 1.218 0.20 20.05 69 VAL C O 1
ATOM 5011 N N . ASP C 1 70 ? 39.121 10.239 1.046 0.20 21.49 70 ASP C N 1
ATOM 5012 C CA . ASP C 1 70 ? 38.369 9.028 1.366 0.20 22.91 70 ASP C CA 1
ATOM 5013 C C . ASP C 1 70 ? 38.424 8.059 0.184 0.20 23.09 70 ASP C C 1
ATOM 5014 O O . ASP C 1 70 ? 38.435 8.476 -0.970 0.20 23.03 70 ASP C O 1
ATOM 5019 N N . PRO C 1 71 ? 38.472 6.755 0.475 0.20 23.70 71 PRO C N 1
ATOM 5020 C CA . PRO C 1 71 ? 38.575 5.751 -0.573 0.20 24.07 71 PRO C CA 1
ATOM 5021 C C . PRO C 1 71 ? 37.597 6.014 -1.714 0.20 24.54 71 PRO C C 1
ATOM 5022 O O . PRO C 1 71 ? 37.976 5.936 -2.880 0.20 24.62 71 PRO C O 1
ATOM 5026 N N . SER C 1 72 ? 36.353 6.337 -1.373 0.20 24.94 72 SER C N 1
ATOM 5027 C CA . SER C 1 72 ? 35.289 6.485 -2.366 0.20 25.44 72 SER C CA 1
ATOM 5028 C C . SER C 1 72 ? 35.468 7.701 -3.273 0.20 25.78 72 SER C C 1
ATOM 5029 O O . SER C 1 72 ? 34.846 7.789 -4.335 0.20 26.17 72 SER C O 1
ATOM 5032 N N . ASP C 1 73 ? 36.314 8.639 -2.859 0.20 25.62 73 ASP C N 1
ATOM 5033 C CA . ASP C 1 73 ? 36.512 9.856 -3.635 0.20 25.51 73 ASP C CA 1
ATOM 5034 C C . ASP C 1 73 ? 37.788 9.832 -4.481 0.20 25.15 73 ASP C C 1
ATOM 5035 O O . ASP C 1 73 ? 37.947 10.646 -5.389 0.20 25.39 73 ASP C O 1
ATOM 5040 N N . LEU C 1 74 ? 38.692 8.898 -4.199 0.20 24.77 74 LEU C N 1
ATOM 5041 C CA . LEU C 1 74 ? 40.004 8.909 -4.853 0.20 24.46 74 LEU C CA 1
ATOM 5042 C C . LEU C 1 74 ? 39.934 8.907 -6.383 0.20 24.45 74 LEU C C 1
ATOM 5043 O O . LEU C 1 74 ? 40.430 9.825 -7.033 0.20 24.11 74 LEU C O 1
ATOM 5048 N N . ALA C 1 75 ? 39.327 7.872 -6.949 0.20 24.67 75 ALA C N 1
ATOM 5049 C CA . ALA C 1 75 ? 39.249 7.736 -8.398 0.20 25.02 75 ALA C CA 1
ATOM 5050 C C . ALA C 1 75 ? 38.514 8.906 -9.052 0.20 25.19 75 ALA C C 1
ATOM 5051 O O . ALA C 1 75 ? 38.839 9.304 -10.169 0.20 25.48 75 ALA C O 1
ATOM 5053 N N . ALA C 1 76 ? 37.529 9.459 -8.354 0.20 25.42 76 ALA C N 1
ATOM 5054 C CA . ALA C 1 76 ? 36.734 10.554 -8.902 0.20 25.59 76 ALA C CA 1
ATOM 5055 C C . ALA C 1 76 ? 37.553 11.838 -8.979 0.20 25.71 76 ALA C C 1
ATOM 5056 O O . ALA C 1 76 ? 37.567 12.525 -10.004 0.20 25.81 76 ALA C O 1
ATOM 5058 N N . ILE C 1 77 ? 38.236 12.150 -7.884 0.20 25.81 77 ILE C N 1
ATOM 5059 C CA . ILE C 1 77 ? 39.082 13.332 -7.803 0.20 25.80 77 ILE C CA 1
ATOM 5060 C C . ILE C 1 77 ? 40.188 13.248 -8.856 0.20 25.90 77 ILE C C 1
ATOM 5061 O O . ILE C 1 77 ? 40.441 14.209 -9.586 0.20 25.84 77 ILE C O 1
ATOM 5066 N N . ALA C 1 78 ? 40.836 12.091 -8.938 0.20 26.01 78 ALA C N 1
ATOM 5067 C CA . ALA C 1 78 ? 41.890 11.885 -9.924 0.20 26.45 78 ALA C CA 1
ATOM 5068 C C . ALA C 1 78 ? 41.363 12.148 -11.331 0.20 26.91 78 ALA C C 1
ATOM 5069 O O . ALA C 1 78 ? 42.064 12.708 -12.172 0.20 26.84 78 ALA C O 1
ATOM 5071 N N . GLU C 1 79 ? 40.121 11.752 -11.583 0.20 27.50 79 GLU C N 1
ATOM 5072 C CA . GLU C 1 79 ? 39.522 11.961 -12.896 0.20 28.28 79 GLU C CA 1
ATOM 5073 C C . GLU C 1 79 ? 39.410 13.446 -13.223 0.20 27.86 79 GLU C C 1
ATOM 5074 O O . GLU C 1 79 ? 39.679 13.866 -14.347 0.20 27.76 79 GLU C O 1
ATOM 5080 N N . GLN C 1 80 ? 39.009 14.238 -12.238 0.20 27.83 80 GLN C N 1
ATOM 5081 C CA . GLN C 1 80 ? 38.832 15.665 -12.461 0.20 27.85 80 GLN C CA 1
ATOM 5082 C C . GLN C 1 80 ? 40.177 16.370 -12.636 0.20 27.46 80 GLN C C 1
ATOM 5083 O O . GLN C 1 80 ? 40.288 17.343 -13.388 0.20 26.93 80 GLN C O 1
ATOM 5089 N N . VAL C 1 81 ? 41.196 15.864 -11.948 0.20 26.98 81 VAL C N 1
ATOM 5090 C CA . VAL C 1 81 ? 42.558 16.350 -12.120 0.20 26.88 81 VAL C CA 1
ATOM 5091 C C . VAL C 1 81 ? 42.983 16.132 -13.570 0.20 27.24 81 VAL C C 1
ATOM 5092 O O . VAL C 1 81 ? 43.516 17.034 -14.217 0.20 26.65 81 VAL C O 1
ATOM 5096 N N . GLU C 1 82 ? 42.729 14.931 -14.076 0.20 28.05 82 GLU C N 1
ATOM 5097 C CA . GLU C 1 82 ? 43.056 14.596 -15.454 0.20 29.23 82 GLU C CA 1
ATOM 5098 C C . GLU C 1 82 ? 42.308 15.499 -16.429 0.20 29.50 82 GLU C C 1
ATOM 5099 O O . GLU C 1 82 ? 42.871 15.946 -17.427 0.20 29.56 82 GLU C O 1
ATOM 5105 N N . LYS C 1 83 ? 41.040 15.767 -16.131 0.20 30.04 83 LYS C N 1
ATOM 5106 C CA . LYS C 1 83 ? 40.223 16.654 -16.960 0.20 30.55 83 LYS C CA 1
ATOM 5107 C C . LYS C 1 83 ? 40.798 18.066 -16.978 0.20 30.56 83 LYS C C 1
ATOM 5108 O O . LYS C 1 83 ? 40.661 18.792 -17.960 0.20 30.82 83 LYS C O 1
ATOM 5114 N N . ALA C 1 84 ? 41.438 18.449 -15.879 0.20 30.50 84 ALA C N 1
ATOM 5115 C CA . ALA C 1 84 ? 42.098 19.744 -15.792 0.20 30.39 84 ALA C CA 1
ATOM 5116 C C . ALA C 1 84 ? 43.441 19.697 -16.519 0.20 30.34 84 ALA C C 1
ATOM 5117 O O . ALA C 1 84 ? 44.230 20.640 -16.462 0.20 30.60 84 ALA C O 1
ATOM 5119 N N . CYS C 1 85 ? 43.687 18.580 -17.197 0.20 30.12 85 CYS C N 1
ATOM 5120 C CA . CYS C 1 85 ? 44.888 18.387 -18.015 0.20 29.71 85 CYS C CA 1
ATOM 5121 C C . CYS C 1 85 ? 46.205 18.211 -17.239 0.20 29.06 85 CYS C C 1
ATOM 5122 O O . CYS C 1 85 ? 47.272 18.586 -17.721 0.20 29.33 85 CYS C O 1
ATOM 5125 N N . TYR C 1 86 ? 46.131 17.635 -16.043 0.20 27.79 86 TYR C N 1
ATOM 5126 C CA . TYR C 1 86 ? 47.332 17.127 -15.382 0.20 26.58 86 TYR C CA 1
ATOM 5127 C C . TYR C 1 86 ? 47.300 15.602 -15.395 0.20 25.51 86 TYR C C 1
ATOM 5128 O O . TYR C 1 86 ? 46.312 14.997 -14.982 0.20 25.41 86 TYR C O 1
ATOM 5137 N N . SER C 1 87 ? 48.371 14.980 -15.880 0.20 24.36 87 SER C N 1
ATOM 5138 C CA . SER C 1 87 ? 48.455 13.518 -15.888 0.20 23.26 87 SER C CA 1
ATOM 5139 C C . SER C 1 87 ? 48.612 12.978 -14.470 0.20 22.02 87 SER C C 1
ATOM 5140 O O . SER C 1 87 ? 49.453 13.452 -13.709 0.20 21.65 87 SER C O 1
ATOM 5143 N N . VAL C 1 88 ? 47.803 11.982 -14.121 0.20 20.74 88 VAL C N 1
ATOM 5144 C CA . VAL C 1 88 ? 47.889 11.368 -12.796 0.20 19.55 88 VAL C CA 1
ATOM 5145 C C . VAL C 1 88 ? 48.414 9.930 -12.878 0.20 18.89 88 VAL C C 1
ATOM 5146 O O . VAL C 1 88 ? 47.838 9.077 -13.555 0.20 18.85 88 VAL C O 1
ATOM 5150 N N . VAL C 1 89 ? 49.515 9.668 -12.185 0.20 17.84 89 VAL C N 1
ATOM 5151 C CA . VAL C 1 89 ? 50.138 8.351 -12.236 0.20 17.48 89 VAL C CA 1
ATOM 5152 C C . VAL C 1 89 ? 49.855 7.559 -10.967 0.20 17.39 89 VAL C C 1
ATOM 5153 O O . VAL C 1 89 ? 49.827 8.116 -9.866 0.20 17.37 89 VAL C O 1
ATOM 5157 N N . THR C 1 90 ? 49.623 6.261 -11.132 0.20 17.13 90 THR C N 1
ATOM 5158 C CA . THR C 1 90 ? 49.320 5.389 -10.004 0.20 16.97 90 THR C CA 1
ATOM 5159 C C . THR C 1 90 ? 50.625 4.904 -9.372 0.20 17.18 90 THR C C 1
ATOM 5160 O O . THR C 1 90 ? 51.522 4.422 -10.062 0.20 17.11 90 THR C O 1
ATOM 5164 N N . ALA C 1 91 ? 50.725 5.039 -8.056 0.20 17.32 91 ALA C N 1
ATOM 5165 C CA . ALA C 1 91 ? 51.941 4.677 -7.350 0.20 17.55 91 ALA C CA 1
ATOM 5166 C C . ALA C 1 91 ? 52.077 3.164 -7.236 0.20 17.87 91 ALA C C 1
ATOM 5167 O O . ALA C 1 91 ? 51.084 2.446 -7.122 0.20 17.96 91 ALA C O 1
ATOM 5169 N N . ASP C 1 92 ? 53.309 2.677 -7.259 0.20 18.30 92 ASP C N 1
ATOM 5170 C CA . ASP C 1 92 ? 53.544 1.256 -7.056 0.20 18.99 92 ASP C CA 1
ATOM 5171 C C . ASP C 1 92 ? 53.516 0.896 -5.566 0.20 19.20 92 ASP C C 1
ATOM 5172 O O . ASP C 1 92 ? 53.319 1.759 -4.707 0.20 19.18 92 ASP C O 1
ATOM 5177 N N . ALA C 1 93 ? 53.706 -0.382 -5.263 0.20 19.42 93 ALA C N 1
ATOM 5178 C CA . ALA C 1 93 ? 53.636 -0.852 -3.884 0.20 19.53 93 ALA C CA 1
ATOM 5179 C C . ALA C 1 93 ? 54.670 -0.169 -2.999 0.20 19.64 93 ALA C C 1
ATOM 5180 O O . ALA C 1 93 ? 54.362 0.240 -1.882 0.20 20.01 93 ALA C O 1
ATOM 5182 N N . GLU C 1 94 ? 55.899 -0.062 -3.499 0.20 19.52 94 GLU C N 1
ATOM 5183 C CA . GLU C 1 94 ? 56.991 0.552 -2.738 0.20 19.46 94 GLU C CA 1
ATOM 5184 C C . GLU C 1 94 ? 56.696 1.999 -2.367 0.20 18.99 94 GLU C C 1
ATOM 5185 O O . GLU C 1 94 ? 56.939 2.408 -1.236 0.20 19.12 94 GLU C O 1
ATOM 5191 N N . LEU C 1 95 ? 56.178 2.770 -3.318 0.20 18.50 95 LEU C N 1
ATOM 5192 C CA . LEU C 1 95 ? 55.877 4.175 -3.064 0.20 18.06 95 LEU C CA 1
ATOM 5193 C C . LEU C 1 95 ? 54.728 4.342 -2.073 0.20 17.64 95 LEU C C 1
ATOM 5194 O O . LEU C 1 95 ? 54.811 5.149 -1.146 0.20 17.55 95 LEU C O 1
ATOM 5199 N N . ALA C 1 96 ? 53.656 3.582 -2.261 0.20 17.13 96 ALA C N 1
ATOM 5200 C CA . ALA C 1 96 ? 52.531 3.648 -1.328 0.20 17.13 96 ALA C CA 1
ATOM 5201 C C . ALA C 1 96 ? 52.998 3.330 0.088 0.20 17.09 96 ALA C C 1
ATOM 5202 O O . ALA C 1 96 ? 52.683 4.046 1.038 0.20 17.15 96 ALA C O 1
ATOM 5204 N N . ALA C 1 97 ? 53.752 2.244 0.223 0.20 17.17 97 ALA C N 1
ATOM 5205 C CA . ALA C 1 97 ? 54.281 1.841 1.518 0.20 17.25 97 ALA C CA 1
ATOM 5206 C C . ALA C 1 97 ? 55.200 2.924 2.075 0.20 17.12 97 ALA C C 1
ATOM 5207 O O . ALA C 1 97 ? 55.146 3.243 3.257 0.20 17.28 97 ALA C O 1
ATOM 5209 N N . ASP C 1 98 ? 56.045 3.483 1.212 0.20 17.10 98 ASP C N 1
ATOM 5210 C CA . ASP C 1 98 ? 56.962 4.552 1.603 0.20 16.99 98 ASP C CA 1
ATOM 5211 C C . ASP C 1 98 ? 56.187 5.682 2.276 0.20 16.71 98 ASP C C 1
ATOM 5212 O O . ASP C 1 98 ? 56.613 6.218 3.295 0.20 16.68 98 ASP C O 1
ATOM 5217 N N . ARG C 1 99 ? 55.038 6.027 1.709 0.20 16.38 99 ARG C N 1
ATOM 5218 C CA . ARG C 1 99 ? 54.234 7.133 2.224 0.20 16.08 99 ARG C CA 1
ATOM 5219 C C . ARG C 1 99 ? 53.385 6.746 3.439 0.20 16.11 99 ARG C C 1
ATOM 5220 O O . ARG C 1 99 ? 52.712 7.591 4.033 0.20 15.79 99 ARG C O 1
ATOM 5228 N N . ALA C 1 100 ? 53.431 5.469 3.810 0.20 16.07 100 ALA C N 1
ATOM 5229 C CA . ALA C 1 100 ? 52.552 4.935 4.849 0.20 16.43 100 ALA C CA 1
ATOM 5230 C C . ALA C 1 100 ? 51.089 5.058 4.417 0.20 16.48 100 ALA C C 1
ATOM 5231 O O . ALA C 1 100 ? 50.203 5.351 5.219 0.20 16.77 100 ALA C O 1
ATOM 5233 N N . ALA C 1 101 ? 50.848 4.830 3.136 0.20 16.51 101 ALA C N 1
ATOM 5234 C CA . ALA C 1 101 ? 49.516 4.969 2.576 0.20 16.83 101 ALA C CA 1
ATOM 5235 C C . ALA C 1 101 ? 49.058 3.670 1.905 0.20 17.05 101 ALA C C 1
ATOM 5236 O O . ALA C 1 101 ? 49.879 2.852 1.482 0.20 16.69 101 ALA C O 1
ATOM 5238 N N . ALA C 1 102 ? 47.745 3.481 1.825 0.20 17.26 102 ALA C N 1
ATOM 5239 C CA . ALA C 1 102 ? 47.182 2.295 1.195 0.20 17.52 102 ALA C CA 1
ATOM 5240 C C . ALA C 1 102 ? 47.242 2.422 -0.319 0.20 17.82 102 ALA C C 1
ATOM 5241 O O . ALA C 1 102 ? 47.460 1.441 -1.030 0.20 17.93 102 ALA C O 1
ATOM 5243 N N . GLN C 1 103 ? 47.048 3.640 -0.806 0.20 17.72 103 GLN C N 1
ATOM 5244 C CA . GLN C 1 103 ? 47.131 3.923 -2.232 0.20 18.33 103 GLN C CA 1
ATOM 5245 C C . GLN C 1 103 ? 47.476 5.386 -2.456 0.20 17.64 103 GLN C C 1
ATOM 5246 O O . GLN C 1 103 ? 47.091 6.249 -1.675 0.20 17.72 103 GLN C O 1
ATOM 5252 N N . VAL C 1 104 ? 48.211 5.655 -3.525 0.20 17.50 104 VAL C N 1
ATOM 5253 C CA . VAL C 1 104 ? 48.638 7.010 -3.840 0.20 17.26 104 VAL C CA 1
ATOM 5254 C C . VAL C 1 104 ? 48.558 7.229 -5.348 0.20 17.55 104 VAL C C 1
ATOM 5255 O O . VAL C 1 104 ? 48.953 6.368 -6.137 0.20 17.26 104 VAL C O 1
ATOM 5259 N N . ARG C 1 105 ? 48.011 8.375 -5.738 0.20 17.63 105 ARG C N 1
ATOM 5260 C CA . ARG C 1 105 ? 48.049 8.810 -7.127 0.20 18.30 105 ARG C CA 1
ATOM 5261 C C . ARG C 1 105 ? 48.749 10.167 -7.152 0.20 17.98 105 ARG C C 1
ATOM 5262 O O . ARG C 1 105 ? 48.434 11.061 -6.354 0.20 18.42 105 ARG C O 1
ATOM 5270 N N . GLN C 1 106 ? 49.707 10.307 -8.059 0.20 17.41 106 GLN C N 1
ATOM 5271 C CA . GLN C 1 106 ? 50.611 11.451 -8.075 0.20 16.99 106 GLN C CA 1
ATOM 5272 C C . GLN C 1 106 ? 50.387 12.300 -9.325 0.20 17.31 106 GLN C C 1
ATOM 5273 O O . GLN C 1 106 ? 50.120 11.767 -10.405 0.20 17.13 106 GLN C O 1
ATOM 5279 N N . PHE C 1 107 ? 50.485 13.617 -9.172 0.20 17.50 107 PHE C N 1
ATOM 5280 C CA . PHE C 1 107 ? 50.521 14.533 -10.313 0.20 17.82 107 PHE C CA 1
ATOM 5281 C C . PHE C 1 107 ? 51.360 15.772 -9.990 0.20 18.17 107 PHE C C 1
ATOM 5282 O O . PHE C 1 107 ? 51.628 16.061 -8.826 0.20 17.94 107 PHE C O 1
ATOM 5290 N N . ALA C 1 108 ? 51.777 16.488 -11.029 0.20 18.46 108 ALA C N 1
ATOM 5291 C CA . ALA C 1 108 ? 52.566 17.705 -10.861 0.20 19.38 108 ALA C CA 1
ATOM 5292 C C . ALA C 1 108 ? 51.833 18.895 -11.473 0.20 19.81 108 ALA C C 1
ATOM 5293 O O . ALA C 1 108 ? 51.246 18.779 -12.550 0.20 20.26 108 ALA C O 1
ATOM 5295 N N . ASP C 1 109 ? 51.862 20.037 -10.797 0.20 20.47 109 ASP C N 1
ATOM 5296 C CA . ASP C 1 109 ? 51.178 21.217 -11.321 0.20 21.23 109 ASP C CA 1
ATOM 5297 C C . ASP C 1 109 ? 52.123 22.175 -12.056 0.20 21.94 109 ASP C C 1
ATOM 5298 O O . ASP C 1 109 ? 53.330 21.942 -12.142 0.20 21.72 109 ASP C O 1
ATOM 5303 N N . ASN C 1 110 ? 51.565 23.256 -12.585 0.20 22.78 110 ASN C N 1
ATOM 5304 C CA . ASN C 1 110 ? 52.352 24.203 -13.361 0.20 23.80 110 ASN C CA 1
ATOM 5305 C C . ASN C 1 110 ? 53.236 25.098 -12.499 0.20 24.15 110 ASN C C 1
ATOM 5306 O O . ASN C 1 110 ? 54.099 25.809 -13.015 0.20 24.73 110 ASN C O 1
ATOM 5311 N N . ASP C 1 111 ? 53.024 25.051 -11.188 0.20 24.33 111 ASP C N 1
ATOM 5312 C CA . ASP C 1 111 ? 53.812 25.846 -10.256 0.20 24.34 111 ASP C CA 1
ATOM 5313 C C . ASP C 1 111 ? 54.950 25.047 -9.635 0.20 24.07 111 ASP C C 1
ATOM 5314 O O . ASP C 1 111 ? 55.634 25.524 -8.728 0.20 24.03 111 ASP C O 1
ATOM 5319 N N . GLY C 1 112 ? 55.141 23.825 -10.124 0.20 23.53 112 GLY C N 1
ATOM 5320 C CA . GLY C 1 112 ? 56.275 23.004 -9.718 0.20 22.99 112 GLY C CA 1
ATOM 5321 C C . GLY C 1 112 ? 56.047 22.136 -8.497 0.20 22.27 112 GLY C C 1
ATOM 5322 O O . GLY C 1 112 ? 56.971 21.490 -8.017 0.20 22.73 112 GLY C O 1
ATOM 5323 N N . PHE C 1 113 ? 54.820 22.114 -7.991 0.20 21.39 113 PHE C N 1
ATOM 5324 C CA . PHE C 1 113 ? 54.505 21.306 -6.818 0.20 20.33 113 PHE C CA 1
ATOM 5325 C C . PHE C 1 113 ? 54.042 19.905 -7.212 0.20 19.54 113 PHE C C 1
ATOM 5326 O O . PHE C 1 113 ? 53.265 19.739 -8.151 0.20 19.60 113 PHE C O 1
ATOM 5334 N N . THR C 1 114 ? 54.517 18.907 -6.475 0.20 18.30 114 THR C N 1
ATOM 5335 C CA . THR C 1 114 ? 54.057 17.534 -6.643 0.20 17.63 114 THR C CA 1
ATOM 5336 C C . THR C 1 114 ? 52.929 17.208 -5.660 0.20 17.26 114 THR C C 1
ATOM 5337 O O . THR C 1 114 ? 53.076 17.344 -4.444 0.20 16.75 114 THR C O 1
ATOM 5341 N N . HIS C 1 115 ? 51.796 16.779 -6.204 0.20 17.05 115 HIS C N 1
ATOM 5342 C CA . HIS C 1 115 ? 50.633 16.457 -5.390 0.20 16.92 115 HIS C CA 1
ATOM 5343 C C . HIS C 1 115 ? 50.431 14.955 -5.325 0.20 16.85 115 HIS C C 1
ATOM 5344 O O . HIS C 1 115 ? 50.645 14.245 -6.312 0.20 16.92 115 HIS C O 1
ATOM 5351 N N . GLU C 1 116 ? 50.017 14.472 -4.163 0.20 16.68 116 GLU C N 1
ATOM 5352 C CA . GLU C 1 116 ? 49.715 13.059 -3.987 0.20 16.70 116 GLU C CA 1
ATOM 5353 C C . GLU C 1 116 ? 48.366 12.876 -3.309 0.20 16.82 116 GLU C C 1
ATOM 5354 O O . GLU C 1 116 ? 48.199 13.199 -2.130 0.20 17.39 116 GLU C O 1
ATOM 5360 N N . LEU C 1 117 ? 47.403 12.370 -4.065 0.20 16.59 117 LEU C N 1
ATOM 5361 C CA . LEU C 1 117 ? 46.119 11.990 -3.497 0.20 16.53 117 LEU C CA 1
ATOM 5362 C C . LEU C 1 117 ? 46.238 10.560 -2.993 0.20 16.27 117 LEU C C 1
ATOM 5363 O O . LEU C 1 117 ? 46.645 9.656 -3.735 0.20 16.10 117 LEU C O 1
ATOM 5368 N N . TYR C 1 118 ? 45.915 10.354 -1.724 0.20 15.89 118 TYR C N 1
ATOM 5369 C CA . TYR C 1 118 ? 46.182 9.057 -1.107 0.20 15.89 118 TYR C CA 1
ATOM 5370 C C . TYR C 1 118 ? 45.108 8.618 -0.118 0.20 16.49 118 TYR C C 1
ATOM 5371 O O . TYR C 1 118 ? 44.446 9.446 0.523 0.20 16.84 118 TYR C O 1
ATOM 5380 N N . VAL C 1 119 ? 44.939 7.304 -0.011 0.20 16.80 119 VAL C N 1
ATOM 5381 C CA . VAL C 1 119 ? 44.077 6.727 1.005 0.20 17.19 119 VAL C CA 1
ATOM 5382 C C . VAL C 1 119 ? 44.962 6.304 2.173 0.20 17.62 119 VAL C C 1
ATOM 5383 O O . VAL C 1 119 ? 46.012 5.679 1.989 0.20 17.56 119 VAL C O 1
ATOM 5387 N N . GLU C 1 120 ? 44.524 6.656 3.371 0.20 18.06 120 GLU C N 1
ATOM 5388 C CA . GLU C 1 120 ? 45.296 6.441 4.583 0.20 19.03 120 GLU C CA 1
ATOM 5389 C C . GLU C 1 120 ? 45.389 4.975 4.991 0.20 19.76 120 GLU C C 1
ATOM 5390 O O . GLU C 1 120 ? 44.454 4.203 4.796 0.20 19.85 120 GLU C O 1
ATOM 5396 N N . SER C 1 121 ? 46.533 4.609 5.557 0.20 20.56 121 SER C N 1
ATOM 5397 C CA . SER C 1 121 ? 46.690 3.328 6.225 0.20 21.53 121 SER C CA 1
ATOM 5398 C C . SER C 1 121 ? 46.428 3.529 7.713 0.20 22.18 121 SER C C 1
ATOM 5399 O O . SER C 1 121 ? 46.732 4.582 8.265 0.20 22.10 121 SER C O 1
ATOM 5402 N N . SER C 1 122 ? 45.856 2.520 8.359 0.20 23.11 122 SER C N 1
ATOM 5403 C CA . SER C 1 122 ? 45.554 2.605 9.784 0.20 23.85 122 SER C CA 1
ATOM 5404 C C . SER C 1 122 ? 46.818 2.796 10.613 0.20 24.08 122 SER C C 1
ATOM 5405 O O . SER C 1 122 ? 47.879 2.284 10.266 0.20 24.25 122 SER C O 1
ATOM 5408 N N . PHE C 1 123 ? 46.695 3.539 11.708 0.20 24.32 123 PHE C N 1
ATOM 5409 C CA . PHE C 1 123 ? 47.797 3.744 12.648 0.20 24.53 123 PHE C CA 1
ATOM 5410 C C . PHE C 1 123 ? 47.257 3.806 14.074 0.20 25.13 123 PHE C C 1
ATOM 5411 O O . PHE C 1 123 ? 46.106 4.184 14.288 0.20 24.79 123 PHE C O 1
ATOM 5419 N N . PRO C 1 124 ? 48.087 3.440 15.058 0.20 25.85 124 PRO C N 1
ATOM 5420 C CA . PRO C 1 124 ? 47.605 3.423 16.433 0.20 26.44 124 PRO C CA 1
ATOM 5421 C C . PRO C 1 124 ? 47.446 4.828 16.996 0.20 27.03 124 PRO C C 1
ATOM 5422 O O . PRO C 1 124 ? 48.029 5.779 16.477 0.20 26.94 124 PRO C O 1
ATOM 5426 N N . THR C 1 125 ? 46.646 4.946 18.049 0.20 27.73 125 THR C N 1
ATOM 5427 C CA . THR C 1 125 ? 46.523 6.194 18.788 0.20 28.35 125 THR C CA 1
ATOM 5428 C C . THR C 1 125 ? 47.827 6.508 19.520 0.20 28.59 125 THR C C 1
ATOM 5429 O O . THR C 1 125 ? 48.543 5.602 19.944 0.20 28.74 125 THR C O 1
ATOM 5433 N N . ASP C 1 126 ? 48.136 7.794 19.650 0.20 28.75 126 ASP C N 1
ATOM 5434 C CA . ASP C 1 126 ? 49.278 8.241 20.445 0.20 28.81 126 ASP C CA 1
ATOM 5435 C C . ASP C 1 126 ? 48.802 9.329 21.412 0.20 28.57 126 ASP C C 1
ATOM 5436 O O . ASP C 1 126 ? 48.918 10.521 21.130 0.20 28.47 126 ASP C O 1
ATOM 5441 N N . PRO C 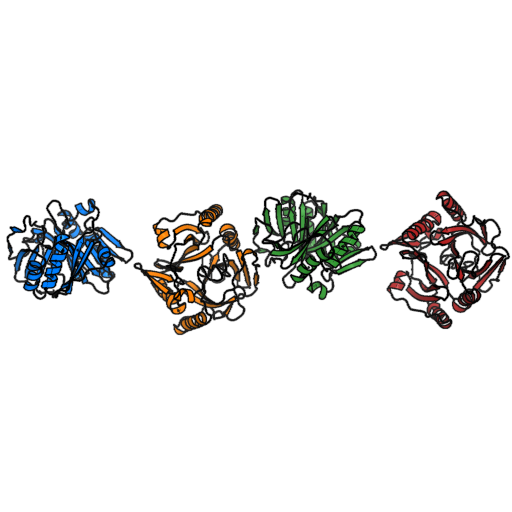1 127 ? 48.262 8.910 22.565 0.20 28.40 127 PRO C N 1
ATOM 5442 C CA . PRO C 1 127 ? 47.594 9.793 23.520 0.20 28.17 127 PRO C CA 1
ATOM 5443 C C . PRO C 1 127 ? 48.411 11.022 23.906 0.20 27.89 127 PRO C C 1
ATOM 5444 O O . PRO C 1 127 ? 47.903 12.141 23.842 0.20 28.02 127 PRO C O 1
ATOM 5448 N N . VAL C 1 128 ? 49.659 10.815 24.310 0.20 27.58 128 VAL C N 1
ATOM 5449 C CA . VAL C 1 128 ? 50.507 11.913 24.763 0.20 27.27 128 VAL C CA 1
ATOM 5450 C C . VAL C 1 128 ? 50.712 12.936 23.649 0.20 26.98 128 VAL C C 1
ATOM 5451 O O . VAL C 1 128 ? 50.472 14.129 23.833 0.20 27.02 128 VAL C O 1
ATOM 5455 N N . LEU C 1 129 ? 51.154 12.465 22.491 0.20 26.44 129 LEU C N 1
ATOM 5456 C CA . LEU C 1 129 ? 51.420 13.349 21.368 0.20 25.86 129 LEU C CA 1
ATOM 5457 C C . LEU C 1 129 ? 50.136 14.042 20.922 0.20 25.71 129 LEU C C 1
ATOM 5458 O O . LEU C 1 129 ? 50.133 15.234 20.615 0.20 25.71 129 LEU C O 1
ATOM 5463 N N . GLU C 1 130 ? 49.044 13.287 20.907 0.20 25.34 130 GLU C N 1
ATOM 5464 C CA . GLU C 1 130 ? 47.754 13.816 20.478 0.20 25.34 130 GLU C CA 1
ATOM 5465 C C . GLU C 1 130 ? 47.248 14.907 21.420 0.20 24.94 130 GLU C C 1
ATOM 5466 O O . GLU C 1 130 ? 46.448 15.759 21.028 0.20 25.34 130 GLU C O 1
ATOM 5472 N N . SER C 1 131 ? 47.717 14.882 22.661 0.20 24.24 131 SER C N 1
ATOM 5473 C CA . SER C 1 131 ? 47.330 15.904 23.623 0.20 23.57 131 SER C CA 1
ATOM 5474 C C . SER C 1 131 ? 48.042 17.228 23.338 0.20 23.03 131 SER C C 1
ATOM 5475 O O . SER C 1 131 ? 47.762 18.244 23.975 0.20 23.43 131 SER C O 1
ATOM 5478 N N . LEU C 1 132 ? 48.952 17.223 22.369 0.20 22.01 132 LEU C N 1
ATOM 5479 C CA . LEU C 1 132 ? 49.810 18.389 22.154 0.20 21.24 132 LEU C CA 1
ATOM 5480 C C . LEU C 1 132 ? 49.545 19.168 20.866 0.20 20.60 132 LEU C C 1
ATOM 5481 O O . LEU C 1 132 ? 49.831 20.367 20.793 0.20 20.51 132 LEU C O 1
ATOM 5486 N N . PHE C 1 133 ? 48.999 18.494 19.860 0.20 19.55 133 PHE C N 1
ATOM 5487 C CA . PHE C 1 133 ? 48.833 19.102 18.543 0.20 18.81 133 PHE C CA 1
ATOM 5488 C C . PHE C 1 133 ? 47.432 18.906 17.972 0.20 18.78 133 PHE C C 1
ATOM 5489 O O . PHE C 1 133 ? 46.829 17.849 18.137 0.20 18.48 133 PHE C O 1
ATOM 5497 N N . VAL C 1 134 ? 46.909 19.934 17.309 0.20 19.11 134 VAL C N 1
ATOM 5498 C CA . VAL C 1 134 ? 45.698 19.767 16.514 0.20 19.55 134 VAL C CA 1
ATOM 5499 C C . VAL C 1 134 ? 46.115 19.169 15.168 0.20 19.92 134 VAL C C 1
ATOM 5500 O O . VAL C 1 134 ? 46.713 19.848 14.331 0.20 20.19 134 VAL C O 1
ATOM 5504 N N . CYS C 1 135 ? 45.808 17.892 14.971 0.20 20.71 135 CYS C N 1
ATOM 5505 C CA . CYS C 1 135 ? 46.240 17.177 13.771 0.20 21.19 135 CYS C CA 1
ATOM 5506 C C . CYS C 1 135 ? 45.303 16.019 13.453 0.20 21.69 135 CYS C C 1
ATOM 5507 O O . CYS C 1 135 ? 44.936 15.246 14.335 0.20 21.83 135 CYS C O 1
ATOM 5510 N N . GLY C 1 136 ? 44.909 15.913 12.190 0.20 22.32 136 GLY C N 1
ATOM 5511 C CA . GLY C 1 136 ? 44.064 14.817 11.742 0.20 22.87 136 GLY C CA 1
ATOM 5512 C C . GLY C 1 136 ? 42.673 14.849 12.339 0.20 23.53 136 GLY C C 1
ATOM 5513 O O . GLY C 1 136 ? 42.011 15.885 12.339 0.20 23.40 136 GLY C O 1
ATOM 5514 N N . GLU C 1 137 ? 42.236 13.706 12.856 0.20 24.02 137 GLU C N 1
ATOM 5515 C CA . GLU C 1 137 ? 40.886 13.555 13.382 0.20 25.06 137 GLU C CA 1
ATOM 5516 C C . GLU C 1 137 ? 40.806 14.008 14.837 0.20 24.80 137 GLU C C 1
ATOM 5517 O O . GLU C 1 137 ? 41.509 13.484 15.706 0.20 24.98 137 GLU C O 1
ATOM 5523 N N . GLU C 1 138 ? 39.943 14.985 15.096 0.20 24.71 138 GLU C N 1
ATOM 5524 C CA . GLU C 1 138 ? 39.735 15.500 16.446 0.20 24.62 138 GLU C CA 1
ATOM 5525 C C . GLU C 1 138 ? 38.279 15.342 16.888 0.20 24.75 138 GLU C C 1
ATOM 5526 O O . GLU C 1 138 ? 37.420 14.936 16.104 0.20 24.86 138 GLU C O 1
ATOM 5532 N N . ALA C 1 139 ? 38.012 15.658 18.149 0.20 24.74 139 ALA C N 1
ATOM 5533 C CA . ALA C 1 139 ? 36.661 15.601 18.693 0.20 24.73 139 ALA C CA 1
ATOM 5534 C C . ALA C 1 139 ? 35.741 16.558 17.945 0.20 24.55 139 ALA C C 1
ATOM 5535 O O . ALA C 1 139 ? 34.554 16.280 17.748 0.20 24.55 139 ALA C O 1
ATOM 5537 N N . ASN C 1 140 ? 36.303 17.687 17.532 0.20 24.17 140 ASN C N 1
ATOM 5538 C CA . ASN C 1 140 ? 35.536 18.743 16.875 0.20 23.96 140 ASN C CA 1
ATOM 5539 C C . ASN C 1 140 ? 35.709 18.783 15.353 0.20 23.58 140 ASN C C 1
ATOM 5540 O O . ASN C 1 140 ? 35.339 19.757 14.699 0.20 23.83 140 ASN C O 1
ATOM 5545 N N . GLY C 1 141 ? 36.273 17.722 14.788 0.20 22.83 141 GLY C N 1
ATOM 5546 C CA . GLY C 1 141 ? 36.329 17.603 13.336 0.20 21.88 141 GLY C CA 1
ATOM 5547 C C . GLY C 1 141 ? 37.609 17.034 12.757 0.20 21.11 141 GLY C C 1
ATOM 5548 O O . GLY C 1 141 ? 38.426 16.443 13.470 0.20 20.96 141 GLY C O 1
ATOM 5549 N N . ILE C 1 142 ? 37.758 17.202 11.445 0.20 20.48 142 ILE C N 1
ATOM 5550 C CA . ILE C 1 142 ? 38.949 16.788 10.709 0.20 19.80 142 ILE C CA 1
ATOM 5551 C C . ILE C 1 142 ? 39.774 18.032 10.404 0.20 19.37 142 ILE C C 1
ATOM 5552 O O . ILE C 1 142 ? 39.245 19.029 9.906 0.20 19.41 142 ILE C O 1
ATOM 5557 N N . PHE C 1 143 ? 41.070 17.973 10.684 0.20 18.62 143 PHE C N 1
ATOM 5558 C CA . PHE C 1 143 ? 41.905 19.169 10.591 0.20 18.27 143 PHE C CA 1
ATOM 5559 C C . PHE C 1 143 ? 43.124 19.020 9.693 0.20 18.04 143 PHE C C 1
ATOM 5560 O O . PHE C 1 143 ? 43.655 20.013 9.197 0.20 18.24 143 PHE C O 1
ATOM 5568 N N . GLY C 1 144 ? 43.576 17.790 9.485 0.20 17.90 144 GLY C N 1
ATOM 5569 C CA . GLY C 1 144 ? 44.873 17.584 8.849 0.20 17.43 144 GLY C CA 1
ATOM 5570 C C . GLY C 1 144 ? 45.987 18.118 9.742 0.20 17.17 144 GLY C C 1
ATOM 5571 O O . GLY C 1 144 ? 45.777 18.375 10.925 0.20 17.11 144 GLY C O 1
ATOM 5572 N N . LEU C 1 145 ? 47.171 18.299 9.167 0.20 16.66 145 LEU C N 1
ATOM 5573 C CA . LEU C 1 145 ? 48.380 18.595 9.938 0.20 16.09 145 LEU C CA 1
ATOM 5574 C C . LEU C 1 145 ? 48.573 20.079 10.274 0.20 16.02 145 LEU C C 1
ATOM 5575 O O . LEU C 1 145 ? 49.271 20.426 11.223 0.20 15.72 145 LEU C O 1
ATOM 5580 N N . GLY C 1 146 ? 47.980 20.950 9.467 0.20 16.00 146 GLY C N 1
ATOM 5581 C CA . GLY C 1 146 ? 48.191 22.387 9.605 0.20 16.18 146 GLY C CA 1
ATOM 5582 C C . GLY C 1 146 ? 47.906 23.063 8.286 0.20 16.35 146 GLY C C 1
ATOM 5583 O O . GLY C 1 146 ? 47.081 22.591 7.523 0.20 16.57 146 GLY C O 1
ATOM 5584 N N . HIS C 1 147 ? 48.574 24.173 8.002 0.20 16.62 147 HIS C N 1
ATOM 5585 C CA . HIS C 1 147 ? 48.395 24.794 6.701 0.20 17.12 147 HIS C CA 1
ATOM 5586 C C . HIS C 1 147 ? 49.699 25.112 5.988 0.20 17.88 147 HIS C C 1
ATOM 5587 O O . HIS C 1 147 ? 50.743 25.319 6.613 0.20 18.02 147 HIS C O 1
ATOM 5594 N N . LEU C 1 148 ? 49.614 25.143 4.665 0.20 18.44 148 LEU C N 1
ATOM 5595 C CA . LEU C 1 148 ? 50.725 25.542 3.827 0.20 19.31 148 LEU C CA 1
ATOM 5596 C C . LEU C 1 148 ? 50.296 26.763 3.025 0.20 19.98 148 LEU C C 1
ATOM 5597 O O . LEU C 1 148 ? 49.205 26.789 2.452 0.20 20.29 148 LEU C O 1
ATOM 5602 N N . VAL C 1 149 ? 51.139 27.787 3.000 0.20 20.49 149 VAL C N 1
ATOM 5603 C CA . VAL C 1 149 ? 50.873 28.935 2.137 0.20 20.95 149 VAL C CA 1
ATOM 5604 C C . VAL C 1 149 ? 51.937 29.002 1.047 0.20 21.43 149 VAL C C 1
ATOM 5605 O O . VAL C 1 149 ? 53.134 28.937 1.320 0.20 21.38 149 VAL C O 1
ATOM 5609 N N . VAL C 1 150 ? 51.484 29.109 -0.195 0.20 22.03 150 VAL C N 1
ATOM 5610 C CA . VAL C 1 150 ? 52.393 29.065 -1.335 0.20 22.79 150 VAL C CA 1
ATOM 5611 C C . VAL C 1 150 ? 52.272 30.288 -2.242 0.20 23.51 150 VAL C C 1
ATOM 5612 O O . VAL C 1 150 ? 51.229 30.939 -2.302 0.20 23.74 150 VAL C O 1
ATOM 5616 N N . ILE C 1 151 ? 53.356 30.591 -2.945 0.20 24.37 151 ILE C N 1
ATOM 5617 C CA . ILE C 1 151 ? 53.366 31.649 -3.951 0.20 25.06 151 ILE C CA 1
ATOM 5618 C C . ILE C 1 151 ? 53.237 31.027 -5.344 0.20 25.60 151 ILE C C 1
ATOM 5619 O O . ILE C 1 151 ? 53.919 30.050 -5.665 0.20 25.96 151 ILE C O 1
ATOM 5624 N N . VAL C 1 152 ? 52.359 31.594 -6.167 0.20 26.10 152 VAL C N 1
ATOM 5625 C CA . VAL C 1 152 ? 52.104 31.056 -7.505 0.20 26.43 152 VAL C CA 1
ATOM 5626 C C . VAL C 1 152 ? 52.053 32.146 -8.585 0.20 26.91 152 VAL C C 1
ATOM 5627 O O . VAL C 1 152 ? 51.798 33.316 -8.294 0.20 27.00 152 VAL C O 1
ATOM 5631 N N . ALA C 1 153 ? 52.296 31.756 -9.831 0.20 27.21 153 ALA C N 1
ATOM 5632 C CA . ALA C 1 153 ? 52.311 32.707 -10.941 0.20 27.52 153 ALA C CA 1
ATOM 5633 C C . ALA C 1 153 ? 50.931 33.309 -11.201 0.20 27.64 153 ALA C C 1
ATOM 5634 O O . ALA C 1 153 ? 50.794 34.515 -11.398 0.20 27.92 153 ALA C O 1
ATOM 5636 N N . ASP C 1 154 ? 49.916 32.454 -11.208 0.20 27.67 154 ASP C N 1
ATOM 5637 C CA . ASP C 1 154 ? 48.554 32.859 -11.528 0.20 27.50 154 ASP C CA 1
ATOM 5638 C C . ASP C 1 154 ? 47.630 32.399 -10.403 0.20 26.95 154 ASP C C 1
ATOM 5639 O O . ASP C 1 154 ? 47.150 31.267 -10.401 0.20 26.77 154 ASP C O 1
ATOM 5644 N N . ARG C 1 155 ? 47.383 33.282 -9.445 0.20 26.40 155 ARG C N 1
ATOM 5645 C CA . ARG C 1 155 ? 46.607 32.910 -8.266 0.20 26.14 155 ARG C CA 1
ATOM 5646 C C . ARG C 1 155 ? 45.172 32.485 -8.598 0.20 25.58 155 ARG C C 1
ATOM 5647 O O . ARG C 1 155 ? 44.662 31.524 -8.026 0.20 25.71 155 ARG C O 1
ATOM 5655 N N . ALA C 1 156 ? 44.523 33.202 -9.509 0.20 24.98 156 ALA C N 1
ATOM 5656 C CA . ALA C 1 156 ? 43.134 32.910 -9.862 0.20 24.35 156 ALA C CA 1
ATOM 5657 C C . ALA C 1 156 ? 42.992 31.499 -10.412 0.20 24.08 156 ALA C C 1
ATOM 5658 O O . ALA C 1 156 ? 42.074 30.762 -10.040 0.20 23.67 156 ALA C O 1
ATOM 5660 N N . LYS C 1 157 ? 43.908 31.128 -11.301 0.20 23.80 157 LYS C N 1
ATOM 5661 C CA . LYS C 1 157 ? 43.867 29.815 -11.926 0.20 23.73 157 LYS C CA 1
ATOM 5662 C C . LYS C 1 157 ? 44.123 28.719 -10.889 0.20 23.45 157 LYS C C 1
ATOM 5663 O O . LYS C 1 157 ? 43.376 27.744 -10.813 0.20 23.37 157 LYS C O 1
ATOM 5669 N N . THR C 1 158 ? 45.169 28.895 -10.084 0.20 23.38 158 THR C N 1
ATOM 5670 C CA . THR C 1 158 ? 45.484 27.954 -9.010 0.20 23.25 158 THR C CA 1
ATOM 5671 C C . THR C 1 158 ? 44.306 27.836 -8.043 0.20 22.98 158 THR C C 1
ATOM 5672 O O . THR C 1 158 ? 43.947 26.741 -7.611 0.20 23.10 158 THR C O 1
ATOM 5676 N N . GLN C 1 159 ? 43.710 28.975 -7.710 0.20 22.92 159 GLN C N 1
ATOM 5677 C CA . GLN C 1 159 ? 42.531 28.999 -6.858 0.20 22.78 159 GLN C CA 1
ATOM 5678 C C . GLN C 1 159 ? 41.402 28.167 -7.467 0.20 22.51 159 GLN C C 1
ATOM 5679 O O . GLN C 1 159 ? 40.768 27.375 -6.777 0.20 22.50 159 GLN C O 1
ATOM 5685 N N . SER C 1 160 ? 41.159 28.342 -8.762 0.20 22.62 160 SER C N 1
ATOM 5686 C CA . SER C 1 160 ? 40.113 27.584 -9.440 0.20 22.84 160 SER C CA 1
ATOM 5687 C C . SER C 1 160 ? 40.401 26.081 -9.418 0.20 22.89 160 SER C C 1
ATOM 5688 O O . SER C 1 160 ? 39.494 25.275 -9.216 0.20 23.07 160 SER C O 1
ATOM 5691 N N . PHE C 1 161 ? 41.660 25.704 -9.619 0.20 22.79 161 PHE C N 1
ATOM 5692 C CA . PHE C 1 161 ? 42.030 24.295 -9.531 0.20 22.64 161 PHE C CA 1
ATOM 5693 C C . PHE C 1 161 ? 41.689 23.750 -8.143 0.20 22.32 161 PHE C C 1
ATOM 5694 O O . PHE C 1 161 ? 40.944 22.780 -8.023 0.20 22.31 161 PHE C O 1
ATOM 5702 N N . PHE C 1 162 ? 42.218 24.385 -7.099 0.20 21.92 162 PHE C N 1
ATOM 5703 C CA . PHE C 1 162 ? 41.912 23.974 -5.731 0.20 21.82 162 PHE C CA 1
ATOM 5704 C C . PHE C 1 162 ? 40.404 23.955 -5.489 0.20 21.97 162 PHE C C 1
ATOM 5705 O O . PHE C 1 162 ? 39.867 23.014 -4.902 0.20 21.50 162 PHE C O 1
ATOM 5713 N N . THR C 1 163 ? 39.733 25.007 -5.951 0.20 22.29 163 THR C N 1
ATOM 5714 C CA . THR C 1 163 ? 38.293 25.176 -5.760 0.20 22.83 163 THR C CA 1
ATOM 5715 C C . THR C 1 163 ? 37.480 24.108 -6.486 0.20 23.24 163 THR C C 1
ATOM 5716 O O . THR C 1 163 ? 36.738 23.345 -5.874 0.20 23.11 163 THR C O 1
ATOM 5720 N N . ASP C 1 164 ? 37.622 24.075 -7.805 0.20 23.82 164 ASP C N 1
ATOM 5721 C CA . ASP C 1 164 ? 36.705 23.323 -8.651 0.20 24.44 164 ASP C CA 1
ATOM 5722 C C . ASP C 1 164 ? 37.178 21.903 -8.962 0.20 24.21 164 ASP C C 1
ATOM 5723 O O . ASP C 1 164 ? 36.386 21.054 -9.366 0.20 24.64 164 ASP C O 1
ATOM 5728 N N . VAL C 1 165 ? 38.466 21.652 -8.751 0.20 23.80 165 VAL C N 1
ATOM 5729 C CA . VAL C 1 165 ? 39.048 20.330 -8.967 0.20 23.19 165 VAL C CA 1
ATOM 5730 C C . VAL C 1 165 ? 39.166 19.579 -7.646 0.20 22.70 165 VAL C C 1
ATOM 5731 O O . VAL C 1 165 ? 38.674 18.462 -7.508 0.20 22.66 165 VAL C O 1
ATOM 5735 N N . LEU C 1 166 ? 39.829 20.199 -6.675 0.20 21.92 166 LEU C N 1
ATOM 5736 C CA . LEU C 1 166 ? 40.164 19.520 -5.429 0.20 21.28 166 LEU C CA 1
ATOM 5737 C C . LEU C 1 166 ? 39.080 19.678 -4.371 0.20 21.27 166 LEU C C 1
ATOM 5738 O O . LEU C 1 166 ? 39.048 18.950 -3.381 0.20 21.03 166 LEU C O 1
ATOM 5743 N N . GLY C 1 167 ? 38.188 20.636 -4.592 0.20 21.21 167 GLY C N 1
ATOM 5744 C CA . GLY C 1 167 ? 36.976 20.736 -3.795 0.20 21.09 167 GLY C CA 1
ATOM 5745 C C . GLY C 1 167 ? 37.088 21.597 -2.560 0.20 20.84 167 GLY C C 1
ATOM 5746 O O . GLY C 1 167 ? 36.254 21.509 -1.668 0.20 20.83 167 GLY C O 1
ATOM 5747 N N . PHE C 1 168 ? 38.112 22.438 -2.494 0.20 20.87 168 PHE C N 1
ATOM 5748 C CA . PHE C 1 168 ? 38.234 23.326 -1.346 0.20 21.14 168 PHE C CA 1
ATOM 5749 C C . PHE C 1 168 ? 37.280 24.515 -1.459 0.20 21.44 168 PHE C C 1
ATOM 5750 O O . PHE C 1 168 ? 36.800 24.849 -2.551 0.20 21.23 168 PHE C O 1
ATOM 5758 N N . GLY C 1 169 ? 36.987 25.131 -0.317 0.20 21.80 169 GLY C N 1
ATOM 5759 C CA . GLY C 1 169 ? 36.149 26.322 -0.276 0.20 22.14 169 GLY C CA 1
ATOM 5760 C C . GLY C 1 169 ? 36.950 27.519 0.195 0.20 22.45 169 GLY C C 1
ATOM 5761 O O . GLY C 1 169 ? 37.927 27.372 0.928 0.20 22.43 169 GLY C O 1
ATOM 5762 N N . LEU C 1 170 ? 36.545 28.707 -0.237 0.20 22.71 170 LEU C N 1
ATOM 5763 C CA . LEU C 1 170 ? 37.228 29.927 0.165 0.20 23.06 170 LEU C CA 1
ATOM 5764 C C . LEU C 1 170 ? 36.776 30.350 1.557 0.20 23.22 170 LEU C C 1
ATOM 5765 O O . LEU C 1 170 ? 35.581 30.429 1.840 0.20 23.34 170 LEU C O 1
ATOM 5770 N N . SER C 1 171 ? 37.740 30.606 2.433 0.20 23.49 171 SER C N 1
ATOM 5771 C CA . SER C 1 171 ? 37.428 31.046 3.781 0.20 24.13 171 SER C CA 1
ATOM 5772 C C . SER C 1 171 ? 37.319 32.555 3.809 0.20 24.60 171 SER C C 1
ATOM 5773 O O . SER C 1 171 ? 36.316 33.105 4.251 0.20 24.69 171 SER C O 1
ATOM 5776 N N . ASP C 1 172 ? 38.357 33.219 3.320 0.20 25.18 172 ASP C N 1
ATOM 5777 C CA . ASP C 1 172 ? 38.387 34.670 3.315 0.20 26.05 172 ASP C CA 1
ATOM 5778 C C . ASP C 1 172 ? 39.559 35.200 2.508 0.20 26.84 172 ASP C C 1
ATOM 5779 O O . ASP C 1 172 ? 40.446 34.449 2.096 0.20 26.98 172 ASP C O 1
ATOM 5784 N N . ARG C 1 173 ? 39.551 36.508 2.297 0.20 27.75 173 ARG C N 1
ATOM 5785 C CA . ARG C 1 173 ? 40.615 37.184 1.586 0.20 28.62 173 ARG C CA 1
ATOM 5786 C C . ARG C 1 173 ? 41.155 38.289 2.485 0.20 29.09 173 ARG C C 1
ATOM 5787 O O . ARG C 1 173 ? 40.387 39.046 3.079 0.20 28.96 173 ARG C O 1
ATOM 5795 N N . VAL C 1 174 ? 42.475 38.364 2.602 0.20 29.92 174 VAL C N 1
ATOM 5796 C CA . VAL C 1 174 ? 43.111 39.428 3.375 0.20 31.01 174 VAL C CA 1
ATOM 5797 C C . VAL C 1 174 ? 43.945 40.284 2.431 0.20 32.20 174 VAL C C 1
ATOM 5798 O O . VAL C 1 174 ? 44.872 39.793 1.785 0.20 32.10 174 VAL C O 1
ATOM 5802 N N . THR C 1 175 ? 43.605 41.565 2.353 0.20 33.75 175 THR C N 1
ATOM 5803 C CA . THR C 1 175 ? 44.215 42.461 1.380 0.20 35.57 175 THR C CA 1
ATOM 5804 C C . THR C 1 175 ? 44.734 43.737 2.040 0.20 36.69 175 THR C C 1
ATOM 5805 O O . THR C 1 175 ? 44.001 44.427 2.749 0.20 36.76 175 THR C O 1
ATOM 5809 N N . TRP C 1 176 ? 46.007 44.034 1.802 0.20 38.13 176 TRP C N 1
ATOM 5810 C CA . TRP C 1 176 ? 46.612 45.290 2.231 0.20 39.49 176 TRP C CA 1
ATOM 5811 C C . TRP C 1 176 ? 47.691 45.714 1.234 0.20 39.99 176 TRP C C 1
ATOM 5812 O O . TRP C 1 176 ? 48.012 44.967 0.312 0.20 40.36 176 TRP C O 1
ATOM 5823 N N . PRO C 1 177 ? 48.250 46.919 1.408 0.20 40.35 177 PRO C N 1
ATOM 5824 C CA . PRO C 1 177 ? 49.161 47.483 0.417 0.20 40.39 177 PRO C CA 1
ATOM 5825 C C . PRO C 1 177 ? 50.224 46.499 -0.076 0.20 40.29 177 PRO C C 1
ATOM 5826 O O . PRO C 1 177 ? 50.607 46.540 -1.247 0.20 40.49 177 PRO C O 1
ATOM 5830 N N . GLU C 1 178 ? 50.694 45.620 0.804 0.20 39.96 178 GLU C N 1
ATOM 5831 C CA . GLU C 1 178 ? 51.807 44.741 0.452 0.20 39.41 178 GLU C CA 1
ATOM 5832 C C . GLU C 1 178 ? 51.400 43.370 -0.096 0.20 38.86 178 GLU C C 1
ATOM 5833 O O . GLU C 1 178 ? 52.173 42.739 -0.813 0.20 39.11 178 GLU C O 1
ATOM 5839 N N . ALA C 1 179 ? 50.195 42.911 0.225 0.20 37.90 179 ALA C N 1
ATOM 5840 C CA . ALA C 1 179 ? 49.769 41.587 -0.231 0.20 36.88 179 ALA C CA 1
ATOM 5841 C C . ALA C 1 179 ? 48.260 41.409 -0.388 0.20 36.05 179 ALA C C 1
ATOM 5842 O O . ALA C 1 179 ? 47.461 42.195 0.129 0.20 36.10 179 ALA C O 1
ATOM 5844 N N . ASP C 1 180 ? 47.890 40.356 -1.111 0.20 34.60 180 ASP C N 1
ATOM 5845 C CA . ASP C 1 180 ? 46.497 39.974 -1.293 0.20 33.33 180 ASP C CA 1
ATOM 5846 C C . ASP C 1 180 ? 46.391 38.448 -1.269 0.20 31.91 180 ASP C C 1
ATOM 5847 O O . ASP C 1 180 ? 46.619 37.773 -2.277 0.20 31.73 180 ASP C O 1
ATOM 5852 N N . ILE C 1 181 ? 46.040 37.918 -0.102 0.20 30.18 181 ILE C N 1
ATOM 5853 C CA . ILE C 1 181 ? 46.110 36.480 0.151 0.20 28.37 181 ILE C CA 1
ATOM 5854 C C . ILE C 1 181 ? 44.731 35.823 0.215 0.20 27.12 181 ILE C C 1
ATOM 5855 O O . ILE C 1 181 ? 43.787 36.377 0.780 0.20 26.88 181 ILE C O 1
ATOM 5860 N N . PHE C 1 182 ? 44.637 34.624 -0.352 0.20 25.47 182 PHE C N 1
ATOM 5861 C CA . PHE C 1 182 ? 43.374 33.905 -0.437 0.20 24.06 182 PHE C CA 1
ATOM 5862 C C . PHE C 1 182 ? 43.448 32.586 0.325 0.20 23.25 182 PHE C C 1
ATOM 5863 O O . PHE C 1 182 ? 44.215 31.688 -0.027 0.20 22.86 182 PHE C O 1
ATOM 5871 N N . PHE C 1 183 ? 42.639 32.488 1.374 0.20 22.18 183 PHE C N 1
ATOM 5872 C CA . PHE C 1 183 ? 42.696 31.372 2.308 0.20 21.42 183 PHE C CA 1
ATOM 5873 C C . PHE C 1 183 ? 41.618 30.342 1.992 0.20 21.30 183 PHE C C 1
ATOM 5874 O O . PHE C 1 183 ? 40.435 30.678 1.885 0.20 21.00 183 PHE C O 1
ATOM 5882 N N . LEU C 1 184 ? 42.034 29.087 1.850 0.20 20.80 184 LEU C N 1
ATOM 5883 C CA . LEU C 1 184 ? 41.129 28.024 1.424 0.20 20.89 184 LEU C CA 1
ATOM 5884 C C . LEU C 1 184 ? 41.109 26.843 2.387 0.20 20.63 184 LEU C C 1
ATOM 5885 O O . LEU C 1 184 ? 42.156 26.386 2.853 0.20 20.62 184 LEU C O 1
ATOM 5890 N N . HIS C 1 185 ? 39.904 26.355 2.673 0.20 20.35 185 HIS C N 1
ATOM 5891 C CA . HIS C 1 185 ? 39.714 25.225 3.576 0.20 20.36 185 HIS C CA 1
ATOM 5892 C C . HIS C 1 185 ? 39.151 24.004 2.853 0.20 20.18 185 HIS C C 1
ATOM 5893 O O . HIS C 1 185 ? 38.556 24.122 1.779 0.20 20.10 185 HIS C O 1
ATOM 5900 N N . CYS C 1 186 ? 39.342 22.831 3.445 0.20 19.81 186 CYS C N 1
ATOM 5901 C CA . CYS C 1 186 ? 38.743 21.616 2.910 0.20 19.92 186 CYS C CA 1
ATOM 5902 C C . CYS C 1 186 ? 38.172 20.767 4.042 0.20 19.79 186 CYS C C 1
ATOM 5903 O O . CYS C 1 186 ? 37.671 19.666 3.824 0.20 19.99 186 CYS C O 1
ATOM 5906 N N . ASN C 1 187 ? 38.238 21.315 5.249 0.20 19.65 187 ASN C N 1
ATOM 5907 C CA . ASN C 1 187 ? 37.696 20.681 6.446 0.20 19.52 187 ASN C CA 1
ATOM 5908 C C . ASN C 1 187 ? 37.473 21.728 7.537 0.20 19.63 187 ASN C C 1
ATOM 5909 O O . ASN C 1 187 ? 37.239 22.902 7.241 0.20 19.88 187 ASN C O 1
ATOM 5914 N N . GLN C 1 188 ? 37.568 21.302 8.792 0.20 19.39 188 GLN C N 1
ATOM 5915 C CA . GLN C 1 188 ? 37.346 22.181 9.938 0.20 19.26 188 GLN C CA 1
ATOM 5916 C C . GLN C 1 188 ? 38.424 23.250 10.128 0.20 18.92 188 GLN C C 1
ATOM 5917 O O . GLN C 1 188 ? 38.149 24.323 10.668 0.20 18.35 188 GLN C O 1
ATOM 5923 N N . ARG C 1 189 ? 39.646 22.961 9.697 0.20 18.27 189 ARG C N 1
ATOM 5924 C CA . ARG C 1 189 ? 40.732 23.934 9.829 0.20 18.21 189 ARG C CA 1
ATOM 5925 C C . ARG C 1 189 ? 40.450 25.200 8.992 0.20 18.15 189 ARG C C 1
ATOM 5926 O O . ARG C 1 189 ? 40.146 25.111 7.805 0.20 18.30 189 ARG C O 1
ATOM 5934 N N . HIS C 1 190 ? 40.555 26.370 9.620 0.20 18.29 190 HIS C N 1
ATOM 5935 C CA . HIS C 1 190 ? 40.255 27.640 8.952 0.20 18.43 190 HIS C CA 1
ATOM 5936 C C . HIS C 1 190 ? 40.787 27.668 7.528 0.20 18.37 190 HIS C C 1
ATOM 5937 O O . HIS C 1 190 ? 40.075 28.032 6.593 0.20 18.20 190 HIS C O 1
ATOM 5944 N N . HIS C 1 191 ? 42.059 27.325 7.375 0.20 18.00 191 HIS C N 1
ATOM 5945 C CA . HIS C 1 191 ? 42.604 27.067 6.055 0.20 18.06 191 HIS C CA 1
ATOM 5946 C C . HIS C 1 191 ? 43.711 26.015 6.078 0.20 18.17 191 HIS C C 1
ATOM 5947 O O . HIS C 1 191 ? 44.493 25.930 7.024 0.20 17.99 191 HIS C O 1
ATOM 5954 N N . THR C 1 192 ? 43.736 25.203 5.031 0.20 18.51 192 THR C N 1
ATOM 5955 C CA . THR C 1 192 ? 44.746 24.169 4.849 0.20 19.17 192 THR C CA 1
ATOM 5956 C C . THR C 1 192 ? 45.767 24.658 3.827 0.20 19.60 192 THR C C 1
ATOM 5957 O O . THR C 1 192 ? 46.930 24.265 3.848 0.20 19.66 192 THR C O 1
ATOM 5961 N N . VAL C 1 193 ? 45.309 25.525 2.931 0.20 20.30 193 VAL C N 1
ATOM 5962 C CA . VAL C 1 193 ? 46.190 26.175 1.969 0.20 21.33 193 VAL C CA 1
ATOM 5963 C C . VAL C 1 193 ? 45.829 27.651 1.847 0.20 21.76 193 VAL C C 1
ATOM 5964 O O . VAL C 1 193 ? 44.667 28.030 1.977 0.20 22.03 193 VAL C O 1
ATOM 5968 N N . ALA C 1 194 ? 46.838 28.477 1.607 0.20 22.19 194 ALA C N 1
ATOM 5969 C CA . ALA C 1 194 ? 46.628 29.887 1.294 0.20 22.56 194 ALA C CA 1
ATOM 5970 C C . ALA C 1 194 ? 47.434 30.219 0.049 0.20 22.98 194 ALA C C 1
ATOM 5971 O O . ALA C 1 194 ? 48.544 29.719 -0.126 0.20 22.87 194 ALA C O 1
ATOM 5973 N N . LEU C 1 195 ? 46.876 31.057 -0.816 0.20 23.61 195 LEU C N 1
ATOM 5974 C CA . LEU C 1 195 ? 47.525 31.361 -2.083 0.20 24.27 195 LEU C CA 1
ATOM 5975 C C . LEU C 1 195 ? 47.821 32.843 -2.254 0.20 24.87 195 LEU C C 1
ATOM 5976 O O . LEU C 1 195 ? 47.014 33.696 -1.891 0.20 24.72 195 LEU C O 1
ATOM 5981 N N . SER C 1 196 ? 48.990 33.131 -2.813 0.20 25.85 196 SER C N 1
ATOM 5982 C CA . SER C 1 196 ? 49.383 34.494 -3.132 0.20 27.10 196 SER C CA 1
ATOM 5983 C C . SER C 1 196 ? 50.140 34.550 -4.457 0.20 28.06 196 SER C C 1
ATOM 5984 O O . SER C 1 196 ? 50.840 33.602 -4.828 0.20 28.15 196 SER C O 1
ATOM 5987 N N . ALA C 1 197 ? 49.983 35.662 -5.171 0.20 29.27 197 ALA C N 1
ATOM 5988 C CA . ALA C 1 197 ? 50.806 35.949 -6.338 0.20 30.55 197 ALA C CA 1
ATOM 5989 C C . ALA C 1 197 ? 52.180 36.422 -5.869 0.20 31.67 197 ALA C C 1
ATOM 5990 O O . ALA C 1 197 ? 52.394 36.618 -4.674 0.20 31.44 197 ALA C O 1
ATOM 5992 N N . PRO C 1 198 ? 53.119 36.603 -6.809 0.20 33.06 198 PRO C N 1
ATOM 5993 C CA . PRO C 1 198 ? 54.468 37.040 -6.451 0.20 34.22 198 PRO C CA 1
ATOM 5994 C C . PRO C 1 198 ? 54.460 38.350 -5.666 0.20 35.52 198 PRO C C 1
ATOM 5995 O O . PRO C 1 198 ? 53.642 39.233 -5.931 0.20 35.74 198 PRO C O 1
ATOM 5999 N N . ALA C 1 199 ? 55.370 38.472 -4.708 0.20 37.00 199 ALA C N 1
ATOM 6000 C CA . ALA C 1 199 ? 55.457 39.675 -3.890 0.20 38.48 199 ALA C CA 1
ATOM 6001 C C . ALA C 1 199 ? 56.898 40.002 -3.511 0.20 39.49 199 ALA C C 1
ATOM 6002 O O . ALA C 1 199 ? 57.829 39.259 -3.838 0.20 40.02 199 ALA C O 1
ATOM 6004 N N . LEU C 1 200 ? 57.077 41.126 -2.824 0.20 40.34 200 LEU C N 1
ATOM 6005 C CA . LEU C 1 200 ? 58.385 41.495 -2.302 0.20 40.93 200 LEU C CA 1
ATOM 6006 C C . LEU C 1 200 ? 59.024 40.268 -1.665 0.20 41.12 200 LEU C C 1
ATOM 6007 O O . LEU C 1 200 ? 58.588 39.802 -0.606 0.20 41.54 200 LEU C O 1
ATOM 6012 N N . GLY C 1 201 ? 60.047 39.735 -2.324 0.20 41.02 201 GLY C N 1
ATOM 6013 C CA . GLY C 1 201 ? 60.768 38.582 -1.809 0.20 40.64 201 GLY C CA 1
ATOM 6014 C C . GLY C 1 201 ? 60.491 37.300 -2.566 0.20 40.27 201 GLY C C 1
ATOM 6015 O O . GLY C 1 201 ? 61.414 36.652 -3.056 0.20 40.60 201 GLY C O 1
ATOM 6016 N N . LEU C 1 202 ? 59.214 36.945 -2.686 0.20 39.60 202 LEU C N 1
ATOM 6017 C CA . LEU C 1 202 ? 58.832 35.600 -3.111 0.20 38.74 202 LEU C CA 1
ATOM 6018 C C . LEU C 1 202 ? 58.439 35.467 -4.580 0.20 38.00 202 LEU C C 1
ATOM 6019 O O . LEU C 1 202 ? 57.818 36.357 -5.159 0.20 38.03 202 LEU C O 1
ATOM 6024 N N . LYS C 1 203 ? 58.801 34.329 -5.167 0.20 36.93 203 LYS C N 1
ATOM 6025 C CA . LYS C 1 203 ? 58.502 34.042 -6.564 0.20 36.02 203 LYS C CA 1
ATOM 6026 C C . LYS C 1 203 ? 57.627 32.796 -6.675 0.20 34.88 203 LYS C C 1
ATOM 6027 O O . LYS C 1 203 ? 57.530 32.015 -5.730 0.20 34.90 203 LYS C O 1
ATOM 6033 N N . PRO C 1 204 ? 56.987 32.609 -7.838 0.20 33.87 204 PRO C N 1
ATOM 6034 C CA . PRO C 1 204 ? 56.111 31.465 -8.083 0.20 33.04 204 PRO C CA 1
ATOM 6035 C C . PRO C 1 204 ? 56.768 30.137 -7.704 0.20 32.25 204 PRO C C 1
ATOM 6036 O O . PRO C 1 204 ? 57.925 29.894 -8.056 0.20 32.23 204 PRO C O 1
ATOM 6040 N N . GLY C 1 205 ? 56.034 29.291 -6.986 0.20 31.26 205 GLY C N 1
ATOM 6041 C CA . GLY C 1 205 ? 56.528 27.967 -6.607 0.20 29.99 205 GLY C CA 1
ATOM 6042 C C . GLY C 1 205 ? 57.233 27.931 -5.264 0.20 29.20 205 GLY C C 1
ATOM 6043 O O . GLY C 1 205 ? 57.666 26.875 -4.807 0.20 28.99 205 GLY C O 1
ATOM 6044 N N . MET C 1 206 ? 57.353 29.092 -4.632 0.20 28.36 206 MET C N 1
ATOM 6045 C CA . MET C 1 206 ? 57.983 29.195 -3.322 0.20 27.70 206 MET C CA 1
ATOM 6046 C C . MET C 1 206 ? 56.973 28.948 -2.206 0.20 26.65 206 MET C C 1
ATOM 6047 O O . MET C 1 206 ? 55.797 29.287 -2.336 0.20 26.29 206 MET C O 1
ATOM 6052 N N . VAL C 1 207 ? 57.437 28.361 -1.108 0.20 25.63 207 VAL C N 1
ATOM 6053 C CA . VAL C 1 207 ? 56.615 28.247 0.089 0.20 24.45 207 VAL C CA 1
ATOM 6054 C C . VAL C 1 207 ? 56.800 29.520 0.913 0.20 24.19 207 VAL C C 1
ATOM 6055 O O . VAL C 1 207 ? 57.924 29.903 1.241 0.20 23.80 207 VAL C O 1
ATOM 6059 N N . HIS C 1 208 ? 55.697 30.185 1.232 0.20 24.14 208 HIS C N 1
ATOM 6060 C CA . HIS C 1 208 ? 55.737 31.324 2.143 0.20 23.96 208 HIS C CA 1
ATOM 6061 C C . HIS C 1 208 ? 55.946 30.816 3.562 0.20 23.16 208 HIS C C 1
ATOM 6062 O O . HIS C 1 208 ? 56.923 31.162 4.223 0.20 23.01 208 HIS C O 1
ATOM 6069 N N . HIS C 1 209 ? 55.023 29.988 4.031 0.20 22.21 209 HIS C N 1
ATOM 6070 C CA . HIS C 1 209 ? 55.193 29.361 5.331 0.20 21.42 209 HIS C CA 1
ATOM 6071 C C . HIS C 1 209 ? 54.365 28.099 5.499 0.20 21.01 209 HIS C C 1
ATOM 6072 O O . HIS C 1 209 ? 53.444 27.818 4.728 0.20 20.60 209 HIS C O 1
ATOM 6079 N N . LEU C 1 210 ? 54.724 27.338 6.524 0.20 20.69 210 LEU C N 1
ATOM 6080 C CA . LEU C 1 210 ? 53.934 26.212 6.971 0.20 20.20 210 LEU C CA 1
ATOM 6081 C C . LEU C 1 210 ? 53.525 26.498 8.412 0.20 19.78 210 LEU C C 1
ATOM 6082 O O . LEU C 1 210 ? 54.250 27.169 9.150 0.20 19.65 210 LEU C O 1
ATOM 6087 N N . MET C 1 211 ? 52.356 26.008 8.806 0.20 19.30 211 MET C N 1
ATOM 6088 C CA . MET C 1 211 ? 51.858 26.243 10.155 0.20 19.08 211 MET C CA 1
ATOM 6089 C C . MET C 1 211 ? 51.491 24.936 10.838 0.20 18.72 211 MET C C 1
ATOM 6090 O O . MET C 1 211 ? 50.819 24.087 10.253 0.20 18.64 211 MET C O 1
ATOM 6095 N N . LEU C 1 212 ? 51.936 24.789 12.082 0.20 18.35 212 LEU C N 1
ATOM 6096 C CA . LEU C 1 212 ? 51.480 23.706 12.949 0.20 18.16 212 LEU C CA 1
ATOM 6097 C C . LEU C 1 212 ? 50.700 24.297 14.125 0.20 18.35 212 LEU C C 1
ATOM 6098 O O . LEU C 1 212 ? 50.939 25.432 14.534 0.20 18.21 212 LEU C O 1
ATOM 6103 N N . GLU C 1 213 ? 49.758 23.531 14.658 0.20 18.48 213 GLU C N 1
ATOM 6104 C CA . GLU C 1 213 ? 48.876 24.041 15.704 0.20 19.34 213 GLU C CA 1
ATOM 6105 C C . GLU C 1 213 ? 49.006 23.258 17.013 0.20 19.44 213 GLU C C 1
ATOM 6106 O O . GLU C 1 213 ? 48.786 22.047 17.050 0.20 19.59 213 GLU C O 1
ATOM 6112 N N . ALA C 1 214 ? 49.367 23.962 18.080 0.20 20.02 214 ALA C N 1
ATOM 6113 C CA . ALA C 1 214 ? 49.454 23.362 19.409 0.20 20.77 214 ALA C CA 1
ATOM 6114 C C . ALA C 1 214 ? 48.086 23.365 20.085 0.20 21.42 214 ALA C C 1
ATOM 6115 O O . ALA C 1 214 ? 47.184 24.089 19.670 0.20 21.33 214 ALA C O 1
ATOM 6117 N N . LYS C 1 215 ? 47.937 22.566 21.135 0.20 22.10 215 LYS C N 1
ATOM 6118 C CA . LYS C 1 215 ? 46.661 22.493 21.842 0.20 23.10 215 LYS C CA 1
ATOM 6119 C C . LYS C 1 215 ? 46.590 23.388 23.084 0.20 23.74 215 LYS C C 1
ATOM 6120 O O . LYS C 1 215 ? 45.629 23.323 23.846 0.20 24.20 215 LYS C O 1
ATOM 6126 N N . SER C 1 216 ? 47.596 24.234 23.276 0.20 24.27 216 SER C N 1
ATOM 6127 C CA . SER C 1 216 ? 47.609 25.168 24.403 0.20 24.79 216 SER C CA 1
ATOM 6128 C C . SER C 1 216 ? 48.369 26.442 24.056 0.20 24.91 216 SER C C 1
ATOM 6129 O O . SER C 1 216 ? 49.353 26.403 23.316 0.20 24.78 216 SER C O 1
ATOM 6132 N N . LYS C 1 217 ? 47.924 27.571 24.597 0.20 24.88 217 LYS C N 1
ATOM 6133 C CA . LYS C 1 217 ? 48.617 28.830 24.348 0.20 25.20 217 LYS C CA 1
ATOM 6134 C C . LYS C 1 217 ? 50.033 28.782 24.940 0.20 24.98 217 LYS C C 1
ATOM 6135 O O . LYS C 1 217 ? 50.972 29.343 24.380 0.20 25.02 217 LYS C O 1
ATOM 6141 N N . GLU C 1 218 ? 50.171 28.089 26.063 0.20 24.91 218 GLU C N 1
ATOM 6142 C CA . GLU C 1 218 ? 51.449 27.967 26.760 0.20 24.85 218 GLU C CA 1
ATOM 6143 C C . GLU C 1 218 ? 52.531 27.305 25.909 0.20 24.23 218 GLU C C 1
ATOM 6144 O O . GLU C 1 218 ? 53.693 27.699 25.962 0.20 24.03 218 GLU C O 1
ATOM 6150 N N . GLN C 1 219 ? 52.148 26.307 25.120 0.20 23.69 219 GLN C N 1
ATOM 6151 C CA . GLN C 1 219 ? 53.082 25.687 24.186 0.20 23.26 219 GLN C CA 1
ATOM 6152 C C . GLN C 1 219 ? 53.653 26.717 23.212 0.20 22.93 219 GLN C C 1
ATOM 6153 O O . GLN C 1 219 ? 54.838 26.685 22.884 0.20 22.79 219 GLN C O 1
ATOM 6159 N N . VAL C 1 220 ? 52.806 27.635 22.757 0.20 22.64 220 VAL C N 1
ATOM 6160 C CA . VAL C 1 220 ? 53.234 28.669 21.817 0.20 22.58 220 VAL C CA 1
ATOM 6161 C C . VAL C 1 220 ? 54.219 29.617 22.502 0.20 22.82 220 VAL C C 1
ATOM 6162 O O . VAL C 1 220 ? 55.260 29.967 21.942 0.20 22.68 220 VAL C O 1
ATOM 6166 N N . ASP C 1 221 ? 53.885 30.025 23.720 0.20 23.35 221 ASP C N 1
ATOM 6167 C CA . ASP C 1 221 ? 54.750 30.907 24.491 0.20 23.81 221 ASP C CA 1
ATOM 6168 C C . ASP C 1 221 ? 56.094 30.246 24.810 0.20 24.03 221 ASP C C 1
ATOM 6169 O O . ASP C 1 221 ? 57.141 30.885 24.733 0.20 24.01 221 ASP C O 1
ATOM 6174 N N . ARG C 1 222 ? 56.065 28.962 25.149 0.20 24.56 222 ARG C N 1
ATOM 6175 C CA . ARG C 1 222 ? 57.303 28.232 25.419 0.20 25.27 222 ARG C CA 1
ATOM 6176 C C . ARG C 1 222 ? 58.170 28.141 24.166 0.20 25.09 222 ARG C C 1
ATOM 6177 O O . ARG C 1 222 ? 59.359 28.460 24.195 0.20 25.04 222 ARG C O 1
ATOM 6185 N N . ALA C 1 223 ? 57.570 27.705 23.065 0.20 24.90 223 ALA C N 1
ATOM 6186 C CA . ALA C 1 223 ? 58.293 27.604 21.807 0.20 24.93 223 ALA C CA 1
ATOM 6187 C C . ALA C 1 223 ? 58.922 28.949 21.464 0.20 24.96 223 ALA C C 1
ATOM 6188 O O . ALA C 1 223 ? 60.091 29.017 21.083 0.20 24.52 223 ALA C O 1
ATOM 6190 N N . PHE C 1 224 ? 58.141 30.015 21.610 0.20 25.29 224 PHE C N 1
ATOM 6191 C CA . PHE C 1 224 ? 58.630 31.366 21.347 0.20 25.73 224 PHE C CA 1
ATOM 6192 C C . PHE C 1 224 ? 59.851 31.668 22.199 0.20 25.87 224 PHE C C 1
ATOM 6193 O O . PHE C 1 224 ? 60.855 32.172 21.697 0.20 25.72 224 PHE C O 1
ATOM 6201 N N . ALA C 1 225 ? 59.752 31.376 23.493 0.20 26.44 225 ALA C N 1
ATOM 6202 C CA . ALA C 1 225 ? 60.880 31.549 24.398 0.20 26.97 225 ALA C CA 1
ATOM 6203 C C . ALA C 1 225 ? 62.085 30.775 23.879 0.20 27.23 225 ALA C C 1
ATOM 6204 O O . ALA C 1 225 ? 63.204 31.288 23.855 0.20 27.29 225 ALA C O 1
ATOM 6206 N N . ALA C 1 226 ? 61.843 29.540 23.454 0.20 27.56 226 ALA C N 1
ATOM 6207 C CA . ALA C 1 226 ? 62.909 28.654 22.989 0.20 28.08 226 ALA C CA 1
ATOM 6208 C C . ALA C 1 226 ? 63.678 29.230 21.803 0.20 28.47 226 ALA C C 1
ATOM 6209 O O . ALA C 1 226 ? 64.904 29.143 21.753 0.20 28.49 226 ALA C O 1
ATOM 6211 N N . VAL C 1 227 ? 62.959 29.812 20.848 0.20 29.08 227 VAL C N 1
ATOM 6212 C CA . VAL C 1 227 ? 63.605 30.426 19.693 0.20 29.94 227 VAL C CA 1
ATOM 6213 C C . VAL C 1 227 ? 64.642 31.440 20.180 0.20 30.54 227 VAL C C 1
ATOM 6214 O O . VAL C 1 227 ? 65.792 31.421 19.746 0.20 30.62 227 VAL C O 1
ATOM 6218 N N . LYS C 1 228 ? 64.236 32.305 21.104 0.20 31.42 228 LYS C N 1
ATOM 6219 C CA . LYS C 1 228 ? 65.132 33.324 21.648 0.20 32.24 228 LYS C CA 1
ATOM 6220 C C . LYS C 1 228 ? 66.238 32.717 22.504 0.20 32.76 228 LYS C C 1
ATOM 6221 O O . LYS C 1 228 ? 67.416 33.005 22.307 0.20 32.89 228 LYS C O 1
ATOM 6227 N N . ARG C 1 229 ? 65.848 31.871 23.451 0.20 33.41 229 ARG C N 1
ATOM 6228 C CA . ARG C 1 229 ? 66.791 31.214 24.349 0.20 34.29 229 ARG C CA 1
ATOM 6229 C C . ARG C 1 229 ? 67.863 30.416 23.593 0.20 34.21 229 ARG C C 1
ATOM 6230 O O . ARG C 1 229 ? 69.022 30.374 24.009 0.20 34.52 229 ARG C O 1
ATOM 6238 N N . LEU C 1 230 ? 67.473 29.786 22.489 0.20 34.23 230 LEU C N 1
ATOM 6239 C CA . LEU C 1 230 ? 68.401 28.986 21.696 0.20 34.35 230 LEU C CA 1
ATOM 6240 C C . LEU C 1 230 ? 69.208 29.875 20.751 0.20 34.88 230 LEU C C 1
ATOM 6241 O O . LEU C 1 230 ? 69.984 29.393 19.920 0.20 34.65 230 LEU C O 1
ATOM 6246 N N . GLY C 1 231 ? 69.011 31.182 20.894 0.20 35.56 231 GLY C N 1
ATOM 6247 C CA . GLY C 1 231 ? 69.818 32.169 20.189 0.20 36.50 231 GLY C CA 1
ATOM 6248 C C . GLY C 1 231 ? 69.384 32.466 18.769 0.20 37.08 231 GLY C C 1
ATOM 6249 O O . GLY C 1 231 ? 70.103 33.132 18.026 0.20 37.34 231 GLY C O 1
ATOM 6250 N N . TYR C 1 232 ? 68.210 31.975 18.387 0.20 37.62 232 TYR C N 1
ATOM 6251 C CA . TYR C 1 232 ? 67.697 32.208 17.038 0.20 38.17 232 TYR C CA 1
ATOM 6252 C C . TYR C 1 232 ? 66.961 33.542 16.917 0.20 38.35 232 TYR C C 1
ATOM 6253 O O . TYR C 1 232 ? 66.780 34.269 17.898 0.20 38.31 232 TYR C O 1
ATOM 6262 N N . ASP C 1 233 ? 66.535 33.855 15.701 0.20 38.45 233 ASP C N 1
ATOM 6263 C CA . ASP C 1 233 ? 65.837 35.102 15.440 0.20 38.65 233 ASP C CA 1
ATOM 6264 C C . ASP C 1 233 ? 64.369 34.846 15.127 0.20 38.25 233 ASP C C 1
ATOM 6265 O O . ASP C 1 233 ? 64.011 33.814 14.558 0.20 38.25 233 ASP C O 1
ATOM 6270 N N . VAL C 1 234 ? 63.519 35.787 15.516 0.20 37.61 234 VAL C N 1
ATOM 6271 C CA . VAL C 1 234 ? 62.093 35.689 15.240 0.20 36.81 234 VAL C CA 1
ATOM 6272 C C . VAL C 1 234 ? 61.775 36.442 13.954 0.20 36.15 234 VAL C C 1
ATOM 6273 O O . VAL C 1 234 ? 62.307 37.523 13.714 0.20 36.40 234 VAL C O 1
ATOM 6277 N N . LEU C 1 235 ? 60.917 35.863 13.123 0.20 34.98 235 LEU C N 1
ATOM 6278 C CA . LEU C 1 235 ? 60.459 36.555 11.928 0.20 33.93 235 LEU C CA 1
ATOM 6279 C C . LEU C 1 235 ? 59.320 37.497 12.299 0.20 33.36 235 LEU C C 1
ATOM 6280 O O . LEU C 1 235 ? 59.363 38.692 11.999 0.20 33.15 235 LEU C O 1
ATOM 6285 N N . MET C 1 236 ? 58.306 36.943 12.957 0.20 32.48 236 MET C N 1
ATOM 6286 C CA . MET C 1 236 ? 57.186 37.722 13.475 0.20 31.97 236 MET C CA 1
ATOM 6287 C C . MET C 1 236 ? 56.913 37.379 14.935 0.20 30.78 236 MET C C 1
ATOM 6288 O O . MET C 1 236 ? 56.777 36.211 15.299 0.20 30.61 236 MET C O 1
ATOM 6293 N N . THR C 1 237 ? 56.842 38.416 15.760 0.20 29.44 237 THR C N 1
ATOM 6294 C CA . THR C 1 237 ? 56.558 38.280 17.182 0.20 28.28 237 THR C CA 1
ATOM 6295 C C . THR C 1 237 ? 55.166 37.696 17.408 0.20 27.62 237 THR C C 1
ATOM 6296 O O . THR C 1 237 ? 54.355 37.637 16.486 0.20 27.32 237 THR C O 1
ATOM 6300 N N . ILE C 1 238 ? 54.885 37.279 18.639 0.20 27.00 238 ILE C N 1
ATOM 6301 C CA . ILE C 1 238 ? 53.568 36.742 18.961 0.20 26.82 238 ILE C CA 1
ATOM 6302 C C . ILE C 1 238 ? 52.471 37.721 18.543 0.20 26.76 238 ILE C C 1
ATOM 6303 O O . ILE C 1 238 ? 52.620 38.937 18.659 0.20 26.81 238 ILE C O 1
ATOM 6308 N N . GLY C 1 239 ? 51.374 37.171 18.040 0.20 26.71 239 GLY C N 1
ATOM 6309 C CA . GLY C 1 239 ? 50.250 37.976 17.594 0.20 26.60 239 GLY C CA 1
ATOM 6310 C C . GLY C 1 239 ? 49.011 37.140 17.351 0.20 26.52 239 GLY C C 1
ATOM 6311 O O . GLY C 1 239 ? 48.984 35.945 17.634 0.20 26.01 239 GLY C O 1
ATOM 6312 N N . GLN C 1 240 ? 47.978 37.781 16.826 0.20 26.54 240 GLN C N 1
ATOM 6313 C CA . GLN C 1 240 ? 46.747 37.093 16.502 0.20 26.77 240 GLN C CA 1
ATOM 6314 C C . GLN C 1 240 ? 46.284 37.555 15.133 0.20 26.46 240 GLN C C 1
ATOM 6315 O O . GLN C 1 240 ? 46.182 38.755 14.872 0.20 26.36 240 GLN C O 1
ATOM 6321 N N . HIS C 1 241 ? 46.022 36.597 14.253 0.20 26.06 241 HIS C N 1
ATOM 6322 C CA . HIS C 1 241 ? 45.564 36.916 12.913 0.20 25.66 241 HIS C CA 1
ATOM 6323 C C . HIS C 1 241 ? 44.097 37.322 12.910 0.20 25.69 241 HIS C C 1
ATOM 6324 O O . HIS C 1 241 ? 43.305 36.848 13.724 0.20 25.29 241 HIS C O 1
ATOM 6331 N N . SER C 1 242 ? 43.748 38.210 11.990 0.20 26.07 242 SER C N 1
ATOM 6332 C CA . SER C 1 242 ? 42.389 38.723 11.899 0.20 26.53 242 SER C CA 1
ATOM 6333 C C . SER C 1 242 ? 41.416 37.653 11.414 0.20 26.64 242 SER C C 1
ATOM 6334 O O . SER C 1 242 ? 40.307 37.525 11.934 0.20 26.83 242 SER C O 1
ATOM 6337 N N . ASN C 1 243 ? 41.834 36.884 10.415 0.20 26.65 243 ASN C N 1
ATOM 6338 C CA . ASN C 1 243 ? 40.942 35.902 9.805 0.20 26.58 243 ASN C CA 1
ATOM 6339 C C . ASN C 1 243 ? 40.796 34.609 10.605 0.20 26.55 243 ASN C C 1
ATOM 6340 O O . ASN C 1 243 ? 39.691 34.257 11.020 0.20 26.63 243 ASN C O 1
ATOM 6345 N N . ASP C 1 244 ? 41.908 33.917 10.837 0.20 26.48 244 ASP C N 1
ATOM 6346 C CA . ASP C 1 244 ? 41.874 32.627 11.525 0.20 26.55 244 ASP C CA 1
ATOM 6347 C C . ASP C 1 244 ? 41.861 32.737 13.053 0.20 26.44 244 ASP C C 1
ATOM 6348 O O . ASP C 1 244 ? 41.567 31.763 13.746 0.20 26.61 244 ASP C O 1
ATOM 6353 N N . LYS C 1 245 ? 42.184 33.918 13.571 0.20 26.32 245 LYS C N 1
ATOM 6354 C CA . LYS C 1 245 ? 42.157 34.164 15.017 0.20 26.11 245 LYS C CA 1
ATOM 6355 C C . LYS C 1 245 ? 43.269 33.429 15.761 0.20 25.81 245 LYS C C 1
ATOM 6356 O O . LYS C 1 245 ? 43.297 33.401 16.997 0.20 25.70 245 LYS C O 1
ATOM 6362 N N . VAL C 1 246 ? 44.186 32.837 15.001 0.20 25.17 246 VAL C N 1
ATOM 6363 C CA . VAL C 1 246 ? 45.281 32.070 15.580 0.20 24.65 246 VAL C CA 1
ATOM 6364 C C . VAL C 1 246 ? 46.195 32.955 16.433 0.20 24.11 246 VAL C C 1
ATOM 6365 O O . VAL C 1 246 ? 46.567 34.061 16.034 0.20 23.98 246 VAL C O 1
ATOM 6369 N N . TYR C 1 247 ? 46.539 32.456 17.613 0.20 23.46 247 TYR C N 1
ATOM 6370 C CA . TYR C 1 247 ? 47.581 33.049 18.442 0.20 22.92 247 TYR C CA 1
ATOM 6371 C C . TYR C 1 247 ? 48.889 32.358 18.063 0.20 22.20 247 TYR C C 1
ATOM 6372 O O . TYR C 1 247 ? 49.080 31.177 18.354 0.20 21.61 247 TYR C O 1
ATOM 6381 N N . SER C 1 248 ? 49.787 33.082 17.405 0.20 21.56 248 SER C N 1
ATOM 6382 C CA . SER C 1 248 ? 50.981 32.454 16.863 0.20 21.25 248 SER C CA 1
ATOM 6383 C C . SER C 1 248 ? 52.176 33.382 16.743 0.20 21.11 248 SER C C 1
ATOM 6384 O O . SER C 1 248 ? 52.063 34.597 16.885 0.20 21.08 248 SER C O 1
ATOM 6387 N N . PHE C 1 249 ? 53.328 32.778 16.478 0.20 20.77 249 PHE C N 1
ATOM 6388 C CA . PHE C 1 249 ? 54.519 33.511 16.083 0.20 20.91 249 PHE C CA 1
ATOM 6389 C C . PHE C 1 249 ? 55.158 32.826 14.879 0.20 21.12 249 PHE C C 1
ATOM 6390 O O . PHE C 1 249 ? 54.858 31.670 14.578 0.20 20.89 249 PHE C O 1
ATOM 6398 N N . TYR C 1 250 ? 56.030 33.548 14.187 0.20 21.59 250 TYR C N 1
ATOM 6399 C CA . TYR C 1 250 ? 56.703 33.011 13.014 0.20 22.30 250 TYR C CA 1
ATOM 6400 C C . TYR C 1 250 ? 58.210 32.999 13.225 0.20 22.84 250 TYR C C 1
ATOM 6401 O O . TYR C 1 250 ? 58.769 33.875 13.887 0.20 23.09 250 TYR C O 1
ATOM 6410 N N . MET C 1 251 ? 58.862 31.989 12.666 0.20 23.34 251 MET C N 1
ATOM 6411 C CA . MET C 1 251 ? 60.316 31.941 12.629 0.20 23.86 251 MET C CA 1
ATOM 6412 C C . MET C 1 251 ? 60.774 31.570 11.225 0.20 23.93 251 MET C C 1
ATOM 6413 O O . MET C 1 251 ? 60.074 30.865 10.499 0.20 23.75 251 MET C O 1
ATOM 6418 N N . MET C 1 252 ? 61.940 32.068 10.837 0.20 24.40 252 MET C N 1
ATOM 6419 C CA . MET C 1 252 ? 62.520 31.712 9.554 0.20 24.96 252 MET C CA 1
ATOM 6420 C C . MET C 1 252 ? 63.327 30.433 9.734 0.20 24.83 252 MET C C 1
ATOM 6421 O O . MET C 1 252 ? 64.259 30.386 10.535 0.20 25.09 252 MET C O 1
ATOM 6426 N N . ALA C 1 253 ? 62.958 29.391 8.998 0.20 24.36 253 ALA C N 1
ATOM 6427 C CA . ALA C 1 253 ? 63.677 28.122 9.070 0.20 23.91 253 ALA C CA 1
ATOM 6428 C C . ALA C 1 253 ? 64.800 28.077 8.040 0.20 23.57 253 ALA C C 1
ATOM 6429 O O . ALA C 1 253 ? 64.742 28.764 7.022 0.20 23.37 253 ALA C O 1
ATOM 6431 N N . PRO C 1 254 ? 65.832 27.267 8.307 0.20 23.70 254 PRO C N 1
ATOM 6432 C CA . PRO C 1 254 ? 66.997 27.155 7.434 0.20 23.81 254 PRO C CA 1
ATOM 6433 C C . PRO C 1 254 ? 66.673 26.590 6.051 0.20 24.09 254 PRO C C 1
ATOM 6434 O O . PRO C 1 254 ? 67.451 26.776 5.115 0.20 24.54 254 PRO C O 1
ATOM 6438 N N . ALA C 1 255 ? 65.540 25.908 5.920 0.20 24.02 255 ALA C N 1
ATOM 6439 C CA . ALA C 1 255 ? 65.118 25.371 4.629 0.20 24.00 255 ALA C CA 1
ATOM 6440 C C . ALA C 1 255 ? 64.623 26.478 3.699 0.20 24.08 255 ALA C C 1
ATOM 6441 O O . ALA C 1 255 ? 64.267 26.230 2.544 0.20 24.32 255 ALA C O 1
ATOM 6443 N N . GLY C 1 256 ? 64.591 27.703 4.209 0.20 23.95 256 GLY C N 1
ATOM 6444 C CA . GLY C 1 256 ? 64.303 28.865 3.369 0.20 23.82 256 GLY C CA 1
ATOM 6445 C C . GLY C 1 256 ? 62.847 29.288 3.309 0.20 23.50 256 GLY C C 1
ATOM 6446 O O . GLY C 1 256 ? 62.440 29.984 2.386 0.20 24.10 256 GLY C O 1
ATOM 6447 N N . PHE C 1 257 ? 62.061 28.859 4.290 0.20 22.62 257 PHE C N 1
ATOM 6448 C CA . PHE C 1 257 ? 60.681 29.311 4.431 0.20 21.66 257 PHE C CA 1
ATOM 6449 C C . PHE C 1 257 ? 60.348 29.489 5.912 0.20 21.34 257 PHE C C 1
ATOM 6450 O O . PHE C 1 257 ? 61.072 29.000 6.784 0.20 21.29 257 PHE C O 1
ATOM 6458 N N . ALA C 1 258 ? 59.249 30.178 6.196 0.20 20.74 258 ALA C N 1
ATOM 6459 C CA . ALA C 1 258 ? 58.859 30.435 7.575 0.20 20.20 258 ALA C CA 1
ATOM 6460 C C . ALA C 1 258 ? 58.099 29.263 8.193 0.20 19.78 258 ALA C C 1
ATOM 6461 O O . ALA C 1 258 ? 57.403 28.515 7.503 0.20 19.68 258 ALA C O 1
ATOM 6463 N N . VAL C 1 259 ? 58.246 29.114 9.503 0.20 19.31 259 VAL C N 1
ATOM 6464 C CA . VAL C 1 259 ? 57.502 28.120 10.255 0.20 18.86 259 VAL C CA 1
ATOM 6465 C C . VAL C 1 259 ? 56.676 28.847 11.313 0.20 19.04 259 VAL C C 1
ATOM 6466 O O . VAL C 1 259 ? 57.206 29.639 12.092 0.20 18.98 259 VAL C O 1
ATOM 6470 N N . GLU C 1 260 ? 55.373 28.584 11.315 0.20 19.19 260 GLU C N 1
ATOM 6471 C CA . GLU C 1 260 ? 54.449 29.202 12.255 0.20 19.43 260 GLU C CA 1
ATOM 6472 C C . GLU C 1 260 ? 53.939 28.165 13.255 0.20 19.42 260 GLU C C 1
ATOM 6473 O O . GLU C 1 260 ? 53.523 27.076 12.872 0.20 19.50 260 GLU C O 1
ATOM 6479 N N . LEU C 1 261 ? 53.991 28.499 14.537 0.20 19.35 261 LEU C N 1
ATOM 6480 C CA . LEU C 1 261 ? 53.329 27.690 15.544 0.20 19.39 261 LEU C CA 1
ATOM 6481 C C . LEU C 1 261 ? 52.222 28.524 16.183 0.20 19.83 261 LEU C C 1
ATOM 6482 O O . LEU C 1 261 ? 52.484 29.589 16.761 0.20 19.88 261 LEU C O 1
ATOM 6487 N N . GLY C 1 262 ? 50.987 28.046 16.057 0.20 20.01 262 GLY C N 1
ATOM 6488 C CA . GLY C 1 262 ? 49.825 28.787 16.534 0.20 20.53 262 GLY C CA 1
ATOM 6489 C C . GLY C 1 262 ? 48.932 28.015 17.493 0.20 20.91 262 GLY C C 1
ATOM 6490 O O . GLY C 1 262 ? 49.087 26.803 17.675 0.20 20.66 262 GLY C O 1
ATOM 6491 N N . PHE C 1 263 ? 47.997 28.735 18.109 0.20 21.40 263 PHE C N 1
ATOM 6492 C CA . PHE C 1 263 ? 46.988 28.142 18.978 0.20 21.97 263 PHE C CA 1
ATOM 6493 C C . PHE C 1 263 ? 45.632 28.833 18.811 0.20 22.30 263 PHE C C 1
ATOM 6494 O O . PHE C 1 263 ? 45.565 30.033 18.554 0.20 22.28 263 PHE C O 1
ATOM 6502 N N . GLY C 1 264 ? 44.557 28.065 18.960 0.20 22.86 264 GLY C N 1
ATOM 6503 C CA . GLY C 1 264 ? 43.202 28.616 18.968 0.20 23.76 264 GLY C CA 1
ATOM 6504 C C . GLY C 1 264 ? 42.661 29.028 17.612 0.20 24.29 264 GLY C C 1
ATOM 6505 O O . GLY C 1 264 ? 41.980 30.040 17.489 0.20 24.47 264 GLY C O 1
ATOM 6506 N N . GLY C 1 265 ? 42.955 28.240 16.587 0.20 24.67 265 GLY C N 1
ATOM 6507 C CA . GLY C 1 265 ? 42.488 28.551 15.240 0.20 25.08 265 GLY C CA 1
ATOM 6508 C C . GLY C 1 265 ? 40.982 28.433 15.074 0.20 25.23 265 GLY C C 1
ATOM 6509 O O . GLY C 1 265 ? 40.367 27.480 15.549 0.20 25.13 265 GLY C O 1
ATOM 6510 N N . GLN C 1 266 ? 40.388 29.407 14.387 0.20 25.54 266 GLN C N 1
ATOM 6511 C CA . GLN C 1 266 ? 38.956 29.390 14.099 0.20 25.66 266 GLN C CA 1
ATOM 6512 C C . GLN C 1 266 ? 38.560 28.105 13.373 0.20 25.86 266 GLN C C 1
ATOM 6513 O O . GLN C 1 266 ? 39.181 27.722 12.381 0.20 25.49 266 GLN C O 1
ATOM 6519 N N . VAL C 1 267 ? 37.520 27.441 13.864 0.20 26.25 267 VAL C N 1
ATOM 6520 C CA . VAL C 1 267 ? 37.044 26.226 13.213 0.20 26.64 267 VAL C CA 1
ATOM 6521 C C . VAL C 1 267 ? 35.884 26.534 12.264 0.20 27.23 267 VAL C C 1
ATOM 6522 O O . VAL C 1 267 ? 35.018 27.356 12.565 0.20 27.34 267 VAL C O 1
ATOM 6526 N N . ILE C 1 268 ? 35.885 25.878 11.109 0.20 27.71 268 ILE C N 1
ATOM 6527 C CA . ILE C 1 268 ? 34.755 25.953 10.194 0.20 28.23 268 ILE C CA 1
ATOM 6528 C C . ILE C 1 268 ? 33.807 24.803 10.527 0.20 28.52 268 ILE C C 1
ATOM 6529 O O . ILE C 1 268 ? 34.005 23.662 10.096 0.20 28.89 268 ILE C O 1
ATOM 6534 N N . GLY C 1 269 ? 32.781 25.111 11.312 0.20 28.53 269 GLY C N 1
ATOM 6535 C CA . GLY C 1 269 ? 31.846 24.100 11.788 0.20 28.67 269 GLY C CA 1
ATOM 6536 C C . GLY C 1 269 ? 31.036 23.452 10.684 0.20 28.86 269 GLY C C 1
ATOM 6537 O O . GLY C 1 269 ? 30.880 22.232 10.649 0.20 29.17 269 GLY C O 1
ATOM 6538 N N . ASP C 1 270 ? 30.517 24.274 9.780 0.20 28.80 270 ASP C N 1
ATOM 6539 C CA . ASP C 1 270 ? 29.684 23.786 8.693 0.20 28.97 270 ASP C CA 1
ATOM 6540 C C . ASP C 1 270 ? 30.156 24.417 7.393 0.20 28.75 270 ASP C C 1
ATOM 6541 O O . ASP C 1 270 ? 29.913 25.595 7.137 0.20 28.63 270 ASP C O 1
ATOM 6546 N N . LEU C 1 271 ? 30.844 23.630 6.575 0.20 28.32 271 LEU C N 1
ATOM 6547 C CA . LEU C 1 271 ? 31.451 24.148 5.356 0.20 28.14 271 LEU C CA 1
ATOM 6548 C C . LEU C 1 271 ? 30.407 24.718 4.401 0.20 28.06 271 LEU C C 1
ATOM 6549 O O . LEU C 1 271 ? 30.654 25.711 3.723 0.20 28.06 271 LEU C O 1
ATOM 6554 N N . GLU C 1 272 ? 29.240 24.085 4.368 0.20 27.94 272 GLU C N 1
ATOM 6555 C CA . GLU C 1 272 ? 28.179 24.460 3.439 0.20 28.20 272 GLU C CA 1
ATOM 6556 C C . GLU C 1 272 ? 27.679 25.886 3.657 0.20 27.58 272 GLU C C 1
ATOM 6557 O O . GLU C 1 272 ? 27.287 26.564 2.709 0.20 27.66 272 GLU C O 1
ATOM 6563 N N . SER C 1 273 ? 27.698 26.339 4.905 0.20 27.32 273 SER C N 1
ATOM 6564 C CA . SER C 1 273 ? 27.128 27.639 5.244 0.20 27.03 273 SER C CA 1
ATOM 6565 C C . SER C 1 273 ? 28.176 28.693 5.608 0.20 26.66 273 SER C C 1
ATOM 6566 O O . SER C 1 273 ? 27.829 29.809 6.001 0.20 26.40 273 SER C O 1
ATOM 6569 N N . TRP C 1 274 ? 29.455 28.352 5.470 0.20 25.93 274 TRP C N 1
ATOM 6570 C CA . TRP C 1 274 ? 30.507 29.311 5.795 0.20 25.37 274 TRP C CA 1
ATOM 6571 C C . TRP C 1 274 ? 30.481 30.518 4.858 0.20 25.25 274 TRP C C 1
ATOM 6572 O O . TRP C 1 274 ? 30.334 30.387 3.642 0.20 25.26 274 TRP C O 1
ATOM 6583 N N . HIS C 1 275 ? 30.626 31.695 5.451 0.20 25.15 275 HIS C N 1
ATOM 6584 C CA . HIS C 1 275 ? 30.579 32.947 4.717 0.20 25.06 275 HIS C CA 1
ATOM 6585 C C . HIS C 1 275 ? 31.990 33.436 4.394 0.20 25.19 275 HIS C C 1
ATOM 6586 O O . HIS C 1 275 ? 32.824 33.588 5.287 0.20 25.05 275 HIS C O 1
ATOM 6593 N N . VAL C 1 276 ? 32.254 33.672 3.114 0.20 25.43 276 VAL C N 1
ATOM 6594 C CA . VAL C 1 276 ? 33.546 34.197 2.693 0.20 25.44 276 VAL C CA 1
ATOM 6595 C C . VAL C 1 276 ? 33.766 35.562 3.342 0.20 25.70 276 VAL C C 1
ATOM 6596 O O . VAL C 1 276 ? 32.973 36.485 3.152 0.20 25.76 276 VAL C O 1
ATOM 6600 N N . GLY C 1 277 ? 34.840 35.684 4.116 0.20 25.75 277 GLY C N 1
ATOM 6601 C CA . GLY C 1 277 ? 35.141 36.940 4.795 0.20 25.75 277 GLY C CA 1
ATOM 6602 C C . GLY C 1 277 ? 36.153 37.800 4.061 0.20 25.83 277 GLY C C 1
ATOM 6603 O O . GLY C 1 277 ? 36.865 37.328 3.173 0.20 25.38 277 GLY C O 1
ATOM 6604 N N . PHE C 1 278 ? 36.212 39.071 4.442 0.20 26.27 278 PHE C N 1
ATOM 6605 C CA . PHE C 1 278 ? 37.150 40.020 3.854 0.20 26.92 278 PHE C CA 1
ATOM 6606 C C . PHE C 1 278 ? 37.767 40.892 4.944 0.20 27.30 278 PHE C C 1
ATOM 6607 O O . PHE C 1 278 ? 37.057 41.413 5.803 0.20 27.48 278 PHE C O 1
ATOM 6615 N N . TYR C 1 279 ? 39.089 41.041 4.911 0.20 27.78 279 TYR C N 1
ATOM 6616 C CA . TYR C 1 279 ? 39.802 41.831 5.916 0.20 28.20 279 TYR C CA 1
ATOM 6617 C C . TYR C 1 279 ? 40.860 42.723 5.272 0.20 28.88 279 TYR C C 1
ATOM 6618 O O . TYR C 1 279 ? 41.481 42.343 4.278 0.20 28.97 279 TYR C O 1
ATOM 6627 N N . ASP C 1 280 ? 41.071 43.905 5.845 0.20 29.76 280 ASP C N 1
ATOM 6628 C CA . ASP C 1 280 ? 42.043 44.850 5.295 0.20 30.59 280 ASP C CA 1
ATOM 6629 C C . ASP C 1 280 ? 43.397 44.795 6.008 0.20 30.78 280 ASP C C 1
ATOM 6630 O O . ASP C 1 280 ? 44.339 45.490 5.626 0.20 31.10 280 ASP C O 1
ATOM 6635 N N . ALA C 1 281 ? 43.489 43.964 7.040 0.20 30.88 281 ALA C N 1
ATOM 6636 C CA . ALA C 1 281 ? 44.738 43.793 7.779 0.20 30.90 281 ALA C CA 1
ATOM 6637 C C . ALA C 1 281 ? 44.891 42.354 8.257 0.20 30.83 281 ALA C C 1
ATOM 6638 O O . ALA C 1 281 ? 43.921 41.739 8.694 0.20 30.96 281 ALA C O 1
ATOM 6640 N N . PRO C 1 282 ? 46.117 41.816 8.179 0.20 30.76 282 PRO C N 1
ATOM 6641 C CA . PRO C 1 282 ? 46.377 40.420 8.518 0.20 30.71 282 PRO C CA 1
ATOM 6642 C C . PRO C 1 282 ? 46.277 40.097 10.011 0.20 30.64 282 PRO C C 1
ATOM 6643 O O . PRO C 1 282 ? 45.976 38.959 10.369 0.20 30.62 282 PRO C O 1
ATOM 6647 N N . SER C 1 283 ? 46.522 41.079 10.872 0.20 30.54 283 SER C N 1
ATOM 6648 C CA . SER C 1 283 ? 46.564 40.811 12.311 0.20 30.64 283 SER C CA 1
ATOM 6649 C C . SER C 1 283 ? 45.781 41.805 13.168 0.20 30.80 283 SER C C 1
ATOM 6650 O O . SER C 1 283 ? 45.698 42.992 12.848 0.20 30.88 283 SER C O 1
ATOM 6653 N N . ILE C 1 284 ? 45.210 41.306 14.261 0.20 30.90 284 ILE C N 1
ATOM 6654 C CA . ILE C 1 284 ? 44.518 42.149 15.236 0.20 31.11 284 ILE C CA 1
ATOM 6655 C C . ILE C 1 284 ? 45.543 42.915 16.062 0.20 31.24 284 ILE C C 1
ATOM 6656 O O . ILE C 1 284 ? 45.463 44.137 16.199 0.20 31.30 284 ILE C O 1
ATOM 6661 N N . TRP C 1 285 ? 46.504 42.178 16.612 0.20 31.35 285 TRP C N 1
ATOM 6662 C CA . TRP C 1 285 ? 47.565 42.750 17.439 0.20 31.45 285 TRP C CA 1
ATOM 6663 C C . TRP C 1 285 ? 48.844 41.917 17.318 0.20 31.83 285 TRP C C 1
ATOM 6664 O O . TRP C 1 285 ? 48.808 40.770 16.869 0.20 31.73 285 TRP C O 1
ATOM 6675 N N . GLY C 1 286 ? 49.970 42.494 17.728 0.20 32.17 286 GLY C N 1
ATOM 6676 C CA . GLY C 1 286 ? 51.248 41.788 17.690 0.20 32.65 286 GLY C CA 1
ATOM 6677 C C . GLY C 1 286 ? 51.713 41.464 16.282 0.20 32.94 286 GLY C C 1
ATOM 6678 O O . GLY C 1 286 ? 51.485 42.235 15.352 0.20 32.80 286 GLY C O 1
ATOM 6679 N N . HIS C 1 287 ? 52.367 40.315 16.126 0.20 33.42 287 HIS C N 1
ATOM 6680 C CA . HIS C 1 287 ? 52.898 39.894 14.829 0.20 33.91 287 HIS C CA 1
ATOM 6681 C C . HIS C 1 287 ? 53.787 40.962 14.188 0.20 34.87 287 HIS C C 1
ATOM 6682 O O . HIS C 1 287 ? 53.680 41.257 12.996 0.20 34.75 287 HIS C O 1
ATOM 6689 N N . GLU C 1 288 ? 54.671 41.535 14.997 0.20 36.15 288 GLU C N 1
ATOM 6690 C CA . GLU C 1 288 ? 55.588 42.562 14.524 0.20 37.64 288 GLU C CA 1
ATOM 6691 C C . GLU C 1 288 ? 56.733 41.939 13.726 0.20 38.25 288 GLU C C 1
ATOM 6692 O O . GLU C 1 288 ? 57.448 41.067 14.223 0.20 38.05 288 GLU C O 1
ATOM 6698 N N . LEU C 1 289 ? 56.889 42.379 12.482 0.20 39.39 289 LEU C N 1
ATOM 6699 C CA . LEU C 1 289 ? 57.983 41.916 11.637 0.20 40.67 289 LEU C CA 1
ATOM 6700 C C . LEU C 1 289 ? 59.310 42.284 12.296 0.20 41.38 289 LEU C C 1
ATOM 6701 O O . LEU C 1 289 ? 59.523 43.435 12.680 0.20 41.57 289 LEU C O 1
ATOM 6706 N N . GLN C 1 290 ? 60.198 41.301 12.424 0.20 42.25 290 GLN C N 1
ATOM 6707 C CA . GLN C 1 290 ? 61.409 41.460 13.225 0.20 42.97 290 GLN C CA 1
ATOM 6708 C C . GLN C 1 290 ? 61.065 41.559 14.709 0.20 43.09 290 GLN C C 1
ATOM 6709 O O . GLN C 1 290 ? 61.541 40.769 15.525 0.20 43.10 290 GLN C O 1
ATOM 6715 N N . SER D 1 2 ? 81.362 -30.131 14.316 0.20 22.72 2 SER D N 1
ATOM 6716 C CA . SER D 1 2 ? 82.385 -29.088 14.031 0.20 22.56 2 SER D CA 1
ATOM 6717 C C . SER D 1 2 ? 81.802 -27.979 13.160 0.20 22.10 2 SER D C 1
ATOM 6718 O O . SER D 1 2 ? 80.820 -28.192 12.447 0.20 22.04 2 SER D O 1
ATOM 6721 N N . VAL D 1 3 ? 82.418 -26.801 13.197 0.20 21.21 3 VAL D N 1
ATOM 6722 C CA . VAL D 1 3 ? 82.006 -25.720 12.305 0.20 20.31 3 VAL D CA 1
ATOM 6723 C C . VAL D 1 3 ? 82.082 -26.195 10.854 0.20 19.65 3 VAL D C 1
ATOM 6724 O O . VAL D 1 3 ? 82.971 -26.968 10.495 0.20 19.40 3 VAL D O 1
ATOM 6728 N N . LYS D 1 4 ? 81.146 -25.733 10.032 0.20 18.71 4 LYS D N 1
ATOM 6729 C CA . LYS D 1 4 ? 81.041 -26.182 8.648 0.20 18.23 4 LYS D CA 1
ATOM 6730 C C . LYS D 1 4 ? 81.937 -25.354 7.731 0.20 17.40 4 LYS D C 1
ATOM 6731 O O . LYS D 1 4 ? 82.678 -25.900 6.906 0.20 16.87 4 LYS D O 1
ATOM 6737 N N . GLN D 1 5 ? 81.871 -24.035 7.884 0.20 16.32 5 GLN D N 1
ATOM 6738 C CA . GLN D 1 5 ? 82.654 -23.132 7.041 0.20 15.61 5 GLN D CA 1
ATOM 6739 C C . GLN D 1 5 ? 82.616 -21.696 7.557 0.20 14.94 5 GLN D C 1
ATOM 6740 O O . GLN D 1 5 ? 81.756 -21.338 8.350 0.20 14.43 5 GLN D O 1
ATOM 6746 N N . LEU D 1 6 ? 83.563 -20.882 7.108 0.20 14.45 6 LEU D N 1
ATOM 6747 C CA . LEU D 1 6 ? 83.508 -19.451 7.361 0.20 14.04 6 LEU D CA 1
ATOM 6748 C C . LEU D 1 6 ? 82.481 -18.869 6.401 0.20 13.85 6 LEU D C 1
ATOM 6749 O O . LEU D 1 6 ? 82.708 -18.832 5.193 0.20 14.04 6 LEU D O 1
ATOM 6754 N N . GLY D 1 7 ? 81.345 -18.435 6.939 0.20 13.46 7 GLY D N 1
ATOM 6755 C CA . GLY D 1 7 ? 80.202 -18.035 6.120 0.20 12.95 7 GLY D CA 1
ATOM 6756 C C . GLY D 1 7 ? 80.114 -16.551 5.834 0.20 12.83 7 GLY D C 1
ATOM 6757 O O . GLY D 1 7 ? 79.680 -16.144 4.752 0.20 12.65 7 GLY D O 1
ATOM 6758 N N . TYR D 1 8 ? 80.508 -15.732 6.803 0.20 12.31 8 TYR D N 1
ATOM 6759 C CA . TYR D 1 8 ? 80.550 -14.290 6.588 0.20 11.79 8 TYR D CA 1
ATOM 6760 C C . TYR D 1 8 ? 81.486 -13.573 7.552 0.20 12.03 8 TYR D C 1
ATOM 6761 O O . TYR D 1 8 ? 81.872 -14.109 8.592 0.20 12.13 8 TYR D O 1
ATOM 6770 N N . LEU D 1 9 ? 81.845 -12.353 7.182 0.20 12.13 9 LEU D N 1
ATOM 6771 C CA . LEU D 1 9 ? 82.593 -11.463 8.050 0.20 12.44 9 LEU D CA 1
ATOM 6772 C C . LEU D 1 9 ? 81.926 -10.098 8.019 0.20 12.82 9 LEU D C 1
ATOM 6773 O O . LEU D 1 9 ? 81.506 -9.621 6.956 0.20 12.24 9 LEU D O 1
ATOM 6778 N N . ILE D 1 10 ? 81.803 -9.479 9.185 0.20 13.01 10 ILE D N 1
ATOM 6779 C CA . ILE D 1 10 ? 81.260 -8.134 9.264 0.20 13.68 10 ILE D CA 1
ATOM 6780 C C . ILE D 1 10 ? 82.323 -7.238 9.871 0.20 13.93 10 ILE D C 1
ATOM 6781 O O . ILE D 1 10 ? 82.824 -7.501 10.965 0.20 13.89 10 ILE D O 1
ATOM 6786 N N . PHE D 1 11 ? 82.675 -6.191 9.135 0.20 14.33 11 PHE D N 1
ATOM 6787 C CA . PHE D 1 11 ? 83.614 -5.193 9.617 0.20 14.73 11 PHE D CA 1
ATOM 6788 C C . PHE D 1 11 ? 82.875 -3.879 9.857 0.20 15.12 11 PHE D C 1
ATOM 6789 O O . PHE D 1 11 ? 81.873 -3.592 9.206 0.20 15.41 11 PHE D O 1
ATOM 6797 N N . GLU D 1 12 ? 83.359 -3.103 10.819 0.20 15.42 12 GLU D N 1
ATOM 6798 C CA . GLU D 1 12 ? 82.936 -1.718 10.985 0.20 15.93 12 GLU D CA 1
ATOM 6799 C C . GLU D 1 12 ? 84.047 -0.826 10.445 0.20 16.27 12 GLU D C 1
ATOM 6800 O O . GLU D 1 12 ? 85.229 -1.135 10.611 0.20 16.10 12 GLU D O 1
ATOM 6806 N N . CYS D 1 13 ? 83.671 0.268 9.788 0.20 16.84 13 CYS D N 1
ATOM 6807 C CA . CYS D 1 13 ? 84.646 1.193 9.199 0.20 17.77 13 CYS D CA 1
ATOM 6808 C C . CYS D 1 13 ? 84.232 2.643 9.357 0.20 17.67 13 CYS D C 1
ATOM 6809 O O . CYS D 1 13 ? 83.044 2.958 9.340 0.20 17.31 13 CYS D O 1
ATOM 6812 N N . ARG D 1 14 ? 85.219 3.523 9.490 0.20 18.32 14 ARG D N 1
ATOM 6813 C CA . ARG D 1 14 ? 84.973 4.960 9.420 0.20 18.95 14 ARG D CA 1
ATOM 6814 C C . ARG D 1 14 ? 84.433 5.279 8.033 0.20 19.32 14 ARG D C 1
ATOM 6815 O O . ARG D 1 14 ? 84.694 4.550 7.073 0.20 19.18 14 ARG D O 1
ATOM 6823 N N . ALA D 1 15 ? 83.694 6.378 7.928 0.20 19.81 15 ALA D N 1
ATOM 6824 C CA . ALA D 1 15 ? 83.005 6.737 6.688 0.20 20.19 15 ALA D CA 1
ATOM 6825 C C . ALA D 1 15 ? 83.886 6.659 5.447 0.20 20.34 15 ALA D C 1
ATOM 6826 O O . ALA D 1 15 ? 83.487 6.085 4.433 0.20 20.77 15 ALA D O 1
ATOM 6828 N N . ASP D 1 16 ? 85.074 7.249 5.517 0.20 20.20 16 ASP D N 1
ATOM 6829 C CA . ASP D 1 16 ? 85.936 7.298 4.343 0.20 20.07 16 ASP D CA 1
ATOM 6830 C C . ASP D 1 16 ? 86.678 5.981 4.111 0.20 19.23 16 ASP D C 1
ATOM 6831 O O . ASP D 1 16 ? 86.919 5.598 2.967 0.20 19.29 16 ASP D O 1
ATOM 6836 N N . VAL D 1 17 ? 87.027 5.289 5.192 0.20 18.07 17 VAL D N 1
ATOM 6837 C CA . VAL D 1 17 ? 87.628 3.963 5.078 0.20 17.39 17 VAL D CA 1
ATOM 6838 C C . VAL D 1 17 ? 86.638 3.047 4.360 0.20 17.03 17 VAL D C 1
ATOM 6839 O O . VAL D 1 17 ? 87.006 2.307 3.446 0.20 17.04 17 VAL D O 1
ATOM 6843 N N . LEU D 1 18 ? 85.376 3.121 4.771 0.20 16.69 18 LEU D N 1
ATOM 6844 C CA . LEU D 1 18 ? 84.315 2.318 4.175 0.20 16.22 18 LEU D CA 1
ATOM 6845 C C . LEU D 1 18 ? 84.328 2.454 2.651 0.20 16.18 18 LEU D C 1
ATOM 6846 O O . LEU D 1 18 ? 84.407 1.456 1.937 0.20 15.66 18 LEU D O 1
ATOM 6851 N N . GLU D 1 19 ? 84.290 3.688 2.155 0.20 16.29 19 GLU D N 1
ATOM 6852 C CA . GLU D 1 19 ? 84.218 3.926 0.710 0.20 16.62 19 GLU D CA 1
ATOM 6853 C C . GLU D 1 19 ? 85.452 3.427 -0.039 0.20 16.69 19 GLU D C 1
ATOM 6854 O O . GLU D 1 19 ? 85.356 2.964 -1.179 0.20 16.39 19 GLU D O 1
ATOM 6860 N N . GLN D 1 20 ? 86.608 3.535 0.609 0.20 16.91 20 GLN D N 1
ATOM 6861 C CA . GLN D 1 20 ? 87.866 3.071 0.040 0.20 17.24 20 GLN D CA 1
ATOM 6862 C C . GLN D 1 20 ? 87.887 1.541 -0.074 0.20 16.94 20 GLN D C 1
ATOM 6863 O O . GLN D 1 20 ? 88.419 0.985 -1.036 0.20 16.77 20 GLN D O 1
ATOM 6869 N N . MET D 1 21 ? 87.303 0.865 0.910 0.20 16.69 21 MET D N 1
ATOM 6870 C CA . MET D 1 21 ? 87.265 -0.599 0.907 0.20 16.28 21 MET D CA 1
ATOM 6871 C C . MET D 1 21 ? 86.338 -1.120 -0.185 0.20 16.08 21 MET D C 1
ATOM 6872 O O . MET D 1 21 ? 86.570 -2.191 -0.745 0.20 15.73 21 MET D O 1
ATOM 6877 N N . VAL D 1 22 ? 85.291 -0.358 -0.494 0.20 15.66 22 VAL D N 1
ATOM 6878 C CA . VAL D 1 22 ? 84.421 -0.720 -1.600 0.20 15.66 22 VAL D CA 1
ATOM 6879 C C . VAL D 1 22 ? 85.269 -0.796 -2.876 0.20 16.13 22 VAL D C 1
ATOM 6880 O O . VAL D 1 22 ? 85.139 -1.738 -3.661 0.20 15.97 22 VAL D O 1
ATOM 6884 N N . VAL D 1 23 ? 86.152 0.181 -3.065 0.20 16.44 23 VAL D N 1
ATOM 6885 C CA . VAL D 1 23 ? 87.087 0.145 -4.191 0.20 17.23 23 VAL D CA 1
ATOM 6886 C C . VAL D 1 23 ? 87.833 -1.196 -4.229 0.20 17.32 23 VAL D C 1
ATOM 6887 O O . VAL D 1 23 ? 87.856 -1.876 -5.249 0.20 17.60 23 VAL D O 1
ATOM 6891 N N . VAL D 1 24 ? 88.428 -1.575 -3.106 0.20 17.69 24 VAL D N 1
ATOM 6892 C CA . VAL D 1 24 ? 89.183 -2.820 -3.030 0.20 17.81 24 VAL D CA 1
ATOM 6893 C C . VAL D 1 24 ? 88.346 -4.000 -3.516 0.20 17.80 24 VAL D C 1
ATOM 6894 O O . VAL D 1 24 ? 88.772 -4.741 -4.401 0.20 17.99 24 VAL D O 1
ATOM 6898 N N . TYR D 1 25 ? 87.155 -4.172 -2.947 0.20 17.35 25 TYR D N 1
ATOM 6899 C CA . TYR D 1 25 ? 86.344 -5.353 -3.251 0.20 17.30 25 TYR D CA 1
ATOM 6900 C C . TYR D 1 25 ? 85.674 -5.301 -4.622 0.20 17.58 25 TYR D C 1
ATOM 6901 O O . TYR D 1 25 ? 85.550 -6.319 -5.302 0.20 18.20 25 TYR D O 1
ATOM 6910 N N . GLN D 1 26 ? 85.251 -4.111 -5.028 0.20 17.74 26 GLN D N 1
ATOM 6911 C CA . GLN D 1 26 ? 84.549 -3.937 -6.293 0.20 17.96 26 GLN D CA 1
ATOM 6912 C C . GLN D 1 26 ? 85.520 -3.806 -7.462 0.20 18.40 26 GLN D C 1
ATOM 6913 O O . GLN D 1 26 ? 85.392 -4.495 -8.469 0.20 18.36 26 GLN D O 1
ATOM 6919 N N . ASP D 1 27 ? 86.503 -2.926 -7.313 0.20 18.99 27 ASP D N 1
ATOM 6920 C CA . ASP D 1 27 ? 87.299 -2.510 -8.458 0.20 19.67 27 ASP D CA 1
ATOM 6921 C C . ASP D 1 27 ? 88.641 -3.225 -8.601 0.20 19.73 27 ASP D C 1
ATOM 6922 O O . ASP D 1 27 ? 89.242 -3.209 -9.675 0.20 20.26 27 ASP D O 1
ATOM 6927 N N . ILE D 1 28 ? 89.106 -3.859 -7.533 0.20 19.41 28 ILE D N 1
ATOM 6928 C CA . ILE D 1 28 ? 90.307 -4.679 -7.643 0.20 19.38 28 ILE D CA 1
ATOM 6929 C C . ILE D 1 28 ? 89.940 -6.163 -7.598 0.20 19.26 28 ILE D C 1
ATOM 6930 O O . ILE D 1 28 ? 90.255 -6.911 -8.523 0.20 19.25 28 ILE D O 1
ATOM 6935 N N . ILE D 1 29 ? 89.249 -6.565 -6.534 0.20 18.74 29 ILE D N 1
ATOM 6936 C CA . ILE D 1 29 ? 88.862 -7.961 -6.304 0.20 18.47 29 ILE D CA 1
ATOM 6937 C C . ILE D 1 29 ? 87.861 -8.466 -7.352 0.20 18.06 29 ILE D C 1
ATOM 6938 O O . ILE D 1 29 ? 87.853 -9.646 -7.704 0.20 17.86 29 ILE D O 1
ATOM 6943 N N . GLY D 1 30 ? 87.019 -7.564 -7.844 0.20 17.78 30 GLY D N 1
ATOM 6944 C CA . GLY D 1 30 ? 86.008 -7.925 -8.830 0.20 17.11 30 GLY D CA 1
ATOM 6945 C C . GLY D 1 30 ? 84.792 -8.607 -8.229 0.20 16.56 30 GLY D C 1
ATOM 6946 O O . GLY D 1 30 ? 84.102 -9.357 -8.907 0.20 16.16 30 GLY D O 1
ATOM 6947 N N . ALA D 1 31 ? 84.528 -8.353 -6.953 0.20 16.47 31 ALA D N 1
ATOM 6948 C CA . ALA D 1 31 ? 83.328 -8.894 -6.320 0.20 16.80 31 ALA D CA 1
ATOM 6949 C C . ALA D 1 31 ? 82.152 -7.964 -6.602 0.20 16.90 31 ALA D C 1
ATOM 6950 O O . ALA D 1 31 ? 82.343 -6.848 -7.086 0.20 16.84 31 ALA D O 1
ATOM 6952 N N . VAL D 1 32 ? 80.934 -8.427 -6.334 0.20 16.73 32 VAL D N 1
ATOM 6953 C CA . VAL D 1 32 ? 79.770 -7.550 -6.458 0.20 16.63 32 VAL D CA 1
ATOM 6954 C C . VAL D 1 32 ? 79.539 -6.877 -5.111 0.20 16.76 32 VAL D C 1
ATOM 6955 O O . VAL D 1 32 ? 79.505 -7.540 -4.071 0.20 16.17 32 VAL D O 1
ATOM 6959 N N . VAL D 1 33 ? 79.399 -5.555 -5.132 0.20 16.87 33 VAL D N 1
ATOM 6960 C CA . VAL D 1 33 ? 79.253 -4.794 -3.899 0.20 17.00 33 VAL D CA 1
ATOM 6961 C C . VAL D 1 33 ? 77.978 -3.962 -3.953 0.20 17.41 33 VAL D C 1
ATOM 6962 O O . VAL D 1 33 ? 77.890 -2.972 -4.677 0.20 16.63 33 VAL D O 1
ATOM 6966 N N . GLU D 1 34 ? 76.985 -4.383 -3.182 0.20 17.92 34 GLU D N 1
ATOM 6967 C CA . GLU D 1 34 ? 75.706 -3.703 -3.153 0.20 18.79 34 GLU D CA 1
ATOM 6968 C C . GLU D 1 34 ? 75.635 -2.755 -1.956 0.20 18.67 34 GLU D C 1
ATOM 6969 O O . GLU D 1 34 ? 76.256 -2.997 -0.917 0.20 18.70 34 GLU D O 1
ATOM 6975 N N . ARG D 1 35 ? 74.894 -1.663 -2.116 0.20 18.52 35 ARG D N 1
ATOM 6976 C CA . ARG D 1 35 ? 74.715 -0.688 -1.040 0.20 18.49 35 ARG D CA 1
ATOM 6977 C C . ARG D 1 35 ? 73.273 -0.696 -0.537 0.20 18.77 35 ARG D C 1
ATOM 6978 O O . ARG D 1 35 ? 72.345 -0.883 -1.318 0.20 18.66 35 ARG D O 1
ATOM 6986 N N . ASP D 1 36 ? 73.077 -0.506 0.762 0.20 19.10 36 ASP D N 1
ATOM 6987 C CA . ASP D 1 36 ? 71.715 -0.438 1.295 0.20 19.83 36 ASP D CA 1
ATOM 6988 C C . ASP D 1 36 ? 71.348 0.953 1.806 0.20 20.13 36 ASP D C 1
ATOM 6989 O O . ASP D 1 36 ? 72.135 1.891 1.706 0.20 20.15 36 ASP D O 1
ATOM 6994 N N . GLU D 1 37 ? 70.148 1.065 2.367 0.20 20.93 37 GLU D N 1
ATOM 6995 C CA . GLU D 1 37 ? 69.614 2.342 2.836 0.20 21.53 37 GLU D CA 1
ATOM 6996 C C . GLU D 1 37 ? 70.547 3.031 3.826 0.20 21.22 37 GLU D C 1
ATOM 6997 O O . GLU D 1 37 ? 70.692 4.260 3.808 0.20 21.44 37 GLU D O 1
ATOM 7003 N N . GLY D 1 38 ? 71.177 2.236 4.684 0.20 20.36 38 GLY D N 1
ATOM 7004 C CA . GLY D 1 38 ? 72.053 2.764 5.724 0.20 19.32 38 GLY D CA 1
ATOM 7005 C C . GLY D 1 38 ? 73.494 2.978 5.296 0.20 18.60 38 GLY D C 1
ATOM 7006 O O . GLY D 1 38 ? 74.359 3.279 6.124 0.20 18.38 38 GLY D O 1
ATOM 7007 N N . GLY D 1 39 ? 73.760 2.830 4.002 0.20 17.79 39 GLY D N 1
ATOM 7008 C CA . GLY D 1 39 ? 75.113 3.022 3.486 0.20 16.98 39 GLY D CA 1
ATOM 7009 C C . GLY D 1 39 ? 76.050 1.871 3.819 0.20 16.44 39 GLY D C 1
ATOM 7010 O O . GLY D 1 39 ? 77.265 2.036 3.837 0.20 16.03 39 GLY D O 1
ATOM 7011 N N . ARG D 1 40 ? 75.480 0.705 4.108 0.20 15.73 40 ARG D N 1
ATOM 7012 C CA . ARG D 1 40 ? 76.270 -0.505 4.281 0.20 15.24 40 ARG D CA 1
ATOM 7013 C C . ARG D 1 40 ? 76.809 -0.954 2.927 0.20 14.81 40 ARG D C 1
ATOM 7014 O O . ARG D 1 40 ? 76.243 -0.628 1.885 0.20 14.50 40 ARG D O 1
ATOM 7022 N N . ALA D 1 41 ? 77.899 -1.712 2.943 0.20 14.03 41 ALA D N 1
ATOM 7023 C CA . ALA D 1 41 ? 78.415 -2.314 1.723 0.20 13.56 41 ALA D CA 1
ATOM 7024 C C . ALA D 1 41 ? 78.388 -3.840 1.853 0.20 13.30 41 ALA D C 1
ATOM 7025 O O . ALA D 1 41 ? 79.051 -4.411 2.717 0.20 12.70 41 ALA D O 1
ATOM 7027 N N . LEU D 1 42 ? 77.597 -4.484 1.003 0.20 13.19 42 LEU D N 1
ATOM 7028 C CA . LEU D 1 42 ? 77.427 -5.932 1.035 0.20 13.72 42 LEU D CA 1
ATOM 7029 C C . LEU D 1 42 ? 78.292 -6.566 -0.044 0.20 13.71 42 LEU D C 1
ATOM 7030 O O . LEU D 1 42 ? 77.992 -6.452 -1.232 0.20 13.65 42 LEU D O 1
ATOM 7035 N N . VAL D 1 43 ? 79.378 -7.216 0.369 0.20 13.99 43 VAL D N 1
ATOM 7036 C CA . VAL D 1 43 ? 80.313 -7.824 -0.582 0.20 13.79 43 VAL D CA 1
ATOM 7037 C C . VAL D 1 43 ? 79.843 -9.228 -0.914 0.20 14.14 43 VAL D C 1
ATOM 7038 O O . VAL D 1 43 ? 79.820 -10.106 -0.051 0.20 13.85 43 VAL D O 1
ATOM 7042 N N . ARG D 1 44 ? 79.463 -9.433 -2.170 0.20 14.46 44 ARG D N 1
ATOM 7043 C CA . ARG D 1 44 ? 78.903 -10.701 -2.611 0.20 15.28 44 ARG D CA 1
ATOM 7044 C C . ARG D 1 44 ? 79.871 -11.471 -3.515 0.20 15.38 44 ARG D C 1
ATOM 7045 O O . ARG D 1 44 ? 80.436 -10.912 -4.462 0.20 15.20 44 ARG D O 1
ATOM 7053 N N . LEU D 1 45 ? 80.058 -12.755 -3.208 0.20 15.80 45 LEU D N 1
ATOM 7054 C CA . LEU D 1 45 ? 80.915 -13.634 -4.006 0.20 16.03 45 LEU D CA 1
ATOM 7055 C C . LEU D 1 45 ? 80.110 -14.823 -4.524 0.20 16.19 45 LEU D C 1
ATOM 7056 O O . LEU D 1 45 ? 80.611 -15.649 -5.289 0.20 16.37 45 LEU D O 1
ATOM 7061 N N . ASP D 1 46 ? 78.855 -14.909 -4.098 0.20 16.23 46 ASP D N 1
ATOM 7062 C CA . ASP D 1 46 ? 77.927 -15.880 -4.670 0.20 16.38 46 ASP D CA 1
ATOM 7063 C C . ASP D 1 46 ? 76.476 -15.467 -4.434 0.20 16.34 46 ASP D C 1
ATOM 7064 O O . ASP D 1 46 ? 76.160 -14.279 -4.362 0.20 16.56 46 ASP D O 1
ATOM 7069 N N . GLY D 1 47 ? 75.601 -16.454 -4.313 0.20 16.09 47 GLY D N 1
ATOM 7070 C CA . GLY D 1 47 ? 74.185 -16.189 -4.138 0.20 15.97 47 GLY D CA 1
ATOM 7071 C C . GLY D 1 47 ? 73.860 -15.503 -2.829 0.20 15.74 47 GLY D C 1
ATOM 7072 O O . GLY D 1 47 ? 72.869 -14.788 -2.738 0.20 16.28 47 GLY D O 1
ATOM 7073 N N . ARG D 1 48 ? 74.689 -15.706 -1.811 0.20 15.25 48 ARG D N 1
ATOM 7074 C CA . ARG D 1 48 ? 74.385 -15.158 -0.497 0.20 14.87 48 ARG D CA 1
ATOM 7075 C C . ARG D 1 48 ? 74.288 -13.634 -0.532 0.20 14.59 48 ARG D C 1
ATOM 7076 O O . ARG D 1 48 ? 75.050 -12.976 -1.236 0.20 14.74 48 ARG D O 1
ATOM 7084 N N . PRO D 1 49 ? 73.333 -13.074 0.226 0.20 14.30 49 PRO D N 1
ATOM 7085 C CA . PRO D 1 49 ? 73.118 -11.630 0.341 0.20 14.08 49 PRO D CA 1
ATOM 7086 C C . PRO D 1 49 ? 74.407 -10.883 0.650 0.20 13.83 49 PRO D C 1
ATOM 7087 O O . PRO D 1 49 ? 74.597 -9.764 0.184 0.20 13.92 49 PRO D O 1
ATOM 7091 N N . PHE D 1 50 ? 75.277 -11.498 1.439 0.20 13.42 50 PHE D N 1
ATOM 7092 C CA . PHE D 1 50 ? 76.610 -10.956 1.678 0.20 13.20 50 PHE D CA 1
ATOM 7093 C C . PHE D 1 50 ? 77.559 -12.034 2.185 0.20 13.10 50 PHE D C 1
ATOM 7094 O O . PHE D 1 50 ? 77.138 -12.970 2.870 0.20 13.31 50 PHE D O 1
ATOM 7102 N N . ARG D 1 51 ? 78.836 -11.897 1.847 0.20 12.56 51 ARG D N 1
ATOM 7103 C CA . ARG D 1 51 ? 79.876 -12.742 2.423 0.20 12.47 51 ARG D CA 1
ATOM 7104 C C . ARG D 1 51 ? 80.759 -11.895 3.328 0.20 12.69 51 ARG D C 1
ATOM 7105 O O . ARG D 1 51 ? 81.178 -12.333 4.400 0.20 12.75 51 ARG D O 1
ATOM 7113 N N . ILE D 1 52 ? 81.042 -10.680 2.877 0.20 12.94 52 ILE D N 1
ATOM 7114 C CA . ILE D 1 52 ? 81.661 -9.668 3.719 0.20 13.42 52 ILE D CA 1
ATOM 7115 C C . ILE D 1 52 ? 80.756 -8.444 3.711 0.20 13.70 52 ILE D C 1
ATOM 7116 O O . ILE D 1 52 ? 80.295 -8.007 2.656 0.20 14.17 52 ILE D O 1
ATOM 7121 N N . ARG D 1 53 ? 80.485 -7.898 4.887 0.20 13.82 53 ARG D N 1
ATOM 7122 C CA . ARG D 1 53 ? 79.701 -6.681 4.969 0.20 13.68 53 ARG D CA 1
ATOM 7123 C C . ARG D 1 53 ? 80.451 -5.611 5.752 0.20 13.76 53 ARG D C 1
ATOM 7124 O O . ARG D 1 53 ? 81.060 -5.887 6.784 0.20 13.70 53 ARG D O 1
ATOM 7132 N N . LEU D 1 54 ? 80.402 -4.388 5.240 0.20 14.02 54 LEU D N 1
ATOM 7133 C CA . LEU D 1 54 ? 81.040 -3.251 5.890 0.20 14.30 54 LEU D CA 1
ATOM 7134 C C . LEU D 1 54 ? 79.955 -2.337 6.445 0.20 14.68 54 LEU D C 1
ATOM 7135 O O . LEU D 1 54 ? 79.041 -1.945 5.725 0.20 14.75 54 LEU D O 1
ATOM 7140 N N . ASP D 1 55 ? 80.051 -2.024 7.732 0.20 15.54 55 ASP D N 1
ATOM 7141 C CA . ASP D 1 55 ? 79.061 -1.192 8.415 0.20 16.41 55 ASP D CA 1
ATOM 7142 C C . ASP D 1 55 ? 79.706 0.088 8.896 0.20 16.75 55 ASP D C 1
ATOM 7143 O O . ASP D 1 55 ? 80.833 0.068 9.382 0.20 17.07 55 ASP D O 1
ATOM 7148 N N . PRO D 1 56 ? 78.989 1.213 8.788 0.20 17.61 56 PRO D N 1
ATOM 7149 C CA . PRO D 1 56 ? 79.553 2.463 9.291 0.20 18.02 56 PRO D CA 1
ATOM 7150 C C . PRO D 1 56 ? 79.741 2.407 10.805 0.20 18.45 56 PRO D C 1
ATOM 7151 O O . PRO D 1 56 ? 78.871 1.915 11.520 0.20 18.55 56 PRO D O 1
ATOM 7155 N N . GLY D 1 57 ? 80.877 2.901 11.281 0.20 18.72 57 GLY D N 1
ATOM 7156 C CA . GLY D 1 57 ? 81.178 2.904 12.707 0.20 19.09 57 GLY D CA 1
ATOM 7157 C C . GLY D 1 57 ? 82.293 3.881 13.031 0.20 19.59 57 GLY D C 1
ATOM 7158 O O . GLY D 1 57 ? 83.000 4.341 12.137 0.20 19.45 57 GLY D O 1
ATOM 7159 N N . PRO D 1 58 ? 82.454 4.209 14.319 0.20 20.01 58 PRO D N 1
ATOM 7160 C CA . PRO D 1 58 ? 83.450 5.176 14.786 0.20 20.31 58 PRO D CA 1
ATOM 7161 C C . PRO D 1 58 ? 84.877 4.637 14.748 0.20 20.73 58 PRO D C 1
ATOM 7162 O O . PRO D 1 58 ? 85.830 5.407 14.852 0.20 20.51 58 PRO D O 1
ATOM 7166 N N . ALA D 1 59 ? 85.020 3.324 14.603 0.20 21.05 59 ALA D N 1
ATOM 7167 C CA . ALA D 1 59 ? 86.341 2.705 14.578 0.20 21.24 59 ALA D CA 1
ATOM 7168 C C . ALA D 1 59 ? 86.435 1.621 13.515 0.20 21.29 59 ALA D C 1
ATOM 7169 O O . ALA D 1 59 ? 85.437 0.978 13.180 0.20 21.22 59 ALA D O 1
ATOM 7171 N N . ASN D 1 60 ? 87.639 1.428 12.984 0.20 21.36 60 ASN D N 1
ATOM 7172 C CA . ASN D 1 60 ? 87.906 0.346 12.040 0.20 21.37 60 ASN D CA 1
ATOM 7173 C C . ASN D 1 60 ? 88.156 -0.945 12.811 0.20 20.83 60 ASN D C 1
ATOM 7174 O O . ASN D 1 60 ? 89.103 -1.038 13.592 0.20 20.82 60 ASN D O 1
ATOM 7179 N N . ARG D 1 61 ? 87.312 -1.946 12.602 0.20 20.33 61 ARG D N 1
ATOM 7180 C CA . ARG D 1 61 ? 87.455 -3.200 13.336 0.20 19.73 61 ARG D CA 1
ATOM 7181 C C . ARG D 1 61 ? 86.666 -4.342 12.702 0.20 19.07 61 ARG D C 1
ATOM 7182 O O . ARG D 1 61 ? 85.674 -4.110 12.011 0.20 18.62 61 ARG D O 1
ATOM 7190 N N . LEU D 1 62 ? 87.119 -5.573 12.931 0.20 18.20 62 LEU D N 1
ATOM 7191 C CA . LEU D 1 62 ? 86.311 -6.739 12.607 0.20 17.58 62 LEU D CA 1
ATOM 7192 C C . LEU D 1 62 ? 85.273 -6.887 13.706 0.20 17.08 62 LEU D C 1
ATOM 7193 O O . LEU D 1 62 ? 85.618 -6.979 14.881 0.20 17.41 62 LEU D O 1
ATOM 7198 N N . ALA D 1 63 ? 84.002 -6.904 13.323 0.20 16.42 63 ALA D N 1
ATOM 7199 C CA . ALA D 1 63 ? 82.918 -6.850 14.296 0.20 15.69 63 ALA D CA 1
ATOM 7200 C C . ALA D 1 63 ? 82.276 -8.204 14.564 0.20 15.20 63 ALA D C 1
ATOM 7201 O O . ALA D 1 63 ? 81.781 -8.452 15.653 0.20 14.80 63 ALA D O 1
ATOM 7203 N N . ALA D 1 64 ? 82.272 -9.076 13.566 0.20 14.50 64 ALA D N 1
ATOM 7204 C CA . ALA D 1 64 ? 81.704 -10.402 13.755 0.20 14.38 64 ALA D CA 1
ATOM 7205 C C . ALA D 1 64 ? 82.275 -11.429 12.785 0.20 14.10 64 ALA D C 1
ATOM 7206 O O . ALA D 1 64 ? 82.442 -11.157 11.592 0.20 13.96 64 ALA D O 1
ATOM 7208 N N . ILE D 1 65 ? 82.582 -12.608 13.317 0.20 13.75 65 ILE D N 1
ATOM 7209 C CA . ILE D 1 65 ? 82.985 -13.747 12.500 0.20 13.53 65 ILE D CA 1
ATOM 7210 C C . ILE D 1 65 ? 81.823 -14.738 12.417 0.20 13.56 65 ILE D C 1
ATOM 7211 O O . ILE D 1 65 ? 81.378 -15.255 13.438 0.20 13.29 65 ILE D O 1
ATOM 7216 N N . GLY D 1 66 ? 81.338 -15.001 11.208 0.20 13.21 66 GLY D N 1
ATOM 7217 C CA . GLY D 1 66 ? 80.185 -15.880 11.035 0.20 13.33 66 GLY D CA 1
ATOM 7218 C C . GLY D 1 66 ? 80.566 -17.305 10.688 0.20 13.85 66 GLY D C 1
ATOM 7219 O O . GLY D 1 66 ? 80.878 -17.605 9.536 0.20 13.46 66 GLY D O 1
ATOM 7220 N N . TRP D 1 67 ? 80.546 -18.182 11.691 0.20 14.31 67 TRP D N 1
ATOM 7221 C CA . TRP D 1 67 ? 80.856 -19.590 11.483 0.20 15.16 67 TRP D CA 1
ATOM 7222 C C . TRP D 1 67 ? 79.573 -20.355 11.165 0.20 15.67 67 TRP D C 1
ATOM 7223 O O . TRP D 1 67 ? 78.725 -20.557 12.035 0.20 15.72 67 TRP D O 1
ATOM 7234 N N . ASN D 1 68 ? 79.422 -20.775 9.915 0.20 16.29 68 ASN D N 1
ATOM 7235 C CA . ASN D 1 68 ? 78.266 -21.580 9.557 0.20 17.16 68 ASN D CA 1
ATOM 7236 C C . ASN D 1 68 ? 78.382 -22.980 10.148 0.20 17.73 68 ASN D C 1
ATOM 7237 O O . ASN D 1 68 ? 79.454 -23.589 10.132 0.20 17.41 68 ASN D O 1
ATOM 7242 N N . VAL D 1 69 ? 77.276 -23.473 10.692 0.20 18.78 69 VAL D N 1
ATOM 7243 C CA . VAL D 1 69 ? 77.201 -24.845 11.195 0.20 19.87 69 VAL D CA 1
ATOM 7244 C C . VAL D 1 69 ? 75.912 -25.513 10.708 0.20 20.77 69 VAL D C 1
ATOM 7245 O O . VAL D 1 69 ? 74.921 -24.838 10.418 0.20 20.73 69 VAL D O 1
ATOM 7249 N N . ASP D 1 70 ? 75.930 -26.837 10.603 0.20 21.89 70 ASP D N 1
ATOM 7250 C CA . ASP D 1 70 ? 74.716 -27.578 10.282 0.20 23.12 70 ASP D CA 1
ATOM 7251 C C . ASP D 1 70 ? 73.738 -27.471 11.457 0.20 23.24 70 ASP D C 1
ATOM 7252 O O . ASP D 1 70 ? 74.152 -27.443 12.616 0.20 23.23 70 ASP D O 1
ATOM 7257 N N . PRO D 1 71 ? 72.431 -27.420 11.166 0.20 23.74 71 PRO D N 1
ATOM 7258 C CA . PRO D 1 71 ? 71.455 -27.279 12.242 0.20 23.97 71 PRO D CA 1
ATOM 7259 C C . PRO D 1 71 ? 71.712 -28.268 13.375 0.20 24.40 71 PRO D C 1
ATOM 7260 O O . PRO D 1 71 ? 71.620 -27.904 14.547 0.20 24.48 71 PRO D O 1
ATOM 7264 N N . SER D 1 72 ? 72.040 -29.507 13.019 0.20 24.74 72 SER D N 1
ATOM 7265 C CA . SER D 1 72 ? 72.197 -30.584 13.997 0.20 25.23 72 SER D CA 1
ATOM 7266 C C . SER D 1 72 ? 73.359 -30.364 14.958 0.20 25.57 72 SER D C 1
ATOM 7267 O O . SER D 1 72 ? 73.401 -30.955 16.038 0.20 26.02 72 SER D O 1
ATOM 7270 N N . ASP D 1 73 ? 74.307 -29.523 14.558 0.20 25.55 73 ASP D N 1
ATOM 7271 C CA . ASP D 1 73 ? 75.513 -29.317 15.347 0.20 25.53 73 ASP D CA 1
ATOM 7272 C C . ASP D 1 73 ? 75.486 -28.030 16.171 0.20 25.27 73 ASP D C 1
ATOM 7273 O O . ASP D 1 73 ? 76.271 -27.878 17.103 0.20 25.78 73 ASP D O 1
ATOM 7278 N N . LEU D 1 74 ? 74.576 -27.114 15.848 0.20 24.78 74 LEU D N 1
ATOM 7279 C CA . LEU D 1 74 ? 74.564 -25.799 16.502 0.20 24.45 74 LEU D CA 1
ATOM 7280 C C . LEU D 1 74 ? 74.515 -25.884 18.027 0.20 24.41 74 LEU D C 1
ATOM 7281 O O . LEU D 1 74 ? 75.400 -25.372 18.709 0.20 23.91 74 LEU D O 1
ATOM 7286 N N . ALA D 1 75 ? 73.479 -26.528 18.553 0.20 24.60 75 ALA D N 1
ATOM 7287 C CA . ALA D 1 75 ? 73.317 -26.662 19.997 0.20 24.95 75 ALA D CA 1
ATOM 7288 C C . ALA D 1 75 ? 74.530 -27.331 20.636 0.20 25.14 75 ALA D C 1
ATOM 7289 O O . ALA D 1 75 ? 74.962 -26.948 21.724 0.20 25.48 75 ALA D O 1
ATOM 7291 N N . ALA D 1 76 ? 75.077 -28.330 19.955 0.20 25.37 76 ALA D N 1
ATOM 7292 C CA . ALA D 1 76 ? 76.195 -29.096 20.491 0.20 25.57 76 ALA D CA 1
ATOM 7293 C C . ALA D 1 76 ? 77.444 -28.241 20.636 0.20 25.61 76 ALA D C 1
ATOM 7294 O O . ALA D 1 76 ? 78.066 -28.221 21.695 0.20 25.76 76 ALA D O 1
ATOM 7296 N N . ILE D 1 77 ? 77.813 -27.540 19.569 0.20 25.76 77 ILE D N 1
ATOM 7297 C CA . ILE D 1 77 ? 79.027 -26.730 19.595 0.20 25.76 77 ILE D CA 1
ATOM 7298 C C . ILE D 1 77 ? 78.872 -25.594 20.595 0.20 25.83 77 ILE D C 1
ATOM 7299 O O . ILE D 1 77 ? 79.801 -25.288 21.343 0.20 25.83 77 ILE D O 1
ATOM 7304 N N . ALA D 1 78 ? 77.698 -24.974 20.614 0.20 25.98 78 ALA D N 1
ATOM 7305 C CA . ALA D 1 78 ? 77.418 -23.934 21.596 0.20 26.45 78 ALA D CA 1
ATOM 7306 C C . ALA D 1 78 ? 77.694 -24.454 23.009 0.20 26.85 78 ALA D C 1
ATOM 7307 O O . ALA D 1 78 ? 78.231 -23.738 23.854 0.20 26.62 78 ALA D O 1
ATOM 7309 N N . GLU D 1 79 ? 77.328 -25.707 23.264 0.20 27.54 79 GLU D N 1
ATOM 7310 C CA . GLU D 1 79 ? 77.569 -26.303 24.577 0.20 28.45 79 GLU D CA 1
ATOM 7311 C C . GLU D 1 79 ? 79.060 -26.356 24.892 0.20 27.88 79 GLU D C 1
ATOM 7312 O O . GLU D 1 79 ? 79.471 -26.080 26.014 0.20 27.82 79 GLU D O 1
ATOM 7318 N N . GLN D 1 80 ? 79.866 -26.725 23.904 0.20 27.75 80 GLN D N 1
ATOM 7319 C CA . GLN D 1 80 ? 81.302 -26.859 24.131 0.20 27.82 80 GLN D CA 1
ATOM 7320 C C . GLN D 1 80 ? 81.943 -25.508 24.413 0.20 27.39 80 GLN D C 1
ATOM 7321 O O . GLN D 1 80 ? 82.857 -25.403 25.231 0.20 26.95 80 GLN D O 1
ATOM 7327 N N . VAL D 1 81 ? 81.466 -24.473 23.731 0.20 26.87 81 VAL D N 1
ATOM 7328 C CA . VAL D 1 81 ? 82.013 -23.143 23.944 0.20 26.77 81 VAL D CA 1
ATOM 7329 C C . VAL D 1 81 ? 81.704 -22.689 25.372 0.20 27.27 81 VAL D C 1
ATOM 7330 O O . VAL D 1 81 ? 82.580 -22.177 26.071 0.20 26.66 81 VAL D O 1
ATOM 7334 N N . GLU D 1 82 ? 80.462 -22.890 25.803 0.20 28.10 82 GLU D N 1
ATOM 7335 C CA . GLU D 1 82 ? 80.083 -22.588 27.177 0.20 29.42 82 GLU D CA 1
ATOM 7336 C C . GLU D 1 82 ? 80.990 -23.349 28.142 0.20 29.65 82 GLU D C 1
ATOM 7337 O O . GLU D 1 82 ? 81.471 -22.795 29.130 0.20 29.92 82 GLU D O 1
ATOM 7343 N N . LYS D 1 83 ? 81.221 -24.620 27.835 0.20 30.11 83 LYS D N 1
ATOM 7344 C CA . LYS D 1 83 ? 82.082 -25.488 28.629 0.20 30.69 83 LYS D CA 1
ATOM 7345 C C . LYS D 1 83 ? 83.496 -24.920 28.710 0.20 30.83 83 LYS D C 1
ATOM 7346 O O . LYS D 1 83 ? 84.154 -24.998 29.748 0.20 31.03 83 LYS D O 1
ATOM 7352 N N . ALA D 1 84 ? 83.959 -24.355 27.601 0.20 31.03 84 ALA D N 1
ATOM 7353 C CA . ALA D 1 84 ? 85.267 -23.716 27.549 0.20 31.28 84 ALA D CA 1
ATOM 7354 C C . ALA D 1 84 ? 85.231 -22.356 28.242 0.20 31.50 84 ALA D C 1
ATOM 7355 O O . ALA D 1 84 ? 86.221 -21.623 28.249 0.20 31.68 84 ALA D O 1
ATOM 7357 N N . CYS D 1 85 ? 84.077 -22.023 28.813 0.20 31.69 85 CYS D N 1
ATOM 7358 C CA . CYS D 1 85 ? 83.930 -20.824 29.642 0.20 31.67 85 CYS D CA 1
ATOM 7359 C C . CYS D 1 85 ? 83.726 -19.518 28.866 0.20 30.74 85 CYS D C 1
ATOM 7360 O O . CYS D 1 85 ? 84.174 -18.451 29.293 0.20 31.12 85 CYS D O 1
ATOM 7363 N N . TYR D 1 86 ? 83.052 -19.605 27.725 0.20 29.17 86 TYR D N 1
ATOM 7364 C CA . TYR D 1 86 ? 82.587 -18.420 27.017 0.20 27.44 86 TYR D CA 1
ATOM 7365 C C . TYR D 1 86 ? 81.064 -18.419 27.080 0.20 26.23 86 TYR D C 1
ATOM 7366 O O . TYR D 1 86 ? 80.430 -19.415 26.745 0.20 26.09 86 TYR D O 1
ATOM 7375 N N . SER D 1 87 ? 80.469 -17.315 27.514 0.20 24.93 87 SER D N 1
ATOM 7376 C CA . SER D 1 87 ? 79.015 -17.211 27.523 0.20 23.66 87 SER D CA 1
ATOM 7377 C C . SER D 1 87 ? 78.484 -17.105 26.095 0.20 22.47 87 SER D C 1
ATOM 7378 O O . SER D 1 87 ? 78.953 -16.272 25.316 0.20 22.04 87 SER D O 1
ATOM 7381 N N . VAL D 1 88 ? 77.519 -17.960 25.754 0.20 21.19 88 VAL D N 1
ATOM 7382 C CA . VAL D 1 88 ? 76.888 -17.958 24.425 0.20 19.77 88 VAL D CA 1
ATOM 7383 C C . VAL D 1 88 ? 75.485 -17.364 24.500 0.20 19.17 88 VAL D C 1
ATOM 7384 O O . VAL D 1 88 ? 74.610 -17.916 25.165 0.20 19.22 88 VAL D O 1
ATOM 7388 N N . VAL D 1 89 ? 75.255 -16.251 23.810 0.20 18.18 89 VAL D N 1
ATOM 7389 C CA . VAL D 1 89 ? 73.916 -15.657 23.799 0.20 17.77 89 VAL D CA 1
ATOM 7390 C C . VAL D 1 89 ? 73.149 -15.992 22.530 0.20 17.58 89 VAL D C 1
ATOM 7391 O O . VAL D 1 89 ? 73.732 -16.134 21.457 0.20 17.35 89 VAL D O 1
ATOM 7395 N N . THR D 1 90 ? 71.835 -16.120 22.669 0.20 17.31 90 THR D N 1
ATOM 7396 C CA . THR D 1 90 ? 70.970 -16.396 21.530 0.20 17.20 90 THR D CA 1
ATOM 7397 C C . THR D 1 90 ? 70.523 -15.083 20.905 0.20 17.56 90 THR D C 1
ATOM 7398 O O . THR D 1 90 ? 70.061 -14.179 21.600 0.20 17.70 90 THR D O 1
ATOM 7402 N N . ALA D 1 91 ? 70.676 -14.976 19.590 0.20 17.74 91 ALA D N 1
ATOM 7403 C CA . ALA D 1 91 ? 70.288 -13.769 18.881 0.20 17.86 91 ALA D CA 1
ATOM 7404 C C . ALA D 1 91 ? 68.776 -13.703 18.700 0.20 18.09 91 ALA D C 1
ATOM 7405 O O . ALA D 1 91 ? 68.117 -14.722 18.483 0.20 18.15 91 ALA D O 1
ATOM 7407 N N . ASP D 1 92 ? 68.231 -12.495 18.794 0.20 18.38 92 ASP D N 1
ATOM 7408 C CA . ASP D 1 92 ? 66.810 -12.288 18.546 0.20 18.97 92 ASP D CA 1
ATOM 7409 C C . ASP D 1 92 ? 66.514 -12.304 17.051 0.20 19.31 92 ASP D C 1
ATOM 7410 O O . ASP D 1 92 ? 67.422 -12.455 16.230 0.20 19.19 92 ASP D O 1
ATOM 7415 N N . ALA D 1 93 ? 65.242 -12.156 16.699 0.20 19.73 93 ALA D N 1
ATOM 7416 C CA . ALA D 1 93 ? 64.833 -12.237 15.305 0.20 20.25 93 ALA D CA 1
ATOM 7417 C C . ALA D 1 93 ? 65.532 -11.192 14.441 0.20 20.56 93 ALA D C 1
ATOM 7418 O O . ALA D 1 93 ? 65.961 -11.490 13.325 0.20 20.75 93 ALA D O 1
ATOM 7420 N N . GLU D 1 94 ? 65.645 -9.971 14.957 0.20 20.93 94 GLU D N 1
ATOM 7421 C CA . GLU D 1 94 ? 66.252 -8.874 14.200 0.20 21.41 94 GLU D CA 1
ATOM 7422 C C . GLU D 1 94 ? 67.713 -9.148 13.864 0.20 20.37 94 GLU D C 1
ATOM 7423 O O . GLU D 1 94 ? 68.160 -8.876 12.753 0.20 20.29 94 GLU D O 1
ATOM 7429 N N . LEU D 1 95 ? 68.454 -9.681 14.828 0.20 19.53 95 LEU D N 1
ATOM 7430 C CA . LEU D 1 95 ? 69.862 -9.993 14.613 0.20 18.60 95 LEU D CA 1
ATOM 7431 C C . LEU D 1 95 ? 70.018 -11.123 13.599 0.20 17.98 95 LEU D C 1
ATOM 7432 O O . LEU D 1 95 ? 70.810 -11.019 12.662 0.20 17.72 95 LEU D O 1
ATOM 7437 N N . ALA D 1 96 ? 69.253 -12.195 13.779 0.20 17.30 96 ALA D N 1
ATOM 7438 C CA . ALA D 1 96 ? 69.296 -13.322 12.847 0.20 17.25 96 ALA D CA 1
ATOM 7439 C C . ALA D 1 96 ? 69.006 -12.862 11.423 0.20 17.12 96 ALA D C 1
ATOM 7440 O O . ALA D 1 96 ? 69.760 -13.163 10.494 0.20 17.42 96 ALA D O 1
ATOM 7442 N N . ALA D 1 97 ? 67.906 -12.134 11.258 0.20 16.85 97 ALA D N 1
ATOM 7443 C CA . ALA D 1 97 ? 67.533 -11.597 9.957 0.20 16.72 97 ALA D CA 1
ATOM 7444 C C . ALA D 1 97 ? 68.630 -10.698 9.395 0.20 16.36 97 ALA D C 1
ATOM 7445 O O . ALA D 1 97 ? 68.958 -10.772 8.214 0.20 16.32 97 ALA D O 1
ATOM 7447 N N . ASP D 1 98 ? 69.188 -9.847 10.251 0.20 16.30 98 ASP D N 1
ATOM 7448 C CA . ASP D 1 98 ? 70.242 -8.916 9.846 0.20 16.38 98 ASP D CA 1
ATOM 7449 C C . ASP D 1 98 ? 71.408 -9.679 9.221 0.20 16.22 98 ASP D C 1
ATOM 7450 O O . ASP D 1 98 ? 72.020 -9.221 8.255 0.20 16.01 98 ASP D O 1
ATOM 7455 N N . ARG D 1 99 ? 71.700 -10.853 9.772 0.20 15.91 99 ARG D N 1
ATOM 7456 C CA . ARG D 1 99 ? 72.830 -11.651 9.316 0.20 15.83 99 ARG D CA 1
ATOM 7457 C C . ARG D 1 99 ? 72.451 -12.534 8.129 0.20 15.98 99 ARG D C 1
ATOM 7458 O O . ARG D 1 99 ? 73.297 -13.228 7.571 0.20 15.83 99 ARG D O 1
ATOM 7466 N N . ALA D 1 100 ? 71.177 -12.496 7.743 0.20 16.07 100 ALA D N 1
ATOM 7467 C CA . ALA D 1 100 ? 70.678 -13.360 6.681 0.20 16.24 100 ALA D CA 1
ATOM 7468 C C . ALA D 1 100 ? 70.793 -14.825 7.103 0.20 16.27 100 ALA D C 1
ATOM 7469 O O . ALA D 1 100 ? 71.067 -15.705 6.288 0.20 16.73 100 ALA D O 1
ATOM 7471 N N . ALA D 1 101 ? 70.576 -15.072 8.388 0.20 16.31 101 ALA D N 1
ATOM 7472 C CA . ALA D 1 101 ? 70.689 -16.410 8.952 0.20 16.40 101 ALA D CA 1
ATOM 7473 C C . ALA D 1 101 ? 69.380 -16.842 9.600 0.20 16.63 101 ALA D C 1
ATOM 7474 O O . ALA D 1 101 ? 68.570 -16.004 10.003 0.20 16.21 101 ALA D O 1
ATOM 7476 N N . ALA D 1 102 ? 69.175 -18.153 9.693 0.20 16.91 102 ALA D N 1
ATOM 7477 C CA . ALA D 1 102 ? 67.983 -18.705 10.325 0.20 17.17 102 ALA D CA 1
ATOM 7478 C C . ALA D 1 102 ? 68.118 -18.658 11.842 0.20 17.45 102 ALA D C 1
ATOM 7479 O O . ALA D 1 102 ? 67.143 -18.419 12.561 0.20 17.51 102 ALA D O 1
ATOM 7481 N N . GLN D 1 103 ? 69.338 -18.890 12.318 0.20 17.40 103 GLN D N 1
ATOM 7482 C CA . GLN D 1 103 ? 69.645 -18.872 13.748 0.20 17.94 103 GLN D CA 1
ATOM 7483 C C . GLN D 1 103 ? 71.074 -18.400 13.965 0.20 17.19 103 GLN D C 1
ATOM 7484 O O . GLN D 1 103 ? 71.960 -18.709 13.172 0.20 17.13 103 GLN D O 1
ATOM 7490 N N . VAL D 1 104 ? 71.303 -17.675 15.053 0.20 16.89 104 VAL D N 1
ATOM 7491 C CA . VAL D 1 104 ? 72.633 -17.171 15.370 0.20 16.77 104 VAL D CA 1
ATOM 7492 C C . VAL D 1 104 ? 72.891 -17.279 16.876 0.20 17.03 104 VAL D C 1
ATOM 7493 O O . VAL D 1 104 ? 72.098 -16.793 17.689 0.20 16.83 104 VAL D O 1
ATOM 7497 N N . ARG D 1 105 ? 73.989 -17.942 17.236 0.20 17.22 105 ARG D N 1
ATOM 7498 C CA . ARG D 1 105 ? 74.476 -17.948 18.615 0.20 18.00 105 ARG D CA 1
ATOM 7499 C C . ARG D 1 105 ? 75.777 -17.149 18.649 0.20 17.96 105 ARG D C 1
ATOM 7500 O O . ARG D 1 105 ? 76.671 -17.380 17.834 0.20 18.19 105 ARG D O 1
ATOM 7508 N N . GLN D 1 106 ? 75.891 -16.235 19.605 0.20 17.82 106 GLN D N 1
ATOM 7509 C CA . GLN D 1 106 ? 76.976 -15.263 19.621 0.20 18.15 106 GLN D CA 1
ATOM 7510 C C . GLN D 1 106 ? 77.850 -15.406 20.871 0.20 18.09 106 GLN D C 1
ATOM 7511 O O . GLN D 1 106 ? 77.342 -15.618 21.970 0.20 17.96 106 GLN D O 1
ATOM 7517 N N . PHE D 1 107 ? 79.163 -15.288 20.702 0.20 18.27 107 PHE D N 1
ATOM 7518 C CA . PHE D 1 107 ? 80.073 -15.195 21.850 0.20 18.24 107 PHE D CA 1
ATOM 7519 C C . PHE D 1 107 ? 81.335 -14.384 21.537 0.20 18.42 107 PHE D C 1
ATOM 7520 O O . PHE D 1 107 ? 81.664 -14.155 20.372 0.20 17.86 107 PHE D O 1
ATOM 7528 N N . ALA D 1 108 ? 82.026 -13.939 22.583 0.20 18.54 108 ALA D N 1
ATOM 7529 C CA . ALA D 1 108 ? 83.270 -13.183 22.416 0.20 19.33 108 ALA D CA 1
ATOM 7530 C C . ALA D 1 108 ? 84.439 -13.880 23.107 0.20 19.67 108 ALA D C 1
ATOM 7531 O O . ALA D 1 108 ? 84.280 -14.454 24.183 0.20 19.59 108 ALA D O 1
ATOM 7533 N N . ASP D 1 109 ? 85.612 -13.834 22.479 0.20 20.37 109 ASP D N 1
ATOM 7534 C CA . ASP D 1 109 ? 86.782 -14.517 23.027 0.20 21.11 109 ASP D CA 1
ATOM 7535 C C . ASP D 1 109 ? 87.716 -13.588 23.795 0.20 21.93 109 ASP D C 1
ATOM 7536 O O . ASP D 1 109 ? 87.490 -12.377 23.869 0.20 21.97 109 ASP D O 1
ATOM 7541 N N . ASN D 1 110 ? 88.766 -14.158 24.371 0.20 22.85 110 ASN D N 1
ATOM 7542 C CA . ASN D 1 110 ? 89.710 -13.367 25.145 0.20 23.77 110 ASN D CA 1
ATOM 7543 C C . ASN D 1 110 ? 90.616 -12.512 24.272 0.20 24.07 110 ASN D C 1
ATOM 7544 O O . ASN D 1 110 ? 91.287 -11.607 24.765 0.20 24.63 110 ASN D O 1
ATOM 7549 N N . ASP D 1 111 ? 90.621 -12.785 22.972 0.20 24.17 111 ASP D N 1
ATOM 7550 C CA . ASP D 1 111 ? 91.449 -12.021 22.045 0.20 24.16 111 ASP D CA 1
ATOM 7551 C C . ASP D 1 111 ? 90.700 -10.846 21.414 0.20 23.89 111 ASP D C 1
ATOM 7552 O O . ASP D 1 111 ? 91.225 -10.155 20.540 0.20 24.01 111 ASP D O 1
ATOM 7557 N N . GLY D 1 112 ? 89.474 -10.621 21.873 0.20 23.42 112 GLY D N 1
ATOM 7558 C CA . GLY D 1 112 ? 88.675 -9.487 21.413 0.20 22.90 112 GLY D CA 1
ATOM 7559 C C . GLY D 1 112 ? 87.788 -9.740 20.205 0.20 22.23 112 GLY D C 1
ATOM 7560 O O . GLY D 1 112 ? 87.107 -8.830 19.736 0.20 22.70 112 GLY D O 1
ATOM 7561 N N . PHE D 1 113 ? 87.787 -10.966 19.692 0.20 21.38 113 PHE D N 1
ATOM 7562 C CA . PHE D 1 113 ? 86.977 -11.285 18.518 0.20 20.35 113 PHE D CA 1
ATOM 7563 C C . PHE D 1 113 ? 85.577 -11.754 18.897 0.20 19.77 113 PHE D C 1
ATOM 7564 O O . PHE D 1 113 ? 85.401 -12.506 19.851 0.20 19.92 113 PHE D O 1
ATOM 7572 N N . THR D 1 114 ? 84.583 -11.311 18.136 0.20 18.63 114 THR D N 1
ATOM 7573 C CA . THR D 1 114 ? 83.214 -11.751 18.347 0.20 17.98 114 THR D CA 1
ATOM 7574 C C . THR D 1 114 ? 82.863 -12.865 17.353 0.20 17.56 114 THR D C 1
ATOM 7575 O O . THR D 1 114 ? 82.997 -12.694 16.145 0.20 17.35 114 THR D O 1
ATOM 7579 N N . HIS D 1 115 ? 82.442 -14.012 17.882 0.20 17.09 115 HIS D N 1
ATOM 7580 C CA . HIS D 1 115 ? 82.113 -15.178 17.061 0.20 16.82 115 HIS D CA 1
ATOM 7581 C C . HIS D 1 115 ? 80.609 -15.362 16.950 0.20 16.67 115 HIS D C 1
ATOM 7582 O O . HIS D 1 115 ? 79.866 -15.085 17.891 0.20 16.76 115 HIS D O 1
ATOM 7589 N N . GLU D 1 116 ? 80.165 -15.861 15.802 0.20 16.36 116 GLU D N 1
ATOM 7590 C CA . GLU D 1 116 ? 78.755 -16.154 15.616 0.20 16.47 116 GLU D CA 1
ATOM 7591 C C . GLU D 1 116 ? 78.584 -17.512 14.956 0.20 16.52 116 GLU D C 1
ATOM 7592 O O . GLU D 1 116 ? 78.978 -17.715 13.803 0.20 17.02 116 GLU D O 1
ATOM 7598 N N . LEU D 1 117 ? 78.025 -18.449 15.712 0.20 16.09 117 LEU D N 1
ATOM 7599 C CA . LEU D 1 117 ? 77.653 -19.746 15.173 0.20 15.97 117 LEU D CA 1
ATOM 7600 C C . LEU D 1 117 ? 76.247 -19.605 14.607 0.20 15.74 117 LEU D C 1
ATOM 7601 O O . LEU D 1 117 ? 75.320 -19.204 15.309 0.20 15.53 117 LEU D O 1
ATOM 7606 N N . TYR D 1 118 ? 76.089 -19.914 13.326 0.20 15.35 118 TYR D N 1
ATOM 7607 C CA . TYR D 1 118 ? 74.811 -19.669 12.680 0.20 15.25 118 TYR D CA 1
ATOM 7608 C C . TYR D 1 118 ? 74.358 -20.799 11.756 0.20 15.45 118 TYR D C 1
ATOM 7609 O O . TYR D 1 118 ? 75.169 -21.557 11.225 0.20 15.49 118 TYR D O 1
ATOM 7618 N N . VAL D 1 119 ? 73.046 -20.901 11.585 0.20 15.75 119 VAL D N 1
ATOM 7619 C CA . VAL D 1 119 ? 72.464 -21.786 10.593 0.20 16.22 119 VAL D CA 1
ATOM 7620 C C . VAL D 1 119 ? 72.038 -20.923 9.415 0.20 16.80 119 VAL D C 1
ATOM 7621 O O . VAL D 1 119 ? 71.403 -19.879 9.593 0.20 16.66 119 VAL D O 1
ATOM 7625 N N . GLU D 1 120 ? 72.398 -21.363 8.213 0.20 17.50 120 GLU D N 1
ATOM 7626 C CA . GLU D 1 120 ? 72.194 -20.576 7.003 0.20 18.32 120 GLU D CA 1
ATOM 7627 C C . GLU D 1 120 ? 70.743 -20.506 6.538 0.20 19.09 120 GLU D C 1
ATOM 7628 O O . GLU D 1 120 ? 69.983 -21.468 6.667 0.20 19.36 120 GLU D O 1
ATOM 7634 N N . SER D 1 121 ? 70.378 -19.348 5.996 0.20 19.70 121 SER D N 1
ATOM 7635 C CA . SER D 1 121 ? 69.108 -19.164 5.318 0.20 20.55 121 SER D CA 1
ATOM 7636 C C . SER D 1 121 ? 69.298 -19.496 3.843 0.20 21.22 121 SER D C 1
ATOM 7637 O O . SER D 1 121 ? 70.332 -19.179 3.254 0.20 20.97 121 SER D O 1
ATOM 7640 N N . SER D 1 122 ? 68.300 -20.133 3.245 0.20 22.12 122 SER D N 1
ATOM 7641 C CA . SER D 1 122 ? 68.360 -20.480 1.832 0.20 23.06 122 SER D CA 1
ATOM 7642 C C . SER D 1 122 ? 68.542 -19.225 0.964 0.20 23.36 122 SER D C 1
ATOM 7643 O O . SER D 1 122 ? 67.999 -18.164 1.265 0.20 23.39 122 SER D O 1
ATOM 7646 N N . PHE D 1 123 ? 69.316 -19.348 -0.108 0.20 23.63 123 PHE D N 1
ATOM 7647 C CA . PHE D 1 123 ? 69.489 -18.252 -1.054 0.20 24.04 123 PHE D CA 1
ATOM 7648 C C . PHE D 1 123 ? 69.689 -18.790 -2.463 0.20 24.74 123 PHE D C 1
ATOM 7649 O O . PHE D 1 123 ? 70.159 -19.914 -2.638 0.20 24.52 123 PHE D O 1
ATOM 7657 N N . PRO D 1 124 ? 69.328 -17.987 -3.473 0.20 25.61 124 PRO D N 1
ATOM 7658 C CA . PRO D 1 124 ? 69.339 -18.420 -4.867 0.20 26.18 124 PRO D CA 1
ATOM 7659 C C . PRO D 1 124 ? 70.753 -18.533 -5.421 0.20 26.77 124 PRO D C 1
ATOM 7660 O O . PRO D 1 124 ? 71.675 -17.910 -4.894 0.20 26.65 124 PRO D O 1
ATOM 7664 N N . THR D 1 125 ? 70.914 -19.331 -6.471 0.20 27.41 125 THR D N 1
ATOM 7665 C CA . THR D 1 125 ? 72.195 -19.426 -7.159 0.20 28.17 125 THR D CA 1
ATOM 7666 C C . THR D 1 125 ? 72.487 -18.133 -7.929 0.20 28.17 125 THR D C 1
ATOM 7667 O O . THR D 1 125 ? 71.571 -17.422 -8.343 0.20 28.15 125 THR D O 1
ATOM 7671 N N . ASP D 1 126 ? 73.766 -17.824 -8.093 0.20 28.22 126 ASP D N 1
ATOM 7672 C CA . ASP D 1 126 ? 74.186 -16.694 -8.913 0.20 28.29 126 ASP D CA 1
ATOM 7673 C C . ASP D 1 126 ? 75.301 -17.191 -9.825 0.20 28.03 126 ASP D C 1
ATOM 7674 O O . ASP D 1 126 ? 76.480 -17.103 -9.485 0.20 27.95 126 ASP D O 1
ATOM 7679 N N . PRO D 1 127 ? 74.921 -17.727 -10.992 0.20 27.84 127 PRO D N 1
ATOM 7680 C CA . PRO D 1 127 ? 75.836 -18.395 -11.910 0.20 27.51 127 PRO D CA 1
ATOM 7681 C C . PRO D 1 127 ? 77.039 -17.544 -12.304 0.20 27.21 127 PRO D C 1
ATOM 7682 O O . PRO D 1 127 ? 78.175 -18.006 -12.210 0.20 27.20 127 PRO D O 1
ATOM 7686 N N . VAL D 1 128 ? 76.800 -16.314 -12.745 0.20 26.90 128 VAL D N 1
ATOM 7687 C CA . VAL D 1 128 ? 77.906 -15.460 -13.173 0.20 26.62 128 VAL D CA 1
ATOM 7688 C C . VAL D 1 128 ? 78.913 -15.297 -12.044 0.20 26.39 128 VAL D C 1
ATOM 7689 O O . VAL D 1 128 ? 80.101 -15.565 -12.215 0.20 26.48 128 VAL D O 1
ATOM 7693 N N . LEU D 1 129 ? 78.430 -14.859 -10.885 0.20 26.00 129 LEU D N 1
ATOM 7694 C CA . LEU D 1 129 ? 79.321 -14.570 -9.771 0.20 25.54 129 LEU D CA 1
ATOM 7695 C C . LEU D 1 129 ? 79.992 -15.844 -9.276 0.20 25.51 129 LEU D C 1
ATOM 7696 O O . LEU D 1 129 ? 81.178 -15.845 -8.957 0.20 25.64 129 LEU D O 1
ATOM 7701 N N . GLU D 1 130 ? 79.235 -16.934 -9.237 0.20 25.41 130 GLU D N 1
ATOM 7702 C CA . GLU D 1 130 ? 79.763 -18.222 -8.788 0.20 25.28 130 GLU D CA 1
ATOM 7703 C C . GLU D 1 130 ? 80.895 -18.706 -9.690 0.20 24.79 130 GLU D C 1
ATOM 7704 O O . GLU D 1 130 ? 81.786 -19.440 -9.256 0.20 24.99 130 GLU D O 1
ATOM 7710 N N . SER D 1 131 ? 80.854 -18.287 -10.947 0.20 24.04 131 SER D N 1
ATOM 7711 C CA . SER D 1 131 ? 81.885 -18.644 -11.910 0.20 23.24 131 SER D CA 1
ATOM 7712 C C . SER D 1 131 ? 83.215 -17.961 -11.590 0.20 22.53 131 SER D C 1
ATOM 7713 O O . SER D 1 131 ? 84.245 -18.283 -12.183 0.20 22.78 131 SER D O 1
ATOM 7716 N N . LEU D 1 132 ? 83.196 -17.017 -10.655 0.20 21.40 132 LEU D N 1
ATOM 7717 C CA . LEU D 1 132 ? 84.360 -16.162 -10.428 0.20 20.49 132 LEU D CA 1
ATOM 7718 C C . LEU D 1 132 ? 85.138 -16.456 -9.149 0.20 19.78 132 LEU D C 1
ATOM 7719 O O . LEU D 1 132 ? 86.344 -16.225 -9.088 0.20 19.45 132 LEU D O 1
ATOM 7724 N N . PHE D 1 133 ? 84.456 -16.968 -8.132 0.20 18.93 133 PHE D N 1
ATOM 7725 C CA . PHE D 1 133 ? 85.090 -17.182 -6.835 0.20 18.37 133 PHE D CA 1
ATOM 7726 C C . PHE D 1 133 ? 84.827 -18.567 -6.256 0.20 18.26 133 PHE D C 1
ATOM 7727 O O . PHE D 1 133 ? 83.754 -19.142 -6.442 0.20 17.88 133 PHE D O 1
ATOM 7735 N N . VAL D 1 134 ? 85.823 -19.101 -5.558 0.20 18.35 134 VAL D N 1
ATOM 7736 C CA . VAL D 1 134 ? 85.628 -20.301 -4.761 0.20 18.50 134 VAL D CA 1
ATOM 7737 C C . VAL D 1 134 ? 85.024 -19.851 -3.432 0.20 18.78 134 VAL D C 1
ATOM 7738 O O . VAL D 1 134 ? 85.709 -19.280 -2.588 0.20 18.96 134 VAL D O 1
ATOM 7742 N N . CYS D 1 135 ? 83.733 -20.094 -3.259 0.20 19.42 135 CYS D N 1
ATOM 7743 C CA . CYS D 1 135 ? 83.031 -19.686 -2.042 0.20 19.94 135 CYS D CA 1
ATOM 7744 C C . CYS D 1 135 ? 81.867 -20.623 -1.745 0.20 20.55 135 CYS D C 1
ATOM 7745 O O . CYS D 1 135 ? 81.098 -20.976 -2.638 0.20 20.64 135 CYS D O 1
ATOM 7748 N N . GLY D 1 136 ? 81.735 -21.013 -0.484 0.20 21.40 136 GLY D N 1
ATOM 7749 C CA . GLY D 1 136 ? 80.621 -21.857 -0.068 0.20 22.11 136 GLY D CA 1
ATOM 7750 C C . GLY D 1 136 ? 80.702 -23.263 -0.627 0.20 22.92 136 GLY D C 1
ATOM 7751 O O . GLY D 1 136 ? 81.763 -23.889 -0.605 0.20 22.67 136 GLY D O 1
ATOM 7752 N N . GLU D 1 137 ? 79.578 -23.764 -1.131 0.20 23.66 137 GLU D N 1
ATOM 7753 C CA . GLU D 1 137 ? 79.530 -25.118 -1.668 0.20 24.97 137 GLU D CA 1
ATOM 7754 C C . GLU D 1 137 ? 79.954 -25.152 -3.134 0.20 24.77 137 GLU D C 1
ATOM 7755 O O . GLU D 1 137 ? 79.411 -24.429 -3.971 0.20 25.10 137 GLU D O 1
ATOM 7761 N N . GLU D 1 138 ? 80.938 -25.994 -3.427 0.20 24.68 138 GLU D N 1
ATOM 7762 C CA . GLU D 1 138 ? 81.418 -26.191 -4.789 0.20 24.65 138 GLU D CA 1
ATOM 7763 C C . GLU D 1 138 ? 81.288 -27.659 -5.190 0.20 24.68 138 GLU D C 1
ATOM 7764 O O . GLU D 1 138 ? 80.960 -28.509 -4.365 0.20 24.78 138 GLU D O 1
ATOM 7770 N N . ALA D 1 139 ? 81.549 -27.953 -6.460 0.20 24.75 139 ALA D N 1
ATOM 7771 C CA . ALA D 1 139 ? 81.502 -29.328 -6.945 0.20 24.85 139 ALA D CA 1
ATOM 7772 C C . ALA D 1 139 ? 82.508 -30.214 -6.210 0.20 24.81 139 ALA D C 1
ATOM 7773 O O . ALA D 1 139 ? 82.286 -31.414 -6.046 0.20 24.92 139 ALA D O 1
ATOM 7775 N N . ASN D 1 140 ? 83.605 -29.611 -5.760 0.20 24.46 140 ASN D N 1
ATOM 7776 C CA . ASN D 1 140 ? 84.684 -30.348 -5.104 0.20 24.17 140 ASN D CA 1
ATOM 7777 C C . ASN D 1 140 ? 84.675 -30.248 -3.572 0.20 23.73 140 ASN D C 1
ATOM 7778 O O . ASN D 1 140 ? 85.640 -30.632 -2.912 0.20 23.92 140 ASN D O 1
ATOM 7783 N N . GLY D 1 141 ? 83.585 -29.736 -3.009 0.20 22.89 141 GLY D N 1
ATOM 7784 C CA . GLY D 1 141 ? 83.436 -29.704 -1.558 0.20 21.69 141 GLY D CA 1
ATOM 7785 C C . GLY D 1 141 ? 82.872 -28.413 -1.002 0.20 20.81 141 GLY D C 1
ATOM 7786 O O . GLY D 1 141 ? 82.236 -27.644 -1.719 0.20 20.41 141 GLY D O 1
ATOM 7787 N N . ILE D 1 142 ? 83.101 -28.193 0.290 0.20 20.16 142 ILE D N 1
ATOM 7788 C CA . ILE D 1 142 ? 82.648 -26.984 0.980 0.20 19.66 142 ILE D CA 1
ATOM 7789 C C . ILE D 1 142 ? 83.864 -26.133 1.348 0.20 19.07 142 ILE D C 1
ATOM 7790 O O . ILE D 1 142 ? 84.865 -26.651 1.849 0.20 19.01 142 ILE D O 1
ATOM 7795 N N . PHE D 1 143 ? 83.765 -24.828 1.116 0.20 18.20 143 PHE D N 1
ATOM 7796 C CA . PHE D 1 143 ? 84.939 -23.962 1.141 0.20 17.67 143 PHE D CA 1
ATOM 7797 C C . PHE D 1 143 ? 84.803 -22.716 2.026 0.20 17.34 143 PHE D C 1
ATOM 7798 O O . PHE D 1 143 ? 85.802 -22.137 2.449 0.20 17.52 143 PHE D O 1
ATOM 7806 N N . GLY D 1 144 ? 83.575 -22.301 2.304 0.20 17.08 144 GLY D N 1
ATOM 7807 C CA . GLY D 1 144 ? 83.361 -21.017 2.957 0.20 16.48 144 GLY D CA 1
ATOM 7808 C C . GLY D 1 144 ? 83.884 -19.912 2.057 0.20 16.26 144 GLY D C 1
ATOM 7809 O O . GLY D 1 144 ? 84.174 -20.147 0.879 0.20 16.30 144 GLY D O 1
ATOM 7810 N N . LEU D 1 145 ? 84.031 -18.711 2.610 0.20 15.59 145 LEU D N 1
ATOM 7811 C CA . LEU D 1 145 ? 84.379 -17.531 1.816 0.20 15.05 145 LEU D CA 1
ATOM 7812 C C . LEU D 1 145 ? 85.875 -17.398 1.504 0.20 14.83 145 LEU D C 1
ATOM 7813 O O . LEU D 1 145 ? 86.254 -16.802 0.502 0.20 14.51 145 LEU D O 1
ATOM 7818 N N . GLY D 1 146 ? 86.717 -17.935 2.378 0.20 14.66 146 GLY D N 1
ATOM 7819 C CA . GLY D 1 146 ? 88.162 -17.751 2.268 0.20 14.53 146 GLY D CA 1
ATOM 7820 C C . GLY D 1 146 ? 88.808 -17.987 3.615 0.20 14.80 146 GLY D C 1
ATOM 7821 O O . GLY D 1 146 ? 88.276 -18.734 4.434 0.20 14.17 146 GLY D O 1
ATOM 7822 N N . HIS D 1 147 ? 89.951 -17.358 3.866 0.20 15.12 147 HIS D N 1
ATOM 7823 C CA . HIS D 1 147 ? 90.551 -17.474 5.188 0.20 16.15 147 HIS D CA 1
ATOM 7824 C C . HIS D 1 147 ? 90.858 -16.142 5.847 0.20 16.97 147 HIS D C 1
ATOM 7825 O O . HIS D 1 147 ? 91.038 -15.127 5.176 0.20 17.09 147 HIS D O 1
ATOM 7832 N N . LEU D 1 148 ? 90.874 -16.161 7.174 0.20 17.94 148 LEU D N 1
ATOM 7833 C CA . LEU D 1 148 ? 91.254 -15.011 7.971 0.20 18.95 148 LEU D CA 1
ATOM 7834 C C . LEU D 1 148 ? 92.443 -15.394 8.844 0.20 19.76 148 LEU D C 1
ATOM 7835 O O . LEU D 1 148 ? 92.397 -16.389 9.568 0.20 20.49 148 LEU D O 1
ATOM 7840 N N . VAL D 1 149 ? 93.513 -14.611 8.762 0.20 20.39 149 VAL D N 1
ATOM 7841 C CA . VAL D 1 149 ? 94.696 -14.849 9.589 0.20 20.66 149 VAL D CA 1
ATOM 7842 C C . VAL D 1 149 ? 94.706 -13.853 10.743 0.20 21.17 149 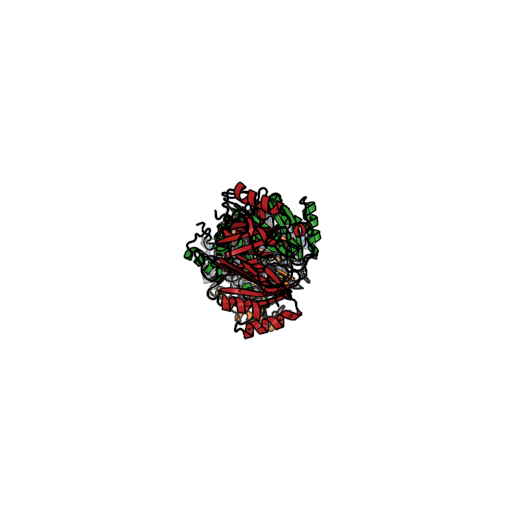VAL D C 1
ATOM 7843 O O . VAL D 1 149 ? 94.588 -12.642 10.530 0.20 21.11 149 VAL D O 1
ATOM 7847 N N . VAL D 1 150 ? 94.851 -14.370 11.959 0.20 21.69 150 VAL D N 1
ATOM 7848 C CA . VAL D 1 150 ? 94.736 -13.549 13.159 0.20 22.45 150 VAL D CA 1
ATOM 7849 C C . VAL D 1 150 ? 95.970 -13.612 14.064 0.20 23.30 150 VAL D C 1
ATOM 7850 O O . VAL D 1 150 ? 96.673 -14.625 14.128 0.20 23.26 150 VAL D O 1
ATOM 7854 N N . ILE D 1 151 ? 96.219 -12.510 14.758 0.20 24.21 151 ILE D N 1
ATOM 7855 C CA . ILE D 1 151 ? 97.296 -12.420 15.733 0.20 25.04 151 ILE D CA 1
ATOM 7856 C C . ILE D 1 151 ? 96.693 -12.532 17.137 0.20 25.49 151 ILE D C 1
ATOM 7857 O O . ILE D 1 151 ? 95.743 -11.825 17.470 0.20 25.83 151 ILE D O 1
ATOM 7862 N N . VAL D 1 152 ? 97.239 -13.429 17.951 0.20 26.02 152 VAL D N 1
ATOM 7863 C CA . VAL D 1 152 ? 96.699 -13.694 19.286 0.20 26.36 152 VAL D CA 1
ATOM 7864 C C . VAL D 1 152 ? 97.778 -13.709 20.380 0.20 26.76 152 VAL D C 1
ATOM 7865 O O . VAL D 1 152 ? 98.955 -13.932 20.103 0.20 26.93 152 VAL D O 1
ATOM 7869 N N . ALA D 1 153 ? 97.367 -13.473 21.622 0.20 27.09 153 ALA D N 1
ATOM 7870 C CA . ALA D 1 153 ? 98.297 -13.437 22.747 0.20 27.45 153 ALA D CA 1
ATOM 7871 C C . ALA D 1 153 ? 98.889 -14.814 23.027 0.20 27.59 153 ALA D C 1
ATOM 7872 O O . ALA D 1 153 ? 100.105 -14.969 23.150 0.20 27.91 153 ALA D O 1
ATOM 7874 N N . ASP D 1 154 ? 98.014 -15.808 23.126 0.20 27.55 154 ASP D N 1
ATOM 7875 C CA . ASP D 1 154 ? 98.410 -17.173 23.442 0.20 27.38 154 ASP D CA 1
ATOM 7876 C C . ASP D 1 154 ? 97.984 -18.093 22.301 0.20 26.97 154 ASP D C 1
ATOM 7877 O O . ASP D 1 154 ? 96.845 -18.563 22.260 0.20 26.82 154 ASP D O 1
ATOM 7882 N N . ARG D 1 155 ? 98.896 -18.353 21.370 0.20 26.61 155 ARG D N 1
ATOM 7883 C CA . ARG D 1 155 ? 98.533 -19.119 20.186 0.20 26.43 155 ARG D CA 1
ATOM 7884 C C . ARG D 1 155 ? 98.059 -20.533 20.520 0.20 25.96 155 ARG D C 1
ATOM 7885 O O . ARG D 1 155 ? 97.100 -21.022 19.929 0.20 26.06 155 ARG D O 1
ATOM 7893 N N . ALA D 1 156 ? 98.735 -21.190 21.457 0.20 25.55 156 ALA D N 1
ATOM 7894 C CA . ALA D 1 156 ? 98.427 -22.582 21.785 0.20 25.03 156 ALA D CA 1
ATOM 7895 C C . ALA D 1 156 ? 97.015 -22.760 22.339 0.20 24.70 156 ALA D C 1
ATOM 7896 O O . ALA D 1 156 ? 96.317 -23.706 21.986 0.20 24.43 156 ALA D O 1
ATOM 7898 N N . LYS D 1 157 ? 96.598 -21.853 23.215 0.20 24.42 157 LYS D N 1
ATOM 7899 C CA . LYS D 1 157 ? 95.270 -21.959 23.809 0.20 24.05 157 LYS D CA 1
ATOM 7900 C C . LYS D 1 157 ? 94.208 -21.685 22.752 0.20 23.77 157 LYS D C 1
ATOM 7901 O O . LYS D 1 157 ? 93.219 -22.408 22.65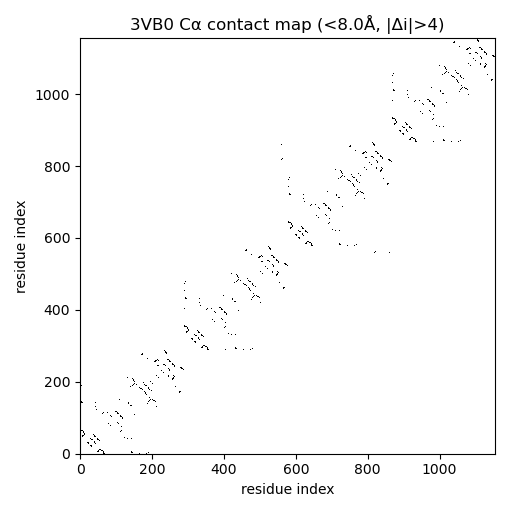2 0.20 23.89 157 LYS D O 1
ATOM 7907 N N . THR D 1 158 ? 94.425 -20.645 21.957 0.20 23.64 158 THR D N 1
ATOM 7908 C CA . THR D 1 158 ? 93.507 -20.308 20.876 0.20 23.45 158 THR D CA 1
ATOM 7909 C C . THR D 1 158 ? 93.451 -21.463 19.881 0.20 23.29 158 THR D C 1
ATOM 7910 O O . THR D 1 158 ? 92.378 -21.835 19.413 0.20 23.25 158 THR D O 1
ATOM 7914 N N . GLN D 1 159 ? 94.610 -22.035 19.569 0.20 23.24 159 GLN D N 1
ATOM 7915 C CA . GLN D 1 159 ? 94.659 -23.203 18.696 0.20 23.26 159 GLN D CA 1
ATOM 7916 C C . GLN D 1 159 ? 93.817 -24.339 19.267 0.20 23.07 159 GLN D C 1
ATOM 7917 O O . GLN D 1 159 ? 93.026 -24.959 18.557 0.20 23.01 159 GLN D O 1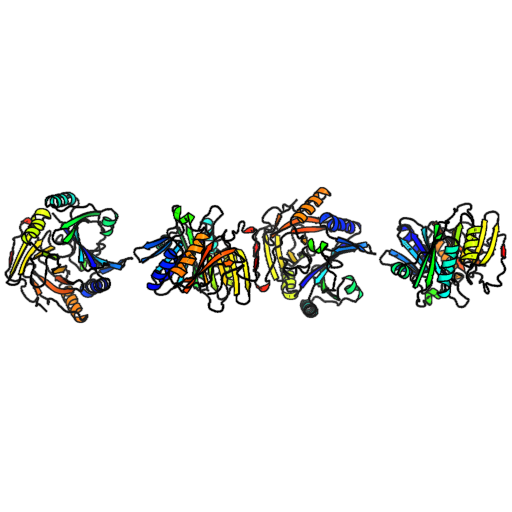
ATOM 7923 N N . SER D 1 160 ? 93.997 -24.613 20.553 0.20 23.30 160 SER D N 1
ATOM 7924 C CA . SER D 1 160 ? 93.254 -25.683 21.206 0.20 23.68 160 SER D CA 1
ATOM 7925 C C . SER D 1 160 ? 91.755 -25.374 21.266 0.20 23.56 160 SER D C 1
ATOM 7926 O O . SER D 1 160 ? 90.929 -26.283 21.253 0.20 23.89 160 SER D O 1
ATOM 7929 N N . PHE D 1 161 ? 91.406 -24.093 21.349 0.20 23.32 161 PHE D N 1
ATOM 7930 C CA . PHE D 1 161 ? 89.997 -23.701 21.302 0.20 22.91 161 PHE D CA 1
ATOM 7931 C C . PHE D 1 161 ? 89.406 -24.055 19.941 0.20 22.38 161 PHE D C 1
ATOM 7932 O O . PHE D 1 161 ? 88.416 -24.784 19.864 0.20 22.17 161 PHE D O 1
ATOM 7940 N N . PHE D 1 162 ? 90.020 -23.542 18.874 0.20 21.72 162 PHE D N 1
ATOM 7941 C CA . PHE D 1 162 ? 89.577 -23.855 17.519 0.20 21.54 162 PHE D CA 1
ATOM 7942 C C . PHE D 1 162 ? 89.527 -25.362 17.255 0.20 21.85 162 PHE D C 1
ATOM 7943 O O . PHE D 1 162 ? 88.585 -25.861 16.636 0.20 21.56 162 PHE D O 1
ATOM 7951 N N . THR D 1 163 ? 90.544 -26.082 17.722 0.20 22.29 163 THR D N 1
ATOM 7952 C CA . THR D 1 163 ? 90.646 -27.517 17.442 0.20 23.01 163 THR D CA 1
ATOM 7953 C C . THR D 1 163 ? 89.666 -28.337 18.276 0.20 23.33 163 THR D C 1
ATOM 7954 O O . THR D 1 163 ? 88.868 -29.103 17.732 0.20 23.24 163 THR D O 1
ATOM 7958 N N . ASP D 1 164 ? 89.728 -28.177 19.596 0.20 23.79 164 ASP D N 1
ATOM 7959 C CA . ASP D 1 164 ? 88.972 -29.049 20.494 0.20 24.28 164 ASP D CA 1
ATOM 7960 C C . ASP D 1 164 ? 87.521 -28.621 20.742 0.20 24.00 164 ASP D C 1
ATOM 7961 O O . ASP D 1 164 ? 86.689 -29.445 21.134 0.20 24.26 164 ASP D O 1
ATOM 7966 N N . VAL D 1 165 ? 87.216 -27.347 20.507 0.20 23.49 165 VAL D N 1
ATOM 7967 C CA . VAL D 1 165 ? 85.854 -26.845 20.717 0.20 22.83 165 VAL D CA 1
ATOM 7968 C C . VAL D 1 165 ? 85.118 -26.612 19.397 0.20 22.18 165 VAL D C 1
ATOM 7969 O O . VAL D 1 165 ? 83.976 -27.042 19.235 0.20 22.14 165 VAL D O 1
ATOM 7973 N N . LEU D 1 166 ? 85.768 -25.929 18.460 0.20 21.39 166 LEU D N 1
ATOM 7974 C CA . LEU D 1 166 ? 85.133 -25.607 17.189 0.20 20.70 166 LEU D CA 1
ATOM 7975 C C . LEU D 1 166 ? 85.292 -26.721 16.155 0.20 20.79 166 LEU D C 1
ATOM 7976 O O . LEU D 1 166 ? 84.557 -26.772 15.167 0.20 20.47 166 LEU D O 1
ATOM 7981 N N . GLY D 1 167 ? 86.251 -27.612 16.387 0.20 20.56 167 GLY D N 1
ATOM 7982 C CA . GLY D 1 167 ? 86.389 -28.806 15.559 0.20 20.30 167 GLY D CA 1
ATOM 7983 C C . GLY D 1 167 ? 87.286 -28.675 14.341 0.20 20.10 167 GLY D C 1
ATOM 7984 O O . GLY D 1 167 ? 87.199 -29.482 13.415 0.20 19.92 167 GLY D O 1
ATOM 7985 N N . PHE D 1 168 ? 88.152 -27.667 14.338 0.20 20.08 168 PHE D N 1
ATOM 7986 C CA . PHE D 1 168 ? 89.110 -27.494 13.249 0.20 20.56 168 PHE D CA 1
ATOM 7987 C C . PHE D 1 168 ? 90.233 -28.526 13.349 0.20 20.91 168 PHE D C 1
ATOM 7988 O O . PHE D 1 168 ? 90.509 -29.055 14.424 0.20 20.99 168 PHE D O 1
ATOM 7996 N N . GLY D 1 169 ? 90.873 -28.805 12.219 0.20 21.25 169 GLY D N 1
ATOM 7997 C CA . GLY D 1 169 ? 92.049 -29.666 12.195 0.20 21.75 169 GLY D CA 1
ATOM 7998 C C . GLY D 1 169 ? 93.257 -28.884 11.721 0.20 22.11 169 GLY D C 1
ATOM 7999 O O . GLY D 1 169 ? 93.126 -27.930 10.952 0.20 22.14 169 GLY D O 1
ATOM 8000 N N . LEU D 1 170 ? 94.436 -29.276 12.184 0.20 22.53 170 LEU D N 1
ATOM 8001 C CA . LEU D 1 170 ? 95.662 -28.599 11.786 0.20 22.99 170 LEU D CA 1
ATOM 8002 C C . LEU D 1 170 ? 96.085 -29.044 10.388 0.20 23.25 170 LEU D C 1
ATOM 8003 O O . LEU D 1 170 ? 96.155 -30.240 10.095 0.20 23.46 170 LEU D O 1
ATOM 8008 N N . SER D 1 171 ? 96.350 -28.072 9.525 0.20 23.52 171 SER D N 1
ATOM 8009 C CA . SER D 1 171 ? 96.769 -28.362 8.166 0.20 24.18 171 SER D CA 1
ATOM 8010 C C . SER D 1 171 ? 98.277 -28.520 8.140 0.20 24.65 171 SER D C 1
ATOM 8011 O O . SER D 1 171 ? 98.807 -29.540 7.695 0.20 24.76 171 SER D O 1
ATOM 8014 N N . ASP D 1 172 ? 98.961 -27.503 8.644 0.20 25.09 172 ASP D N 1
ATOM 8015 C CA . ASP D 1 172 ? 100.410 -27.466 8.619 0.20 25.83 172 ASP D CA 1
ATOM 8016 C C . ASP D 1 172 ? 100.927 -26.301 9.442 0.20 26.61 172 ASP D C 1
ATOM 8017 O O . ASP D 1 172 ? 100.170 -25.407 9.823 0.20 26.83 172 ASP D O 1
ATOM 8022 N N . ARG D 1 173 ? 102.224 -26.325 9.719 0.20 27.56 173 ARG D N 1
ATOM 8023 C CA . ARG D 1 173 ? 102.883 -25.240 10.425 0.20 28.44 173 ARG D CA 1
ATOM 8024 C C . ARG D 1 173 ? 104.003 -24.705 9.547 0.20 28.86 173 ARG D C 1
ATOM 8025 O O . ARG D 1 173 ? 104.768 -25.472 8.964 0.20 28.85 173 ARG D O 1
ATOM 8033 N N . VAL D 1 174 ? 104.086 -23.385 9.440 0.20 29.65 174 VAL D N 1
ATOM 8034 C CA . VAL D 1 174 ? 105.137 -22.752 8.658 0.20 30.67 174 VAL D CA 1
ATOM 8035 C C . VAL D 1 174 ? 105.987 -21.904 9.600 0.20 31.86 174 VAL D C 1
ATOM 8036 O O . VAL D 1 174 ? 105.485 -20.979 10.244 0.20 31.80 174 VAL D O 1
ATOM 8040 N N . THR D 1 175 ? 107.271 -22.234 9.691 0.20 33.31 175 THR D N 1
ATOM 8041 C CA . THR D 1 175 ? 108.147 -21.593 10.661 0.20 35.02 175 THR D CA 1
ATOM 8042 C C . THR D 1 175 ? 109.467 -21.139 10.042 0.20 36.07 175 THR D C 1
ATOM 8043 O O . THR D 1 175 ? 110.155 -21.905 9.367 0.20 36.11 175 THR D O 1
ATOM 8047 N N . TRP D 1 176 ? 109.794 -19.875 10.279 0.20 37.45 176 TRP D N 1
ATOM 8048 C CA . TRP D 1 176 ? 111.065 -19.291 9.872 0.20 38.84 176 TRP D CA 1
ATOM 8049 C C . TRP D 1 176 ? 111.452 -18.207 10.882 0.20 39.47 176 TRP D C 1
ATOM 8050 O O . TRP D 1 176 ? 110.691 -17.920 11.806 0.20 39.85 176 TRP D O 1
ATOM 8061 N N . PRO D 1 177 ? 112.640 -17.609 10.721 0.20 39.98 177 PRO D N 1
ATOM 8062 C CA . PRO D 1 177 ? 113.149 -16.664 11.717 0.20 40.18 177 PRO D CA 1
ATOM 8063 C C . PRO D 1 177 ? 112.147 -15.583 12.135 0.20 40.30 177 PRO D C 1
ATOM 8064 O O . PRO D 1 177 ? 112.155 -15.149 13.288 0.20 40.50 177 PRO D O 1
ATOM 8068 N N . GLU D 1 178 ? 111.293 -15.160 11.209 0.20 40.25 178 GLU D N 1
ATOM 8069 C CA . GLU D 1 178 ? 110.383 -14.038 11.455 0.20 40.18 178 GLU D CA 1
ATOM 8070 C C . GLU D 1 178 ? 109.027 -14.447 12.035 0.20 39.29 178 GLU D C 1
ATOM 8071 O O . GLU D 1 178 ? 108.384 -13.658 12.729 0.20 39.44 178 GLU D O 1
ATOM 8077 N N . ALA D 1 179 ? 108.587 -15.669 11.745 0.20 38.21 179 ALA D N 1
ATOM 8078 C CA . ALA D 1 179 ? 107.249 -16.088 12.158 0.20 37.02 179 ALA D CA 1
ATOM 8079 C C . ALA D 1 179 ? 107.082 -17.590 12.376 0.20 36.13 179 ALA D C 1
ATOM 8080 O O . ALA D 1 179 ? 107.859 -18.402 11.869 0.20 36.19 179 ALA D O 1
ATOM 8082 N N . ASP D 1 180 ? 106.047 -17.937 13.137 0.20 34.64 180 ASP D N 1
ATOM 8083 C CA . ASP D 1 180 ? 105.662 -19.321 13.380 0.20 33.31 180 ASP D CA 1
ATOM 8084 C C . ASP D 1 180 ? 104.136 -19.419 13.279 0.20 31.89 180 ASP D C 1
ATOM 8085 O O . ASP D 1 180 ? 103.416 -19.143 14.241 0.20 31.63 180 ASP D O 1
ATOM 8090 N N . ILE D 1 181 ? 103.650 -19.811 12.105 0.20 30.23 181 ILE D N 1
ATOM 8091 C CA . ILE D 1 181 ? 102.227 -19.717 11.784 0.20 28.42 181 ILE D CA 1
ATOM 8092 C C . ILE D 1 181 ? 101.525 -21.083 11.704 0.20 27.24 181 ILE D C 1
ATOM 8093 O O . ILE D 1 181 ? 102.055 -22.035 11.132 0.20 27.09 181 ILE D O 1
ATOM 8098 N N . PHE D 1 182 ? 100.324 -21.150 12.274 0.20 25.63 182 PHE D N 1
ATOM 8099 C CA . PHE D 1 182 ? 99.563 -22.396 12.399 0.20 24.26 182 PHE D CA 1
ATOM 8100 C C . PHE D 1 182 ? 98.275 -22.339 11.580 0.20 23.43 182 PHE D C 1
ATOM 8101 O O . PHE D 1 182 ? 97.367 -21.560 11.881 0.20 22.94 182 PHE D O 1
ATOM 8109 N N . PHE D 1 183 ? 98.196 -23.186 10.559 0.20 22.29 183 PHE D N 1
ATOM 8110 C CA . PHE D 1 183 ? 97.107 -23.139 9.591 0.20 21.36 183 PHE D CA 1
ATOM 8111 C C . PHE D 1 183 ? 96.062 -24.221 9.861 0.20 21.20 183 PHE D C 1
ATOM 8112 O O . PHE D 1 183 ? 96.386 -25.405 9.957 0.20 21.15 183 PHE D O 1
ATOM 8120 N N . LEU D 1 184 ? 94.805 -23.801 9.985 0.20 20.67 184 LEU D N 1
ATOM 8121 C CA . LEU D 1 184 ? 93.732 -24.684 10.433 0.20 20.58 184 LEU D CA 1
ATOM 8122 C C . LEU D 1 184 ? 92.580 -24.737 9.441 0.20 20.26 184 LEU D C 1
ATOM 8123 O O . LEU D 1 184 ? 92.159 -23.711 8.905 0.20 20.11 184 LEU D O 1
ATOM 8128 N N . HIS D 1 185 ? 92.068 -25.944 9.216 0.20 20.02 185 HIS D N 1
ATOM 8129 C CA . HIS D 1 185 ? 90.964 -26.167 8.289 0.20 19.84 185 HIS D CA 1
ATOM 8130 C C . HIS D 1 185 ? 89.724 -26.709 9.000 0.20 19.63 185 HIS D C 1
ATOM 8131 O O . HIS D 1 185 ? 89.820 -27.305 10.075 0.20 19.39 185 HIS D O 1
ATOM 8138 N N . CYS D 1 186 ? 88.563 -26.515 8.384 0.20 19.33 186 CYS D N 1
ATOM 8139 C CA . CYS D 1 186 ? 87.327 -27.092 8.897 0.20 19.47 186 CYS D CA 1
ATOM 8140 C C . CYS D 1 186 ? 86.502 -27.693 7.760 0.20 19.41 186 CYS D C 1
ATOM 8141 O O . CYS D 1 186 ? 85.431 -28.254 7.979 0.20 19.65 186 CYS D O 1
ATOM 8144 N N . ASN D 1 187 ? 87.021 -27.564 6.544 0.20 19.23 187 ASN D N 1
ATOM 8145 C CA . ASN D 1 187 ? 86.461 -28.230 5.375 0.20 19.10 187 ASN D CA 1
ATOM 8146 C C . ASN D 1 187 ? 87.548 -28.438 4.329 0.20 19.15 187 ASN D C 1
ATOM 8147 O O . ASN D 1 187 ? 88.709 -28.645 4.680 0.20 19.30 187 ASN D O 1
ATOM 8152 N N . GLN D 1 188 ? 87.190 -28.374 3.051 0.20 19.00 188 GLN D N 1
ATOM 8153 C CA . GLN D 1 188 ? 88.168 -28.654 1.999 0.20 18.86 188 GLN D CA 1
ATOM 8154 C C . GLN D 1 188 ? 89.148 -27.519 1.680 0.20 18.77 188 GLN D C 1
ATOM 8155 O O . GLN D 1 188 ? 90.189 -27.759 1.059 0.20 18.38 188 GLN D O 1
ATOM 8161 N N . ARG D 1 189 ? 88.840 -26.298 2.112 0.20 18.30 189 ARG D N 1
ATOM 8162 C CA . ARG D 1 189 ? 89.788 -25.194 1.948 0.20 18.35 189 ARG D CA 1
ATOM 8163 C C . ARG D 1 189 ? 91.040 -25.444 2.804 0.20 18.40 189 ARG D C 1
ATOM 8164 O O . ARG D 1 189 ? 90.937 -25.721 3.997 0.20 18.46 189 ARG D O 1
ATOM 8172 N N . HIS D 1 190 ? 92.218 -25.356 2.189 0.20 18.70 190 HIS D N 1
ATOM 8173 C CA . HIS D 1 190 ? 93.469 -25.658 2.891 0.20 18.86 190 HIS D CA 1
ATOM 8174 C C . HIS D 1 190 ? 93.458 -25.103 4.309 0.20 18.76 190 HIS D C 1
ATOM 8175 O O . HIS D 1 190 ? 93.818 -25.793 5.261 0.20 18.50 190 HIS D O 1
ATOM 8182 N N . HIS D 1 191 ? 93.059 -23.845 4.441 0.20 18.43 191 HIS D N 1
ATOM 8183 C CA . HIS D 1 191 ? 92.852 -23.268 5.757 0.20 18.39 191 HIS D CA 1
ATOM 8184 C C . HIS D 1 191 ? 91.822 -22.151 5.714 0.20 18.50 191 HIS D C 1
ATOM 8185 O O . HIS D 1 191 ? 91.754 -21.393 4.749 0.20 18.44 191 HIS D O 1
ATOM 8192 N N . THR D 1 192 ? 91.005 -22.079 6.758 0.20 18.75 192 THR D N 1
ATOM 8193 C CA . THR D 1 192 ? 89.995 -21.033 6.882 0.20 19.12 192 THR D CA 1
ATOM 8194 C C . THR D 1 192 ? 90.460 -20.035 7.941 0.20 19.63 192 THR D C 1
ATOM 8195 O O . THR D 1 192 ? 90.090 -18.858 7.917 0.20 19.78 192 THR D O 1
ATOM 8199 N N . VAL D 1 193 ? 91.295 -20.512 8.855 0.20 20.25 193 VAL D N 1
ATOM 8200 C CA . VAL D 1 193 ? 91.895 -19.665 9.877 0.20 21.11 193 VAL D CA 1
ATOM 8201 C C . VAL D 1 193 ? 93.375 -20.016 9.992 0.20 21.60 193 VAL D C 1
ATOM 8202 O O . VAL D 1 193 ? 93.758 -21.175 9.840 0.20 21.91 193 VAL D O 1
ATOM 8206 N N . ALA D 1 194 ? 94.203 -19.007 10.237 0.20 22.08 194 ALA D N 1
ATOM 8207 C CA . ALA D 1 194 ? 95.606 -19.223 10.575 0.20 22.51 194 ALA D CA 1
ATOM 8208 C C . ALA D 1 194 ? 95.944 -18.390 11.807 0.20 22.83 194 ALA D C 1
ATOM 8209 O O . ALA D 1 194 ? 95.463 -17.270 11.956 0.20 22.59 194 ALA D O 1
ATOM 8211 N N . LEU D 1 195 ? 96.770 -18.940 12.688 0.20 23.51 195 LEU D N 1
ATOM 8212 C CA . LEU D 1 195 ? 97.051 -18.296 13.966 0.20 24.10 195 LEU D CA 1
ATOM 8213 C C . LEU D 1 195 ? 98.536 -17.995 14.152 0.20 24.90 195 LEU D C 1
ATOM 8214 O O . LEU D 1 195 ? 99.394 -18.825 13.841 0.20 24.80 195 LEU D O 1
ATOM 8219 N N . SER D 1 196 ? 98.828 -16.802 14.660 0.20 25.86 196 SER D N 1
ATOM 8220 C CA . SER D 1 196 ? 100.189 -16.412 15.007 0.20 27.25 196 SER D CA 1
ATOM 8221 C C . SER D 1 196 ? 100.228 -15.647 16.331 0.20 28.21 196 SER D C 1
ATOM 8222 O O . SER D 1 196 ? 99.311 -14.883 16.649 0.20 28.19 196 SER D O 1
ATOM 8225 N N . ALA D 1 197 ? 101.285 -15.868 17.107 0.20 29.46 197 ALA D N 1
ATOM 8226 C CA . ALA D 1 197 ? 101.561 -15.029 18.268 0.20 30.82 197 ALA D CA 1
ATOM 8227 C C . ALA D 1 197 ? 102.050 -13.669 17.775 0.20 31.97 197 ALA D C 1
ATOM 8228 O O . ALA D 1 197 ? 102.330 -13.502 16.589 0.20 31.85 197 ALA D O 1
ATOM 8230 N N . PRO D 1 198 ? 102.137 -12.683 18.678 0.20 33.39 198 PRO D N 1
ATOM 8231 C CA . PRO D 1 198 ? 102.635 -11.366 18.297 0.20 34.62 198 PRO D CA 1
ATOM 8232 C C . PRO D 1 198 ? 103.967 -11.424 17.549 0.20 35.98 198 PRO D C 1
ATOM 8233 O O . PRO D 1 198 ? 104.812 -12.273 17.838 0.20 36.26 198 PRO D O 1
ATOM 8237 N N . ALA D 1 199 ? 104.145 -10.521 16.592 0.20 37.53 199 ALA D N 1
ATOM 8238 C CA . ALA D 1 199 ? 105.390 -10.438 15.839 0.20 38.94 199 ALA D CA 1
ATOM 8239 C C . ALA D 1 199 ? 105.745 -8.989 15.521 0.20 39.91 199 ALA D C 1
ATOM 8240 O O . ALA D 1 199 ? 105.020 -8.061 15.893 0.20 40.38 199 ALA D O 1
ATOM 8242 N N . LEU D 1 200 ? 106.872 -8.795 14.844 0.20 40.72 200 LEU D N 1
ATOM 8243 C CA . LEU D 1 200 ? 107.238 -7.469 14.381 0.20 41.31 200 LEU D CA 1
ATOM 8244 C C . LEU D 1 200 ? 106.046 -6.889 13.636 0.20 41.43 200 LEU D C 1
ATOM 8245 O O . LEU D 1 200 ? 105.667 -7.377 12.569 0.20 41.85 200 LEU D O 1
ATOM 8250 N N . GLY D 1 201 ? 105.440 -5.861 14.214 0.20 41.25 201 GLY D N 1
ATOM 8251 C CA . GLY D 1 201 ? 104.311 -5.203 13.584 0.20 40.80 201 GLY D CA 1
ATOM 8252 C C . GLY D 1 201 ? 102.998 -5.408 14.311 0.20 40.36 201 GLY D C 1
ATOM 8253 O O . GLY D 1 201 ? 102.327 -4.441 14.668 0.20 40.62 201 GLY D O 1
ATOM 8254 N N . LEU D 1 202 ? 102.631 -6.664 14.546 0.20 39.67 202 LEU D N 1
ATOM 8255 C CA . LEU D 1 202 ? 101.268 -6.970 14.981 0.20 38.72 202 LEU D CA 1
ATOM 8256 C C . LEU D 1 202 ? 101.103 -7.387 16.440 0.20 38.03 202 LEU D C 1
ATOM 8257 O O . LEU D 1 202 ? 101.937 -8.093 17.009 0.20 38.07 202 LEU D O 1
ATOM 8262 N N . LYS D 1 203 ? 99.993 -6.946 17.024 0.20 36.90 203 LYS D N 1
ATOM 8263 C CA . LYS D 1 203 ? 99.657 -7.249 18.409 0.20 35.90 203 LYS D CA 1
ATOM 8264 C C . LYS D 1 203 ? 98.458 -8.186 18.482 0.20 34.89 203 LYS D C 1
ATOM 8265 O O . LYS D 1 203 ? 97.730 -8.350 17.504 0.20 34.94 203 LYS D O 1
ATOM 8271 N N . PRO D 1 204 ? 98.240 -8.798 19.655 0.20 33.90 204 PRO D N 1
ATOM 8272 C CA . PRO D 1 204 ? 97.088 -9.671 19.835 0.20 33.12 204 PRO D CA 1
ATOM 8273 C C . PRO D 1 204 ? 95.801 -8.996 19.365 0.20 32.37 204 PRO D C 1
ATOM 8274 O O . PRO D 1 204 ? 95.645 -7.785 19.523 0.20 32.20 204 PRO D O 1
ATOM 8278 N N . GLY D 1 205 ? 94.896 -9.774 18.777 0.20 31.33 205 GLY D N 1
ATOM 8279 C CA . GLY D 1 205 ? 93.592 -9.260 18.371 0.20 30.08 205 GLY D CA 1
ATOM 8280 C C . GLY D 1 205 ? 93.569 -8.523 17.045 0.20 29.30 205 GLY D C 1
ATOM 8281 O O . GLY D 1 205 ? 92.525 -8.019 16.631 0.20 29.02 205 GLY D O 1
ATOM 8282 N N . MET D 1 206 ? 94.719 -8.452 16.382 0.20 28.40 206 MET D N 1
ATOM 8283 C CA . MET D 1 206 ? 94.803 -7.841 15.063 0.20 27.62 206 MET D CA 1
ATOM 8284 C C . MET D 1 206 ? 94.600 -8.852 13.935 0.20 26.74 206 MET D C 1
ATOM 8285 O O . MET D 1 206 ? 94.931 -10.031 14.062 0.20 26.37 206 MET D O 1
ATOM 8290 N N . VAL D 1 207 ? 94.043 -8.372 12.831 0.20 25.77 207 VAL D N 1
ATOM 8291 C CA . VAL D 1 207 ? 93.900 -9.174 11.631 0.20 24.68 207 VAL D CA 1
ATOM 8292 C C . VAL D 1 207 ? 95.176 -9.017 10.808 0.20 24.33 207 VAL D C 1
ATOM 8293 O O . VAL D 1 207 ? 95.556 -7.906 10.445 0.20 24.07 207 VAL D O 1
ATOM 8297 N N . HIS D 1 208 ? 95.841 -10.133 10.534 0.20 23.98 208 HIS D N 1
ATOM 8298 C CA . HIS D 1 208 ? 97.018 -10.141 9.682 0.20 23.71 208 HIS D CA 1
ATOM 8299 C C . HIS D 1 208 ? 96.562 -9.941 8.253 0.20 22.89 208 HIS D C 1
ATOM 8300 O O . HIS D 1 208 ? 96.964 -8.991 7.581 0.20 22.76 208 HIS D O 1
ATOM 8307 N N . HIS D 1 209 ? 95.714 -10.847 7.784 0.20 21.95 209 HIS D N 1
ATOM 8308 C CA . HIS D 1 209 ? 95.121 -10.691 6.465 0.20 20.98 209 HIS D CA 1
ATOM 8309 C C . HIS D 1 209 ? 93.854 -11.506 6.281 0.20 20.59 209 HIS D C 1
ATOM 8310 O O . HIS D 1 209 ? 93.547 -12.407 7.064 0.20 20.23 209 HIS D O 1
ATOM 8317 N N . LEU D 1 210 ? 93.129 -11.164 5.224 0.20 20.26 210 LEU D N 1
ATOM 8318 C CA . LEU D 1 210 ? 91.976 -11.911 4.771 0.20 19.71 210 LEU D CA 1
ATOM 8319 C C . LEU D 1 210 ? 92.279 -12.346 3.347 0.20 19.26 210 LEU D C 1
ATOM 8320 O O . LEU D 1 210 ? 92.965 -11.636 2.607 0.20 19.09 210 LEU D O 1
ATOM 8325 N N . MET D 1 211 ? 91.781 -13.516 2.965 0.20 18.51 211 MET D N 1
ATOM 8326 C CA . MET D 1 211 ? 91.997 -14.012 1.614 0.20 18.10 211 MET D CA 1
ATOM 8327 C C . MET D 1 211 ? 90.686 -14.362 0.915 0.20 17.61 211 MET D C 1
ATOM 8328 O O . MET D 1 211 ? 89.803 -14.979 1.512 0.20 17.30 211 MET D O 1
ATOM 8333 N N . LEU D 1 212 ? 90.567 -13.956 -0.348 0.20 17.07 212 LEU D N 1
ATOM 8334 C CA . LEU D 1 212 ? 89.503 -14.446 -1.222 0.20 17.03 212 LEU D CA 1
ATOM 8335 C C . LEU D 1 212 ? 90.123 -15.260 -2.361 0.20 17.34 212 LEU D C 1
ATOM 8336 O O . LEU D 1 212 ? 91.284 -15.054 -2.724 0.20 16.94 212 LEU D O 1
ATOM 8341 N N . GLU D 1 213 ? 89.351 -16.182 -2.924 0.20 17.75 213 GLU D N 1
ATOM 8342 C CA . GLU D 1 213 ? 89.888 -17.069 -3.950 0.20 18.74 213 GLU D CA 1
ATOM 8343 C C . GLU D 1 213 ? 89.135 -16.969 -5.276 0.20 19.10 213 GLU D C 1
ATOM 8344 O O . GLU D 1 213 ? 87.948 -17.287 -5.350 0.20 19.59 213 GLU D O 1
ATOM 8350 N N . ALA D 1 214 ? 89.829 -16.521 -6.320 0.20 19.91 214 ALA D N 1
ATOM 8351 C CA . ALA D 1 214 ? 89.257 -16.481 -7.668 0.20 20.48 214 ALA D CA 1
ATOM 8352 C C . ALA D 1 214 ? 89.320 -17.862 -8.317 0.20 20.93 214 ALA D C 1
ATOM 8353 O O . ALA D 1 214 ? 90.068 -18.729 -7.869 0.20 21.11 214 ALA D O 1
ATOM 8355 N N . LYS D 1 215 ? 88.541 -18.066 -9.375 0.20 21.46 215 LYS D N 1
ATOM 8356 C CA . LYS D 1 215 ? 88.506 -19.363 -10.046 0.20 22.09 215 LYS D CA 1
ATOM 8357 C C . LYS D 1 215 ? 89.436 -19.440 -11.253 0.20 22.64 215 LYS D C 1
ATOM 8358 O O . LYS D 1 215 ? 89.412 -20.418 -12.003 0.20 22.97 215 LYS D O 1
ATOM 8364 N N . SER D 1 216 ? 90.261 -18.415 -11.435 0.20 23.08 216 SER D N 1
ATOM 8365 C CA . SER D 1 216 ? 91.178 -18.379 -12.565 0.20 23.69 216 SER D CA 1
ATOM 8366 C C . SER D 1 216 ? 92.459 -17.632 -12.229 0.20 24.08 216 SER D C 1
ATOM 8367 O O . SER D 1 216 ? 92.445 -16.650 -11.487 0.20 23.87 216 SER D O 1
ATOM 8370 N N . LYS D 1 217 ? 93.563 -18.107 -12.793 0.20 24.39 217 LYS D N 1
ATOM 8371 C CA . LYS D 1 217 ? 94.853 -17.447 -12.681 0.20 25.14 217 LYS D CA 1
ATOM 8372 C C . LYS D 1 217 ? 94.756 -16.002 -13.173 0.20 25.15 217 LYS D C 1
ATOM 8373 O O . LYS D 1 217 ? 95.305 -15.083 -12.564 0.20 25.38 217 LYS D O 1
ATOM 8379 N N . GLU D 1 218 ? 94.053 -15.819 -14.285 0.20 25.31 218 GLU D N 1
ATOM 8380 C CA . GLU D 1 218 ? 93.981 -14.528 -14.965 0.20 25.49 218 GLU D CA 1
ATOM 8381 C C . GLU D 1 218 ? 93.304 -13.479 -14.087 0.20 24.80 218 GLU D C 1
ATOM 8382 O O . GLU D 1 218 ? 93.671 -12.301 -14.106 0.20 24.60 218 GLU D O 1
ATOM 8388 N N . GLN D 1 219 ? 92.307 -13.907 -13.322 0.20 24.06 219 GLN D N 1
ATOM 8389 C CA . GLN D 1 219 ? 91.650 -13.006 -12.389 0.20 23.38 219 GLN D CA 1
ATOM 8390 C C . GLN D 1 219 ? 92.665 -12.412 -11.424 0.20 23.18 219 GLN D C 1
ATOM 8391 O O . GLN D 1 219 ? 92.587 -11.235 -11.086 0.20 23.15 219 GLN D O 1
ATOM 8397 N N . VAL D 1 220 ? 93.613 -13.228 -10.976 0.20 22.82 220 VAL D N 1
ATOM 8398 C CA . VAL D 1 220 ? 94.637 -12.745 -10.055 0.20 22.66 220 VAL D CA 1
ATOM 8399 C C . VAL D 1 220 ? 95.545 -11.739 -10.759 0.20 22.93 220 VAL D C 1
ATOM 8400 O O . VAL D 1 220 ? 95.796 -10.650 -10.242 0.20 23.00 220 VAL D O 1
ATOM 8404 N N . ASP D 1 221 ? 96.033 -12.111 -11.939 0.20 23.22 221 ASP D N 1
ATOM 8405 C CA . ASP D 1 221 ? 96.911 -11.235 -12.716 0.20 23.42 221 ASP D CA 1
ATOM 8406 C C . ASP D 1 221 ? 96.256 -9.886 -13.026 0.20 23.53 221 ASP D C 1
ATOM 8407 O O . ASP D 1 221 ? 96.896 -8.843 -12.934 0.20 23.46 221 ASP D O 1
ATOM 8412 N N . ARG D 1 222 ? 94.980 -9.911 -13.392 0.20 23.79 222 ARG D N 1
ATOM 8413 C CA . ARG D 1 222 ? 94.251 -8.676 -13.679 0.20 24.18 222 ARG D CA 1
ATOM 8414 C C . ARG D 1 222 ? 94.128 -7.810 -12.424 0.20 24.15 222 ARG D C 1
ATOM 8415 O O . ARG D 1 222 ? 94.398 -6.607 -12.455 0.20 24.10 222 ARG D O 1
ATOM 8423 N N . ALA D 1 223 ? 93.716 -8.426 -11.321 0.20 23.94 223 ALA D N 1
A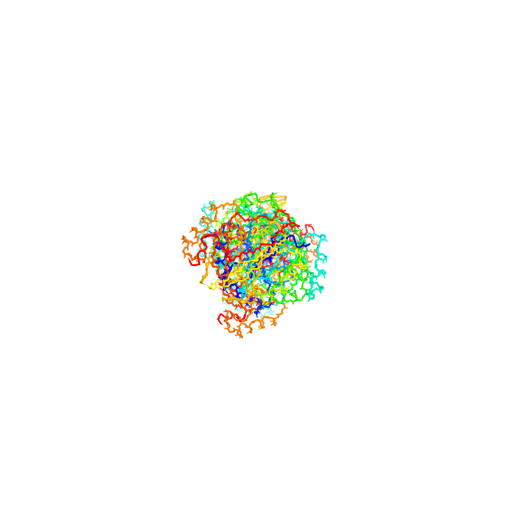TOM 8424 C CA . ALA D 1 223 ? 93.584 -7.714 -10.058 0.20 24.00 223 ALA D CA 1
ATOM 8425 C C . ALA D 1 223 ? 94.903 -7.053 -9.691 0.20 24.16 223 ALA D C 1
ATOM 8426 O O . ALA D 1 223 ? 94.937 -5.881 -9.328 0.20 23.84 223 ALA D O 1
ATOM 8428 N N . PHE D 1 224 ? 95.988 -7.815 -9.796 0.20 24.69 224 PHE D N 1
ATOM 8429 C CA . PHE D 1 224 ? 97.327 -7.309 -9.505 0.20 25.20 224 PHE D CA 1
ATOM 8430 C C . PHE D 1 224 ? 97.667 -6.097 -10.374 0.20 25.38 224 PHE D C 1
ATOM 8431 O O . PHE D 1 224 ? 98.182 -5.098 -9.879 0.20 25.35 224 PHE D O 1
ATOM 8439 N N . ALA D 1 225 ? 97.381 -6.186 -11.668 0.20 25.86 225 ALA D N 1
ATOM 8440 C CA . ALA D 1 225 ? 97.598 -5.050 -12.555 0.20 26.39 225 ALA D CA 1
ATOM 8441 C C . ALA D 1 225 ? 96.749 -3.867 -12.098 0.20 26.75 225 ALA D C 1
ATOM 8442 O O . ALA D 1 225 ? 97.202 -2.726 -12.121 0.20 26.73 225 ALA D O 1
ATOM 8444 N N . ALA D 1 226 ? 95.519 -4.151 -11.677 0.20 27.10 226 ALA D N 1
ATOM 8445 C CA . ALA D 1 226 ? 94.599 -3.112 -11.223 0.20 27.64 226 ALA D CA 1
ATOM 8446 C C . ALA D 1 226 ? 95.167 -2.316 -10.053 0.20 28.02 226 ALA D C 1
ATOM 8447 O O . ALA D 1 226 ? 95.073 -1.089 -10.026 0.20 27.91 226 ALA D O 1
ATOM 8449 N N . VAL D 1 227 ? 95.752 -3.016 -9.087 0.20 28.70 227 VAL D N 1
ATOM 8450 C CA . VAL D 1 227 ? 96.370 -2.358 -7.939 0.20 29.71 227 VAL D CA 1
ATOM 8451 C C . VAL D 1 227 ? 97.378 -1.313 -8.423 0.20 30.42 227 VAL D C 1
ATOM 8452 O O . VAL D 1 227 ? 97.359 -0.164 -7.979 0.20 30.58 227 VAL D O 1
ATOM 8456 N N . LYS D 1 228 ? 98.244 -1.715 -9.347 0.20 31.41 228 LYS D N 1
ATOM 8457 C CA . LYS D 1 228 ? 99.257 -0.812 -9.885 0.20 32.40 228 LYS D CA 1
ATOM 8458 C C . LYS D 1 228 ? 98.647 0.283 -10.763 0.20 32.72 228 LYS D C 1
ATOM 8459 O O . LYS D 1 228 ? 98.935 1.465 -10.581 0.20 32.83 228 LYS D O 1
ATOM 8465 N N . ARG D 1 229 ? 97.801 -0.116 -11.707 0.20 33.21 229 ARG D N 1
ATOM 8466 C CA . ARG D 1 229 ? 97.164 0.827 -12.622 0.20 33.93 229 ARG D CA 1
ATOM 8467 C C . ARG D 1 229 ? 96.376 1.909 -11.879 0.20 33.81 229 ARG D C 1
ATOM 8468 O O . ARG D 1 229 ? 96.346 3.066 -12.301 0.20 33.98 229 ARG D O 1
ATOM 8476 N N . LEU D 1 230 ? 95.737 1.530 -10.779 0.20 33.84 230 LEU D N 1
ATOM 8477 C CA . LEU D 1 230 ? 94.945 2.477 -10.001 0.20 34.00 230 LEU D CA 1
ATOM 8478 C C . LEU D 1 230 ? 95.833 3.271 -9.051 0.20 34.50 230 LEU D C 1
ATOM 8479 O O . LEU D 1 230 ? 95.350 4.034 -8.212 0.20 34.37 230 LEU D O 1
ATOM 8484 N N . GLY D 1 231 ? 97.141 3.080 -9.198 0.20 35.16 231 GLY D N 1
ATOM 8485 C CA . GLY D 1 231 ? 98.129 3.890 -8.494 0.20 36.06 231 GLY D CA 1
ATOM 8486 C C . GLY D 1 231 ? 98.413 3.464 -7.070 0.20 36.64 231 GLY D C 1
ATOM 8487 O O . GLY D 1 231 ? 99.065 4.192 -6.319 0.20 36.93 231 GLY D O 1
ATOM 8488 N N . TYR D 1 232 ? 97.931 2.284 -6.692 0.20 37.13 232 TYR D N 1
ATOM 8489 C CA . TYR D 1 232 ? 98.127 1.784 -5.334 0.20 37.68 232 TYR D CA 1
ATOM 8490 C C . TYR D 1 232 ? 99.455 1.046 -5.152 0.20 37.87 232 TYR D C 1
ATOM 8491 O O . TYR D 1 232 ? 100.228 0.873 -6.100 0.20 37.89 232 TYR D O 1
ATOM 8500 N N . ASP D 1 233 ? 99.704 0.608 -3.921 0.20 38.01 233 ASP D N 1
ATOM 8501 C CA . ASP D 1 233 ? 100.942 -0.077 -3.572 0.20 38.22 233 ASP D CA 1
ATOM 8502 C C . ASP D 1 233 ? 100.697 -1.565 -3.352 0.20 37.82 233 ASP D C 1
ATOM 8503 O O . ASP D 1 233 ? 99.641 -1.966 -2.861 0.20 37.88 233 ASP D O 1
ATOM 8508 N N . VAL D 1 234 ? 101.684 -2.379 -3.706 0.20 37.22 234 VAL D N 1
ATOM 8509 C CA . VAL D 1 234 ? 101.605 -3.816 -3.483 0.20 36.39 234 VAL D CA 1
ATOM 8510 C C . VAL D 1 234 ? 102.332 -4.158 -2.185 0.20 35.73 234 VAL D C 1
ATOM 8511 O O . VAL D 1 234 ? 103.440 -3.678 -1.941 0.20 35.97 234 VAL D O 1
ATOM 8515 N N . LEU D 1 235 ? 101.699 -4.969 -1.342 0.20 34.50 235 LEU D N 1
ATOM 8516 C CA . LEU D 1 235 ? 102.340 -5.430 -0.116 0.20 33.36 235 LEU D CA 1
ATOM 8517 C C . LEU D 1 235 ? 103.303 -6.570 -0.429 0.20 32.81 235 LEU D C 1
ATOM 8518 O O . LEU D 1 235 ? 104.470 -6.536 -0.045 0.20 32.51 235 LEU D O 1
ATOM 8523 N N . MET D 1 236 ? 102.792 -7.582 -1.123 0.20 32.03 236 MET D N 1
ATOM 8524 C CA . MET D 1 236 ? 103.600 -8.700 -1.594 0.20 31.57 236 MET D CA 1
ATOM 8525 C C . MET D 1 236 ? 103.253 -9.013 -3.043 0.20 30.40 236 MET D C 1
ATOM 8526 O O . MET D 1 236 ? 102.082 -9.185 -3.388 0.20 30.24 236 MET D O 1
ATOM 8531 N N . THR D 1 237 ? 104.274 -9.074 -3.893 0.20 29.21 237 THR D N 1
ATOM 8532 C CA . THR D 1 237 ? 104.066 -9.354 -5.309 0.20 28.16 237 THR D CA 1
ATOM 8533 C C . THR D 1 237 ? 103.556 -10.775 -5.527 0.20 27.51 237 THR D C 1
ATOM 8534 O O . THR D 1 237 ? 103.586 -11.607 -4.622 0.20 27.28 237 THR D O 1
ATOM 8538 N N . ILE D 1 238 ? 103.085 -11.045 -6.736 0.20 26.81 238 ILE D N 1
ATOM 8539 C CA . ILE D 1 238 ? 102.599 -12.371 -7.076 0.20 26.50 238 ILE D CA 1
ATOM 8540 C C . ILE D 1 238 ? 103.608 -13.437 -6.656 0.20 26.44 238 ILE D C 1
ATOM 8541 O O . ILE D 1 238 ? 104.820 -13.258 -6.788 0.20 26.40 238 ILE D O 1
ATOM 8546 N N . GLY D 1 239 ? 103.089 -14.538 -6.126 0.20 26.23 239 GLY D N 1
ATOM 8547 C CA . GLY D 1 239 ? 103.917 -15.638 -5.657 0.20 26.05 239 GLY D CA 1
ATOM 8548 C C . GLY D 1 239 ? 103.098 -16.892 -5.431 0.20 25.87 239 GLY D C 1
ATOM 8549 O O . GLY D 1 239 ? 101.918 -16.951 -5.777 0.20 25.30 239 GLY D O 1
ATOM 8550 N N . GLN D 1 240 ? 103.732 -17.901 -4.848 0.20 25.81 240 GLN D N 1
ATOM 8551 C CA . GLN D 1 240 ? 103.066 -19.163 -4.567 0.20 26.04 240 GLN D CA 1
ATOM 8552 C C . GLN D 1 240 ? 103.482 -19.625 -3.179 0.20 25.79 240 GLN D C 1
ATOM 8553 O O . GLN D 1 240 ? 104.674 -19.736 -2.886 0.20 25.85 240 GLN D O 1
ATOM 8559 N N . HIS D 1 241 ? 102.500 -19.871 -2.317 0.20 25.44 241 HIS D N 1
ATOM 8560 C CA . HIS D 1 241 ? 102.787 -20.336 -0.964 0.20 25.16 241 HIS D CA 1
ATOM 8561 C C . HIS D 1 241 ? 103.178 -21.810 -0.934 0.20 25.20 241 HIS D C 1
ATOM 8562 O O . HIS D 1 241 ? 102.680 -22.618 -1.719 0.20 24.87 241 HIS D O 1
ATOM 8569 N N . SER D 1 242 ? 104.068 -22.151 -0.010 0.20 25.56 242 SER D N 1
ATOM 8570 C CA . SER D 1 242 ? 104.584 -23.506 0.091 0.20 25.91 242 SER D CA 1
ATOM 8571 C C . SER D 1 242 ? 103.514 -24.489 0.559 0.20 26.06 242 SER D C 1
ATOM 8572 O O . SER D 1 242 ? 103.415 -25.604 0.045 0.20 26.21 242 SER D O 1
ATOM 8575 N N . ASN D 1 243 ? 102.717 -24.077 1.539 0.20 26.06 243 ASN D N 1
ATOM 8576 C CA . ASN D 1 243 ? 101.736 -24.981 2.136 0.20 25.98 243 ASN D CA 1
ATOM 8577 C C . ASN D 1 243 ? 100.437 -25.097 1.344 0.20 25.94 243 ASN D C 1
ATOM 8578 O O . ASN D 1 243 ? 100.070 -26.188 0.914 0.20 26.08 243 ASN D O 1
ATOM 8583 N N . ASP D 1 244 ? 99.749 -23.977 1.144 0.20 25.86 244 ASP D N 1
ATOM 8584 C CA . ASP D 1 244 ? 98.467 -23.997 0.437 0.20 25.94 244 ASP D CA 1
ATOM 8585 C C . ASP D 1 244 ? 98.619 -24.034 -1.090 0.20 25.74 244 ASP D C 1
ATOM 8586 O O . ASP D 1 244 ? 97.675 -24.369 -1.807 0.20 25.82 244 ASP D O 1
ATOM 8591 N N . LYS D 1 245 ? 99.808 -23.692 -1.580 0.20 25.55 245 LYS D N 1
ATOM 8592 C CA . LYS D 1 245 ? 100.087 -23.717 -3.020 0.20 25.40 245 LYS D CA 1
ATOM 8593 C C . LYS D 1 245 ? 99.351 -22.618 -3.791 0.20 25.06 245 LYS D C 1
ATOM 8594 O O . LYS D 1 245 ? 99.370 -22.589 -5.027 0.20 24.96 245 LYS D O 1
ATOM 8600 N N . VAL D 1 246 ? 98.699 -21.718 -3.065 0.20 24.45 246 VAL D N 1
ATOM 8601 C CA . VAL D 1 246 ? 97.962 -20.634 -3.706 0.20 24.03 246 VAL D CA 1
ATOM 8602 C C . VAL D 1 246 ? 98.868 -19.722 -4.530 0.20 23.47 246 VAL D C 1
ATOM 8603 O O . VAL D 1 246 ? 99.954 -19.342 -4.099 0.20 23.34 246 VAL D O 1
ATOM 8607 N N . TYR D 1 247 ? 98.406 -19.394 -5.728 0.20 22.85 247 TYR D N 1
ATOM 8608 C CA . TYR D 1 247 ? 99.012 -18.355 -6.548 0.20 22.39 247 TYR D CA 1
ATOM 8609 C C . TYR D 1 247 ? 98.307 -17.055 -6.168 0.20 21.66 247 TYR D C 1
ATOM 8610 O O . TYR D 1 247 ? 97.103 -16.913 -6.383 0.20 21.02 247 TYR D O 1
ATOM 8619 N N . SER D 1 248 ? 99.040 -16.112 -5.586 0.20 21.13 248 SER D N 1
ATOM 8620 C CA . SER D 1 248 ? 98.390 -14.929 -5.039 0.20 20.88 248 SER D CA 1
ATOM 8621 C C . SER D 1 248 ? 99.278 -13.704 -4.924 0.20 20.87 248 SER D C 1
ATOM 8622 O O . SER D 1 248 ? 100.500 -13.777 -5.073 0.20 20.75 248 SER D O 1
ATOM 8625 N N . PHE D 1 249 ? 98.634 -12.574 -4.653 0.20 20.51 249 PHE D N 1
ATOM 8626 C CA . PHE D 1 249 ? 99.324 -11.347 -4.278 0.20 20.67 249 PHE D CA 1
ATOM 8627 C C . PHE D 1 249 ? 98.660 -10.749 -3.042 0.20 20.77 249 PHE D C 1
ATOM 8628 O O . PHE D 1 249 ? 97.521 -11.085 -2.710 0.20 20.67 249 PHE D O 1
ATOM 8636 N N . TYR D 1 250 ? 99.378 -9.867 -2.360 0.20 21.05 250 TYR D N 1
ATOM 8637 C CA . TYR D 1 250 ? 98.845 -9.201 -1.183 0.20 21.68 250 TYR D CA 1
ATOM 8638 C C . TYR D 1 250 ? 98.832 -7.693 -1.392 0.20 22.16 250 TYR D C 1
ATOM 8639 O O . TYR D 1 250 ? 99.733 -7.133 -2.012 0.20 22.45 250 TYR D O 1
ATOM 8648 N N . MET D 1 251 ? 97.805 -7.038 -0.868 0.20 22.71 251 MET D N 1
ATOM 8649 C CA . MET D 1 251 ? 97.763 -5.583 -0.834 0.20 23.34 251 MET D CA 1
ATOM 8650 C C . MET D 1 251 ? 97.386 -5.116 0.568 0.20 23.41 251 MET D C 1
ATOM 8651 O O . MET D 1 251 ? 96.672 -5.811 1.291 0.20 23.09 251 MET D O 1
ATOM 8656 N N . MET D 1 252 ? 97.886 -3.949 0.957 0.20 23.85 252 MET D N 1
ATOM 8657 C CA . MET D 1 252 ? 97.511 -3.363 2.235 0.20 24.43 252 MET D CA 1
ATOM 8658 C C . MET D 1 252 ? 96.218 -2.574 2.054 0.20 24.42 252 MET D C 1
ATOM 8659 O O . MET D 1 252 ? 96.167 -1.619 1.281 0.20 24.74 252 MET D O 1
ATOM 8664 N N . ALA D 1 253 ? 95.166 -2.990 2.751 0.20 24.03 253 ALA D N 1
ATOM 8665 C CA . ALA D 1 253 ? 93.887 -2.299 2.662 0.20 23.77 253 ALA D CA 1
ATOM 8666 C C . ALA D 1 253 ? 93.838 -1.134 3.643 0.20 23.57 253 ALA D C 1
ATOM 8667 O O . ALA D 1 253 ? 94.493 -1.167 4.683 0.20 23.29 253 ALA D O 1
ATOM 8669 N N . PRO D 1 254 ? 93.069 -0.091 3.302 0.20 23.79 254 PRO D N 1
ATOM 8670 C CA . PRO D 1 254 ? 92.887 1.090 4.147 0.20 23.95 254 PRO D CA 1
ATOM 8671 C C . PRO D 1 254 ? 92.336 0.775 5.537 0.20 24.26 254 PRO D C 1
ATOM 8672 O O . PRO D 1 254 ? 92.520 1.564 6.462 0.20 24.84 254 PRO D O 1
ATOM 8676 N N . ALA D 1 255 ? 91.659 -0.361 5.681 0.20 24.15 255 ALA D N 1
ATOM 8677 C CA . ALA D 1 255 ? 91.084 -0.742 6.968 0.20 24.10 255 ALA D CA 1
ATOM 8678 C C . ALA D 1 255 ? 92.153 -1.195 7.963 0.20 24.06 255 ALA D C 1
ATOM 8679 O O . ALA D 1 255 ? 91.856 -1.470 9.126 0.20 24.38 255 ALA D O 1
ATOM 8681 N N . GLY D 1 256 ? 93.394 -1.285 7.496 0.20 23.98 256 GLY D N 1
ATOM 8682 C CA . GLY D 1 256 ? 94.520 -1.563 8.386 0.20 23.65 256 GLY D CA 1
ATOM 8683 C C . GLY D 1 256 ? 95.005 -2.999 8.419 0.20 23.29 256 GLY D C 1
ATOM 8684 O O . GLY D 1 256 ? 95.761 -3.378 9.312 0.20 23.91 256 GLY D O 1
ATOM 8685 N N . PHE D 1 257 ? 94.574 -3.799 7.450 0.20 22.29 257 PHE D N 1
ATOM 8686 C CA . PHE D 1 257 ? 95.057 -5.172 7.315 0.20 21.23 257 PHE D CA 1
ATOM 8687 C C . PHE D 1 257 ? 95.192 -5.552 5.842 0.20 20.87 257 PHE D C 1
ATOM 8688 O O . PHE D 1 257 ? 94.600 -4.913 4.974 0.20 21.02 257 PHE D O 1
ATOM 8696 N N . ALA D 1 258 ? 95.975 -6.587 5.562 0.20 20.21 258 ALA D N 1
ATOM 8697 C CA . ALA D 1 258 ? 96.225 -6.990 4.180 0.20 19.64 258 ALA D CA 1
ATOM 8698 C C . ALA D 1 258 ? 95.062 -7.775 3.570 0.20 19.16 258 ALA D C 1
ATOM 8699 O O . ALA D 1 258 ? 94.336 -8.485 4.263 0.20 19.12 258 ALA D O 1
ATOM 8701 N N . VAL D 1 259 ? 94.894 -7.636 2.263 0.20 18.71 259 VAL D N 1
ATOM 8702 C CA . VAL D 1 259 ? 93.913 -8.415 1.519 0.20 18.32 259 VAL D CA 1
ATOM 8703 C C . VAL D 1 259 ? 94.655 -9.232 0.474 0.20 18.43 259 VAL D C 1
ATOM 8704 O O . VAL D 1 259 ? 95.469 -8.699 -0.277 0.20 18.30 259 VAL D O 1
ATOM 8708 N N . GLU D 1 260 ? 94.373 -10.529 0.444 0.20 18.43 260 GLU D N 1
ATOM 8709 C CA . GLU D 1 260 ? 95.016 -11.449 -0.484 0.20 18.69 260 GLU D CA 1
ATOM 8710 C C . GLU D 1 260 ? 93.991 -11.953 -1.496 0.20 18.64 260 GLU D C 1
ATOM 8711 O O . GLU D 1 260 ? 92.875 -12.320 -1.123 0.20 18.67 260 GLU D O 1
ATOM 8717 N N . LEU D 1 261 ? 94.361 -11.955 -2.773 0.20 18.42 261 LEU D N 1
ATOM 8718 C CA . LEU D 1 261 ? 93.547 -12.594 -3.800 0.20 18.48 261 LEU D CA 1
ATOM 8719 C C . LEU D 1 261 ? 94.355 -13.731 -4.403 0.20 18.85 261 LEU D C 1
ATOM 8720 O O . LEU D 1 261 ? 95.442 -13.514 -4.937 0.20 19.03 261 LEU D O 1
ATOM 8725 N N . GLY D 1 262 ? 93.823 -14.945 -4.313 0.20 19.10 262 GLY D N 1
ATOM 8726 C CA . GLY D 1 262 ? 94.576 -16.128 -4.715 0.20 19.77 262 GLY D CA 1
ATOM 8727 C C . GLY D 1 262 ? 93.867 -17.059 -5.678 0.20 19.96 262 GLY D C 1
ATOM 8728 O O . GLY D 1 262 ? 92.668 -16.935 -5.916 0.20 20.04 262 GLY D O 1
ATOM 8729 N N . PHE D 1 263 ? 94.626 -17.997 -6.235 0.20 20.41 263 PHE D N 1
ATOM 8730 C CA . PHE D 1 263 ? 94.082 -18.993 -7.150 0.20 20.99 263 PHE D CA 1
ATOM 8731 C C . PHE D 1 263 ? 94.736 -20.356 -6.943 0.20 21.43 263 PHE D C 1
ATOM 8732 O O . PHE D 1 263 ? 95.939 -20.447 -6.719 0.20 21.26 263 PHE D O 1
ATOM 8740 N N . GLY D 1 264 ? 93.932 -21.411 -7.038 0.20 22.01 264 GLY D N 1
ATOM 8741 C CA . GLY D 1 264 ? 94.443 -22.777 -7.041 0.20 22.80 264 GLY D CA 1
ATOM 8742 C C . GLY D 1 264 ? 94.912 -23.284 -5.692 0.20 23.44 264 GLY D C 1
ATOM 8743 O O . GLY D 1 264 ? 95.965 -23.922 -5.597 0.20 23.38 264 GLY D O 1
ATOM 8744 N N . GLY D 1 265 ? 94.135 -23.001 -4.649 0.20 23.64 265 GLY D N 1
ATOM 8745 C CA . GLY D 1 265 ? 94.443 -23.494 -3.313 0.20 24.03 265 GLY D CA 1
ATOM 8746 C C . GLY D 1 265 ? 94.388 -25.009 -3.215 0.20 24.18 265 GLY D C 1
ATOM 8747 O O . GLY D 1 265 ? 93.532 -25.650 -3.819 0.20 24.18 265 GLY D O 1
ATOM 8748 N N . GLN D 1 266 ? 95.316 -25.583 -2.458 0.20 24.26 266 GLN D N 1
ATOM 8749 C CA . GLN D 1 266 ? 95.297 -27.010 -2.163 0.20 24.42 266 GLN D CA 1
ATOM 8750 C C . GLN D 1 266 ? 93.985 -27.380 -1.474 0.20 24.64 266 GLN D C 1
ATOM 8751 O O . GLN D 1 266 ? 93.567 -26.728 -0.520 0.20 24.32 266 GLN D O 1
ATOM 8757 N N . VAL D 1 267 ? 93.343 -28.433 -1.962 0.20 25.04 267 VAL D N 1
ATOM 8758 C CA . VAL D 1 267 ? 92.103 -28.907 -1.370 0.20 25.47 267 VAL D CA 1
ATOM 8759 C C . VAL D 1 267 ? 92.390 -30.027 -0.365 0.20 26.02 267 VAL D C 1
ATOM 8760 O O . VAL D 1 267 ? 93.216 -30.909 -0.619 0.20 25.93 267 VAL D O 1
ATOM 8764 N N . ILE D 1 268 ? 91.721 -29.972 0.783 0.20 26.48 268 ILE D N 1
ATOM 8765 C CA . ILE D 1 268 ? 91.771 -31.066 1.747 0.20 26.98 268 ILE D CA 1
ATOM 8766 C C . ILE D 1 268 ? 90.643 -32.041 1.399 0.20 27.37 268 ILE D C 1
ATOM 8767 O O . ILE D 1 268 ? 89.490 -31.851 1.799 0.20 27.76 268 ILE D O 1
ATOM 8772 N N . GLY D 1 269 ? 90.982 -33.076 0.637 0.20 27.49 269 GLY D N 1
ATOM 8773 C CA . GLY D 1 269 ? 89.990 -34.020 0.132 0.20 27.77 269 GLY D CA 1
ATOM 8774 C C . GLY D 1 269 ? 89.323 -34.867 1.200 0.20 28.01 269 GLY D C 1
ATOM 8775 O O . GLY D 1 269 ? 88.105 -35.060 1.187 0.20 28.37 269 GLY D O 1
ATOM 8776 N N . ASP D 1 270 ? 90.125 -35.393 2.117 0.20 28.04 270 ASP D N 1
ATOM 8777 C CA . ASP D 1 270 ? 89.606 -36.180 3.230 0.20 28.38 270 ASP D CA 1
ATOM 8778 C C . ASP D 1 270 ? 90.237 -35.679 4.516 0.20 28.18 270 ASP D C 1
ATOM 8779 O O . ASP D 1 270 ? 91.428 -35.875 4.755 0.20 27.98 270 ASP D O 1
ATOM 8784 N N . LEU D 1 271 ? 89.427 -35.030 5.341 0.20 27.90 271 LEU D N 1
ATOM 8785 C CA . LEU D 1 271 ? 89.922 -34.418 6.562 0.20 27.86 271 LEU D CA 1
ATOM 8786 C C . LEU D 1 271 ? 90.504 -35.463 7.504 0.20 27.95 271 LEU D C 1
ATOM 8787 O O . LEU D 1 271 ? 91.520 -35.227 8.155 0.20 27.88 271 LEU D O 1
ATOM 8792 N N . GLU D 1 272 ? 89.865 -36.626 7.562 0.20 28.12 272 GLU D N 1
ATOM 8793 C CA . GLU D 1 272 ? 90.279 -37.675 8.489 0.20 28.73 272 GLU D CA 1
ATOM 8794 C C . GLU D 1 272 ? 91.706 -38.165 8.265 0.20 28.15 272 GLU D C 1
ATOM 8795 O O . GLU D 1 272 ? 92.400 -38.491 9.221 0.20 28.34 272 GLU D O 1
ATOM 8801 N N . SER D 1 273 ? 92.148 -38.212 7.013 0.20 27.89 273 SER D N 1
ATOM 8802 C CA . SER D 1 273 ? 93.470 -38.763 6.713 0.20 27.55 273 SER D CA 1
ATOM 8803 C C . SER D 1 273 ? 94.517 -37.705 6.344 0.20 27.23 273 SER D C 1
ATOM 8804 O O . SER D 1 273 ? 95.623 -38.044 5.926 0.20 27.04 273 SER D O 1
ATOM 8807 N N . TRP D 1 274 ? 94.176 -36.430 6.513 0.20 26.69 274 TRP D N 1
ATOM 8808 C CA . TRP D 1 274 ? 95.118 -35.346 6.233 0.20 26.25 274 TRP D CA 1
ATOM 8809 C C . TRP D 1 274 ? 96.353 -35.434 7.127 0.20 26.42 274 TRP D C 1
ATOM 8810 O O . TRP D 1 274 ? 96.239 -35.560 8.346 0.20 26.51 274 TRP D O 1
ATOM 8821 N N . HIS D 1 275 ? 97.532 -35.358 6.518 0.20 26.64 275 HIS D N 1
ATOM 8822 C CA . HIS D 1 275 ? 98.780 -35.376 7.275 0.20 26.98 275 HIS D CA 1
ATOM 8823 C C . HIS D 1 275 ? 99.241 -33.953 7.576 0.20 26.78 275 HIS D C 1
ATOM 8824 O O . HIS D 1 275 ? 99.371 -33.125 6.672 0.20 26.79 275 HIS D O 1
ATOM 8831 N N . VAL D 1 276 ? 99.489 -33.676 8.853 0.20 26.68 276 VAL D N 1
ATOM 8832 C CA . VAL D 1 276 ? 99.992 -32.371 9.261 0.20 26.36 276 VAL D CA 1
ATOM 8833 C C . VAL D 1 276 ? 101.352 -32.122 8.610 0.20 26.42 276 VAL D C 1
ATOM 8834 O O . VAL D 1 276 ? 102.280 -32.914 8.765 0.20 26.39 276 VAL D O 1
ATOM 8838 N N . GLY D 1 277 ? 101.461 -31.018 7.879 0.20 26.30 277 GLY D N 1
ATOM 8839 C CA . GLY D 1 277 ? 102.702 -30.677 7.196 0.20 26.23 277 GLY D CA 1
ATOM 8840 C C . GLY D 1 277 ? 103.553 -29.678 7.956 0.20 26.34 277 GLY D C 1
ATOM 8841 O O . GLY D 1 277 ? 103.066 -28.979 8.843 0.20 25.69 277 GLY D O 1
ATOM 8842 N N . PHE D 1 278 ? 104.831 -29.615 7.602 0.20 26.86 278 PHE D N 1
ATOM 8843 C CA . PHE D 1 278 ? 105.762 -28.682 8.223 0.20 27.60 278 PHE D CA 1
ATOM 8844 C C . PHE D 1 278 ? 106.670 -28.077 7.153 0.20 27.88 278 PHE D C 1
ATOM 8845 O O . PHE D 1 278 ? 107.186 -28.788 6.293 0.20 28.01 278 PHE D O 1
ATOM 8853 N N . TYR D 1 279 ? 106.845 -26.760 7.207 0.20 28.27 279 TYR D N 1
ATOM 8854 C CA . TYR D 1 279 ? 107.572 -26.023 6.177 0.20 28.73 279 TYR D CA 1
ATOM 8855 C C . TYR D 1 279 ? 108.502 -24.979 6.801 0.20 29.44 279 TYR D C 1
ATOM 8856 O O . TYR D 1 279 ? 108.185 -24.401 7.840 0.20 29.49 279 TYR D O 1
ATOM 8865 N N . ASP D 1 280 ? 109.645 -24.739 6.160 0.20 30.37 280 ASP D N 1
ATOM 8866 C CA . ASP D 1 280 ? 110.646 -23.808 6.684 0.20 31.30 280 ASP D CA 1
ATOM 8867 C C . ASP D 1 280 ? 110.598 -22.439 5.998 0.20 31.27 280 ASP D C 1
ATOM 8868 O O . ASP D 1 280 ? 111.292 -21.501 6.400 0.20 31.60 280 ASP D O 1
ATOM 8873 N N . ALA D 1 281 ? 109.781 -22.336 4.957 0.20 31.13 281 ALA D N 1
ATOM 8874 C CA . ALA D 1 281 ? 109.604 -21.076 4.236 0.20 31.02 281 ALA D CA 1
ATOM 8875 C C . ALA D 1 281 ? 108.162 -20.937 3.761 0.20 30.82 281 ALA D C 1
ATOM 8876 O O . ALA D 1 281 ? 107.538 -21.921 3.366 0.20 30.77 281 ALA D O 1
ATOM 8878 N N . PRO D 1 282 ? 107.630 -19.707 3.785 0.20 30.72 282 PRO D N 1
ATOM 8879 C CA . PRO D 1 282 ? 106.221 -19.478 3.481 0.20 30.68 282 PRO D CA 1
ATOM 8880 C C . PRO D 1 282 ? 105.904 -19.593 1.993 0.20 30.60 282 PRO D C 1
ATOM 8881 O O . PRO D 1 282 ? 104.759 -19.857 1.626 0.20 30.61 282 PRO D O 1
ATOM 8885 N N . SER D 1 283 ? 106.907 -19.400 1.144 0.20 30.40 283 SER D N 1
ATOM 8886 C CA . SER D 1 283 ? 106.661 -19.322 -0.294 0.20 30.39 283 SER D CA 1
ATOM 8887 C C . SER D 1 283 ? 107.663 -20.110 -1.143 0.20 30.56 283 SER D C 1
ATOM 8888 O O . SER D 1 283 ? 108.843 -20.210 -0.806 0.20 30.70 283 SER D O 1
ATOM 8891 N N . ILE D 1 284 ? 107.175 -20.664 -2.248 0.20 30.58 284 ILE D N 1
ATOM 8892 C CA . ILE D 1 284 ? 108.018 -21.380 -3.200 0.20 30.85 284 ILE D CA 1
ATOM 8893 C C . ILE D 1 284 ? 108.772 -20.373 -4.070 0.20 30.91 284 ILE D C 1
ATOM 8894 O O . ILE D 1 284 ? 109.984 -20.479 -4.255 0.20 30.96 284 ILE D O 1
ATOM 8899 N N . TRP D 1 285 ? 108.043 -19.388 -4.584 0.20 30.97 285 TRP D N 1
ATOM 8900 C CA . TRP D 1 285 ? 108.617 -18.340 -5.425 0.20 31.01 285 TRP D CA 1
ATOM 8901 C C . TRP D 1 285 ? 107.800 -17.053 -5.304 0.20 31.35 285 TRP D C 1
ATOM 8902 O O . TRP D 1 285 ? 106.660 -17.077 -4.840 0.20 31.24 285 TRP D O 1
ATOM 8913 N N . GLY D 1 286 ? 108.381 -15.935 -5.730 0.20 31.72 286 GLY D N 1
ATOM 8914 C CA . GLY D 1 286 ? 107.679 -14.653 -5.708 0.20 32.27 286 GLY D CA 1
ATOM 8915 C C . GLY D 1 286 ? 107.334 -14.195 -4.302 0.20 32.60 286 GLY D C 1
ATOM 8916 O O . GLY D 1 286 ? 108.092 -14.427 -3.360 0.20 32.44 286 GLY D O 1
ATOM 8917 N N . HIS D 1 287 ? 106.183 -13.544 -4.158 0.20 33.09 287 HIS D N 1
ATOM 8918 C CA . HIS D 1 287 ? 105.753 -13.029 -2.861 0.20 33.64 287 HIS D CA 1
ATOM 8919 C C . HIS D 1 287 ? 106.814 -12.121 -2.240 0.20 34.66 287 HIS D C 1
ATOM 8920 O O . HIS D 1 287 ? 107.105 -12.202 -1.045 0.20 34.62 287 HIS D O 1
ATOM 8927 N N . GLU D 1 288 ? 107.384 -11.250 -3.065 0.20 36.05 288 GLU D N 1
ATOM 8928 C CA . GLU D 1 288 ? 108.408 -10.317 -2.613 0.20 37.57 288 GLU D CA 1
ATOM 8929 C C . GLU D 1 288 ? 107.786 -9.176 -1.813 0.20 38.29 288 GLU D C 1
ATOM 8930 O O . GLU D 1 288 ? 106.891 -8.480 -2.298 0.20 38.15 288 GLU D O 1
ATOM 8936 N N . LEU D 1 289 ? 108.254 -9.001 -0.580 0.20 39.43 289 LEU D N 1
ATOM 8937 C CA . LEU D 1 289 ? 107.778 -7.919 0.276 0.20 40.72 289 LEU D CA 1
ATOM 8938 C C . LEU D 1 289 ? 108.110 -6.577 -0.370 0.20 41.52 289 LEU D C 1
ATOM 8939 O O . LEU D 1 289 ? 109.263 -6.314 -0.712 0.20 41.63 289 LEU D O 1
ATOM 8944 N N . GLN D 1 290 ? 107.096 -5.733 -0.537 0.20 42.52 290 GLN D N 1
ATOM 8945 C CA . GLN D 1 290 ? 107.257 -4.483 -1.275 0.20 43.50 290 GLN D CA 1
ATOM 8946 C C . GLN D 1 290 ? 107.456 -4.780 -2.758 0.20 43.55 290 GLN D C 1
ATOM 8947 O O . GLN D 1 290 ? 106.669 -4.358 -3.604 0.20 43.73 290 GLN D O 1
#

B-factor: mean 23.47, std 7.02, range [8.0, 53.26]

CATH classification: 3.10.180.10 (+1 more: 3.10.180.10)

Secondary structure (DSSP, 8-state):
---EEEEEEEEE-HHHHHHHHIIIIIIS--EEEE-TTS-EEEESSSSS-SEEEEE-SS-EEEEEEEE--HHHHHHHHHHHHHTT---EEP-HHHHHHTTEEEEEEEE-TTS-EEEEEEEPP----HHHHTTB--SEETTEE--S-EEEEE-S-HHHHHHIIIIIS--EEEEEEEETTEEEEEEESSSBS-SEEEE---SS--TT-EEEEEEEBSSHHHHHHHHHHHHHTT---SEEEEEETTT--EEEEEE-TTSSEEEEEE-PPB-S-GGGPPPEEES-SEEEE--B-/---EEEEEEEEE-HHHHHHHHIIIIIIS--EEEE-TT--EEEESSSSS-SEEEEE-SS-EEEEEEEE--HHHHHHHHHHHHHTT---EE--HHHHHHTTEEEEEEEE-TTS-EEEEEEEPP----HHHHTTB--SEETTEE--S-EEEEE-S-HHHHHHIIIIIS--EEEEEEEETTEEEEEEESSSBS-SEEEE---SS--TT-EEEEEEEBSSHHHHHHHHHHHHHTT---SEEEEEETTT--EEEEEE-TTSSEEEEEE-PPB-S-GGGPPPEEES-SEEEE--B-/---EEEEEEEEE-HHHHHHHHIIIIIIS--EEEE-TTS-EEEESSSSS-SEEEEE-SS-EEEEEEEE--HHHHHHHHHHHHHTT---EE--HHHHHHTTEEEEEEEE-TTS-EEEEEEEPP----HHHHTTB--SEETTEE--SEEEEEE-S-HHHHHHIIIIII--EEEEEEEETTEEEEEEESSSBS-SEEEE---SS--TT-EEEEEEEBSSHHHHHHHHHHHHHTT--EEEEEEEETTT--EEEEEE-TTSSEEEEEE-PPB-S-GGGPPPEEES-SEEEE--B-/---EEEEEEEEE-HHHHHHHHIIIIIIS--EEEE-TT--EEEESSSSS-SEEEEE-SS-EEEEEEEE--HHHHHHHHHHHHHTT---EEP-HHHHHHTTEEEEEEEE-TTS-EEEEEEEPP----HHHHTTB--SEETTEE--SEEEEEE-S-HHHHHHHHHHTS--EEEEEEEETTEEEEEEESSSBS-SEEEE---SS--TT-EEEEEEEBSSHHHHHHHHHHHHHTT---SEEEEEETTT--EEEEEE-TTSSEEEEEE-PPB-S-GGGPPPEEES-SEEEE--B-

Sequence (1156 aa):
SVKQLGYLIFECRADVLEQMVVVYQDIIGAVVERDEGGRALVRLDGRPFRIRLDPGPANRLAAIGWNVDPSDLAAIAEQVEKACYSVVTADAELAADRAAAQVRQFADNDGFTHELYVESSFPTDPVLESLFVCGEEANGIFGLGHLVVIVADRAKTQSFFTDVLGFGLSDRVTWPEADIFFLHCNQRHHTVALSAPALGLKPGMVHHLMLEAKSKEQVDRAFAAVKRLGYDVLMTIGQHSNDKVYSFYMMAPAGFAVELGFGGQVIGDLESWHVGFYDAPSIWGHELQSVKQLGYLIFECRADVLEQMVVVYQDIIGAVVERDEGGRALVRLDGRPFRIRLDPGPANRLAAIGWNVDPSDLAAIAEQVEKACYSVVTADAELAADRAAAQVRQFADNDGFTHELYVESSFPTDPVLESLFVCGEEANGIFGLGHLVVIVADRAKTQSFFTDVLGFGLSDRVTWPEADIFFLHCNQRHHTVALSAPALGLKPGMVHHLMLEAKSKEQVDRAFAAVKRLGYDVLMTIGQHSNDKVYSFYMMAPAGFAVELGFGGQVIGDLESWHVGFYDAPSIWGHELQSVKQLGYLIFECRADVLEQMVVVYQDIIGAVVERDEGGRALVRLDGRPFRIRLDPGPANRLAAIGWNVDPSDLAAIAEQVEKACYSVVTADAELAADRAAAQVRQFADNDGFTHELYVESSFPTDPVLESLFVCGEEANGIFGLGHLVVIVADRAKTQSFFTDVLGFGLSDRVTWPEADIFFLHCNQRHHTVALSAPALGLKPGMVHHLMLEAKSKEQVDRAFAAVKRLGYDVLMTIGQHSNDKVYSFYMMAPAGFAVELGFGGQVIGDLESWHVGFYDAPSIWGHELQSVKQLGYLIFECRADVLEQMVVVYQDIIGAVVERDEGGRALVRLDGRPFRIRLDPGPANRLAAIGWNVDPSDLAAIAEQVEKACYSVVTADAELAADRAAAQVRQFADNDGFTHELYVESSFPTDPVLESLFVCGEEANGIFGLGHLVVIVADRAKTQSFFTDVLGFGLSDRVTWPEADIFFLHCNQRHHTVALSAPALGLKPGMVHHLMLEAKSKEQVDRAFAAVKRLGYDVLMTIGQHSNDKVYSFYMMAPAGFAVELGFGGQVIGDLESWHVGFYDAPSIWGHELQ